Protein AF-A0A3N1XN15-F1 (afdb_monomer_lite)

Organism: NCBI:txid1329262

Sequence (908 aa):
MTEWIITCNTGAYDVEGAFEKLNKIDWKQSTNVEVGDIIYIYVGAPVGKIRFKCLATKVELEEHEIDDTEFVIDDTQYGNYGRYMEITLQEKFNNIKLGYNHLRKNGLKTVQGPSKVTSELSAYLFSVIETGGTTFDGYYKKGKVPKTRREAITILQRAYNRPVTARELTDLMYELGKHQANVFSELQFMESQGLAKKTGSSAPFTYSIVSNIGNPQYFYVFQNKSFDEECTGEYLWAPKYAKDGTQNHHWTRMQEVKKGDVIFHGYKQHVAAVSIANTDSYTADRPGELSADAWTKEGWRVDTDYFVFPHAIAPKDYWDKLKLMQPDKYSPFDKNGSGNMGYLFPITKEMGIFLLDTTAGKTNPGVAIPTEQEDDEIISLLSGQPAEIINSLIKQFQKKLPEILPREQELEDLRVKFVNDFNMNKLMNMKKEEYVVGLGSKSSFCYRLETELKDLGNIHGATSAKFGLYYGKSGEDTEEKYRCTKKFGEDPDEALQEIKKQIVYLRMDGEKKDLDAIRKCEFAPLFRGKILAVYFPEDYLCIFSDEHLNYFMQKLDIQVSPDDDILTKQIKLVKWKKSRPEMKSWNNHIFSNFLYSSFGRPFEVEKSEKDAQDERDREYPRDYVVHIGITIGQWKELLQNSEIFKSEDIELLKRFYLADNHATSCYDLSIQDGVSPTSYISPVVSLAKRIADELGLDPVYGDGGKQVWWRIPFWGRYREDSRFEWKLRPKLAKAMAALFPELNNIVDTEAEEQEDNSLIKELKLANVGKVDNFEYSGEPKAKAAPVYTNGHKTYPRDRQTAINALAHAHYKCEVDAAHPTFIRKKSNKRYTEPHHLVPMAFSDEFEVSLDREENIVSLCSNCHNQIHYGKDAYVLIKKLYAERKEVLESVGIKITLEHLLSRYDIKA

pLDDT: mean 81.45, std 15.7, range [24.8, 98.31]

Structure (mmCIF, N/CA/C/O backbone):
data_AF-A0A3N1XN15-F1
#
_entry.id   AF-A0A3N1XN15-F1
#
loop_
_atom_site.group_PDB
_atom_site.id
_atom_site.type_symbol
_atom_site.label_atom_id
_atom_site.label_alt_id
_atom_site.label_comp_id
_atom_site.label_asym_id
_atom_site.label_entity_id
_atom_site.label_seq_id
_atom_site.pdbx_PDB_ins_code
_atom_site.Cartn_x
_atom_site.Cartn_y
_atom_site.Cartn_z
_atom_site.occupancy
_atom_site.B_iso_or_equiv
_atom_site.auth_seq_id
_atom_site.auth_comp_id
_atom_site.auth_asym_id
_atom_site.auth_atom_id
_atom_site.pdbx_PDB_model_num
ATOM 1 N N . MET A 1 1 ? 1.215 -6.336 -41.445 1.00 56.00 1 MET A N 1
ATOM 2 C CA . MET A 1 1 ? 2.378 -6.000 -40.601 1.00 56.00 1 MET A CA 1
ATOM 3 C C . MET A 1 1 ? 3.182 -7.256 -40.292 1.00 56.00 1 MET A C 1
ATOM 5 O O . MET A 1 1 ? 2.982 -7.927 -39.285 1.00 56.00 1 MET A O 1
ATOM 9 N N . THR A 1 2 ? 4.064 -7.589 -41.221 1.00 73.00 2 THR A N 1
ATOM 10 C CA . THR A 1 2 ? 5.260 -8.400 -41.021 1.00 73.00 2 THR A CA 1
ATOM 11 C C . THR A 1 2 ? 6.398 -7.483 -40.551 1.00 73.00 2 THR A C 1
ATOM 13 O O . THR A 1 2 ? 6.420 -6.291 -40.856 1.00 73.00 2 THR A O 1
ATOM 16 N N . GLU A 1 3 ? 7.362 -8.041 -39.824 1.00 86.81 3 GLU A N 1
ATOM 17 C CA . GLU A 1 3 ? 8.626 -7.374 -39.515 1.00 86.81 3 GLU A CA 1
ATOM 18 C C . GLU A 1 3 ? 9.768 -7.963 -40.367 1.00 86.81 3 GLU A C 1
ATOM 20 O O . GLU A 1 3 ? 9.844 -9.178 -40.590 1.00 86.81 3 GLU A O 1
ATOM 25 N N . TRP A 1 4 ? 10.684 -7.111 -40.825 1.00 93.00 4 TRP A N 1
ATOM 26 C CA . TRP A 1 4 ? 11.814 -7.474 -41.682 1.00 93.00 4 TRP A CA 1
ATOM 27 C C . TRP A 1 4 ? 13.115 -6.868 -41.162 1.00 93.00 4 TRP A C 1
ATOM 29 O O . TRP A 1 4 ? 13.126 -5.746 -40.670 1.00 93.00 4 TRP A O 1
ATOM 39 N N . ILE A 1 5 ? 14.232 -7.578 -41.324 1.00 94.25 5 ILE A N 1
ATOM 40 C CA . ILE A 1 5 ? 15.579 -7.012 -41.194 1.00 94.25 5 ILE A CA 1
ATOM 41 C C . ILE A 1 5 ? 16.198 -6.919 -42.584 1.00 94.25 5 ILE A C 1
ATOM 43 O O . ILE A 1 5 ? 16.313 -7.929 -43.276 1.00 94.25 5 ILE A O 1
ATOM 47 N N . ILE A 1 6 ? 16.636 -5.724 -42.968 1.00 93.38 6 ILE A N 1
ATOM 48 C CA . ILE A 1 6 ? 17.430 -5.452 -44.172 1.00 93.38 6 ILE A CA 1
ATOM 49 C C . ILE A 1 6 ? 18.842 -5.015 -43.772 1.00 93.38 6 ILE A C 1
ATOM 51 O O . ILE A 1 6 ? 19.076 -4.617 -42.632 1.00 93.38 6 ILE A O 1
ATOM 55 N N . THR A 1 7 ? 19.806 -5.122 -44.687 1.00 92.12 7 THR A N 1
ATOM 56 C CA . THR A 1 7 ? 21.213 -4.805 -44.401 1.00 92.12 7 THR A CA 1
ATOM 57 C C . THR A 1 7 ? 21.718 -3.645 -45.245 1.00 92.12 7 THR A C 1
ATOM 59 O O . THR A 1 7 ? 21.603 -3.677 -46.468 1.00 92.12 7 THR A O 1
ATOM 62 N N . CYS A 1 8 ? 22.328 -2.661 -44.583 1.00 91.50 8 CYS A N 1
ATOM 63 C CA . CYS A 1 8 ? 23.084 -1.587 -45.212 1.00 91.50 8 CYS A CA 1
ATOM 64 C C . CYS A 1 8 ? 24.581 -1.922 -45.228 1.00 91.50 8 CYS A C 1
ATOM 66 O O . CYS A 1 8 ? 25.187 -2.178 -44.182 1.00 91.50 8 CYS A O 1
ATOM 68 N N . ASN A 1 9 ? 25.186 -1.876 -46.414 1.00 88.38 9 ASN A N 1
ATOM 69 C CA . ASN A 1 9 ? 26.633 -1.927 -46.589 1.00 88.38 9 ASN A CA 1
ATOM 70 C C . ASN A 1 9 ? 27.204 -0.502 -46.486 1.00 88.38 9 ASN A C 1
ATOM 72 O O . ASN A 1 9 ? 26.991 0.313 -47.379 1.00 88.38 9 ASN A O 1
ATOM 76 N N . THR A 1 10 ? 27.951 -0.220 -45.419 1.00 87.12 10 THR A N 1
ATOM 77 C CA . THR A 1 10 ? 28.587 1.084 -45.146 1.00 87.12 10 THR A CA 1
ATOM 78 C C . THR A 1 10 ? 29.685 1.468 -46.137 1.00 87.12 10 THR A C 1
ATOM 80 O O . THR A 1 10 ? 30.125 2.609 -46.128 1.00 87.12 10 THR A O 1
ATOM 83 N N . GLY A 1 11 ? 30.148 0.537 -46.979 1.00 83.75 11 GLY A N 1
ATOM 84 C CA . GLY A 1 11 ? 31.025 0.850 -48.110 1.00 83.75 11 GLY A CA 1
ATOM 85 C C . GLY A 1 11 ? 30.280 1.278 -49.378 1.00 83.75 11 GLY A C 1
ATOM 86 O O . GLY A 1 11 ? 30.935 1.668 -50.333 1.00 83.75 11 GLY A O 1
ATOM 87 N N . ALA A 1 12 ? 28.944 1.181 -49.400 1.00 84.38 12 ALA A N 1
ATOM 88 C CA . ALA A 1 12 ? 28.123 1.457 -50.580 1.00 84.38 12 ALA A CA 1
ATOM 89 C C . ALA A 1 12 ? 27.080 2.566 -50.368 1.00 84.38 12 ALA A C 1
ATOM 91 O O . ALA A 1 12 ? 26.759 3.270 -51.320 1.00 84.38 12 ALA A O 1
ATOM 92 N N . TYR A 1 13 ? 26.576 2.755 -49.144 1.00 89.44 13 TYR A N 1
ATOM 93 C CA . TYR A 1 13 ? 25.582 3.787 -48.837 1.00 89.44 13 TYR A CA 1
ATOM 94 C C . TYR A 1 13 ? 25.718 4.299 -47.393 1.00 89.44 13 TYR A C 1
ATOM 96 O O . TYR A 1 13 ? 25.797 3.497 -46.453 1.00 89.44 13 TYR A O 1
ATOM 104 N N . ASP A 1 14 ? 25.726 5.622 -47.210 1.00 91.31 14 ASP A N 1
ATOM 105 C CA . ASP A 1 14 ? 25.743 6.280 -45.898 1.00 91.31 14 ASP A CA 1
ATOM 106 C C . ASP A 1 14 ? 24.325 6.473 -45.343 1.00 91.31 14 ASP A C 1
ATOM 108 O O . ASP A 1 14 ? 23.735 7.552 -45.375 1.00 91.31 14 ASP A O 1
ATOM 112 N N . VAL A 1 15 ? 23.782 5.397 -44.776 1.00 93.12 15 VAL A N 1
ATOM 113 C CA . VAL A 1 15 ? 22.462 5.412 -44.130 1.00 93.12 15 VAL A CA 1
ATOM 114 C C . VAL A 1 15 ? 22.399 6.282 -42.864 1.00 93.12 15 VAL A C 1
ATOM 116 O O . VAL A 1 15 ? 21.309 6.675 -42.455 1.00 93.12 15 VAL A O 1
ATOM 119 N N . GLU A 1 16 ? 23.532 6.598 -42.224 1.00 92.12 16 GLU A N 1
ATOM 120 C CA . GLU A 1 16 ? 23.540 7.499 -41.063 1.00 92.12 16 GLU A CA 1
ATOM 121 C C . GLU A 1 16 ? 23.361 8.944 -41.529 1.00 92.12 16 GLU A C 1
ATOM 123 O O . GLU A 1 16 ? 22.420 9.599 -41.076 1.00 92.12 16 GLU A O 1
ATOM 128 N N . GLY A 1 17 ? 24.184 9.392 -42.486 1.00 90.81 17 GLY A N 1
ATOM 129 C CA . GLY A 1 17 ? 24.068 10.706 -43.118 1.00 90.81 17 GLY A CA 1
ATOM 130 C C . GLY A 1 17 ? 22.720 10.907 -43.813 1.00 90.81 17 GLY A C 1
ATOM 131 O O . GLY A 1 17 ? 22.089 11.954 -43.635 1.00 90.81 17 GLY A O 1
ATOM 132 N N . ALA A 1 18 ? 22.218 9.882 -44.514 1.00 92.38 18 ALA A N 1
ATOM 133 C CA . ALA A 1 18 ? 20.904 9.922 -45.151 1.00 92.38 18 ALA A CA 1
ATOM 134 C C . ALA A 1 18 ? 19.803 10.222 -44.127 1.00 92.38 18 ALA A C 1
ATOM 136 O O . ALA A 1 18 ? 19.058 11.185 -44.288 1.00 92.38 18 ALA A O 1
ATOM 137 N N . PHE A 1 19 ? 19.761 9.490 -43.007 1.00 94.81 19 PHE A N 1
ATOM 138 C CA . PHE A 1 19 ? 18.800 9.747 -41.929 1.00 94.81 19 PHE A CA 1
ATOM 139 C C . PHE A 1 19 ? 19.146 10.939 -41.019 1.00 94.81 19 PHE A C 1
ATOM 141 O O . PHE A 1 19 ? 18.442 11.178 -40.033 1.00 94.81 19 PHE A O 1
ATOM 148 N N . GLU A 1 20 ? 20.234 11.672 -41.257 1.00 91.06 20 GLU A N 1
ATOM 149 C CA . GLU A 1 20 ? 20.491 12.973 -40.620 1.00 91.06 20 GLU A CA 1
ATOM 150 C C . GLU A 1 20 ? 19.863 14.133 -41.401 1.00 91.06 20 GLU A C 1
ATOM 152 O O . GLU A 1 20 ? 19.453 15.112 -40.777 1.00 91.06 20 GLU A O 1
ATOM 157 N N . LYS A 1 21 ? 19.721 14.017 -42.731 1.00 90.50 21 LYS A N 1
ATOM 158 C CA . LYS A 1 21 ? 19.079 15.050 -43.569 1.00 90.50 21 LYS A CA 1
ATOM 159 C C . LYS A 1 21 ? 17.662 14.698 -44.028 1.00 90.50 21 LYS A C 1
ATOM 161 O O . LYS A 1 21 ? 16.839 15.596 -44.195 1.00 90.50 21 LYS A O 1
ATOM 166 N N . LEU A 1 22 ? 17.368 13.414 -44.226 1.00 90.44 22 LEU A N 1
ATOM 167 C CA . LEU A 1 22 ? 16.105 12.902 -44.755 1.00 90.44 22 LEU A CA 1
ATOM 168 C C . LEU A 1 22 ? 15.361 12.103 -43.676 1.00 90.44 22 LEU A C 1
ATOM 170 O O . LEU A 1 22 ? 15.940 11.272 -42.984 1.00 90.44 22 LEU A O 1
ATOM 174 N N . ASN A 1 23 ? 14.047 12.309 -43.540 1.00 86.88 23 ASN A N 1
ATOM 175 C CA . ASN A 1 23 ? 13.218 11.507 -42.622 1.00 86.88 23 ASN A CA 1
ATOM 176 C C . ASN A 1 23 ? 12.675 10.214 -43.269 1.00 86.88 23 ASN A C 1
ATOM 178 O O . ASN A 1 23 ? 12.084 9.367 -42.601 1.00 86.88 23 ASN A O 1
ATOM 182 N N . LYS A 1 24 ? 12.849 10.074 -44.584 1.00 93.75 24 LYS A N 1
ATOM 183 C CA . LYS A 1 24 ? 12.447 8.921 -45.389 1.00 93.75 24 LYS A CA 1
ATOM 184 C C . LYS A 1 24 ? 13.427 8.746 -46.547 1.00 93.75 24 LYS A C 1
ATOM 186 O O . LYS A 1 24 ? 13.966 9.742 -47.022 1.00 93.75 24 LYS A O 1
ATOM 191 N N . ILE A 1 25 ? 13.634 7.506 -46.972 1.00 94.19 25 ILE A N 1
ATOM 192 C CA . ILE A 1 25 ? 14.495 7.131 -48.103 1.00 94.19 25 ILE A CA 1
ATOM 193 C C . ILE A 1 25 ? 13.817 6.024 -48.910 1.00 94.19 25 ILE A C 1
ATOM 195 O O . ILE A 1 25 ? 12.997 5.279 -48.364 1.00 94.19 25 ILE A O 1
ATOM 199 N N . ASP A 1 26 ? 14.184 5.893 -50.180 1.00 92.00 26 ASP A N 1
ATOM 200 C CA . ASP A 1 26 ? 13.748 4.775 -51.014 1.00 92.00 26 ASP A CA 1
ATOM 201 C C . ASP A 1 26 ? 14.770 3.642 -50.939 1.00 92.00 26 ASP A C 1
ATOM 203 O O . ASP A 1 26 ? 15.970 3.833 -51.120 1.00 92.00 26 ASP A O 1
ATOM 207 N N . TRP A 1 27 ? 14.296 2.430 -50.659 1.00 91.12 27 TRP A N 1
ATOM 208 C CA . TRP A 1 27 ? 15.147 1.258 -50.484 1.00 91.12 27 TRP A CA 1
ATOM 209 C C . TRP A 1 27 ? 14.786 0.150 -51.470 1.00 91.12 27 TRP A C 1
ATOM 211 O O . TRP A 1 27 ? 13.617 -0.086 -51.767 1.00 91.12 27 TRP A O 1
ATOM 221 N N . LYS A 1 28 ? 15.786 -0.600 -51.947 1.00 88.31 28 LYS A N 1
ATOM 222 C CA . LYS A 1 28 ? 15.570 -1.715 -52.885 1.00 88.31 28 LYS A CA 1
ATOM 223 C C . LYS A 1 28 ? 14.677 -2.812 -52.294 1.00 88.31 28 LYS A C 1
ATOM 225 O O . LYS A 1 28 ? 15.025 -3.455 -51.296 1.00 88.31 28 LYS A O 1
ATOM 230 N N . GLN A 1 29 ? 13.544 -3.082 -52.937 1.00 89.31 29 GLN A N 1
ATOM 231 C CA . GLN A 1 29 ? 12.541 -4.011 -52.426 1.00 89.31 29 GLN A CA 1
ATOM 232 C C . GLN A 1 29 ? 12.735 -5.424 -52.998 1.00 89.31 29 GLN A C 1
ATOM 234 O O . GLN A 1 29 ? 12.023 -5.904 -53.881 1.00 89.31 29 GLN A O 1
ATOM 239 N N . SER A 1 30 ? 13.700 -6.139 -52.430 1.00 82.69 30 SER A N 1
ATOM 240 C CA . SER A 1 30 ? 14.075 -7.513 -52.811 1.00 82.69 30 SER A CA 1
ATOM 241 C C . SER A 1 30 ? 13.202 -8.615 -52.187 1.00 82.69 30 SER A C 1
ATOM 243 O O . SER A 1 30 ? 13.527 -9.798 -52.267 1.00 82.69 30 SER A O 1
ATOM 245 N N . THR A 1 31 ? 12.084 -8.254 -51.550 1.00 82.19 31 THR A N 1
ATOM 246 C CA . THR A 1 31 ? 11.163 -9.193 -50.895 1.00 82.19 31 THR A CA 1
ATOM 247 C C . THR A 1 31 ? 9.729 -8.653 -50.871 1.00 82.19 31 THR A C 1
ATOM 249 O O . THR A 1 31 ? 9.487 -7.518 -51.281 1.00 82.19 31 THR A O 1
ATOM 252 N N . ASN A 1 32 ? 8.772 -9.461 -50.419 1.00 86.06 32 ASN A N 1
ATOM 253 C CA . ASN A 1 32 ? 7.348 -9.115 -50.393 1.00 86.06 32 ASN A CA 1
ATOM 254 C C . ASN A 1 32 ? 7.022 -8.346 -49.102 1.00 86.06 32 ASN A C 1
ATOM 256 O O . ASN A 1 32 ? 6.377 -8.880 -48.201 1.00 86.06 32 ASN A O 1
ATOM 260 N N . VAL A 1 33 ? 7.558 -7.128 -49.003 1.00 88.00 33 VAL A N 1
ATOM 261 C CA . VAL A 1 33 ? 7.172 -6.132 -47.996 1.00 88.00 33 VAL A CA 1
ATOM 262 C C . VAL A 1 33 ? 5.821 -5.547 -48.396 1.00 88.00 33 VAL A C 1
ATOM 264 O O . VAL A 1 33 ? 5.615 -5.226 -49.563 1.00 88.00 33 VAL A O 1
ATOM 267 N N . GLU A 1 34 ? 4.916 -5.389 -47.436 1.00 87.81 34 GLU A N 1
ATOM 268 C CA . GLU A 1 34 ? 3.622 -4.724 -47.634 1.00 87.81 34 GLU A CA 1
ATOM 269 C C . GLU A 1 34 ? 3.618 -3.326 -46.990 1.00 87.81 34 GLU A C 1
ATOM 271 O O . GLU A 1 34 ? 4.385 -3.050 -46.064 1.00 87.81 34 GLU A O 1
ATOM 276 N N . VAL A 1 35 ? 2.736 -2.428 -47.447 1.00 84.62 35 VAL A N 1
ATOM 277 C CA . VAL A 1 35 ? 2.547 -1.123 -46.785 1.00 84.62 35 VAL A CA 1
ATOM 278 C C . VAL A 1 35 ? 2.128 -1.347 -45.330 1.00 84.62 35 VAL A C 1
ATOM 280 O O . VAL A 1 35 ? 1.192 -2.094 -45.042 1.00 84.62 35 VAL A O 1
ATOM 283 N N . GLY A 1 36 ? 2.821 -0.685 -44.406 1.00 69.88 36 GLY A N 1
ATOM 284 C CA . GLY A 1 36 ? 2.635 -0.856 -42.967 1.00 69.88 36 GLY A CA 1
ATOM 285 C C . GLY A 1 36 ? 3.491 -1.958 -42.331 1.00 69.88 36 GLY A C 1
ATOM 286 O O . GLY A 1 36 ? 3.348 -2.201 -41.134 1.00 69.88 36 GLY A O 1
ATOM 287 N N . ASP A 1 37 ? 4.375 -2.627 -43.074 1.00 84.94 37 ASP A N 1
ATOM 288 C CA . ASP A 1 37 ? 5.401 -3.501 -42.493 1.00 84.94 37 ASP A CA 1
ATOM 289 C C . ASP A 1 37 ? 6.513 -2.702 -41.789 1.00 84.94 37 ASP A C 1
ATOM 291 O O . ASP A 1 37 ? 6.851 -1.579 -42.174 1.00 84.94 37 ASP A O 1
ATOM 295 N N . ILE A 1 38 ? 7.110 -3.304 -40.755 1.00 89.94 38 ILE A N 1
ATOM 296 C CA . ILE A 1 38 ? 8.216 -2.708 -39.991 1.00 89.94 38 ILE A CA 1
ATOM 297 C C . ILE A 1 38 ? 9.549 -3.204 -40.542 1.00 89.94 38 ILE A C 1
ATOM 299 O O . ILE A 1 38 ? 9.772 -4.408 -40.683 1.00 89.94 38 ILE A O 1
ATOM 303 N N . ILE A 1 39 ? 10.454 -2.268 -40.807 1.00 94.56 39 ILE A N 1
ATOM 304 C CA . ILE A 1 39 ? 11.754 -2.511 -41.424 1.00 94.56 39 ILE A CA 1
ATOM 305 C C . ILE A 1 39 ? 12.863 -2.117 -40.444 1.00 94.56 39 ILE A C 1
ATOM 307 O O . ILE A 1 39 ? 13.014 -0.950 -40.090 1.00 94.56 39 ILE A O 1
ATOM 311 N N . TYR A 1 40 ? 13.667 -3.085 -40.015 1.00 95.00 40 TYR A N 1
ATOM 312 C CA . TYR A 1 40 ? 14.861 -2.871 -39.202 1.00 95.00 40 TYR A CA 1
ATOM 313 C C . TYR A 1 40 ? 16.109 -2.865 -40.086 1.00 95.00 40 TYR A C 1
ATOM 315 O O . TYR A 1 40 ? 16.339 -3.803 -40.849 1.00 95.00 40 TYR A O 1
ATOM 323 N N . ILE A 1 41 ? 16.959 -1.847 -39.955 1.00 95.69 41 ILE A N 1
ATOM 324 C CA . ILE A 1 41 ? 18.191 -1.740 -40.749 1.00 95.69 41 ILE A CA 1
ATOM 325 C C . ILE A 1 41 ? 19.389 -2.166 -39.904 1.00 95.69 41 ILE A C 1
ATOM 327 O O . ILE A 1 41 ? 19.788 -1.481 -38.956 1.00 95.69 41 ILE A O 1
ATOM 331 N N . TYR A 1 42 ? 19.974 -3.303 -40.276 1.00 95.69 42 TYR A N 1
ATOM 332 C CA . TYR A 1 42 ? 21.265 -3.780 -39.796 1.00 95.69 42 TYR A CA 1
ATOM 333 C C . TYR A 1 42 ? 22.394 -3.091 -40.571 1.00 95.69 42 TYR A C 1
ATOM 335 O O . TYR A 1 42 ? 22.487 -3.217 -41.791 1.00 95.69 42 TYR A O 1
ATOM 343 N N . VAL A 1 43 ? 23.262 -2.362 -39.874 1.00 94.12 43 VAL A N 1
ATOM 344 C CA . VAL A 1 43 ? 24.381 -1.636 -40.488 1.00 94.12 43 VAL A CA 1
ATOM 345 C C . VAL A 1 43 ? 25.643 -2.493 -40.399 1.00 94.12 43 VAL A C 1
ATOM 347 O O . VAL A 1 43 ? 25.978 -3.014 -39.331 1.00 94.12 43 VAL A O 1
ATOM 350 N N . GLY A 1 44 ? 26.316 -2.666 -41.540 1.00 86.56 44 GLY A N 1
ATOM 351 C CA . GLY A 1 44 ? 27.497 -3.514 -41.713 1.00 86.56 44 GLY A CA 1
ATOM 352 C C . GLY A 1 44 ? 28.720 -3.107 -40.881 1.00 86.56 44 GLY A C 1
ATOM 353 O O . GLY A 1 44 ? 28.679 -2.197 -40.055 1.00 86.56 44 GLY A O 1
ATOM 354 N N . ALA A 1 45 ? 29.833 -3.821 -41.062 1.00 81.38 45 ALA A N 1
ATOM 355 C CA . ALA A 1 45 ? 31.084 -3.506 -40.370 1.00 81.38 45 ALA A CA 1
ATOM 356 C C . ALA A 1 45 ? 31.624 -2.128 -40.818 1.00 81.38 45 ALA A C 1
ATOM 358 O O . ALA A 1 45 ? 31.658 -1.872 -42.019 1.00 81.38 45 ALA A O 1
ATOM 359 N N . PRO A 1 46 ? 32.073 -1.250 -39.898 1.00 83.12 46 PRO A N 1
ATOM 360 C CA . PRO A 1 46 ? 32.445 -1.537 -38.507 1.00 83.12 46 PRO A CA 1
ATOM 361 C C . PRO A 1 46 ? 31.304 -1.455 -37.473 1.00 83.12 46 PRO A C 1
ATOM 363 O O . PRO A 1 46 ? 31.536 -1.763 -36.308 1.00 83.12 46 PRO A O 1
ATOM 366 N N . VAL A 1 47 ? 30.088 -1.056 -37.859 1.00 88.50 47 VAL A N 1
ATOM 367 C CA . VAL A 1 47 ? 28.967 -0.808 -36.929 1.00 88.50 47 VAL A CA 1
ATOM 368 C C . VAL A 1 47 ? 28.376 -2.111 -36.373 1.00 88.50 47 VAL A C 1
ATOM 370 O O . VAL A 1 47 ? 28.222 -2.244 -35.158 1.00 88.50 47 VAL A O 1
ATOM 373 N N . GLY A 1 48 ? 28.081 -3.087 -37.239 1.00 89.94 48 GLY A N 1
ATOM 374 C CA . GLY A 1 48 ? 27.789 -4.482 -36.872 1.00 89.94 48 GLY A CA 1
ATOM 375 C C . GLY A 1 48 ? 26.511 -4.739 -36.051 1.00 89.94 48 GLY A C 1
ATOM 376 O O . GLY A 1 48 ? 26.448 -5.728 -35.309 1.00 89.94 48 GLY A O 1
ATOM 377 N N . LYS A 1 49 ? 25.512 -3.851 -36.133 1.00 94.81 49 LYS A N 1
ATOM 378 C CA . LYS A 1 49 ? 24.277 -3.878 -35.321 1.00 94.81 49 LYS A CA 1
ATOM 379 C C . LYS A 1 49 ? 23.088 -3.244 -36.045 1.00 94.81 49 LYS A C 1
ATOM 381 O O . LYS A 1 49 ? 23.277 -2.456 -36.971 1.00 94.81 49 LYS A O 1
ATOM 386 N N . ILE A 1 50 ? 21.865 -3.543 -35.595 1.00 95.44 50 ILE A N 1
ATOM 387 C CA . ILE A 1 50 ? 20.678 -2.767 -36.001 1.00 95.44 50 ILE A CA 1
ATOM 388 C C . ILE A 1 50 ? 20.788 -1.344 -35.444 1.00 95.44 50 ILE A C 1
ATOM 390 O O . ILE A 1 50 ? 21.126 -1.148 -34.274 1.00 95.44 50 ILE A O 1
ATOM 394 N N . ARG A 1 51 ? 20.525 -0.361 -36.311 1.00 94.62 51 ARG A N 1
ATOM 395 C CA . ARG A 1 51 ? 20.617 1.077 -36.013 1.00 94.62 51 ARG A CA 1
ATOM 396 C C . ARG A 1 51 ? 19.313 1.830 -36.225 1.00 94.62 51 ARG A C 1
ATOM 398 O O . ARG A 1 51 ? 19.118 2.833 -35.551 1.00 94.62 51 ARG A O 1
ATOM 405 N N . PHE A 1 52 ? 18.427 1.341 -37.092 1.00 94.81 52 PHE A N 1
ATOM 406 C CA . PHE A 1 52 ? 17.190 2.035 -37.453 1.00 94.81 52 PHE A CA 1
ATOM 407 C C . PHE A 1 52 ? 15.984 1.095 -37.425 1.00 94.81 52 PHE A C 1
ATOM 409 O O . PHE A 1 52 ? 16.107 -0.082 -37.776 1.00 94.81 52 PHE A O 1
ATOM 416 N N . LYS A 1 53 ? 14.831 1.642 -37.036 1.00 94.31 53 LYS A N 1
ATOM 417 C CA . LYS A 1 53 ? 13.484 1.077 -37.209 1.00 94.31 53 LYS A CA 1
ATOM 418 C C . LYS A 1 53 ? 12.709 2.045 -38.093 1.00 94.31 53 LYS A C 1
ATOM 420 O O . LYS A 1 53 ? 12.685 3.246 -37.819 1.00 94.31 53 LYS A O 1
ATOM 425 N N . CYS A 1 54 ? 12.104 1.520 -39.146 1.00 93.44 54 CYS A N 1
ATOM 426 C CA . CYS A 1 54 ? 11.394 2.265 -40.175 1.00 93.44 54 CYS A CA 1
ATOM 427 C C . CYS A 1 54 ? 10.031 1.613 -40.448 1.00 93.44 54 CYS A C 1
ATOM 429 O O . CYS A 1 54 ? 9.822 0.436 -40.146 1.00 93.44 54 CYS A O 1
ATOM 431 N N . LEU A 1 55 ? 9.118 2.371 -41.046 1.00 91.00 55 LEU A N 1
ATOM 432 C CA . LEU A 1 55 ? 7.822 1.901 -41.536 1.00 91.00 55 LEU A CA 1
ATOM 433 C C . LEU A 1 55 ? 7.833 1.927 -43.068 1.00 91.00 55 LEU A C 1
ATOM 435 O O . LEU A 1 55 ? 8.206 2.950 -43.643 1.00 91.00 55 LEU A O 1
ATOM 439 N N . ALA A 1 56 ? 7.413 0.843 -43.722 1.00 91.69 56 ALA A N 1
ATOM 440 C CA . ALA A 1 56 ? 7.189 0.831 -45.167 1.00 91.69 56 ALA A CA 1
ATOM 441 C C . ALA A 1 56 ? 5.923 1.640 -45.499 1.00 91.69 56 ALA A C 1
ATOM 443 O O . ALA A 1 56 ? 4.809 1.220 -45.178 1.00 91.69 56 ALA A O 1
ATOM 444 N N . THR A 1 57 ? 6.092 2.816 -46.105 1.00 88.75 57 THR A N 1
ATOM 445 C CA . THR A 1 57 ? 4.999 3.747 -46.440 1.00 88.75 57 THR A CA 1
ATOM 446 C C . THR A 1 57 ? 4.535 3.619 -47.889 1.00 88.75 57 THR A C 1
ATOM 448 O O . THR A 1 57 ? 3.359 3.853 -48.167 1.00 88.75 57 THR A O 1
ATOM 451 N N . LYS A 1 58 ? 5.408 3.150 -48.790 1.00 92.25 58 LYS A N 1
ATOM 452 C CA . LYS A 1 58 ? 5.072 2.705 -50.153 1.00 92.25 58 LYS A CA 1
ATOM 453 C C . LYS A 1 58 ? 5.864 1.449 -50.510 1.00 92.25 58 LYS A C 1
ATOM 455 O O . LYS A 1 58 ? 6.954 1.245 -49.986 1.00 92.25 58 LYS A O 1
ATOM 460 N N . VAL A 1 59 ? 5.332 0.636 -51.417 1.00 92.62 59 VAL A N 1
ATOM 461 C CA . VAL A 1 59 ? 5.943 -0.608 -51.921 1.00 92.62 59 VAL A CA 1
ATOM 462 C C . VAL A 1 59 ? 5.645 -0.753 -53.414 1.00 92.62 59 VAL A C 1
ATOM 464 O O . VAL A 1 59 ? 4.733 -0.099 -53.918 1.00 92.62 59 VAL A O 1
ATOM 467 N N . GLU A 1 60 ? 6.388 -1.620 -54.098 1.00 90.56 60 GLU A N 1
ATOM 468 C CA . GLU A 1 60 ? 6.301 -1.879 -55.543 1.00 90.56 60 GLU A CA 1
ATOM 469 C C . GLU A 1 60 ? 6.503 -0.616 -56.416 1.00 90.56 60 GLU A C 1
ATOM 471 O O . GLU A 1 60 ? 5.903 -0.494 -57.481 1.00 90.56 60 GLU A O 1
ATOM 476 N N . LEU A 1 61 ? 7.353 0.326 -55.983 1.00 88.88 61 LEU A N 1
ATOM 477 C CA . LEU A 1 61 ? 7.710 1.513 -56.771 1.00 88.88 61 LEU A CA 1
ATOM 478 C C . LEU A 1 61 ? 8.617 1.130 -57.950 1.00 88.88 61 LEU A C 1
ATOM 480 O O . LEU A 1 61 ? 9.601 0.415 -57.756 1.00 88.88 61 LEU A O 1
ATOM 484 N N . GLU A 1 62 ? 8.308 1.626 -59.150 1.00 84.62 62 GLU A N 1
ATOM 485 C CA . GLU A 1 62 ? 9.056 1.327 -60.385 1.00 84.62 62 GLU A CA 1
ATOM 486 C C . GLU A 1 62 ? 10.422 2.045 -60.441 1.00 84.62 62 GLU A C 1
ATOM 488 O O . GLU A 1 62 ? 11.395 1.489 -60.950 1.00 84.62 62 GLU A O 1
ATOM 493 N N . GLU A 1 63 ? 10.518 3.246 -59.862 1.00 82.25 63 GLU A N 1
ATOM 494 C CA . GLU A 1 63 ? 11.716 4.099 -59.829 1.00 82.25 63 GLU A CA 1
ATOM 495 C C . GLU A 1 63 ? 11.902 4.732 -58.431 1.00 82.25 63 GLU A C 1
ATOM 497 O O . GLU A 1 63 ? 11.007 4.658 -57.585 1.00 82.25 63 GLU A O 1
ATOM 502 N N . HIS A 1 64 ? 13.063 5.349 -58.178 1.00 80.62 64 HIS A N 1
ATOM 503 C CA . HIS A 1 64 ? 13.288 6.182 -56.987 1.00 80.62 64 HIS A CA 1
ATOM 504 C C . HIS A 1 64 ? 12.503 7.502 -57.104 1.00 80.62 64 HIS A C 1
ATOM 506 O O . HIS A 1 64 ? 12.631 8.216 -58.098 1.00 80.62 64 HIS A O 1
ATOM 512 N N . GLU A 1 65 ? 11.740 7.859 -56.071 1.00 85.62 65 GLU A N 1
ATOM 513 C CA . GLU A 1 65 ? 11.067 9.158 -55.939 1.00 85.62 65 GLU A CA 1
ATOM 514 C C . GLU A 1 65 ? 11.857 10.148 -55.058 1.00 85.62 65 GLU A C 1
ATOM 516 O O . GLU A 1 65 ? 11.641 11.361 -55.133 1.00 85.62 65 GLU A O 1
ATOM 521 N N . ILE A 1 66 ? 12.740 9.643 -54.191 1.00 86.88 66 ILE A N 1
ATOM 522 C CA . ILE A 1 66 ? 13.550 10.421 -53.247 1.00 86.88 66 ILE A CA 1
ATOM 523 C C . ILE A 1 66 ? 14.986 10.532 -53.769 1.00 86.88 66 ILE A C 1
ATOM 525 O O . ILE A 1 66 ? 15.656 9.523 -53.969 1.00 86.88 66 ILE A O 1
ATOM 529 N N . ASP A 1 67 ? 15.474 11.765 -53.934 1.00 85.12 67 ASP A N 1
ATOM 530 C CA . ASP A 1 67 ? 16.884 12.038 -54.230 1.00 85.12 67 ASP A CA 1
ATOM 531 C C . ASP A 1 67 ? 17.728 11.934 -52.951 1.00 85.12 67 ASP A C 1
ATOM 533 O O . ASP A 1 67 ? 17.717 12.819 -52.092 1.00 85.12 67 ASP A O 1
ATOM 537 N N . ASP A 1 68 ? 18.446 10.821 -52.832 1.00 86.19 68 ASP A N 1
ATOM 538 C CA . ASP A 1 68 ? 19.438 10.535 -51.798 1.00 86.19 68 ASP A CA 1
ATOM 539 C C . ASP A 1 68 ? 20.841 10.301 -52.395 1.00 86.19 68 ASP A C 1
ATOM 541 O O . ASP A 1 68 ? 21.726 9.737 -51.744 1.00 86.19 68 ASP A O 1
ATOM 545 N N . THR A 1 69 ? 21.067 10.773 -53.629 1.00 84.12 69 THR A N 1
ATOM 546 C CA . THR A 1 69 ? 22.276 10.490 -54.422 1.00 84.12 69 THR A CA 1
ATOM 547 C C . THR A 1 69 ? 23.579 10.924 -53.747 1.00 84.12 69 THR A C 1
ATOM 549 O O . THR A 1 69 ? 24.615 10.294 -53.953 1.00 84.12 69 THR A O 1
ATOM 552 N N . GLU A 1 70 ? 23.544 11.945 -52.883 1.00 88.69 70 GLU A N 1
ATOM 553 C CA . GLU A 1 70 ? 24.712 12.396 -52.112 1.00 88.69 70 GLU A CA 1
ATOM 554 C C . GLU A 1 70 ? 25.199 11.396 -51.042 1.00 88.69 70 GLU A C 1
ATOM 556 O O . GLU A 1 70 ? 26.316 11.539 -50.545 1.00 88.69 70 GLU A O 1
ATOM 561 N N . PHE A 1 71 ? 24.394 10.382 -50.698 1.00 89.81 71 PHE A N 1
ATOM 562 C CA . PHE A 1 71 ? 24.732 9.340 -49.719 1.00 89.81 71 PHE A CA 1
ATOM 563 C C . PHE A 1 71 ? 25.189 8.024 -50.364 1.00 89.81 71 PHE A C 1
ATOM 565 O O . PHE A 1 71 ? 25.604 7.099 -49.658 1.00 89.81 71 PHE A O 1
ATOM 572 N N . VAL A 1 72 ? 25.150 7.921 -51.696 1.00 85.75 72 VAL A N 1
ATOM 573 C CA . VAL A 1 72 ? 25.633 6.751 -52.439 1.00 85.75 72 VAL A CA 1
ATOM 574 C C . VAL A 1 72 ? 27.161 6.806 -52.535 1.00 85.75 72 VAL A C 1
ATOM 576 O O . VAL A 1 72 ? 27.732 7.679 -53.184 1.00 85.75 72 VAL A O 1
ATOM 579 N N . ILE A 1 73 ? 27.835 5.856 -51.884 1.00 85.19 73 ILE A N 1
ATOM 580 C CA . ILE A 1 73 ? 29.304 5.741 -51.865 1.00 85.19 73 ILE A CA 1
ATOM 581 C C . ILE A 1 73 ? 29.792 4.854 -53.021 1.00 85.19 73 ILE A C 1
ATOM 583 O O . ILE A 1 73 ? 30.807 5.150 -53.649 1.00 85.19 73 ILE A O 1
ATOM 587 N N . ASP A 1 74 ? 29.068 3.765 -53.300 1.00 80.25 74 ASP A N 1
ATOM 588 C CA . ASP A 1 74 ? 29.364 2.813 -54.374 1.00 80.25 74 ASP A CA 1
ATOM 589 C C . ASP A 1 74 ? 28.054 2.264 -54.967 1.00 80.25 74 ASP A C 1
ATOM 591 O O . ASP A 1 74 ? 27.375 1.412 -54.383 1.00 80.25 74 ASP A O 1
ATOM 595 N N . ASP A 1 75 ? 27.710 2.762 -56.156 1.00 70.00 75 ASP A N 1
ATOM 596 C CA . ASP A 1 75 ? 26.495 2.405 -56.897 1.00 70.00 75 ASP A CA 1
ATOM 597 C C . ASP A 1 75 ? 26.551 0.994 -57.528 1.00 70.00 75 ASP A C 1
ATOM 599 O O . ASP A 1 75 ? 25.536 0.453 -57.971 1.00 70.00 75 ASP A O 1
ATOM 603 N N . THR A 1 76 ? 27.703 0.304 -57.504 1.00 65.88 76 THR A N 1
ATOM 604 C CA . THR A 1 76 ? 27.817 -1.053 -58.082 1.00 65.88 76 THR A CA 1
ATOM 605 C C . THR A 1 76 ? 26.915 -2.099 -57.408 1.00 65.88 76 THR A C 1
ATOM 607 O O . THR A 1 76 ? 26.729 -3.190 -57.951 1.00 65.88 76 THR A O 1
ATOM 610 N N . GLN A 1 77 ? 26.321 -1.781 -56.248 1.00 55.12 77 GLN A N 1
ATOM 611 C CA . GLN A 1 77 ? 25.343 -2.620 -55.534 1.00 55.12 77 GLN A CA 1
ATOM 612 C C . GLN A 1 77 ? 23.906 -2.055 -55.507 1.00 55.12 77 GLN A C 1
ATOM 614 O O . GLN A 1 77 ? 23.037 -2.662 -54.860 1.00 55.12 77 GLN A O 1
ATOM 619 N N . TYR A 1 78 ? 23.654 -0.917 -56.166 1.00 54.41 78 TYR A N 1
ATOM 620 C CA . TYR A 1 78 ? 22.375 -0.189 -56.135 1.00 54.41 78 TYR A CA 1
ATOM 621 C C . TYR A 1 78 ? 21.807 0.181 -57.516 1.00 54.41 78 TYR A C 1
ATOM 623 O O . TYR A 1 78 ? 20.596 0.395 -57.608 1.00 54.41 78 TYR A O 1
ATOM 631 N N . GLY A 1 79 ? 22.615 0.117 -58.580 1.00 55.72 79 GLY A N 1
ATOM 632 C CA . GLY A 1 79 ? 22.182 0.347 -59.959 1.00 55.72 79 GLY A CA 1
ATOM 633 C C . GLY A 1 79 ? 20.889 -0.386 -60.353 1.00 55.72 79 GLY A C 1
ATOM 634 O O . GLY A 1 79 ? 20.824 -1.616 -60.326 1.00 55.72 79 GLY A O 1
ATOM 635 N N . ASN A 1 80 ? 19.883 0.416 -60.721 1.00 60.34 80 ASN A N 1
ATOM 636 C CA . ASN A 1 80 ? 18.540 0.084 -61.215 1.00 60.34 80 ASN A CA 1
ATOM 637 C C . ASN A 1 80 ? 17.999 -1.313 -60.832 1.00 60.34 80 ASN A C 1
ATOM 639 O O . ASN A 1 80 ? 17.975 -2.249 -61.633 1.00 60.34 80 ASN A O 1
ATOM 643 N N . TYR A 1 81 ? 17.525 -1.433 -59.589 1.00 64.38 81 TYR A N 1
ATOM 644 C CA . TYR A 1 81 ? 16.952 -2.663 -59.036 1.00 64.38 81 TYR A CA 1
ATOM 645 C C . TYR A 1 81 ? 15.530 -2.963 -59.555 1.00 64.38 81 TYR A C 1
ATOM 647 O O . TYR A 1 81 ? 14.996 -4.038 -59.283 1.00 64.38 81 TYR A O 1
ATOM 655 N N . GLY A 1 82 ? 14.901 -2.015 -60.264 1.00 72.38 82 GLY A N 1
ATOM 656 C CA . GLY A 1 82 ? 13.571 -2.141 -60.877 1.00 72.38 82 GLY A CA 1
ATOM 657 C C . GLY A 1 82 ? 12.391 -2.280 -59.909 1.00 72.38 82 GLY A C 1
ATOM 658 O O . GLY A 1 82 ? 11.257 -2.415 -60.362 1.00 72.38 82 GLY A O 1
ATOM 659 N N . ARG A 1 83 ? 12.638 -2.288 -58.591 1.00 87.38 83 ARG A N 1
ATOM 660 C CA . ARG A 1 83 ? 11.591 -2.241 -57.569 1.00 87.38 83 ARG A CA 1
ATOM 661 C C . ARG A 1 83 ? 12.079 -1.666 -56.243 1.00 87.38 83 ARG A C 1
ATOM 663 O O . ARG A 1 83 ? 13.023 -2.189 -55.637 1.00 87.38 83 ARG A O 1
ATOM 670 N N . TYR A 1 84 ? 11.361 -0.666 -55.749 1.00 90.38 84 TYR A N 1
ATOM 671 C CA . TYR A 1 84 ? 11.706 0.095 -54.552 1.00 90.38 84 TYR A CA 1
ATOM 672 C C . TYR A 1 84 ? 10.540 0.188 -53.558 1.00 90.38 84 TYR A C 1
ATOM 674 O O . TYR A 1 84 ? 9.379 -0.047 -53.894 1.00 90.38 84 TYR A O 1
ATOM 682 N N . MET A 1 85 ? 10.871 0.497 -52.306 1.00 93.94 85 MET A N 1
ATOM 683 C CA . MET A 1 85 ? 9.928 0.776 -51.225 1.00 93.94 85 MET A CA 1
ATOM 684 C C . MET A 1 85 ? 10.335 2.068 -50.518 1.00 93.94 85 MET A C 1
ATOM 686 O O . MET A 1 85 ? 11.500 2.230 -50.156 1.00 93.94 85 MET A O 1
ATOM 690 N N . GLU A 1 86 ? 9.375 2.956 -50.278 1.00 95.00 86 GLU A N 1
ATOM 691 C CA . GLU A 1 86 ? 9.592 4.144 -49.453 1.00 95.00 86 GLU A CA 1
ATOM 692 C C . GLU A 1 86 ? 9.571 3.704 -47.986 1.00 95.00 86 GLU A C 1
ATOM 694 O O . GLU A 1 86 ? 8.578 3.131 -47.517 1.00 95.00 86 GLU A O 1
ATOM 699 N N . ILE A 1 87 ? 10.656 3.961 -47.252 1.00 95.69 87 ILE A N 1
ATOM 700 C CA . ILE A 1 87 ? 10.743 3.681 -45.818 1.00 95.69 87 ILE A CA 1
ATOM 701 C C . ILE A 1 87 ? 10.923 4.973 -45.023 1.00 95.69 87 ILE A C 1
ATOM 703 O O . ILE A 1 87 ? 11.875 5.730 -45.209 1.00 95.69 87 ILE A O 1
ATOM 707 N N . THR A 1 88 ? 10.005 5.216 -44.089 1.00 93.56 88 THR A N 1
ATOM 708 C CA . THR A 1 88 ? 10.040 6.382 -43.196 1.00 93.56 88 THR A CA 1
ATOM 709 C C . THR A 1 88 ? 10.681 5.999 -41.868 1.00 93.56 88 THR A C 1
ATOM 711 O O . THR A 1 88 ? 10.287 5.006 -41.251 1.00 93.56 88 THR A O 1
ATOM 714 N N . LEU A 1 89 ? 11.660 6.778 -41.402 1.00 93.88 89 LEU A N 1
ATOM 715 C CA . LEU A 1 89 ? 12.310 6.564 -40.110 1.00 93.88 89 LEU A CA 1
ATOM 716 C C . LEU A 1 89 ? 11.292 6.668 -38.965 1.00 93.88 89 LEU A C 1
ATOM 718 O O . LEU A 1 89 ? 10.426 7.541 -38.956 1.00 93.88 89 LEU A O 1
ATOM 722 N N . GLN A 1 90 ? 11.400 5.766 -37.992 1.00 87.31 90 GLN A N 1
ATOM 723 C CA . GLN A 1 90 ? 10.657 5.823 -36.732 1.00 87.31 90 GLN A CA 1
ATOM 724 C C . GLN A 1 90 ? 11.608 6.025 -35.549 1.00 87.31 90 GLN A C 1
ATOM 726 O O . GLN A 1 90 ? 11.312 6.807 -34.652 1.00 87.31 90 GLN A O 1
ATOM 731 N N . GLU A 1 91 ? 12.753 5.331 -35.532 1.00 87.38 91 GLU A N 1
ATOM 732 C CA . GLU A 1 91 ? 13.623 5.294 -34.352 1.00 87.38 91 GLU A CA 1
ATOM 733 C C . GLU A 1 91 ? 15.093 5.002 -34.704 1.00 87.38 91 GLU A C 1
ATOM 735 O O . GLU A 1 91 ? 15.371 4.217 -35.617 1.00 87.38 91 GLU A O 1
ATOM 740 N N . LYS A 1 92 ? 16.035 5.609 -33.960 1.00 90.06 92 LYS A N 1
ATOM 741 C CA . LYS A 1 92 ? 17.490 5.366 -34.056 1.00 90.06 92 LYS A CA 1
ATOM 742 C C . LYS A 1 92 ? 18.013 4.699 -32.773 1.00 90.06 92 LYS A C 1
ATOM 744 O O . LYS A 1 92 ? 17.743 5.177 -31.675 1.00 90.06 92 LYS A O 1
ATOM 749 N N . PHE A 1 93 ? 18.834 3.654 -32.892 1.00 87.88 93 PHE A N 1
ATOM 750 C CA . PHE A 1 93 ? 19.325 2.851 -31.759 1.00 87.88 93 PHE A CA 1
ATOM 751 C C . PHE A 1 93 ? 20.840 2.879 -31.598 1.00 87.88 93 PHE A C 1
ATOM 753 O O . PHE A 1 93 ? 21.578 2.671 -32.558 1.00 87.88 93 PHE A O 1
ATOM 760 N N . ASN A 1 94 ? 21.339 2.979 -30.362 1.00 83.94 94 ASN A N 1
ATOM 761 C CA . ASN A 1 94 ? 22.754 2.740 -30.050 1.00 83.94 94 ASN A CA 1
ATOM 762 C C . ASN A 1 94 ? 22.952 1.678 -28.953 1.00 83.94 94 ASN A C 1
ATOM 764 O O . ASN A 1 94 ? 23.611 1.924 -27.947 1.00 83.94 94 ASN A O 1
ATOM 768 N N . ASN A 1 95 ? 22.380 0.484 -29.143 1.00 80.12 95 ASN A N 1
ATOM 769 C CA . ASN A 1 95 ? 22.445 -0.607 -28.165 1.00 80.12 95 ASN A CA 1
ATOM 770 C C . ASN A 1 95 ? 23.352 -1.759 -28.648 1.00 80.12 95 ASN A C 1
ATOM 772 O O . ASN A 1 95 ? 23.169 -2.291 -29.742 1.00 80.12 95 ASN A O 1
ATOM 776 N N . ILE A 1 96 ? 24.313 -2.186 -27.819 1.00 80.25 96 ILE A N 1
ATOM 777 C CA . ILE A 1 96 ? 25.211 -3.326 -28.104 1.00 80.25 96 ILE A CA 1
ATOM 778 C C . ILE A 1 96 ? 24.474 -4.675 -28.203 1.00 80.25 96 ILE A C 1
ATOM 780 O O . ILE A 1 96 ? 24.943 -5.598 -28.874 1.00 80.25 96 ILE A O 1
ATOM 784 N N . LYS A 1 97 ? 23.295 -4.787 -27.577 1.00 82.25 97 LYS A N 1
ATOM 785 C CA . LYS A 1 97 ? 22.432 -5.977 -27.636 1.00 82.25 97 LYS A CA 1
ATOM 786 C C . LYS A 1 97 ? 21.779 -6.164 -29.017 1.00 82.25 97 LYS A C 1
ATOM 788 O O . LYS A 1 97 ? 21.374 -7.268 -29.346 1.00 82.25 97 LYS A O 1
ATOM 793 N N . LEU A 1 98 ? 21.766 -5.135 -29.872 1.00 90.56 98 LEU A N 1
ATOM 794 C CA . LEU A 1 98 ? 21.342 -5.238 -31.278 1.00 90.56 98 LEU A CA 1
ATOM 795 C C . LEU A 1 98 ? 22.468 -5.694 -32.230 1.00 90.56 98 LEU A C 1
ATOM 797 O O . LEU A 1 98 ? 22.312 -5.633 -33.449 1.00 90.56 98 LEU A O 1
ATOM 801 N N . GLY A 1 99 ? 23.618 -6.125 -31.698 1.00 89.38 99 GLY A N 1
ATOM 802 C CA . GLY A 1 99 ? 24.736 -6.656 -32.483 1.00 89.38 99 GLY A CA 1
ATOM 803 C C . GLY A 1 99 ? 24.503 -8.072 -33.022 1.00 89.38 99 GLY A C 1
ATOM 804 O O . GLY A 1 99 ? 23.770 -8.867 -32.431 1.00 89.38 99 GLY A O 1
ATOM 805 N N . TYR A 1 100 ? 25.190 -8.417 -34.116 1.00 88.06 100 TYR A N 1
ATOM 806 C CA . TYR A 1 100 ? 25.028 -9.683 -34.856 1.00 88.06 100 TYR A CA 1
ATOM 807 C C . TYR A 1 100 ? 24.901 -10.949 -33.991 1.00 88.06 100 TYR A C 1
ATOM 809 O O . TYR A 1 100 ? 23.962 -11.725 -34.161 1.00 88.06 100 TYR A O 1
ATOM 817 N N . ASN A 1 101 ? 25.824 -11.157 -33.045 1.00 83.94 101 ASN A N 1
ATOM 818 C CA . ASN A 1 101 ? 25.859 -12.366 -32.211 1.00 83.94 101 ASN A CA 1
ATOM 819 C C . ASN A 1 101 ? 24.596 -12.528 -31.353 1.00 83.94 101 ASN A C 1
ATOM 821 O O . ASN A 1 101 ? 24.122 -13.646 -31.154 1.00 83.94 101 ASN A O 1
ATOM 825 N N . HIS A 1 102 ? 24.045 -11.416 -30.868 1.00 81.44 102 HIS A N 1
ATOM 826 C CA . HIS A 1 102 ? 22.831 -11.399 -30.065 1.00 81.44 102 HIS A CA 1
ATOM 827 C C . HIS A 1 102 ? 21.594 -11.679 -30.921 1.00 81.44 102 HIS A C 1
ATOM 829 O O . HIS A 1 102 ? 20.793 -12.541 -30.569 1.00 81.44 102 HIS A O 1
ATOM 835 N N . LEU A 1 103 ? 21.478 -11.037 -32.085 1.00 85.69 103 LEU A N 1
ATOM 836 C CA . LEU A 1 103 ? 20.378 -11.288 -33.019 1.00 85.69 103 LEU A CA 1
ATOM 837 C C . LEU A 1 103 ? 20.376 -12.747 -33.509 1.00 85.69 103 LEU A C 1
ATOM 839 O O . LEU A 1 103 ? 19.340 -13.408 -33.503 1.00 85.69 103 LEU A O 1
ATOM 843 N N . ARG A 1 104 ? 21.549 -13.286 -33.872 1.00 86.56 104 ARG A N 1
ATOM 844 C CA . ARG A 1 104 ? 21.705 -14.679 -34.327 1.00 86.56 104 ARG A CA 1
ATOM 845 C C . ARG A 1 104 ? 21.348 -15.698 -33.243 1.00 86.56 104 ARG A C 1
ATOM 847 O O . ARG A 1 104 ? 20.805 -16.751 -33.560 1.00 86.56 104 ARG A O 1
ATOM 854 N N . LYS A 1 105 ? 21.632 -15.392 -31.971 1.00 77.25 105 LYS A N 1
ATOM 855 C CA . LYS A 1 105 ? 21.254 -16.239 -30.827 1.00 77.25 105 LYS A CA 1
ATOM 856 C C . LYS A 1 105 ? 19.732 -16.328 -30.637 1.00 77.25 105 LYS A C 1
ATOM 858 O O . LYS A 1 105 ? 19.275 -17.331 -30.105 1.00 77.25 105 LYS A O 1
ATOM 863 N N . ASN A 1 106 ? 18.980 -15.320 -31.081 1.00 75.62 106 ASN A N 1
ATOM 864 C CA . ASN A 1 106 ? 17.531 -15.208 -30.903 1.00 75.62 106 ASN A CA 1
ATOM 865 C C . ASN A 1 106 ? 16.775 -15.264 -32.248 1.00 75.62 106 ASN A C 1
ATOM 867 O O . ASN A 1 106 ? 15.848 -14.497 -32.484 1.00 75.62 106 ASN A O 1
ATOM 871 N N . GLY A 1 107 ? 17.200 -16.137 -33.167 1.00 76.69 107 GLY A N 1
ATOM 872 C CA . GLY A 1 107 ? 16.423 -16.475 -34.368 1.00 76.69 107 GLY A CA 1
ATOM 873 C C . GLY A 1 107 ? 16.769 -15.735 -35.670 1.00 76.69 107 GLY A C 1
ATOM 874 O O . GLY A 1 107 ? 16.171 -16.048 -36.703 1.00 76.69 107 GLY A O 1
ATOM 875 N N . LEU A 1 108 ? 17.739 -14.807 -35.697 1.00 86.69 108 LEU A N 1
ATOM 876 C CA . LEU A 1 108 ? 18.180 -14.195 -36.963 1.00 86.69 108 LEU A CA 1
ATOM 877 C C . LEU A 1 108 ? 18.923 -15.202 -37.853 1.00 86.69 108 LEU A C 1
ATOM 879 O O . LEU A 1 108 ? 19.980 -15.720 -37.488 1.00 86.69 108 LEU A O 1
ATOM 883 N N . LYS A 1 109 ? 18.391 -15.425 -39.062 1.00 81.19 109 LYS A N 1
ATOM 884 C CA . LYS A 1 109 ? 18.933 -16.381 -40.039 1.00 81.19 109 LYS A CA 1
ATOM 885 C C . LYS A 1 109 ? 20.148 -15.851 -40.804 1.00 81.19 109 LYS A C 1
ATOM 887 O O . LYS A 1 109 ? 21.115 -16.587 -40.981 1.00 81.19 109 LYS A O 1
ATOM 892 N N . THR A 1 110 ? 20.097 -14.609 -41.288 1.00 82.19 110 THR A N 1
ATOM 893 C CA . THR A 1 110 ? 21.159 -14.005 -42.112 1.00 82.19 110 THR A CA 1
ATOM 894 C C . THR A 1 110 ? 21.143 -12.476 -42.039 1.00 82.19 110 THR A C 1
ATOM 896 O O . THR A 1 110 ? 20.103 -11.881 -41.777 1.00 82.19 110 THR A O 1
ATOM 899 N N . VAL A 1 111 ? 22.301 -11.861 -42.298 1.00 82.75 111 VAL A N 1
ATOM 900 C CA . VAL A 1 111 ? 22.493 -10.414 -42.536 1.00 82.75 111 VAL A CA 1
ATOM 901 C C . VAL A 1 111 ? 23.059 -10.137 -43.938 1.00 82.75 111 VAL A C 1
ATOM 903 O O . VAL A 1 111 ? 23.638 -9.090 -44.185 1.00 82.75 111 VAL A O 1
ATOM 906 N N . GLN A 1 112 ? 22.971 -11.094 -44.866 1.00 78.25 112 GLN A N 1
ATOM 907 C CA . GLN A 1 112 ? 23.450 -10.910 -46.248 1.00 78.25 112 GLN A CA 1
ATOM 908 C C . GLN A 1 112 ? 22.349 -10.442 -47.217 1.00 78.25 112 GLN A C 1
ATOM 910 O O . GLN A 1 112 ? 22.629 -10.140 -48.371 1.00 78.25 112 GLN A O 1
ATOM 915 N N . GLY A 1 113 ? 21.102 -10.368 -46.752 1.00 78.44 113 GLY A N 1
ATOM 916 C CA . GLY A 1 113 ? 19.932 -9.918 -47.506 1.00 78.44 113 GLY A CA 1
ATOM 917 C C . GLY A 1 113 ? 18.718 -9.790 -46.578 1.00 78.44 113 GLY A C 1
ATOM 918 O O . GLY A 1 113 ? 18.871 -10.011 -45.372 1.00 78.44 113 GLY A O 1
ATOM 919 N N . PRO A 1 114 ? 17.526 -9.443 -47.098 1.00 87.25 114 PRO A N 1
ATOM 920 C CA . PRO A 1 114 ? 16.324 -9.326 -46.281 1.00 87.25 114 PRO A CA 1
ATOM 921 C C . PRO A 1 114 ? 15.996 -10.631 -45.550 1.00 87.25 114 PRO A C 1
ATOM 923 O O . PRO A 1 114 ? 15.850 -11.688 -46.165 1.00 87.25 114 PRO A O 1
ATOM 926 N N . SER A 1 115 ? 15.833 -10.554 -44.233 1.00 88.88 115 SER A N 1
ATOM 927 C CA . SER A 1 115 ? 15.365 -11.657 -43.397 1.00 88.88 115 SER A CA 1
ATOM 928 C C . SER A 1 115 ? 14.018 -11.285 -42.794 1.00 88.88 115 SER A C 1
ATOM 930 O O . SER A 1 115 ? 13.933 -10.337 -42.013 1.00 88.88 115 SER A O 1
ATOM 932 N N . LYS A 1 116 ? 12.970 -12.063 -43.092 1.00 86.94 116 LYS A N 1
ATOM 933 C CA . LYS A 1 116 ? 11.707 -11.990 -42.343 1.00 86.94 116 LYS A CA 1
ATOM 934 C C . LYS A 1 116 ? 11.993 -12.300 -40.874 1.00 86.94 116 LYS A C 1
ATOM 936 O O . LYS A 1 116 ? 12.682 -13.280 -40.570 1.00 86.94 116 LYS A O 1
ATOM 941 N N . VAL A 1 117 ? 11.500 -11.455 -39.980 1.00 82.31 117 VAL A N 1
ATOM 942 C CA . VAL A 1 117 ? 11.647 -11.617 -38.533 1.00 82.31 117 VAL A CA 1
ATOM 943 C C . VAL A 1 117 ? 10.695 -12.726 -38.076 1.00 82.31 117 VAL A C 1
ATOM 945 O O . VAL A 1 117 ? 9.531 -12.778 -38.473 1.00 82.31 117 VAL A O 1
ATOM 948 N N . THR A 1 118 ? 11.208 -13.670 -37.288 1.00 75.25 118 THR A N 1
ATOM 949 C CA . THR A 1 118 ? 10.407 -14.726 -36.647 1.00 75.25 118 THR A CA 1
ATOM 950 C C . THR A 1 118 ? 9.782 -14.198 -35.358 1.00 75.25 118 THR A C 1
ATOM 952 O O . THR A 1 118 ? 10.298 -13.246 -34.786 1.00 75.25 118 THR A O 1
ATOM 955 N N . SER A 1 119 ? 8.731 -14.833 -34.829 1.00 53.28 119 SER A N 1
ATOM 956 C CA . SER A 1 119 ? 8.134 -14.422 -33.543 1.00 53.28 119 SER A CA 1
ATOM 957 C C . SER A 1 119 ? 9.142 -14.417 -32.381 1.00 53.28 119 SER A C 1
ATOM 959 O O . SER A 1 119 ? 9.066 -13.567 -31.502 1.00 53.28 119 SER A O 1
ATOM 961 N N . GLU A 1 120 ? 10.123 -15.326 -32.405 1.00 58.28 120 GLU A N 1
ATOM 962 C CA . GLU A 1 120 ? 11.258 -15.363 -31.468 1.00 58.28 120 GLU A CA 1
ATOM 963 C C . GLU A 1 120 ? 12.143 -14.111 -31.588 1.00 58.28 120 GLU A C 1
ATOM 965 O O . GLU A 1 120 ? 12.436 -13.450 -30.592 1.00 58.28 120 GLU A O 1
ATOM 970 N N . LEU A 1 121 ? 12.523 -13.744 -32.816 1.00 76.75 121 LEU A N 1
ATOM 971 C CA . LEU A 1 121 ? 13.361 -12.575 -33.066 1.00 76.75 121 LEU A CA 1
ATOM 972 C C . LEU A 1 121 ? 12.600 -11.263 -32.845 1.00 76.75 121 LEU A C 1
ATOM 974 O O . LEU A 1 121 ? 13.188 -10.305 -32.359 1.00 76.75 121 LEU A O 1
ATOM 978 N N . SER A 1 122 ? 11.301 -11.235 -33.142 1.00 69.44 122 SER A N 1
ATOM 979 C CA . SER A 1 122 ? 10.380 -10.129 -32.858 1.00 69.44 122 SER A CA 1
ATOM 980 C C . SER A 1 122 ? 10.333 -9.840 -31.358 1.00 69.44 122 SER A C 1
ATOM 982 O O . SER A 1 122 ? 10.646 -8.733 -30.925 1.00 69.44 122 SER A O 1
ATOM 984 N N . ALA A 1 123 ? 10.069 -10.872 -30.548 1.00 53.41 123 ALA A N 1
ATOM 985 C CA . ALA A 1 123 ? 10.104 -10.790 -29.091 1.00 53.41 123 ALA A CA 1
ATOM 986 C C . ALA A 1 123 ? 11.471 -10.322 -28.563 1.00 53.41 123 ALA A C 1
ATOM 988 O O . ALA A 1 123 ? 11.540 -9.499 -27.645 1.00 53.41 123 ALA A O 1
ATOM 989 N N . TYR A 1 124 ? 12.568 -10.794 -29.166 1.00 68.44 124 TYR A N 1
ATOM 990 C CA . TYR A 1 124 ? 13.907 -10.353 -28.793 1.00 68.44 124 TYR A CA 1
ATOM 991 C C . TYR A 1 124 ? 14.157 -8.875 -29.116 1.00 68.44 124 TYR A C 1
ATOM 993 O O . TYR A 1 124 ? 14.576 -8.125 -28.233 1.00 68.44 124 TYR A O 1
ATOM 1001 N N . LEU A 1 125 ? 13.870 -8.440 -30.347 1.00 72.44 125 LEU A N 1
ATOM 1002 C CA . LEU A 1 125 ? 13.993 -7.046 -30.779 1.00 72.44 125 LEU A CA 1
ATOM 1003 C C . LEU A 1 125 ? 13.152 -6.127 -29.892 1.00 72.44 125 LEU A C 1
ATOM 1005 O O . LEU A 1 125 ? 13.685 -5.149 -29.373 1.00 72.44 125 LEU A O 1
ATOM 1009 N N . PHE A 1 126 ? 11.895 -6.502 -29.638 1.00 63.88 126 PHE A N 1
ATOM 1010 C CA . PHE A 1 126 ? 10.995 -5.812 -28.718 1.00 63.88 126 PHE A CA 1
ATOM 1011 C C . PHE A 1 126 ? 11.634 -5.651 -27.330 1.00 63.88 126 PHE A C 1
ATOM 1013 O O . PHE A 1 126 ? 11.732 -4.535 -26.829 1.00 63.88 126 PHE A O 1
ATOM 1020 N N . SER A 1 127 ? 12.171 -6.725 -26.737 1.00 58.19 127 SER A N 1
ATOM 1021 C CA . SER A 1 127 ? 12.848 -6.638 -25.432 1.00 58.19 127 SER A CA 1
ATOM 1022 C C . SER A 1 127 ? 14.079 -5.720 -25.454 1.00 58.19 127 SER A C 1
ATOM 1024 O O . SER A 1 127 ? 14.316 -4.953 -24.528 1.00 58.19 127 SER A O 1
ATOM 1026 N N . VAL A 1 128 ? 14.884 -5.741 -26.517 1.00 64.75 128 VAL A N 1
ATOM 1027 C CA . VAL A 1 128 ? 16.117 -4.943 -26.564 1.00 64.75 128 VAL A CA 1
ATOM 1028 C C . VAL A 1 128 ? 15.843 -3.459 -26.797 1.00 64.75 128 VAL A C 1
ATOM 1030 O O . VAL A 1 128 ? 16.562 -2.616 -26.252 1.00 64.75 128 VAL A O 1
ATOM 1033 N N . ILE A 1 129 ? 14.836 -3.156 -27.612 1.00 69.56 129 ILE A N 1
ATOM 1034 C CA . ILE A 1 129 ? 14.459 -1.800 -28.010 1.00 69.56 129 ILE A CA 1
ATOM 1035 C C . ILE A 1 129 ? 13.623 -1.140 -26.916 1.00 69.56 129 ILE A C 1
ATOM 1037 O O . ILE A 1 129 ? 13.997 -0.090 -26.402 1.00 69.56 129 ILE A O 1
ATOM 1041 N N . GLU A 1 130 ? 12.532 -1.786 -26.514 1.00 55.41 130 GLU A N 1
ATOM 1042 C CA . GLU A 1 130 ? 11.481 -1.155 -25.717 1.00 55.41 130 GLU A CA 1
ATOM 1043 C C . GLU A 1 130 ? 11.813 -1.196 -24.208 1.00 55.41 130 GLU A C 1
ATOM 1045 O O . GLU A 1 130 ? 11.488 -0.253 -23.488 1.00 55.41 130 GLU A O 1
ATOM 1050 N N . THR A 1 131 ? 12.547 -2.218 -23.727 1.00 48.66 131 THR A N 1
ATOM 1051 C CA . THR A 1 131 ? 12.996 -2.333 -22.316 1.00 48.66 131 THR A CA 1
ATOM 1052 C C . THR A 1 131 ? 14.517 -2.178 -22.130 1.00 48.66 131 THR A C 1
ATOM 1054 O O . THR A 1 131 ? 15.067 -2.455 -21.066 1.00 48.66 131 THR A O 1
ATOM 1057 N N . GLY A 1 132 ? 15.265 -1.761 -23.161 1.00 49.44 132 GLY A N 1
ATOM 1058 C CA . GLY A 1 132 ? 16.738 -1.674 -23.098 1.00 49.44 132 GLY A CA 1
ATOM 1059 C C . GLY A 1 132 ? 17.439 -3.040 -22.962 1.00 49.44 132 GLY A C 1
ATOM 1060 O O . GLY A 1 132 ? 18.642 -3.136 -22.672 1.00 49.44 132 GLY A O 1
ATOM 1061 N N . GLY A 1 133 ? 16.697 -4.128 -23.168 1.00 44.81 133 GLY A N 1
ATOM 1062 C CA . GLY A 1 133 ? 17.141 -5.497 -22.970 1.00 44.81 133 GLY A CA 1
ATOM 1063 C C . GLY A 1 133 ? 17.294 -5.876 -21.501 1.00 44.81 133 GLY A C 1
ATOM 1064 O O . GLY A 1 133 ? 18.166 -6.694 -21.200 1.00 44.81 133 GLY A O 1
ATOM 1065 N N . THR A 1 134 ? 16.523 -5.281 -20.586 1.00 35.72 134 THR A N 1
ATOM 1066 C CA . THR A 1 134 ? 16.014 -6.067 -19.457 1.00 35.72 134 THR A CA 1
ATOM 1067 C C . THR A 1 134 ? 14.961 -7.001 -20.040 1.00 35.72 134 THR A C 1
ATOM 1069 O O . THR A 1 134 ? 13.795 -6.643 -20.212 1.00 35.72 134 THR A O 1
ATOM 1072 N N . THR A 1 135 ? 15.383 -8.193 -20.456 1.00 34.62 135 THR A N 1
ATOM 1073 C CA . THR A 1 135 ? 14.420 -9.216 -20.846 1.00 34.62 135 THR A CA 1
ATOM 1074 C C . THR A 1 135 ? 13.504 -9.472 -19.653 1.00 34.62 135 THR A C 1
ATOM 1076 O O . THR A 1 135 ? 13.961 -9.655 -18.525 1.00 34.62 135 THR A O 1
ATOM 1079 N N . PHE A 1 136 ? 12.193 -9.455 -19.899 1.00 37.25 136 PHE A N 1
ATOM 1080 C CA . PHE A 1 136 ? 11.189 -9.968 -18.970 1.00 37.25 136 PHE A CA 1
ATOM 1081 C C . PHE A 1 136 ? 11.378 -11.500 -18.883 1.00 37.25 136 PHE A C 1
ATOM 1083 O O . PHE A 1 136 ? 10.614 -12.278 -19.455 1.00 37.25 136 PHE A O 1
ATOM 1090 N N . ASP A 1 137 ? 12.442 -11.935 -18.197 1.00 32.66 137 ASP A N 1
ATOM 1091 C CA . ASP A 1 137 ? 12.953 -13.318 -18.187 1.00 32.66 137 ASP A CA 1
ATOM 1092 C C . ASP A 1 137 ? 11.957 -14.340 -17.601 1.00 32.66 137 ASP A C 1
ATOM 1094 O O . ASP A 1 137 ? 12.151 -15.547 -17.731 1.00 32.66 137 ASP A O 1
ATOM 1098 N N . GLY A 1 138 ? 10.853 -13.880 -17.001 1.00 39.31 138 GLY A N 1
ATOM 1099 C CA . GLY A 1 138 ? 9.763 -14.731 -16.516 1.00 39.31 138 GLY A CA 1
ATOM 1100 C C . GLY A 1 138 ? 8.816 -15.281 -17.595 1.00 39.31 138 GLY A C 1
ATOM 1101 O O . GLY A 1 138 ? 8.126 -16.259 -17.330 1.00 39.31 138 GLY A O 1
ATOM 1102 N N . TYR A 1 139 ? 8.772 -14.696 -18.800 1.00 40.19 139 TYR A N 1
ATOM 1103 C CA . TYR A 1 139 ? 7.738 -15.010 -19.808 1.00 40.19 139 TYR A CA 1
ATOM 1104 C C . TYR A 1 139 ? 8.111 -16.131 -20.783 1.00 40.19 139 TYR A C 1
ATOM 1106 O O . TYR A 1 139 ? 7.267 -16.604 -21.541 1.00 40.19 139 TYR A O 1
ATOM 1114 N N . TYR A 1 140 ? 9.370 -16.570 -20.771 1.00 44.03 140 TYR A N 1
ATOM 1115 C CA . TYR A 1 140 ? 9.929 -17.431 -21.811 1.00 44.03 140 TYR A CA 1
ATOM 1116 C C . TYR A 1 140 ? 10.471 -18.740 -21.238 1.00 44.03 140 TYR A C 1
ATOM 1118 O O . TYR A 1 140 ? 11.681 -18.942 -21.125 1.00 44.03 140 TYR A O 1
ATOM 1126 N N . LYS A 1 141 ? 9.572 -19.690 -20.945 1.00 39.16 141 LYS A N 1
ATOM 1127 C CA . LYS A 1 141 ? 9.977 -21.098 -20.849 1.00 39.16 141 LYS A CA 1
ATOM 1128 C C . LYS A 1 141 ? 10.115 -21.700 -22.249 1.00 39.16 141 LYS A C 1
ATOM 1130 O O . LYS A 1 141 ? 9.254 -21.578 -23.116 1.00 39.16 141 LYS A O 1
ATOM 1135 N N . LYS A 1 142 ? 11.259 -22.344 -22.458 1.00 33.94 142 LYS A N 1
ATOM 1136 C CA . LYS A 1 142 ? 11.743 -22.887 -23.730 1.00 33.94 142 LYS A CA 1
ATOM 1137 C C . LYS A 1 142 ? 10.783 -23.950 -24.296 1.00 33.94 142 LYS A C 1
ATOM 1139 O O . LYS A 1 142 ? 10.779 -25.069 -23.794 1.00 33.94 142 LYS A O 1
ATOM 1144 N N . GLY A 1 143 ? 10.028 -23.637 -25.356 1.00 43.28 143 GLY A N 1
ATOM 1145 C CA . GLY A 1 143 ? 9.257 -24.650 -26.102 1.00 43.28 143 GLY A CA 1
ATOM 1146 C C . GLY A 1 143 ? 7.950 -24.211 -26.778 1.00 43.28 143 GLY A C 1
ATOM 1147 O O . GLY A 1 143 ? 7.501 -24.919 -27.674 1.00 43.28 143 GLY A O 1
ATOM 1148 N N . LYS A 1 144 ? 7.355 -23.066 -26.412 1.00 43.09 144 LYS A N 1
ATOM 1149 C CA . LYS A 1 144 ? 6.166 -22.500 -27.087 1.00 43.09 144 LYS A CA 1
ATOM 1150 C C . LYS A 1 144 ? 6.454 -21.123 -27.697 1.00 43.09 144 LYS A C 1
ATOM 1152 O O . LYS A 1 144 ? 7.370 -20.423 -27.274 1.00 43.09 144 LYS A O 1
ATOM 1157 N N . VAL A 1 145 ? 5.668 -20.762 -28.711 1.00 45.66 145 VAL A N 1
ATOM 1158 C CA . VAL A 1 145 ? 5.701 -19.443 -29.363 1.00 45.66 145 VAL A CA 1
ATOM 1159 C C . VAL A 1 145 ? 4.934 -18.443 -28.482 1.00 45.66 145 VAL A C 1
ATOM 1161 O O . VAL A 1 145 ? 3.838 -18.788 -28.040 1.00 45.66 145 VAL A O 1
ATOM 1164 N N . PRO A 1 146 ? 5.458 -17.232 -28.209 1.00 51.22 146 PRO A N 1
ATOM 1165 C CA . PRO A 1 146 ? 4.716 -16.212 -27.466 1.00 51.22 146 PRO A CA 1
ATOM 1166 C C . PRO A 1 146 ? 3.449 -15.779 -28.219 1.00 51.22 146 PRO A C 1
ATOM 1168 O O . PRO A 1 146 ? 3.466 -15.673 -29.448 1.00 51.22 146 PRO A O 1
ATOM 1171 N N . LYS A 1 147 ? 2.370 -15.482 -27.479 1.00 64.88 147 LYS A N 1
ATOM 1172 C CA . LYS A 1 147 ? 1.143 -14.895 -28.043 1.00 64.88 147 LYS A CA 1
ATOM 1173 C C . LYS A 1 147 ? 1.464 -13.580 -28.760 1.00 64.88 147 LYS A C 1
ATOM 1175 O O . LYS A 1 147 ? 2.229 -12.751 -28.267 1.00 64.88 147 LYS A O 1
ATOM 1180 N N . THR A 1 148 ? 0.839 -13.368 -29.909 1.00 64.50 148 THR A N 1
ATOM 1181 C CA . THR A 1 148 ? 0.866 -12.092 -30.629 1.00 64.50 148 THR A CA 1
ATOM 1182 C C . THR A 1 148 ? 0.114 -11.003 -29.856 1.00 64.50 148 THR A C 1
ATOM 1184 O O . THR A 1 148 ? -0.770 -11.283 -29.042 1.00 64.50 148 THR A O 1
ATOM 1187 N N . ARG A 1 149 ? 0.405 -9.727 -30.160 1.00 72.25 149 ARG A N 1
ATOM 1188 C CA . ARG A 1 149 ? -0.309 -8.575 -29.574 1.00 72.25 149 ARG A CA 1
ATOM 1189 C C . ARG A 1 149 ? -1.830 -8.681 -29.769 1.00 72.25 149 ARG A C 1
ATOM 1191 O O . ARG A 1 149 ? -2.580 -8.349 -28.858 1.00 72.25 149 ARG A O 1
ATOM 1198 N N . ARG A 1 150 ? -2.275 -9.195 -30.921 1.00 72.94 150 ARG A N 1
ATOM 1199 C CA . ARG A 1 150 ? -3.692 -9.410 -31.256 1.00 72.94 150 ARG A CA 1
ATOM 1200 C C . ARG A 1 150 ? -4.366 -10.454 -30.373 1.00 72.94 150 ARG A C 1
ATOM 1202 O O . ARG A 1 150 ? -5.484 -10.228 -29.918 1.00 72.94 150 ARG A O 1
ATOM 1209 N N . GLU A 1 151 ? -3.706 -11.583 -30.127 1.00 77.25 151 GLU A N 1
ATOM 1210 C CA . GLU A 1 151 ? -4.229 -12.633 -29.244 1.00 77.25 151 GLU A CA 1
ATOM 1211 C C . GLU A 1 151 ? -4.351 -12.114 -27.806 1.00 77.25 151 GLU A C 1
ATOM 1213 O O . GLU A 1 151 ? -5.406 -12.268 -27.194 1.00 77.25 151 GLU A O 1
ATOM 1218 N N . ALA A 1 152 ? -3.336 -11.399 -27.308 1.00 81.62 152 ALA A N 1
ATOM 1219 C CA . ALA A 1 152 ? -3.381 -10.743 -26.000 1.00 81.62 152 ALA A CA 1
ATOM 1220 C C . ALA A 1 152 ? -4.530 -9.719 -25.888 1.00 81.62 152 ALA A C 1
ATOM 1222 O O . ALA A 1 152 ? -5.319 -9.785 -24.947 1.00 81.62 152 ALA A O 1
ATOM 1223 N N . ILE A 1 153 ? -4.682 -8.825 -26.875 1.00 84.19 153 ILE A N 1
ATOM 1224 C CA . ILE A 1 153 ? -5.799 -7.866 -26.934 1.00 84.19 153 ILE A CA 1
ATOM 1225 C C . ILE A 1 153 ? -7.149 -8.598 -26.930 1.00 84.19 153 ILE A C 1
ATOM 1227 O O . ILE A 1 153 ? -8.055 -8.201 -26.200 1.00 84.19 153 ILE A O 1
ATOM 1231 N N . THR A 1 154 ? -7.278 -9.694 -27.681 1.00 87.00 154 THR A N 1
ATOM 1232 C CA . THR A 1 154 ? -8.524 -10.475 -27.757 1.00 87.00 154 THR A CA 1
ATOM 1233 C C . THR A 1 154 ? -8.868 -11.133 -26.415 1.00 87.00 154 THR A C 1
ATOM 1235 O O . THR A 1 154 ? -10.019 -11.081 -25.984 1.00 87.00 154 THR A O 1
ATOM 1238 N N . ILE A 1 155 ? -7.878 -11.691 -25.709 1.00 89.12 155 ILE A N 1
ATOM 1239 C CA . ILE A 1 155 ? -8.058 -12.244 -24.355 1.00 89.12 155 ILE A CA 1
ATOM 1240 C C . ILE A 1 155 ? -8.520 -11.150 -23.381 1.00 89.12 155 ILE A C 1
ATOM 1242 O O . ILE A 1 155 ? -9.507 -11.335 -22.668 1.00 89.12 155 ILE A O 1
ATOM 1246 N N . LEU A 1 156 ? -7.859 -9.989 -23.377 1.00 90.88 156 LEU A N 1
ATOM 1247 C CA . LEU A 1 156 ? -8.158 -8.901 -22.441 1.00 90.88 156 LEU A CA 1
ATOM 1248 C C . LEU A 1 156 ? -9.508 -8.221 -22.712 1.00 90.88 156 LEU A C 1
ATOM 1250 O O . LEU A 1 156 ? -10.282 -8.004 -21.780 1.00 90.88 156 LEU A O 1
ATOM 1254 N N . GLN A 1 157 ? -9.843 -7.941 -23.976 1.00 90.25 157 GLN A N 1
ATOM 1255 C CA . GLN A 1 157 ? -11.160 -7.407 -24.346 1.00 90.25 157 GLN A CA 1
ATOM 1256 C C . GLN A 1 157 ? -12.293 -8.374 -23.958 1.00 90.25 157 GLN A C 1
ATOM 1258 O O . GLN A 1 157 ? -13.360 -7.934 -23.522 1.00 90.25 157 GLN A O 1
ATOM 1263 N N . ARG A 1 158 ? -12.065 -9.693 -24.068 1.00 89.38 158 ARG A N 1
ATOM 1264 C CA . ARG A 1 158 ? -13.020 -10.710 -23.608 1.00 89.38 158 ARG A CA 1
ATOM 1265 C C . ARG A 1 158 ? -13.128 -10.739 -22.082 1.00 89.38 158 ARG A C 1
ATOM 1267 O O . ARG A 1 158 ? -14.245 -10.803 -21.579 1.00 89.38 158 ARG A O 1
ATOM 1274 N N . ALA A 1 159 ? -12.008 -10.652 -21.362 1.00 91.69 159 ALA A N 1
ATOM 1275 C CA . ALA A 1 159 ? -11.978 -10.658 -19.898 1.00 91.69 159 ALA A CA 1
ATOM 1276 C C . ALA A 1 159 ? -12.741 -9.468 -19.286 1.00 91.69 159 ALA A C 1
ATOM 1278 O O . ALA A 1 159 ? -13.522 -9.648 -18.350 1.00 91.69 159 ALA A O 1
ATOM 1279 N N . TYR A 1 160 ? -12.588 -8.271 -19.862 1.00 90.44 160 TYR A N 1
ATOM 1280 C CA . TYR A 1 160 ? -13.356 -7.086 -19.464 1.00 90.44 160 TYR A CA 1
ATOM 1281 C C . TYR A 1 160 ? -14.860 -7.212 -19.729 1.00 90.44 160 TYR A C 1
ATOM 1283 O O . TYR A 1 160 ? -15.666 -6.694 -18.956 1.00 90.44 160 TYR A O 1
ATOM 1291 N N . ASN A 1 161 ? -15.245 -7.875 -20.825 1.00 87.50 161 ASN A N 1
ATOM 1292 C CA . ASN A 1 161 ? -16.637 -8.032 -21.255 1.00 87.50 161 ASN A CA 1
ATOM 1293 C C . ASN A 1 161 ? -17.436 -6.703 -21.229 1.00 87.50 161 ASN A C 1
ATOM 1295 O O . ASN A 1 161 ? -18.559 -6.625 -20.712 1.00 87.50 161 ASN A O 1
ATOM 1299 N N . ARG A 1 162 ? -16.794 -5.649 -21.750 1.00 87.50 162 ARG A N 1
ATOM 1300 C CA . ARG A 1 162 ? -17.312 -4.299 -22.032 1.00 87.50 162 ARG A CA 1
ATOM 1301 C C . ARG A 1 162 ? -16.441 -3.643 -23.121 1.00 87.50 162 ARG A C 1
ATOM 1303 O O . ARG A 1 162 ? -15.347 -4.149 -23.381 1.00 87.50 162 ARG A O 1
ATOM 1310 N N . PRO A 1 163 ? -16.863 -2.533 -23.753 1.00 86.12 163 PRO A N 1
ATOM 1311 C CA . PRO A 1 163 ? -15.959 -1.711 -24.552 1.00 86.12 163 PRO A CA 1
ATOM 1312 C C . PRO A 1 163 ? -14.779 -1.203 -23.708 1.00 86.12 163 PRO A C 1
ATOM 1314 O O . PRO A 1 163 ? -14.953 -0.819 -22.548 1.00 86.12 163 PRO A O 1
ATOM 1317 N N . VAL A 1 164 ? -13.583 -1.198 -24.298 1.00 85.81 164 VAL A N 1
ATOM 1318 C CA . VAL A 1 164 ? -12.342 -0.726 -23.658 1.00 85.81 164 VAL A CA 1
ATOM 1319 C C . VAL A 1 164 ? -11.558 0.193 -24.584 1.00 85.81 164 VAL A C 1
ATOM 1321 O O . VAL A 1 164 ? -11.586 0.058 -25.808 1.00 85.81 164 VAL A O 1
ATOM 1324 N N . THR A 1 165 ? -10.845 1.143 -24.004 1.00 86.00 165 THR A N 1
ATOM 1325 C CA . THR A 1 165 ? -9.929 2.042 -24.699 1.00 86.00 165 THR A CA 1
ATOM 1326 C C . THR A 1 165 ? -8.599 1.352 -25.007 1.00 86.00 165 THR A C 1
ATOM 1328 O O . THR A 1 165 ? -8.181 0.399 -24.348 1.00 86.00 165 THR A O 1
ATOM 1331 N N . ALA A 1 166 ? -7.857 1.900 -25.974 1.00 80.38 166 ALA A N 1
ATOM 1332 C CA . ALA A 1 166 ? -6.470 1.494 -26.210 1.00 80.38 166 ALA A CA 1
ATOM 1333 C C . ALA A 1 166 ? -5.568 1.721 -24.978 1.00 80.38 166 ALA A C 1
ATOM 1335 O O . ALA A 1 166 ? -4.540 1.060 -24.853 1.00 80.38 166 ALA A O 1
ATOM 1336 N N . ARG A 1 167 ? -5.935 2.644 -24.074 1.00 78.31 167 ARG A N 1
ATOM 1337 C CA . ARG A 1 167 ? -5.171 2.946 -22.859 1.00 78.31 167 ARG A CA 1
ATOM 1338 C C . ARG A 1 167 ? -5.318 1.848 -21.807 1.00 78.31 167 ARG A C 1
ATOM 1340 O O . ARG A 1 167 ? -4.301 1.337 -21.375 1.00 78.31 167 ARG A O 1
ATOM 1347 N N . GLU A 1 168 ? -6.537 1.416 -21.490 1.00 82.50 168 GLU A N 1
ATOM 1348 C CA . GLU A 1 168 ? -6.773 0.317 -20.531 1.00 82.50 168 GLU A CA 1
ATOM 1349 C C . GLU A 1 168 ? -6.048 -0.975 -20.947 1.00 82.50 168 GLU A C 1
ATOM 1351 O O . GLU A 1 168 ? -5.436 -1.653 -20.126 1.00 82.50 168 GLU A O 1
ATOM 1356 N N . LEU A 1 169 ? -6.032 -1.276 -22.251 1.00 83.38 169 LEU A N 1
ATOM 1357 C CA . LEU A 1 169 ? -5.246 -2.386 -22.797 1.00 83.38 169 LEU A CA 1
ATOM 1358 C C . LEU A 1 169 ? -3.729 -2.131 -22.729 1.00 83.38 169 LEU A C 1
ATOM 1360 O O . LEU A 1 169 ? -2.974 -3.058 -22.464 1.00 83.38 169 LEU A O 1
ATOM 1364 N N . THR A 1 170 ? -3.269 -0.892 -22.941 1.00 74.94 170 THR A N 1
ATOM 1365 C CA . THR A 1 170 ? -1.844 -0.528 -22.797 1.00 74.94 170 THR A CA 1
ATOM 1366 C C . THR A 1 170 ? -1.376 -0.710 -21.356 1.00 74.94 170 THR A C 1
ATOM 1368 O O . THR A 1 170 ? -0.341 -1.333 -21.148 1.00 74.94 170 THR A O 1
ATOM 1371 N N . ASP A 1 171 ? -2.149 -0.223 -20.385 1.00 74.31 171 ASP A N 1
ATOM 1372 C CA . ASP A 1 171 ? -1.803 -0.224 -18.961 1.00 74.31 171 ASP A CA 1
ATOM 1373 C C . ASP A 1 171 ? -1.789 -1.662 -18.378 1.00 74.31 171 ASP A C 1
ATOM 1375 O O . ASP A 1 171 ? -1.029 -1.955 -17.459 1.00 74.31 171 ASP A O 1
ATOM 1379 N N . LEU A 1 172 ? -2.552 -2.603 -18.960 1.00 75.06 172 LEU A N 1
ATOM 1380 C CA . LEU A 1 172 ? -2.451 -4.044 -18.664 1.00 75.06 172 LEU A CA 1
ATOM 1381 C C . LEU A 1 172 ? -1.274 -4.757 -19.343 1.00 75.06 172 LEU A C 1
ATOM 1383 O O . LEU A 1 172 ? -0.803 -5.779 -18.841 1.00 75.06 172 LEU A O 1
ATOM 1387 N N . MET A 1 173 ? -0.852 -4.295 -20.521 1.00 73.06 173 MET A N 1
ATOM 1388 C CA . MET A 1 173 ? 0.155 -4.973 -21.346 1.00 73.06 173 MET A CA 1
ATOM 1389 C C . MET A 1 173 ? 1.578 -4.445 -21.118 1.00 73.06 173 MET A C 1
ATOM 1391 O O . MET A 1 173 ? 2.534 -5.156 -21.432 1.00 73.06 173 MET A O 1
ATOM 1395 N N . TYR A 1 174 ? 1.732 -3.228 -20.586 1.00 62.84 174 TYR A N 1
ATOM 1396 C CA . TYR A 1 174 ? 3.000 -2.497 -20.520 1.00 62.84 174 TYR A CA 1
ATOM 1397 C C . TYR A 1 174 ? 3.108 -1.608 -19.270 1.00 62.84 174 TYR A C 1
ATOM 1399 O O . TYR A 1 174 ? 2.109 -1.168 -18.713 1.00 62.84 174 TYR A O 1
ATOM 1407 N N . GLU A 1 175 ? 4.338 -1.274 -18.870 1.00 47.94 175 GLU A N 1
ATOM 1408 C CA . GLU A 1 175 ? 4.583 -0.192 -17.906 1.00 47.94 175 GLU A CA 1
ATOM 1409 C C . GLU A 1 175 ? 4.299 1.187 -18.541 1.00 47.94 175 GLU A C 1
ATOM 1411 O O . GLU A 1 175 ? 4.483 1.395 -19.747 1.00 47.94 175 GLU A O 1
ATOM 1416 N N . LEU A 1 176 ? 3.839 2.143 -17.725 1.00 37.16 176 LEU A N 1
ATOM 1417 C CA . LEU A 1 176 ? 3.403 3.471 -18.170 1.00 37.16 176 LEU A CA 1
ATOM 1418 C C . LEU A 1 176 ? 4.492 4.235 -18.950 1.00 37.16 176 LEU A C 1
ATOM 1420 O O . LEU A 1 176 ? 5.594 4.458 -18.453 1.00 37.16 176 LEU A O 1
ATOM 1424 N N . GLY A 1 177 ? 4.122 4.766 -20.123 1.00 43.78 177 GLY A N 1
ATOM 1425 C CA . GLY A 1 177 ? 4.758 5.971 -20.678 1.00 43.78 177 GLY A CA 1
ATOM 1426 C C . GLY A 1 177 ? 5.344 5.920 -22.093 1.00 43.78 177 GLY A C 1
ATOM 1427 O O . GLY A 1 177 ? 5.755 6.977 -22.567 1.00 43.78 177 GLY A O 1
ATOM 1428 N N . LYS A 1 178 ? 5.403 4.770 -22.792 1.00 42.75 178 LYS A N 1
ATOM 1429 C CA . LYS A 1 178 ? 6.074 4.706 -24.120 1.00 42.75 178 LYS A CA 1
ATOM 1430 C C . LYS A 1 178 ? 5.364 3.978 -25.273 1.00 42.75 178 LYS A C 1
ATOM 1432 O O . LYS A 1 178 ? 5.746 4.203 -26.417 1.00 42.75 178 LYS A O 1
ATOM 1437 N N . HIS A 1 179 ? 4.333 3.157 -25.039 1.00 53.47 179 HIS A N 1
ATOM 1438 C CA . HIS A 1 179 ? 3.888 2.178 -26.057 1.00 53.47 179 HIS A CA 1
ATOM 1439 C C . HIS A 1 179 ? 2.417 2.285 -26.519 1.00 53.47 179 HIS A C 1
ATOM 1441 O O . HIS A 1 179 ? 1.960 1.437 -27.284 1.00 53.47 179 HIS A O 1
ATOM 1447 N N . GLN A 1 180 ? 1.672 3.330 -26.134 1.00 55.53 180 GLN A N 1
ATOM 1448 C CA . GLN A 1 180 ? 0.239 3.477 -26.467 1.00 55.53 180 GLN A CA 1
ATOM 1449 C C . GLN A 1 180 ? -0.052 3.436 -27.985 1.00 55.53 180 GLN A C 1
ATOM 1451 O O . GLN A 1 180 ? -1.054 2.860 -28.418 1.00 55.53 180 GLN A O 1
ATOM 1456 N N . ALA A 1 181 ? 0.847 3.986 -28.811 1.00 56.34 181 ALA A N 1
ATOM 1457 C CA . ALA A 1 181 ? 0.728 3.965 -30.272 1.00 56.34 181 ALA A CA 1
ATOM 1458 C C . ALA A 1 181 ? 0.714 2.538 -30.862 1.00 56.34 181 ALA A C 1
ATOM 1460 O O . ALA A 1 181 ? 0.050 2.297 -31.868 1.00 56.34 181 ALA A O 1
ATOM 1461 N N . ASN A 1 182 ? 1.387 1.581 -30.210 1.00 60.28 182 ASN A N 1
ATOM 1462 C CA . ASN A 1 182 ? 1.510 0.190 -30.661 1.00 60.28 182 ASN A CA 1
ATOM 1463 C C . ASN A 1 182 ? 0.239 -0.643 -30.413 1.00 60.28 182 ASN A C 1
ATOM 1465 O O . ASN A 1 182 ? -0.018 -1.608 -31.136 1.00 60.28 182 ASN A O 1
ATOM 1469 N N . VAL A 1 183 ? -0.543 -0.295 -29.386 1.00 71.12 183 VAL A N 1
ATOM 1470 C CA . VAL A 1 183 ? -1.865 -0.892 -29.122 1.00 71.12 183 VAL A CA 1
ATOM 1471 C C . VAL A 1 183 ? -2.916 -0.242 -30.017 1.00 71.12 183 VAL A C 1
ATOM 1473 O O . VAL A 1 183 ? -3.757 -0.931 -30.589 1.00 71.12 183 VAL A O 1
ATOM 1476 N N . PHE A 1 184 ? -2.835 1.080 -30.194 1.00 69.62 184 PHE A N 1
ATOM 1477 C CA . PHE A 1 184 ? -3.744 1.829 -31.057 1.00 69.62 184 PHE A CA 1
ATOM 1478 C C . PHE A 1 184 ? -3.677 1.369 -32.524 1.00 69.62 184 PHE A C 1
ATOM 1480 O O . PHE A 1 184 ? -4.722 1.129 -33.126 1.00 69.62 184 PHE A O 1
ATOM 1487 N N . SER A 1 185 ? -2.475 1.174 -33.079 1.00 67.00 185 SER A N 1
ATOM 1488 C CA . SER A 1 185 ? -2.301 0.697 -34.458 1.00 67.00 185 SER A CA 1
ATOM 1489 C C . SER A 1 185 ? -2.821 -0.729 -34.675 1.00 67.00 185 SER A C 1
ATOM 1491 O O . SER A 1 185 ? -3.464 -0.993 -35.691 1.00 67.00 185 SER A O 1
ATOM 1493 N N . GLU A 1 186 ? -2.630 -1.638 -33.712 1.00 77.31 186 GLU A N 1
ATOM 1494 C CA . GLU A 1 186 ? -3.181 -2.998 -33.790 1.00 77.31 186 GLU A CA 1
ATOM 1495 C C . GLU A 1 186 ? -4.717 -2.990 -33.710 1.00 77.31 186 GLU A C 1
ATOM 1497 O O . GLU A 1 186 ? -5.367 -3.709 -34.463 1.00 77.31 186 GLU A O 1
ATOM 1502 N N . LEU A 1 187 ? -5.319 -2.133 -32.875 1.00 81.00 187 LEU A N 1
ATOM 1503 C CA . LEU A 1 187 ? -6.780 -1.990 -32.789 1.00 81.00 187 LEU A CA 1
ATOM 1504 C C . LEU A 1 187 ? -7.393 -1.412 -34.073 1.00 81.00 187 LEU A C 1
ATOM 1506 O O . LEU A 1 187 ? -8.417 -1.916 -34.529 1.00 81.00 187 LEU A O 1
ATOM 1510 N N . GLN A 1 188 ? -6.751 -0.419 -34.699 1.00 78.38 188 GLN A N 1
ATOM 1511 C CA . GLN A 1 188 ? -7.154 0.079 -36.023 1.00 78.38 188 GLN A CA 1
ATOM 1512 C C . GLN A 1 188 ? -7.015 -1.001 -37.104 1.00 78.38 188 GLN A C 1
ATOM 1514 O O . GLN A 1 188 ? -7.866 -1.118 -37.987 1.00 78.38 188 GLN A O 1
ATOM 1519 N N . PHE A 1 189 ? -5.971 -1.832 -37.030 1.00 73.94 189 PHE A N 1
ATOM 1520 C CA . PHE A 1 189 ? -5.839 -2.971 -37.930 1.00 73.94 189 PHE A CA 1
ATOM 1521 C C . PHE A 1 189 ? -6.968 -3.991 -37.698 1.00 73.94 189 PHE A C 1
ATOM 1523 O O . PHE A 1 189 ? -7.624 -4.393 -38.657 1.00 73.94 189 PHE A O 1
ATOM 1530 N N . MET A 1 190 ? -7.267 -4.360 -36.448 1.00 82.50 190 MET A N 1
ATOM 1531 C CA . MET A 1 190 ? -8.377 -5.259 -36.093 1.00 82.50 190 MET A CA 1
ATOM 1532 C C . MET A 1 190 ? -9.746 -4.711 -36.525 1.00 82.50 190 MET A C 1
ATOM 1534 O O . MET A 1 190 ? -10.594 -5.490 -36.958 1.00 82.50 190 MET A O 1
ATOM 1538 N N . GLU A 1 191 ? -9.952 -3.393 -36.460 1.00 83.88 191 GLU A N 1
ATOM 1539 C CA . GLU A 1 191 ? -11.119 -2.701 -37.023 1.00 83.88 191 GLU A CA 1
ATOM 1540 C C . GLU A 1 191 ? -11.187 -2.877 -38.549 1.00 83.88 191 GLU A C 1
ATOM 1542 O O . GLU A 1 191 ? -12.214 -3.317 -39.065 1.00 83.88 191 GLU A O 1
ATOM 1547 N N . SER A 1 192 ? -10.080 -2.656 -39.274 1.00 77.44 192 SER A N 1
ATOM 1548 C CA . SER A 1 192 ? -10.029 -2.847 -40.738 1.00 77.44 192 SER A CA 1
ATOM 1549 C C . SER A 1 192 ? -10.345 -4.282 -41.190 1.00 77.44 192 SER A C 1
ATOM 1551 O O . SER A 1 192 ? -10.823 -4.488 -42.302 1.00 77.44 192 SER A O 1
ATOM 1553 N N . GLN A 1 193 ? -10.089 -5.273 -40.328 1.00 77.50 193 GLN A N 1
ATOM 1554 C CA . GLN A 1 193 ? -10.364 -6.692 -40.575 1.00 77.50 193 GLN A CA 1
ATOM 1555 C C . GLN A 1 193 ? -11.744 -7.148 -40.061 1.00 77.50 193 GLN A C 1
ATOM 1557 O O . GLN A 1 193 ? -12.062 -8.333 -40.145 1.00 77.50 193 GLN A O 1
ATOM 1562 N N . GLY A 1 194 ? -12.558 -6.251 -39.490 1.00 80.81 194 GLY A N 1
ATOM 1563 C CA . GLY A 1 194 ? -13.865 -6.590 -38.911 1.00 80.81 194 GLY A CA 1
ATOM 1564 C C . GLY A 1 194 ? -13.803 -7.454 -37.642 1.00 80.81 194 GLY A C 1
ATOM 1565 O O . GLY A 1 194 ? -14.801 -8.068 -37.274 1.00 80.81 194 GLY A O 1
ATOM 1566 N N . LEU A 1 195 ? -12.646 -7.517 -36.973 1.00 77.94 195 LEU A N 1
ATOM 1567 C CA . LEU A 1 195 ? -12.436 -8.282 -35.735 1.00 77.94 195 LEU A CA 1
ATOM 1568 C C . LEU A 1 195 ? -12.796 -7.469 -34.483 1.00 77.94 195 LEU A C 1
ATOM 1570 O O . LEU A 1 195 ? -13.301 -8.021 -33.502 1.00 77.94 195 LEU A O 1
ATOM 1574 N N . ALA A 1 196 ? -12.573 -6.154 -34.537 1.00 86.12 196 ALA A N 1
ATOM 1575 C CA . ALA A 1 196 ? -12.962 -5.205 -33.502 1.00 86.12 196 ALA A CA 1
ATOM 1576 C C . ALA A 1 196 ? -13.975 -4.190 -34.047 1.00 86.12 196 ALA A C 1
ATOM 1578 O O . ALA A 1 196 ? -13.851 -3.719 -35.175 1.00 86.12 196 ALA A O 1
ATOM 1579 N N . LYS A 1 197 ? -14.959 -3.811 -33.229 1.00 89.44 197 LYS A N 1
ATOM 1580 C CA . LYS A 1 197 ? -15.865 -2.692 -33.500 1.00 89.44 197 LYS A CA 1
ATOM 1581 C C . LYS A 1 197 ? -15.460 -1.502 -32.642 1.00 89.44 197 LYS A C 1
ATOM 1583 O O . LYS A 1 197 ? -15.487 -1.592 -31.413 1.00 89.44 197 LYS A O 1
ATOM 1588 N N . LYS A 1 198 ? -15.125 -0.397 -33.304 1.00 89.44 198 LYS A N 1
ATOM 1589 C CA . LYS A 1 198 ? -14.863 0.902 -32.688 1.00 89.44 198 LYS A CA 1
ATOM 1590 C C . LYS A 1 198 ? -16.167 1.644 -32.384 1.00 89.44 198 LYS A C 1
ATOM 1592 O O . LYS A 1 198 ? -17.129 1.569 -33.152 1.00 89.44 198 LYS A O 1
ATOM 1597 N N . THR A 1 199 ? -16.183 2.383 -31.282 1.00 84.44 199 THR A N 1
ATOM 1598 C CA . THR A 1 199 ? -17.300 3.218 -30.823 1.00 84.44 199 THR A CA 1
ATOM 1599 C C . THR A 1 199 ? -16.804 4.585 -30.341 1.00 84.44 199 THR A C 1
ATOM 1601 O O . THR A 1 199 ? -15.681 4.716 -29.850 1.00 84.44 199 THR A O 1
ATOM 1604 N N . GLY A 1 200 ? -17.645 5.611 -30.518 1.00 77.12 200 GLY A N 1
ATOM 1605 C CA . GLY A 1 200 ? -17.317 7.024 -30.282 1.00 77.12 200 GLY A CA 1
ATOM 1606 C C . GLY A 1 200 ? -16.930 7.785 -31.561 1.00 77.12 200 GLY A C 1
ATOM 1607 O O . GLY A 1 200 ? -16.267 7.246 -32.447 1.00 77.12 200 GLY A O 1
ATOM 1608 N N . SER A 1 201 ? -17.359 9.046 -31.665 1.00 60.53 201 SER A N 1
ATOM 1609 C CA . SER A 1 201 ? -17.088 9.945 -32.805 1.00 60.53 201 SER A CA 1
ATOM 1610 C C . SER A 1 201 ? -15.862 10.847 -32.604 1.00 60.53 201 SER A C 1
ATOM 1612 O O . SER A 1 201 ? -15.309 11.358 -33.576 1.00 60.53 201 SER A O 1
ATOM 1614 N N . SER A 1 202 ? -15.396 11.001 -31.365 1.00 61.72 202 SER A N 1
ATOM 1615 C CA . SER A 1 202 ? -14.199 11.748 -30.971 1.00 61.72 202 SER A CA 1
ATOM 1616 C C . SER A 1 202 ? -13.391 10.955 -29.936 1.00 61.72 202 SER A C 1
ATOM 1618 O O . SER A 1 202 ? -13.911 10.049 -29.289 1.00 61.72 202 SER A O 1
ATOM 1620 N N . ALA A 1 203 ? -12.095 11.253 -29.813 1.00 57.56 203 ALA A N 1
ATOM 1621 C CA . ALA A 1 203 ? -11.217 10.555 -28.876 1.00 57.56 203 ALA A CA 1
ATOM 1622 C C . ALA A 1 203 ? -11.509 10.949 -27.405 1.00 57.56 203 ALA A C 1
ATOM 1624 O O . ALA A 1 203 ? -11.806 12.119 -27.158 1.00 57.56 203 ALA A O 1
ATOM 1625 N N . PRO A 1 204 ? -11.348 10.031 -26.427 1.00 62.56 204 PRO A N 1
ATOM 1626 C CA . PRO A 1 204 ? -10.875 8.652 -26.577 1.00 62.56 204 PRO A CA 1
ATOM 1627 C C . PRO A 1 204 ? -11.946 7.708 -27.147 1.00 62.56 204 PRO A C 1
ATOM 1629 O O . PRO A 1 204 ? -13.086 7.694 -26.703 1.00 62.56 204 PRO A O 1
ATOM 1632 N N . PHE A 1 205 ? -11.547 6.880 -28.113 1.00 80.06 205 PHE A N 1
ATOM 1633 C CA . PHE A 1 205 ? -12.408 5.851 -28.698 1.00 80.06 205 PHE A CA 1
ATOM 1634 C C . PHE A 1 205 ? -12.354 4.552 -27.885 1.00 80.06 205 PHE A C 1
ATOM 1636 O O . PHE A 1 205 ? -11.295 4.195 -27.354 1.00 80.06 205 PHE A O 1
ATOM 1643 N N . THR A 1 206 ? -13.458 3.806 -27.874 1.00 88.00 206 THR A N 1
ATOM 1644 C CA . THR A 1 206 ? -13.539 2.456 -27.296 1.00 88.00 206 THR A CA 1
ATOM 1645 C C . THR A 1 206 ? -13.633 1.390 -28.387 1.00 88.00 206 THR A C 1
ATOM 1647 O O . THR A 1 206 ? -14.060 1.662 -29.509 1.00 88.00 206 THR A O 1
ATOM 1650 N N . TYR A 1 207 ? -13.215 0.167 -28.063 1.00 87.81 207 TYR A N 1
ATOM 1651 C CA . TYR A 1 207 ? -13.205 -0.990 -28.954 1.00 87.81 207 TYR A CA 1
ATOM 1652 C C . TYR A 1 207 ? -13.823 -2.208 -28.260 1.00 87.81 207 TYR A C 1
ATOM 1654 O O . TYR A 1 207 ? -13.598 -2.447 -27.071 1.00 87.81 207 TYR A O 1
ATOM 1662 N N . SER A 1 208 ? -14.561 -3.012 -29.022 1.00 87.12 208 SER A N 1
ATOM 1663 C CA . SER A 1 208 ? -15.218 -4.249 -28.575 1.00 87.12 208 SER A CA 1
ATOM 1664 C C . SER A 1 208 ? -14.980 -5.394 -29.567 1.00 87.12 208 SER A C 1
ATOM 1666 O O . SER A 1 208 ? -14.769 -5.143 -30.753 1.00 87.12 208 SER A O 1
ATOM 1668 N N . ILE A 1 209 ? -15.006 -6.648 -29.103 1.00 82.94 209 ILE A N 1
ATOM 1669 C CA . ILE A 1 209 ? -14.885 -7.835 -29.971 1.00 82.94 209 ILE A CA 1
ATOM 1670 C C . ILE A 1 209 ? -16.200 -8.059 -30.725 1.00 82.94 209 ILE A C 1
ATOM 1672 O O . ILE A 1 209 ? -17.272 -8.055 -30.119 1.00 82.94 209 ILE A O 1
ATOM 1676 N N . VAL A 1 210 ? -16.121 -8.316 -32.034 1.00 77.00 210 VAL A N 1
ATOM 1677 C CA . VAL A 1 210 ? -17.307 -8.523 -32.889 1.00 77.00 210 VAL A CA 1
ATOM 1678 C C . VAL A 1 210 ? -17.993 -9.877 -32.641 1.00 77.00 210 VAL A C 1
ATOM 1680 O O . VAL A 1 210 ? -19.216 -9.968 -32.709 1.00 77.00 210 VAL A O 1
ATOM 1683 N N . SER A 1 211 ? -17.235 -10.926 -32.307 1.00 65.62 211 SER A N 1
ATOM 1684 C CA . SER A 1 211 ? -17.731 -12.295 -32.091 1.00 65.62 211 SER A CA 1
ATOM 1685 C C . SER A 1 211 ? -17.555 -12.775 -30.640 1.00 65.62 211 SER A C 1
ATOM 1687 O O . SER A 1 211 ? -16.716 -13.630 -30.352 1.00 65.62 211 SER A O 1
ATOM 1689 N N . ASN A 1 212 ? -18.344 -12.230 -29.711 1.00 61.09 212 ASN A N 1
ATOM 1690 C CA . ASN A 1 212 ? -18.354 -12.668 -28.310 1.00 61.09 212 ASN A CA 1
ATOM 1691 C C . ASN A 1 212 ? -19.228 -13.927 -28.113 1.00 61.09 212 ASN A C 1
ATOM 1693 O O . ASN A 1 212 ? -20.412 -13.926 -28.447 1.00 61.09 212 ASN A O 1
ATOM 1697 N N . ILE A 1 213 ? -18.667 -14.997 -27.534 1.00 58.38 213 ILE A N 1
ATOM 1698 C CA . ILE A 1 213 ? -19.395 -16.249 -27.245 1.00 58.38 213 ILE A CA 1
ATOM 1699 C C . ILE A 1 213 ? -20.207 -16.079 -25.952 1.00 58.38 213 ILE A C 1
ATOM 1701 O O . ILE A 1 213 ? -19.744 -16.417 -24.866 1.00 58.38 213 ILE A O 1
ATOM 1705 N N . GLY A 1 214 ? -21.406 -15.505 -26.060 1.00 65.81 214 GLY A N 1
ATOM 1706 C CA . GLY A 1 214 ? -22.321 -15.312 -24.927 1.00 65.81 214 GLY A CA 1
ATOM 1707 C C . GLY A 1 214 ? -21.751 -14.461 -23.782 1.00 65.81 214 GLY A C 1
ATOM 1708 O O . GLY A 1 214 ? -20.714 -13.801 -23.926 1.00 65.81 214 GLY A O 1
ATOM 1709 N N . ASN A 1 215 ? -22.439 -14.498 -22.637 1.00 81.25 215 ASN A N 1
ATOM 1710 C CA . ASN A 1 215 ? -22.006 -13.849 -21.399 1.00 81.25 215 ASN A CA 1
ATOM 1711 C C . ASN A 1 215 ? -21.130 -14.815 -20.579 1.00 81.25 215 ASN A C 1
ATOM 1713 O O . ASN A 1 215 ? -21.642 -15.863 -20.185 1.00 81.25 215 ASN A O 1
ATOM 1717 N N . PRO A 1 216 ? -19.851 -14.485 -20.316 1.00 89.12 216 PRO A N 1
ATOM 1718 C CA . PRO A 1 216 ? -18.960 -15.321 -19.522 1.00 89.12 216 PRO A CA 1
ATOM 1719 C C . PRO A 1 216 ? -19.356 -15.352 -18.045 1.00 89.12 216 PRO A C 1
ATOM 1721 O O . PRO A 1 216 ? -19.731 -14.325 -17.472 1.00 89.12 216 PRO A O 1
ATOM 1724 N N . GLN A 1 217 ? -19.172 -16.510 -17.418 1.00 94.81 217 GLN A N 1
ATOM 1725 C CA . GLN A 1 217 ? -18.967 -16.613 -15.978 1.00 94.81 217 GLN A CA 1
ATOM 1726 C C . GLN A 1 217 ? -17.514 -16.289 -15.617 1.00 94.81 217 GLN A C 1
ATOM 1728 O O . GLN A 1 217 ? -16.611 -16.357 -16.457 1.00 94.81 217 GLN A O 1
ATOM 1733 N N . TYR A 1 218 ? -17.301 -15.931 -14.352 1.00 96.88 218 TYR A N 1
ATOM 1734 C CA . TYR A 1 218 ? -16.001 -15.540 -13.822 1.00 96.88 218 TYR A CA 1
ATOM 1735 C C . TYR A 1 218 ? -15.565 -16.495 -12.709 1.00 96.88 218 TYR A C 1
ATOM 1737 O O . TYR A 1 218 ? -16.305 -16.754 -11.757 1.00 96.88 218 TYR A O 1
ATOM 1745 N N . PHE A 1 219 ? -14.336 -16.997 -12.807 1.00 97.88 219 PHE A N 1
ATOM 1746 C CA . PHE A 1 219 ? -13.760 -17.928 -11.839 1.00 97.88 219 PHE A CA 1
ATOM 1747 C C . PHE A 1 219 ? -12.390 -17.467 -11.339 1.00 97.88 219 PHE A C 1
ATOM 1749 O O . PHE A 1 219 ? -11.693 -16.691 -11.989 1.00 97.88 219 PHE A O 1
ATOM 1756 N N . TYR A 1 220 ? -11.983 -18.001 -10.191 1.00 97.56 220 TYR A N 1
ATOM 1757 C CA . TYR A 1 220 ? -10.652 -17.853 -9.617 1.00 97.56 220 TYR A CA 1
ATOM 1758 C C . TYR A 1 220 ? -10.086 -19.236 -9.273 1.00 97.56 220 TYR A C 1
ATOM 1760 O O . TYR A 1 220 ? -10.741 -20.022 -8.581 1.00 97.56 220 TYR A O 1
ATOM 1768 N N . VAL A 1 221 ? -8.878 -19.543 -9.750 1.00 96.81 221 VAL A N 1
ATOM 1769 C CA . VAL A 1 221 ? -8.218 -20.845 -9.571 1.00 96.81 221 VAL A CA 1
ATOM 1770 C C . VAL A 1 221 ? -6.903 -20.707 -8.802 1.00 96.81 221 VAL A C 1
ATOM 1772 O O . VAL A 1 221 ? -6.068 -19.872 -9.138 1.00 96.81 221 VAL A O 1
ATOM 1775 N N . PHE A 1 222 ? -6.684 -21.527 -7.771 1.00 93.56 222 PHE A N 1
ATOM 1776 C CA . PHE A 1 222 ? -5.427 -21.556 -7.012 1.00 93.56 222 PHE A CA 1
ATOM 1777 C C . PHE A 1 222 ? -4.478 -22.633 -7.555 1.00 93.56 222 PHE A C 1
ATOM 1779 O O . PHE A 1 222 ? -4.644 -23.822 -7.285 1.00 93.56 222 PHE A O 1
ATOM 1786 N N . GLN A 1 223 ? -3.429 -22.214 -8.266 1.00 87.31 223 GLN A N 1
ATOM 1787 C CA . GLN A 1 223 ? -2.488 -23.093 -8.978 1.00 87.31 223 GLN A CA 1
ATOM 1788 C C . GLN A 1 223 ? -1.085 -23.138 -8.340 1.00 87.31 223 GLN A C 1
ATOM 1790 O O . GLN A 1 223 ? -0.083 -23.376 -9.008 1.00 87.31 223 GLN A O 1
ATOM 1795 N N . ASN A 1 224 ? -0.981 -22.958 -7.018 1.00 79.88 224 ASN A N 1
ATOM 1796 C CA . ASN A 1 224 ? 0.294 -22.910 -6.273 1.00 79.88 224 ASN A CA 1
ATOM 1797 C C . ASN A 1 224 ? 1.246 -24.115 -6.467 1.00 79.88 224 ASN A C 1
ATOM 1799 O O . ASN A 1 224 ? 2.401 -24.027 -6.056 1.00 79.88 224 ASN A O 1
ATOM 1803 N N . LYS A 1 225 ? 0.779 -25.232 -7.041 1.00 80.31 225 LYS A N 1
ATOM 1804 C CA . LYS A 1 225 ? 1.558 -26.463 -7.277 1.00 80.31 225 LYS A CA 1
ATOM 1805 C C . LYS A 1 225 ? 1.766 -26.821 -8.753 1.00 80.31 225 LYS A C 1
ATOM 1807 O O . LYS A 1 225 ? 2.474 -27.786 -9.013 1.00 80.31 225 LYS A O 1
ATOM 1812 N N . SER A 1 226 ? 1.099 -26.124 -9.669 1.00 82.81 226 SER A N 1
ATOM 1813 C CA . SER A 1 226 ? 0.926 -26.582 -11.055 1.00 82.81 226 SER A CA 1
ATOM 1814 C C . SER A 1 226 ? 0.707 -25.454 -12.072 1.00 82.81 226 SER A C 1
ATOM 1816 O O . SER A 1 226 ? 0.454 -25.727 -13.241 1.00 82.81 226 SER A O 1
ATOM 1818 N N . PHE A 1 227 ? 0.803 -24.183 -11.654 1.00 85.25 227 PHE A N 1
ATOM 1819 C CA . PHE A 1 227 ? 0.655 -23.015 -12.532 1.00 85.25 227 PHE A CA 1
ATOM 1820 C C . PHE A 1 227 ? 1.613 -23.065 -13.720 1.00 85.25 227 PHE A C 1
ATOM 1822 O O . PHE A 1 227 ? 1.210 -22.780 -14.839 1.00 85.25 227 PHE A O 1
ATOM 1829 N N . ASP A 1 228 ? 2.870 -23.441 -13.485 1.00 79.19 228 ASP A N 1
ATOM 1830 C CA . ASP A 1 228 ? 3.897 -23.475 -14.520 1.00 79.19 228 ASP A CA 1
ATOM 1831 C C . ASP A 1 228 ? 3.549 -24.506 -15.615 1.00 79.19 228 ASP A C 1
ATOM 1833 O O . ASP A 1 228 ? 3.689 -24.209 -16.803 1.00 79.19 228 ASP A O 1
ATOM 1837 N N . GLU A 1 229 ? 3.071 -25.692 -15.233 1.00 85.06 229 GLU A N 1
ATOM 1838 C CA . GLU A 1 229 ? 2.644 -26.771 -16.128 1.00 85.06 229 GLU A CA 1
ATOM 1839 C C . GLU A 1 229 ? 1.323 -26.436 -16.835 1.00 85.06 229 GLU A C 1
ATOM 1841 O O . GLU A 1 229 ? 1.246 -26.533 -18.055 1.00 85.06 229 GLU A O 1
ATOM 1846 N N . GLU A 1 230 ? 0.306 -25.988 -16.095 1.00 88.06 230 GLU A N 1
ATOM 1847 C CA . GLU A 1 230 ? -1.032 -25.653 -16.608 1.00 88.06 230 GLU A CA 1
ATOM 1848 C C . GLU A 1 230 ? -1.007 -24.422 -17.539 1.00 88.06 230 GLU A C 1
ATOM 1850 O O . GLU A 1 230 ? -1.578 -24.456 -18.631 1.00 88.06 230 GLU A O 1
ATOM 1855 N N . CYS A 1 231 ? -0.250 -23.375 -17.188 1.00 85.25 231 CYS A N 1
ATOM 1856 C CA . CYS A 1 231 ? -0.036 -22.203 -18.045 1.00 85.25 231 CYS A CA 1
ATOM 1857 C C . CYS A 1 231 ? 0.791 -22.544 -19.294 1.00 85.25 231 CYS A C 1
ATOM 1859 O O . CYS A 1 231 ? 0.492 -22.045 -20.377 1.00 85.25 231 CYS A O 1
ATOM 1861 N N . THR A 1 232 ? 1.816 -23.401 -19.181 1.00 80.12 232 THR A N 1
ATOM 1862 C CA . THR A 1 232 ? 2.576 -23.860 -20.361 1.00 80.12 232 THR A CA 1
ATOM 1863 C C . THR A 1 232 ? 1.720 -24.772 -21.239 1.00 80.12 232 THR A C 1
ATOM 1865 O O . THR A 1 232 ? 1.805 -24.715 -22.465 1.00 80.12 232 THR A O 1
ATOM 1868 N N . GLY A 1 233 ? 0.881 -25.606 -20.630 1.00 83.25 233 GLY A N 1
ATOM 1869 C CA . GLY A 1 233 ? -0.022 -26.536 -21.294 1.00 83.25 233 GLY A CA 1
ATOM 1870 C C . GLY A 1 233 ? -1.241 -25.880 -21.942 1.00 83.25 233 GLY A C 1
ATOM 1871 O O . GLY A 1 233 ? -1.778 -26.454 -22.887 1.00 83.25 233 GLY A O 1
ATOM 1872 N N . GLU A 1 234 ? -1.614 -24.673 -21.502 1.00 90.31 234 GLU A N 1
ATOM 1873 C CA . GLU A 1 234 ? -2.848 -23.964 -21.880 1.00 90.31 234 GLU A CA 1
ATOM 1874 C C . GLU A 1 234 ? -4.112 -24.765 -21.514 1.00 90.31 234 GLU A C 1
ATOM 1876 O O . GLU A 1 234 ? -5.023 -24.955 -22.321 1.00 90.31 234 GLU A O 1
ATOM 1881 N N . TYR A 1 235 ? -4.154 -25.261 -20.273 1.00 94.12 235 TYR A N 1
ATOM 1882 C CA . TYR A 1 235 ? -5.305 -25.975 -19.721 1.00 94.12 235 TYR A CA 1
ATOM 1883 C C . TYR A 1 235 ? -5.442 -25.788 -18.203 1.00 94.12 235 TYR A C 1
ATOM 1885 O O . TYR A 1 235 ? -4.472 -25.501 -17.511 1.00 94.12 235 TYR A O 1
ATOM 1893 N N . LEU A 1 236 ? -6.634 -26.072 -17.677 1.00 95.56 236 LEU A N 1
ATOM 1894 C CA . LEU A 1 236 ? -6.885 -26.382 -16.266 1.00 95.56 236 LEU A CA 1
ATOM 1895 C C . LEU A 1 236 ? -7.190 -27.869 -16.098 1.00 95.56 236 LEU A C 1
ATOM 1897 O O . LEU A 1 236 ? -7.866 -28.460 -16.945 1.00 95.56 236 LEU A O 1
ATOM 1901 N N . TRP A 1 237 ? -6.732 -28.479 -15.002 1.00 93.81 237 TRP A N 1
ATOM 1902 C CA . TRP A 1 237 ? -7.012 -29.886 -14.700 1.00 93.81 237 TRP A CA 1
ATOM 1903 C C . TRP A 1 237 ? -7.225 -30.140 -13.203 1.00 93.81 237 TRP A C 1
ATOM 1905 O O . TRP A 1 237 ? -6.430 -29.716 -12.369 1.00 93.81 237 TRP A O 1
ATOM 1915 N N . ALA A 1 238 ? -8.262 -30.909 -12.860 1.00 90.94 238 ALA A N 1
ATOM 1916 C CA . ALA A 1 238 ? -8.516 -31.359 -11.490 1.00 90.94 238 ALA A CA 1
ATOM 1917 C C . ALA A 1 238 ? -8.995 -32.822 -11.445 1.00 90.94 238 ALA A C 1
ATOM 1919 O O . ALA A 1 238 ? -9.737 -33.244 -12.333 1.00 90.94 238 ALA A O 1
ATOM 1920 N N . PRO A 1 239 ? -8.650 -33.610 -10.409 1.00 88.75 239 PRO A N 1
ATOM 1921 C CA . PRO A 1 239 ? -9.096 -34.998 -10.306 1.00 88.75 239 PRO A CA 1
ATOM 1922 C C . PRO A 1 239 ? -10.602 -35.094 -10.032 1.00 88.75 239 PRO A C 1
ATOM 1924 O O . PRO A 1 239 ? -11.172 -34.264 -9.322 1.00 88.75 239 PRO A O 1
ATOM 1927 N N . LYS A 1 240 ? -11.255 -36.154 -10.528 1.00 86.56 240 LYS A N 1
ATOM 1928 C CA . LYS A 1 240 ? -12.674 -36.410 -10.211 1.00 86.56 240 LYS A CA 1
ATOM 1929 C C . LYS A 1 240 ? -12.894 -36.837 -8.757 1.00 86.56 240 LYS A C 1
ATOM 1931 O O . LYS A 1 240 ? -13.947 -36.548 -8.193 1.00 86.56 240 LYS A O 1
ATOM 1936 N N . TYR A 1 241 ? -11.909 -37.518 -8.170 1.00 80.81 241 TYR A N 1
ATOM 1937 C CA . TYR A 1 241 ? -11.968 -38.118 -6.838 1.00 80.81 241 TYR A CA 1
ATOM 1938 C C . TYR A 1 241 ? -10.640 -37.916 -6.098 1.00 80.81 241 TYR A C 1
ATOM 1940 O O . TYR A 1 241 ? -9.574 -37.850 -6.710 1.00 80.81 241 TYR A O 1
ATOM 1948 N N . ALA A 1 242 ? -10.686 -37.847 -4.771 1.00 75.94 242 ALA A N 1
ATOM 1949 C CA . ALA A 1 242 ? -9.498 -37.933 -3.932 1.00 75.94 242 ALA A CA 1
ATOM 1950 C C . ALA A 1 242 ? -8.983 -39.385 -3.866 1.00 75.94 242 ALA A C 1
ATOM 1952 O O . ALA A 1 242 ? -9.640 -40.325 -4.315 1.00 75.94 242 ALA A O 1
ATOM 1953 N N . LYS A 1 243 ? -7.794 -39.587 -3.280 1.00 72.31 243 LYS A N 1
ATOM 1954 C CA . LYS A 1 243 ? -7.183 -40.924 -3.129 1.00 72.31 243 LYS A CA 1
ATOM 1955 C C . LYS A 1 243 ? -8.010 -41.895 -2.271 1.00 72.31 243 LYS A C 1
ATOM 1957 O O . LYS A 1 243 ? -7.823 -43.099 -2.388 1.00 72.31 243 LYS A O 1
ATOM 1962 N N . ASP A 1 244 ? -8.898 -41.376 -1.426 1.00 76.25 244 ASP A N 1
ATOM 1963 C CA . ASP A 1 244 ? -9.843 -42.132 -0.594 1.00 76.25 244 ASP A CA 1
ATOM 1964 C C . ASP A 1 244 ? -11.206 -42.377 -1.279 1.00 76.25 244 ASP A C 1
ATOM 1966 O O . ASP A 1 244 ? -12.097 -42.980 -0.685 1.00 76.25 244 ASP A O 1
ATOM 1970 N N . GLY A 1 245 ? -11.379 -41.922 -2.526 1.00 69.75 245 GLY A N 1
ATOM 1971 C CA . GLY A 1 245 ? -12.624 -42.029 -3.289 1.00 69.75 245 GLY A CA 1
ATOM 1972 C C . GLY A 1 245 ? -13.641 -40.909 -3.037 1.00 69.75 245 GLY A C 1
ATOM 1973 O O . GLY A 1 245 ? -14.693 -40.906 -3.675 1.00 69.75 245 GLY A O 1
ATOM 1974 N N . THR A 1 246 ? -13.360 -39.940 -2.159 1.00 73.75 246 THR A N 1
ATOM 1975 C CA . THR A 1 246 ? -14.279 -38.816 -1.904 1.00 73.75 246 THR A CA 1
ATOM 1976 C C . THR A 1 246 ? -14.308 -37.812 -3.065 1.00 73.75 246 THR A C 1
ATOM 1978 O O . THR A 1 246 ? -13.313 -37.605 -3.763 1.00 73.75 246 THR A O 1
ATOM 1981 N N . GLN A 1 247 ? -15.459 -37.168 -3.294 1.00 73.00 247 GLN A N 1
ATOM 1982 C CA . GLN A 1 247 ? -15.587 -36.052 -4.239 1.00 73.00 247 GLN A CA 1
ATOM 1983 C C . GLN A 1 247 ? -15.524 -34.716 -3.497 1.00 73.00 247 GLN A C 1
ATOM 1985 O O . GLN A 1 247 ? -16.303 -34.484 -2.575 1.00 73.00 247 GLN A O 1
ATOM 1990 N N . ASN A 1 248 ? -14.644 -33.813 -3.940 1.00 76.12 248 ASN A N 1
ATOM 1991 C CA . ASN A 1 248 ? -14.541 -32.465 -3.383 1.00 76.12 248 ASN A CA 1
ATOM 1992 C C . ASN A 1 248 ? -15.248 -31.424 -4.257 1.00 76.12 248 ASN A C 1
ATOM 1994 O O . ASN A 1 248 ? -15.019 -31.329 -5.466 1.00 76.12 248 ASN A O 1
ATOM 1998 N N . HIS A 1 249 ? -16.043 -30.578 -3.601 1.00 71.56 249 HIS A N 1
ATOM 1999 C CA . HIS A 1 249 ? -16.908 -29.563 -4.211 1.00 71.56 249 HIS A CA 1
ATOM 2000 C C . HIS A 1 249 ? -16.178 -28.554 -5.128 1.00 71.56 249 HIS A C 1
ATOM 2002 O O . HIS A 1 249 ? -16.771 -28.012 -6.058 1.00 71.56 249 HIS A O 1
ATOM 2008 N N . HIS A 1 250 ? -14.888 -28.300 -4.888 1.00 76.38 250 HIS A N 1
ATOM 2009 C CA . HIS A 1 250 ? -14.055 -27.400 -5.701 1.00 76.38 250 HIS A CA 1
ATOM 2010 C C . HIS A 1 250 ? -13.407 -28.074 -6.926 1.00 76.38 250 HIS A C 1
ATOM 2012 O O . HIS A 1 250 ? -12.810 -27.383 -7.745 1.00 76.38 250 HIS A O 1
ATOM 2018 N N . TRP A 1 251 ? -13.475 -29.405 -7.052 1.00 81.00 251 TRP A N 1
ATOM 2019 C CA . TRP A 1 251 ? -13.069 -30.120 -8.271 1.00 81.00 251 TRP A CA 1
ATOM 2020 C C . TRP A 1 251 ? -14.271 -30.430 -9.156 1.00 81.00 251 TRP A C 1
ATOM 2022 O O . TRP A 1 251 ? -14.198 -30.256 -10.368 1.00 81.00 251 TRP A O 1
ATOM 2032 N N . THR A 1 252 ? -15.409 -30.809 -8.563 1.00 84.94 252 THR A N 1
ATOM 2033 C CA . THR A 1 252 ? -16.669 -30.982 -9.306 1.00 84.94 252 THR A CA 1
ATOM 2034 C C . THR A 1 252 ? -17.116 -29.689 -9.992 1.00 84.94 252 THR A C 1
ATOM 2036 O O . THR A 1 252 ? -17.728 -29.771 -11.054 1.00 84.94 252 THR A O 1
ATOM 2039 N N . ARG A 1 253 ? -16.736 -28.522 -9.441 1.00 91.12 253 ARG A N 1
ATOM 2040 C CA . ARG A 1 253 ? -16.913 -27.185 -10.037 1.00 91.12 253 ARG A CA 1
ATOM 2041 C C . ARG A 1 253 ? -16.306 -27.024 -11.429 1.00 91.12 253 ARG A C 1
ATOM 2043 O O . ARG A 1 253 ? -16.798 -26.203 -12.185 1.00 91.12 253 ARG A O 1
ATOM 2050 N N . MET A 1 254 ? -15.299 -27.812 -11.815 1.00 93.94 254 MET A N 1
ATOM 2051 C CA . MET A 1 254 ? -14.764 -27.754 -13.184 1.00 93.94 254 MET A CA 1
ATOM 2052 C C . MET A 1 254 ? -15.868 -27.914 -14.240 1.00 93.94 254 MET A C 1
ATOM 2054 O O . MET A 1 254 ? -15.854 -27.215 -15.243 1.00 93.94 254 MET A O 1
ATOM 2058 N N . GLN A 1 255 ? -16.885 -28.742 -13.969 1.00 93.81 255 GLN A N 1
ATOM 2059 C CA . GLN A 1 255 ? -18.043 -28.955 -14.851 1.00 93.81 255 GLN A CA 1
ATOM 2060 C C . GLN A 1 255 ? -18.924 -27.705 -15.057 1.00 93.81 255 GLN A C 1
ATOM 2062 O O . GLN A 1 255 ? -19.711 -27.670 -16.004 1.00 93.81 255 GLN A O 1
ATOM 2067 N N . GLU A 1 256 ? -18.819 -26.703 -14.177 1.00 93.94 256 GLU A N 1
ATOM 2068 C CA . GLU A 1 256 ? -19.517 -25.416 -14.295 1.00 93.94 256 GLU A CA 1
ATOM 2069 C C . GLU A 1 256 ? -18.873 -24.521 -15.371 1.00 93.94 256 GLU A C 1
ATOM 2071 O O . GLU A 1 256 ? -19.556 -23.648 -15.897 1.00 93.94 256 GLU A O 1
ATOM 2076 N N . VAL A 1 257 ? -17.603 -24.761 -15.732 1.00 96.12 257 VAL A N 1
ATOM 2077 C CA . VAL A 1 257 ? -16.848 -23.957 -16.707 1.00 96.12 257 VAL A CA 1
ATOM 2078 C C . VAL A 1 257 ? -17.266 -24.279 -18.144 1.00 96.12 257 VAL A C 1
ATOM 2080 O O . VAL A 1 257 ? -17.289 -25.443 -18.573 1.00 96.12 257 VAL A O 1
ATOM 2083 N N . LYS A 1 258 ? -17.562 -23.221 -18.900 1.00 95.31 258 LYS A N 1
ATOM 2084 C CA . LYS A 1 258 ? -18.042 -23.236 -20.282 1.00 95.31 258 LYS A CA 1
ATOM 2085 C C . LYS A 1 258 ? -17.120 -22.486 -21.225 1.00 95.31 258 LYS A C 1
ATOM 2087 O O . LYS A 1 258 ? -16.395 -21.572 -20.835 1.00 95.31 258 LYS A O 1
ATOM 2092 N N . LYS A 1 259 ? -17.175 -22.858 -22.507 1.00 94.25 259 LYS A N 1
ATOM 2093 C CA . LYS A 1 259 ? -16.426 -22.154 -23.549 1.00 94.25 259 LYS A CA 1
ATOM 2094 C C . LYS A 1 259 ? -16.784 -20.662 -23.554 1.00 94.25 259 LYS A C 1
ATOM 2096 O O . LYS A 1 259 ? -17.929 -20.288 -23.793 1.00 94.25 259 LYS A O 1
ATOM 2101 N N . GLY A 1 260 ? -15.767 -19.825 -23.391 1.00 91.56 260 GLY A N 1
ATOM 2102 C CA . GLY A 1 260 ? -15.852 -18.372 -23.361 1.00 91.56 260 GLY A CA 1
ATOM 2103 C C . GLY A 1 260 ? -15.788 -17.761 -21.961 1.00 91.56 260 GLY A C 1
ATOM 2104 O O . GLY A 1 260 ? -15.707 -16.533 -21.899 1.00 91.56 260 GLY A O 1
ATOM 2105 N N . ASP A 1 261 ? -15.818 -18.556 -20.887 1.00 96.69 261 ASP A N 1
ATOM 2106 C CA . ASP A 1 261 ? -15.695 -18.086 -19.498 1.00 96.69 261 ASP A CA 1
ATOM 2107 C C . ASP A 1 261 ? -14.306 -17.512 -19.187 1.00 96.69 261 ASP A C 1
ATOM 2109 O O . ASP A 1 261 ? -13.314 -17.860 -19.833 1.00 96.69 261 ASP A O 1
ATOM 2113 N N . VAL A 1 262 ? -14.247 -16.631 -18.185 1.00 97.50 262 VAL A N 1
ATOM 2114 C CA . VAL A 1 262 ? -13.047 -15.887 -17.775 1.00 97.50 262 VAL A CA 1
ATOM 2115 C C . VAL A 1 262 ? -12.515 -16.457 -16.463 1.00 97.50 262 VAL A C 1
ATOM 2117 O O . VAL A 1 262 ? -13.258 -16.593 -15.490 1.00 97.50 262 VAL A O 1
ATOM 2120 N N . ILE A 1 263 ? -11.221 -16.771 -16.407 1.00 98.31 263 ILE A N 1
ATOM 2121 C CA . ILE A 1 263 ? -10.614 -17.429 -15.246 1.00 98.31 263 ILE A CA 1
ATOM 2122 C C . ILE A 1 263 ? -9.377 -16.662 -14.785 1.00 98.31 263 ILE A C 1
ATOM 2124 O O . ILE A 1 263 ? -8.456 -16.436 -15.561 1.00 98.31 263 ILE A O 1
ATOM 2128 N N . PHE A 1 264 ? -9.344 -16.266 -13.515 1.00 97.88 264 PHE A N 1
ATOM 2129 C CA . PHE A 1 264 ? -8.212 -15.596 -12.875 1.00 97.88 264 PHE A CA 1
ATOM 2130 C C . PHE A 1 264 ? -7.334 -16.605 -12.137 1.00 97.88 264 PHE A C 1
ATOM 2132 O O . PHE A 1 264 ? -7.829 -17.453 -11.394 1.00 97.88 264 PHE A O 1
ATOM 2139 N N . HIS A 1 265 ? -6.021 -16.503 -12.316 1.00 96.44 265 HIS A N 1
ATOM 2140 C CA . HIS A 1 265 ? -5.067 -17.508 -11.855 1.00 96.44 265 HIS A CA 1
ATOM 2141 C C . HIS A 1 265 ? -4.275 -17.006 -10.649 1.00 96.44 265 HIS A C 1
ATOM 2143 O O . HIS A 1 265 ? -3.382 -16.165 -10.769 1.00 96.44 265 HIS A O 1
ATOM 2149 N N . GLY A 1 266 ? -4.600 -17.551 -9.479 1.00 91.69 266 GLY A N 1
ATOM 2150 C CA . GLY A 1 266 ? -3.888 -17.339 -8.229 1.00 91.69 266 GLY A CA 1
ATOM 2151 C C . GLY A 1 266 ? -2.643 -18.219 -8.125 1.00 91.69 266 GLY A C 1
ATOM 2152 O O . GLY A 1 266 ? -2.750 -19.440 -7.990 1.00 91.69 266 GLY A O 1
ATOM 2153 N N . TYR A 1 267 ? -1.462 -17.604 -8.113 1.00 86.19 267 TYR A N 1
ATOM 2154 C CA . TYR A 1 267 ? -0.170 -18.276 -7.972 1.00 86.19 267 TYR A CA 1
ATOM 2155 C C . TYR A 1 267 ? 0.749 -17.490 -7.030 1.00 86.19 267 TYR A C 1
ATOM 2157 O O . TYR A 1 267 ? 0.874 -16.273 -7.135 1.00 86.19 267 TYR A O 1
ATOM 2165 N N . LYS A 1 268 ? 1.372 -18.182 -6.066 1.00 79.00 268 LYS A N 1
ATOM 2166 C CA . LYS A 1 268 ? 2.243 -17.594 -5.026 1.00 79.00 268 LYS A CA 1
ATOM 2167 C C . LYS A 1 268 ? 1.601 -16.385 -4.325 1.00 79.00 268 LYS A C 1
ATOM 2169 O O . LYS A 1 268 ? 2.242 -15.361 -4.121 1.00 79.00 268 LYS A O 1
ATOM 2174 N N . GLN A 1 269 ? 0.325 -16.521 -3.952 1.00 78.75 269 GLN A N 1
ATOM 2175 C CA . GLN A 1 269 ? -0.512 -15.480 -3.323 1.00 78.75 269 GLN A CA 1
ATOM 2176 C C . GLN A 1 269 ? -0.832 -14.247 -4.195 1.00 78.75 269 GLN A C 1
ATOM 2178 O O . GLN A 1 269 ? -1.430 -13.302 -3.691 1.00 78.75 269 GLN A O 1
ATOM 2183 N N . HIS A 1 270 ? -0.501 -14.261 -5.488 1.00 86.50 270 HIS A N 1
ATOM 2184 C CA . HIS A 1 270 ? -0.789 -13.168 -6.416 1.00 86.50 270 HIS A CA 1
ATOM 2185 C C . HIS A 1 270 ? -1.732 -13.614 -7.538 1.00 86.50 270 HIS A C 1
ATOM 2187 O O . HIS A 1 270 ? -1.774 -14.792 -7.891 1.00 86.50 270 HIS A O 1
ATOM 2193 N N . VAL A 1 271 ? -2.457 -12.669 -8.134 1.00 89.06 271 VAL A N 1
ATOM 2194 C CA . VAL A 1 271 ? -3.156 -12.863 -9.408 1.00 89.06 271 VAL A CA 1
ATOM 2195 C C . VAL A 1 271 ? -2.122 -12.744 -10.522 1.00 89.06 271 VAL A C 1
ATOM 2197 O O . VAL A 1 271 ? -1.661 -11.648 -10.827 1.00 89.06 271 VAL A O 1
ATOM 2200 N N . ALA A 1 272 ? -1.698 -13.879 -11.073 1.00 83.56 272 ALA A N 1
ATOM 2201 C CA . ALA A 1 272 ? -0.577 -13.960 -12.009 1.00 83.56 272 ALA A CA 1
ATOM 2202 C C . ALA A 1 272 ? -1.008 -13.952 -13.482 1.00 83.56 272 ALA A C 1
ATOM 2204 O O . ALA A 1 272 ? -0.232 -13.552 -14.346 1.00 83.56 272 ALA A O 1
ATOM 2205 N N . ALA A 1 273 ? -2.230 -14.393 -13.783 1.00 91.00 273 ALA A N 1
ATOM 2206 C CA . ALA A 1 273 ? -2.758 -14.441 -15.143 1.00 91.00 273 ALA A CA 1
ATOM 2207 C C . ALA A 1 273 ? -4.289 -14.346 -15.166 1.00 91.00 273 ALA A C 1
ATOM 2209 O O . ALA A 1 273 ? -4.956 -14.568 -14.149 1.00 91.00 273 ALA A O 1
ATOM 2210 N N . VAL A 1 274 ? -4.831 -14.103 -16.356 1.00 95.75 274 VAL A N 1
ATOM 2211 C CA . VAL A 1 274 ? -6.226 -14.364 -16.729 1.00 95.75 274 VAL A CA 1
ATOM 2212 C C . VAL A 1 274 ? -6.243 -15.272 -17.960 1.00 95.75 274 VAL A C 1
ATOM 2214 O O . VAL A 1 274 ? -5.358 -15.168 -18.806 1.00 95.75 274 VAL A O 1
ATOM 2217 N N . SER A 1 275 ? -7.220 -16.164 -18.084 1.00 95.62 275 SER A N 1
ATOM 2218 C CA . SER A 1 275 ? -7.429 -16.956 -19.298 1.00 95.62 275 SER A CA 1
ATOM 2219 C C . SER A 1 275 ? -8.888 -16.989 -19.735 1.00 95.62 275 SER A C 1
ATOM 2221 O O . SER A 1 275 ? -9.795 -16.708 -18.945 1.00 95.62 275 SER A O 1
ATOM 2223 N N . ILE A 1 276 ? -9.100 -17.331 -21.008 1.00 95.06 276 ILE A N 1
ATOM 2224 C CA . ILE A 1 276 ? -10.422 -17.612 -21.577 1.00 95.06 276 ILE A CA 1
ATOM 2225 C C . ILE A 1 276 ? -10.550 -19.112 -21.838 1.00 95.06 276 ILE A C 1
ATOM 2227 O O . ILE A 1 276 ? -9.682 -19.706 -22.480 1.00 95.06 276 ILE A O 1
ATOM 2231 N N . ALA A 1 277 ? -11.645 -19.724 -21.388 1.00 95.88 277 ALA A N 1
ATOM 2232 C CA . ALA A 1 277 ? -11.945 -21.124 -21.671 1.00 95.88 277 ALA A CA 1
ATOM 2233 C C . ALA A 1 277 ? -12.264 -21.349 -23.162 1.00 95.88 277 ALA A C 1
ATOM 2235 O O . ALA A 1 277 ? -13.195 -20.763 -23.715 1.00 95.88 277 ALA A O 1
ATOM 2236 N N . ASN A 1 278 ? -11.526 -22.242 -23.818 1.00 92.75 278 ASN A N 1
ATOM 2237 C CA . ASN A 1 278 ? -11.708 -22.612 -25.224 1.00 92.75 278 ASN A CA 1
ATOM 2238 C C . ASN A 1 278 ? -12.626 -23.822 -25.429 1.00 92.75 278 ASN A C 1
ATOM 2240 O O . ASN A 1 278 ? -13.177 -24.003 -26.523 1.00 92.75 278 ASN A O 1
ATOM 2244 N N . THR A 1 279 ? -12.815 -24.623 -24.384 1.00 95.12 279 THR A N 1
ATOM 2245 C CA . THR A 1 279 ? -13.690 -25.798 -24.350 1.00 95.12 279 THR A CA 1
ATOM 2246 C C . THR A 1 279 ? -14.627 -25.736 -23.143 1.00 95.12 279 THR A C 1
ATOM 2248 O O . THR A 1 279 ? -14.322 -25.114 -22.129 1.00 95.12 279 THR A O 1
ATOM 2251 N N . ASP A 1 280 ? -15.789 -26.380 -23.256 1.00 95.38 280 ASP A N 1
ATOM 2252 C CA . ASP A 1 280 ? -16.549 -26.806 -22.077 1.00 95.38 280 ASP A CA 1
ATOM 2253 C C . ASP A 1 280 ? -15.728 -27.840 -21.303 1.00 95.38 280 ASP A C 1
ATOM 2255 O O . ASP A 1 280 ? -14.985 -28.612 -21.915 1.00 95.38 280 ASP A O 1
ATOM 2259 N N . SER A 1 281 ? -15.894 -27.919 -19.980 1.00 95.75 281 SER A N 1
ATOM 2260 C CA . SER A 1 281 ? -15.173 -28.939 -19.221 1.00 95.75 281 SER A CA 1
ATOM 2261 C C . SER A 1 281 ? -15.535 -30.364 -19.647 1.00 95.75 281 SER A C 1
ATOM 2263 O O . SER A 1 281 ? -16.707 -30.733 -19.759 1.00 95.75 281 SER A O 1
ATOM 2265 N N . TYR A 1 282 ? -14.503 -31.180 -19.856 1.00 95.75 282 TYR A N 1
ATOM 2266 C CA . TYR A 1 282 ? -14.606 -32.553 -20.333 1.00 95.75 282 TYR A CA 1
ATOM 2267 C C . TYR A 1 282 ? -13.746 -33.508 -19.495 1.00 95.75 282 TYR A C 1
ATOM 2269 O O . TYR A 1 282 ? -12.923 -33.100 -18.676 1.00 95.75 282 TYR A O 1
ATOM 2277 N N . THR A 1 283 ? -13.965 -34.813 -19.663 1.00 93.88 283 THR A N 1
ATOM 2278 C CA . THR A 1 283 ? -13.174 -35.844 -18.971 1.00 93.88 283 THR A CA 1
ATOM 2279 C C . THR A 1 283 ? -11.850 -36.074 -19.690 1.00 93.88 283 THR A C 1
ATOM 2281 O O . THR A 1 283 ? -11.852 -36.337 -20.891 1.00 93.88 283 THR A O 1
ATOM 2284 N N . ALA A 1 284 ? -10.738 -36.046 -18.955 1.00 92.12 284 ALA A N 1
ATOM 2285 C CA . ALA A 1 284 ? -9.416 -36.370 -19.485 1.00 92.12 284 ALA A CA 1
ATOM 2286 C C . ALA A 1 284 ? -8.548 -37.099 -18.448 1.00 92.12 284 ALA A C 1
ATOM 2288 O O . ALA A 1 284 ? -8.633 -36.831 -17.245 1.00 92.12 284 ALA A O 1
ATOM 2289 N N . ASP A 1 285 ? -7.671 -37.983 -18.929 1.00 89.19 285 ASP A N 1
ATOM 2290 C CA . ASP A 1 285 ? -6.553 -38.499 -18.133 1.00 89.19 285 ASP A CA 1
ATOM 2291 C C . ASP A 1 285 ? -5.653 -37.333 -17.674 1.00 89.19 285 ASP A C 1
ATOM 2293 O O . ASP A 1 285 ? -5.529 -36.317 -18.365 1.00 89.19 285 ASP A O 1
ATOM 2297 N N . ARG A 1 286 ? -5.003 -37.482 -16.514 1.00 88.00 286 ARG A N 1
ATOM 2298 C CA . ARG A 1 286 ? -4.026 -36.513 -16.008 1.00 88.00 286 ARG A CA 1
ATOM 2299 C C . ARG A 1 286 ? -2.872 -36.335 -17.014 1.00 88.00 286 ARG A C 1
ATOM 2301 O O . ARG A 1 286 ? -2.221 -37.333 -17.335 1.00 88.00 286 ARG A O 1
ATOM 2308 N N . PRO A 1 287 ? -2.570 -35.094 -17.442 1.00 85.81 287 PRO A N 1
ATOM 2309 C CA . PRO A 1 287 ? -1.361 -34.755 -18.194 1.00 85.81 287 PRO A CA 1
ATOM 2310 C C . PRO A 1 287 ? -0.083 -35.334 -17.562 1.00 85.81 287 PRO A C 1
ATOM 2312 O O . PRO A 1 287 ? 0.042 -35.396 -16.337 1.00 85.81 287 PRO A O 1
ATOM 2315 N N . GLY A 1 288 ? 0.851 -35.802 -18.394 1.00 78.12 288 GLY A N 1
ATOM 2316 C CA . GLY A 1 288 ? 2.030 -36.562 -17.952 1.00 78.12 288 GLY A CA 1
ATOM 2317 C C . GLY A 1 288 ? 3.082 -35.719 -17.225 1.00 78.12 288 GLY A C 1
ATOM 2318 O O . GLY A 1 288 ? 3.870 -36.248 -16.446 1.00 78.12 288 GLY A O 1
ATOM 2319 N N . GLU A 1 289 ? 3.061 -34.412 -17.464 1.00 79.62 289 GLU A N 1
ATOM 2320 C CA . GLU A 1 289 ? 3.848 -33.376 -16.805 1.00 79.62 289 GLU A CA 1
ATOM 2321 C C . GLU A 1 289 ? 3.394 -33.098 -15.360 1.00 79.62 289 GLU A C 1
ATOM 2323 O O . GLU A 1 289 ? 4.190 -32.631 -14.547 1.00 79.62 289 GLU A O 1
ATOM 2328 N N . LEU A 1 290 ? 2.147 -33.432 -15.000 1.00 77.38 290 LEU A N 1
ATOM 2329 C CA . LEU A 1 290 ? 1.635 -33.258 -13.640 1.00 77.38 290 LEU A CA 1
ATOM 2330 C C . LEU A 1 290 ? 2.009 -34.451 -12.750 1.00 77.38 290 LEU A C 1
ATOM 2332 O O . LEU A 1 290 ? 1.774 -35.611 -13.096 1.00 77.38 290 LEU A O 1
ATOM 2336 N N . SER A 1 291 ? 2.545 -34.148 -11.562 1.00 66.00 291 SER A N 1
ATOM 2337 C CA . SER A 1 291 ? 3.123 -35.127 -10.629 1.00 66.00 291 SER A CA 1
ATOM 2338 C C . SER A 1 291 ? 2.262 -36.380 -10.420 1.00 66.00 291 SER A C 1
ATOM 2340 O O . SER A 1 291 ? 1.078 -36.315 -10.055 1.00 66.00 291 SER A O 1
ATOM 2342 N N . ALA A 1 292 ? 2.908 -37.540 -10.590 1.00 57.84 292 ALA A N 1
ATOM 2343 C CA . ALA A 1 292 ? 2.302 -38.857 -10.437 1.00 57.84 292 ALA A CA 1
ATOM 2344 C C . ALA A 1 292 ? 1.659 -39.061 -9.055 1.00 57.84 292 ALA A C 1
ATOM 2346 O O . ALA A 1 292 ? 0.576 -39.646 -8.957 1.00 57.84 292 ALA A O 1
ATOM 2347 N N . ASP A 1 293 ? 2.290 -38.512 -8.017 1.00 56.41 293 ASP A N 1
ATOM 2348 C CA . ASP A 1 293 ? 1.983 -38.785 -6.616 1.00 56.41 293 ASP A CA 1
ATOM 2349 C C . ASP A 1 293 ? 0.840 -37.936 -6.049 1.00 56.41 293 ASP A C 1
ATOM 2351 O O . ASP A 1 293 ? 0.375 -38.201 -4.939 1.00 56.41 293 ASP A O 1
ATOM 2355 N N . ALA A 1 294 ? 0.354 -36.928 -6.778 1.00 52.56 294 ALA A N 1
ATOM 2356 C CA . ALA A 1 294 ? -0.669 -36.011 -6.272 1.00 52.56 294 ALA A CA 1
ATOM 2357 C C . ALA A 1 294 ? -2.106 -36.561 -6.381 1.00 52.56 294 ALA A C 1
ATOM 2359 O O . ALA A 1 294 ? -2.881 -36.447 -5.429 1.00 52.56 294 ALA A O 1
ATOM 2360 N N . TRP A 1 295 ? -2.469 -37.159 -7.522 1.00 60.31 295 TRP A N 1
ATOM 2361 C CA . TRP A 1 295 ? -3.869 -37.264 -7.966 1.00 60.31 295 TRP A CA 1
ATOM 2362 C C . TRP A 1 295 ? -4.222 -38.589 -8.664 1.00 60.31 295 TRP A C 1
ATOM 2364 O O . TRP A 1 295 ? -3.344 -39.330 -9.105 1.00 60.31 295 TRP A O 1
ATOM 2374 N N . THR A 1 296 ? -5.525 -38.887 -8.760 1.00 66.88 296 THR A N 1
ATOM 2375 C CA . THR A 1 296 ? -6.068 -40.027 -9.521 1.00 66.88 296 THR A CA 1
ATOM 2376 C C . THR A 1 296 ? -5.855 -39.851 -11.025 1.00 66.88 296 THR A C 1
ATOM 2378 O O . THR A 1 296 ? -5.707 -38.731 -11.504 1.00 66.88 296 THR A O 1
ATOM 2381 N N . LYS A 1 297 ? -5.871 -40.952 -11.791 1.00 76.62 297 LYS A N 1
ATOM 2382 C CA . LYS A 1 297 ? -5.629 -40.901 -13.243 1.00 76.62 297 LYS A CA 1
ATOM 2383 C C . LYS A 1 297 ? -6.691 -40.092 -14.002 1.00 76.62 297 LYS A C 1
ATOM 2385 O O . LYS A 1 297 ? -6.334 -39.338 -14.895 1.00 76.62 297 LYS A O 1
ATOM 2390 N N . GLU A 1 298 ? -7.965 -40.236 -13.644 1.00 86.69 298 GLU A N 1
ATOM 2391 C CA . GLU A 1 298 ? -9.087 -39.575 -14.322 1.00 86.69 298 GLU A CA 1
ATOM 2392 C C . GLU A 1 298 ? -9.441 -38.226 -13.667 1.00 86.69 298 GLU A C 1
ATOM 2394 O O . GLU A 1 298 ? -9.556 -38.124 -12.438 1.00 86.69 298 GLU A O 1
ATOM 2399 N N . GLY A 1 299 ? -9.648 -37.197 -14.494 1.00 90.56 299 GLY A N 1
ATOM 2400 C CA . GLY A 1 299 ? -9.979 -35.841 -14.064 1.00 90.56 299 GLY A CA 1
ATOM 2401 C C . GLY A 1 299 ? -10.924 -35.092 -15.002 1.00 90.56 299 GLY A C 1
ATOM 2402 O O . GLY A 1 299 ? -11.375 -35.605 -16.030 1.00 90.56 299 GLY A O 1
ATOM 2403 N N . TRP A 1 300 ? -11.215 -33.857 -14.611 1.00 93.31 300 TRP A N 1
ATOM 2404 C CA . TRP A 1 300 ? -11.853 -32.825 -15.416 1.00 93.31 300 TRP A CA 1
ATOM 2405 C C . TRP A 1 300 ? -10.782 -31.926 -16.025 1.00 93.31 300 TRP A C 1
ATOM 2407 O O . TRP A 1 300 ? -9.867 -31.503 -15.317 1.00 93.31 300 TRP A O 1
ATOM 2417 N N . ARG A 1 301 ? -10.921 -31.603 -17.310 1.00 95.00 301 ARG A N 1
ATOM 2418 C CA . ARG A 1 301 ? -10.053 -30.682 -18.047 1.00 95.00 301 ARG A CA 1
ATOM 2419 C C . ARG A 1 301 ? -10.872 -29.565 -18.687 1.00 95.00 301 ARG A C 1
ATOM 2421 O O . ARG A 1 301 ? -12.032 -29.778 -19.035 1.00 95.00 301 ARG A O 1
ATOM 2428 N N . VAL A 1 302 ? -10.257 -28.396 -18.826 1.00 97.19 302 VAL A N 1
ATOM 2429 C CA . VAL A 1 302 ? -10.695 -27.270 -19.664 1.00 97.19 302 VAL A CA 1
ATOM 2430 C C . VAL A 1 302 ? -9.452 -26.794 -20.411 1.00 97.19 302 VAL A C 1
ATOM 2432 O O . VAL A 1 302 ? -8.417 -26.632 -19.775 1.00 97.19 302 VAL A O 1
ATOM 2435 N N . ASP A 1 303 ? -9.518 -26.580 -21.722 1.00 95.81 303 ASP A N 1
ATOM 2436 C CA . ASP A 1 303 ? -8.426 -25.936 -22.468 1.00 95.81 303 ASP A CA 1
ATOM 2437 C C . ASP A 1 303 ? -8.632 -24.416 -22.441 1.00 95.81 303 ASP A C 1
ATOM 2439 O O . ASP A 1 303 ? -9.769 -23.949 -22.530 1.00 95.81 303 ASP A O 1
ATOM 2443 N N . THR A 1 304 ? -7.563 -23.633 -22.301 1.00 94.56 304 THR A N 1
ATOM 2444 C CA . THR A 1 304 ? -7.644 -22.208 -21.928 1.00 94.56 304 THR A CA 1
ATOM 2445 C C . THR A 1 304 ? -6.545 -21.363 -22.573 1.00 94.56 304 THR A C 1
ATOM 2447 O O . THR A 1 304 ? -5.367 -21.679 -22.419 1.00 94.56 304 THR A O 1
ATOM 2450 N N . ASP A 1 305 ? -6.894 -20.238 -23.200 1.00 88.62 305 ASP A N 1
ATOM 2451 C CA . ASP A 1 305 ? -5.914 -19.259 -23.694 1.00 88.62 305 ASP A CA 1
ATOM 2452 C C . ASP A 1 305 ? -5.461 -18.318 -22.571 1.00 88.62 305 ASP A C 1
ATOM 2454 O O . ASP A 1 305 ? -6.233 -17.473 -22.120 1.00 88.62 305 ASP A O 1
ATOM 2458 N N . TYR A 1 306 ? -4.209 -18.456 -22.128 1.00 89.00 306 TYR A N 1
ATOM 2459 C CA . TYR A 1 306 ? -3.617 -17.661 -21.046 1.00 89.00 306 TYR A CA 1
ATOM 2460 C C . TYR A 1 306 ? -3.079 -16.295 -21.513 1.00 89.00 306 TYR A C 1
ATOM 2462 O O . TYR 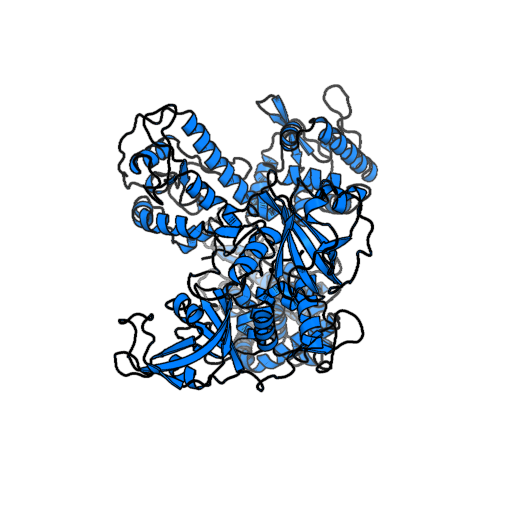A 1 306 ? -2.362 -16.194 -22.510 1.00 89.00 306 TYR A O 1
ATOM 2470 N N . PHE A 1 307 ? -3.316 -15.265 -20.699 1.00 87.44 307 PHE A N 1
ATOM 2471 C CA . PHE A 1 307 ? -2.575 -14.005 -20.667 1.00 87.44 307 PHE A CA 1
ATOM 2472 C C . PHE A 1 307 ? -1.973 -13.805 -19.267 1.00 87.44 307 PHE A C 1
ATOM 2474 O O . PHE A 1 307 ? -2.691 -13.625 -18.283 1.00 87.44 307 PHE A O 1
ATOM 2481 N N . VAL A 1 308 ? -0.643 -13.855 -19.172 1.00 80.81 308 VAL A N 1
ATOM 2482 C CA . VAL A 1 308 ? 0.103 -13.645 -17.920 1.00 80.81 308 VAL A CA 1
ATOM 2483 C C . VAL A 1 308 ? 0.329 -12.146 -17.716 1.00 80.81 308 VAL A C 1
ATOM 2485 O O . VAL A 1 308 ? 0.737 -11.450 -18.644 1.00 80.81 308 VAL A O 1
ATOM 2488 N N . PHE A 1 309 ? 0.048 -11.645 -16.514 1.00 77.12 309 PHE A N 1
ATOM 2489 C CA . PHE A 1 309 ? 0.078 -10.215 -16.215 1.00 77.12 309 PHE A CA 1
ATOM 2490 C C . PHE A 1 309 ? 1.503 -9.700 -15.963 1.00 77.12 309 PHE A C 1
ATOM 2492 O O . PHE A 1 309 ? 2.149 -10.191 -15.027 1.00 77.12 309 PHE A O 1
ATOM 2499 N N . PRO A 1 310 ? 1.973 -8.647 -16.674 1.00 62.34 310 PRO A N 1
ATOM 2500 C CA . PRO A 1 310 ? 3.262 -7.987 -16.419 1.00 62.34 310 PRO A CA 1
ATOM 2501 C C . PRO A 1 310 ? 3.487 -7.651 -14.944 1.00 62.34 310 PRO A C 1
ATOM 2503 O O . PRO A 1 310 ? 4.619 -7.672 -14.454 1.00 62.34 310 PRO A O 1
ATOM 2506 N N . HIS A 1 311 ? 2.403 -7.346 -14.231 1.00 67.06 311 HIS A N 1
ATOM 2507 C CA . HIS A 1 311 ? 2.378 -6.997 -12.821 1.00 67.06 311 HIS A CA 1
ATOM 2508 C C . HIS A 1 311 ? 1.351 -7.846 -12.073 1.00 67.06 311 HIS A C 1
ATOM 2510 O O . HIS A 1 311 ? 0.174 -7.516 -12.032 1.00 67.06 311 HIS A O 1
ATOM 2516 N N . ALA A 1 312 ? 1.796 -8.921 -11.431 1.00 74.75 312 ALA A N 1
ATOM 2517 C CA . ALA A 1 312 ? 0.922 -9.680 -10.547 1.00 74.75 312 ALA A CA 1
ATOM 2518 C C . ALA A 1 312 ? 0.596 -8.868 -9.275 1.00 74.75 312 ALA A C 1
ATOM 2520 O O . ALA A 1 312 ? 1.496 -8.291 -8.659 1.00 74.75 312 ALA A O 1
ATOM 2521 N N . ILE A 1 313 ? -0.675 -8.845 -8.868 1.00 80.38 313 ILE A N 1
ATOM 2522 C CA . ILE A 1 313 ? -1.152 -8.152 -7.656 1.00 80.38 313 ILE A CA 1
ATOM 2523 C C . ILE A 1 313 ? -1.495 -9.151 -6.552 1.00 80.38 313 ILE A C 1
ATOM 2525 O O . ILE A 1 313 ? -2.032 -10.219 -6.838 1.00 80.38 313 ILE A O 1
ATOM 2529 N N . ALA A 1 314 ? -1.224 -8.823 -5.288 1.00 82.44 314 ALA A N 1
ATOM 2530 C CA . ALA A 1 314 ? -1.666 -9.637 -4.158 1.00 82.44 314 ALA A CA 1
ATOM 2531 C C . ALA A 1 314 ? -3.108 -9.249 -3.768 1.00 82.44 314 ALA A C 1
ATOM 2533 O O . ALA A 1 314 ? -3.329 -8.108 -3.362 1.00 82.44 314 ALA A O 1
ATOM 2534 N N . PRO A 1 315 ? -4.105 -10.159 -3.819 1.00 83.19 315 PRO A N 1
ATOM 2535 C CA . PRO A 1 315 ? -5.477 -9.865 -3.385 1.00 83.19 315 PRO A CA 1
ATOM 2536 C C . PRO A 1 315 ? -5.563 -9.293 -1.960 1.00 83.19 315 PRO A C 1
ATOM 2538 O O . PRO A 1 315 ? -6.403 -8.440 -1.679 1.00 83.19 315 PRO A O 1
ATOM 2541 N N . LYS A 1 316 ? -4.651 -9.712 -1.073 1.00 79.44 316 LYS A N 1
ATOM 2542 C CA . LYS A 1 316 ? -4.557 -9.266 0.326 1.00 79.44 316 LYS A CA 1
ATOM 2543 C C . LYS A 1 316 ? -4.317 -7.750 0.462 1.00 79.44 316 LYS A C 1
ATOM 2545 O O . LYS A 1 316 ? -4.895 -7.142 1.356 1.00 79.44 316 LYS A O 1
ATOM 2550 N N . ASP A 1 317 ? -3.565 -7.118 -0.448 1.00 80.00 317 ASP A N 1
ATOM 2551 C CA . ASP A 1 317 ? -3.345 -5.656 -0.440 1.00 80.00 317 ASP A CA 1
ATOM 2552 C C . ASP A 1 317 ? -4.607 -4.852 -0.800 1.00 80.00 317 ASP A C 1
ATOM 2554 O O . ASP A 1 317 ? -4.720 -3.674 -0.470 1.00 80.00 317 ASP A O 1
ATOM 2558 N N . TYR A 1 318 ? -5.582 -5.495 -1.446 1.00 82.56 318 TYR A N 1
ATOM 2559 C CA . TYR A 1 318 ? -6.848 -4.891 -1.866 1.00 82.56 318 TYR A CA 1
ATOM 2560 C C . TYR A 1 318 ? -8.042 -5.459 -1.094 1.00 82.56 318 TYR A C 1
ATOM 2562 O O . TYR A 1 318 ? -9.194 -5.313 -1.518 1.00 82.56 318 TYR A O 1
ATOM 2570 N N . TRP A 1 319 ? -7.776 -6.106 0.047 1.00 81.38 319 TRP A N 1
ATOM 2571 C CA . TRP A 1 319 ? -8.766 -6.898 0.765 1.00 81.38 319 TRP A CA 1
ATOM 2572 C C . TRP A 1 319 ? -10.008 -6.102 1.167 1.00 81.38 319 TRP A C 1
ATOM 2574 O O . TRP A 1 319 ? -11.127 -6.590 1.018 1.00 81.38 319 TRP A O 1
ATOM 2584 N N . ASP A 1 320 ? -9.841 -4.844 1.580 1.00 70.88 320 ASP A N 1
ATOM 2585 C CA . ASP A 1 320 ? -10.960 -3.979 1.962 1.00 70.88 320 ASP A CA 1
ATOM 2586 C C . ASP A 1 320 ? -11.975 -3.727 0.840 1.00 70.88 320 ASP A C 1
ATOM 2588 O O . ASP A 1 320 ? -13.146 -3.478 1.132 1.00 70.88 320 ASP A O 1
ATOM 2592 N N . LYS A 1 321 ? -11.550 -3.842 -0.424 1.00 77.00 321 LYS A N 1
ATOM 2593 C CA . LYS A 1 321 ? -12.416 -3.757 -1.607 1.00 77.00 321 LYS A CA 1
ATOM 2594 C C . LYS A 1 321 ? -12.912 -5.143 -2.021 1.00 77.00 321 LYS A C 1
ATOM 2596 O O . LYS A 1 321 ? -14.115 -5.343 -2.168 1.00 77.00 321 LYS A O 1
ATOM 2601 N N . LEU A 1 322 ? -12.008 -6.121 -2.135 1.00 78.94 322 LEU A N 1
ATOM 2602 C CA . LEU A 1 322 ? -12.341 -7.481 -2.578 1.00 78.94 322 LEU A CA 1
ATOM 2603 C C . LEU A 1 322 ? -13.353 -8.183 -1.664 1.00 78.94 322 LEU A C 1
ATOM 2605 O O . LEU A 1 322 ? -14.247 -8.862 -2.168 1.00 78.94 322 LEU A O 1
ATOM 2609 N N . LYS A 1 323 ? -13.289 -7.962 -0.344 1.00 81.44 323 LYS A N 1
ATOM 2610 C CA . LYS A 1 323 ? -14.239 -8.534 0.626 1.00 81.44 323 LYS A CA 1
ATOM 2611 C C . LYS A 1 323 ? -15.696 -8.111 0.399 1.00 81.44 323 LYS A C 1
ATOM 2613 O O . LYS A 1 323 ? -16.592 -8.789 0.888 1.00 81.44 323 LYS A O 1
ATOM 2618 N N . LEU A 1 324 ? -15.918 -6.998 -0.310 1.00 78.75 324 LEU A N 1
ATOM 2619 C CA . 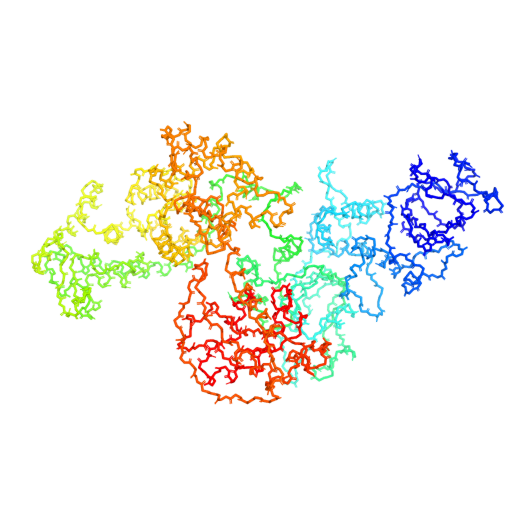LEU A 1 324 ? -17.237 -6.461 -0.664 1.00 78.75 324 LEU A CA 1
ATOM 2620 C C . LEU A 1 324 ? -17.707 -6.896 -2.062 1.00 78.75 324 LEU A C 1
ATOM 2622 O O . LEU A 1 324 ? -18.868 -6.685 -2.395 1.00 78.75 324 LEU A O 1
ATOM 2626 N N . MET A 1 325 ? -16.808 -7.449 -2.884 1.00 82.81 325 MET A N 1
ATOM 2627 C CA . MET A 1 325 ? -17.071 -7.816 -4.282 1.00 82.81 325 MET A CA 1
ATOM 2628 C C . MET A 1 325 ? -17.117 -9.332 -4.498 1.00 82.81 325 MET A C 1
ATOM 2630 O O . MET A 1 325 ? -17.732 -9.790 -5.453 1.00 82.81 325 MET A O 1
ATOM 2634 N N . GLN A 1 326 ? -16.469 -10.124 -3.646 1.00 85.25 326 GLN A N 1
ATOM 2635 C CA . GLN A 1 326 ? -16.515 -11.587 -3.705 1.00 85.25 326 GLN A CA 1
ATOM 2636 C C . GLN A 1 326 ? -17.926 -12.147 -3.405 1.00 85.25 326 GLN A C 1
ATOM 2638 O O . GLN A 1 326 ? -18.686 -11.514 -2.675 1.00 85.25 326 GLN A O 1
ATOM 2643 N N . PRO A 1 327 ? -18.292 -13.339 -3.918 1.00 77.25 327 PRO A N 1
ATOM 2644 C CA . PRO A 1 327 ? -19.628 -13.903 -3.714 1.00 77.25 327 PRO A CA 1
ATOM 2645 C C . PRO A 1 327 ? -19.862 -14.360 -2.266 1.00 77.25 327 PRO A C 1
ATOM 2647 O O . PRO A 1 327 ? -18.948 -14.876 -1.622 1.00 77.25 327 PRO A O 1
ATOM 2650 N N . ASP A 1 328 ? -21.109 -14.273 -1.786 1.00 70.06 328 ASP A N 1
ATOM 2651 C CA . ASP A 1 328 ? -21.515 -14.633 -0.408 1.00 70.06 328 ASP A CA 1
ATOM 2652 C C . ASP A 1 328 ? -21.261 -16.102 -0.029 1.00 70.06 328 ASP A C 1
ATOM 2654 O O . ASP A 1 328 ? -21.203 -16.465 1.148 1.00 70.06 328 ASP A O 1
ATOM 2658 N N . LYS A 1 329 ? -21.168 -16.985 -1.030 1.00 75.88 329 LYS A N 1
ATOM 2659 C CA . LYS A 1 329 ? -20.923 -18.420 -0.862 1.00 75.88 329 LYS A CA 1
ATOM 2660 C C . LYS A 1 329 ? -19.847 -18.877 -1.828 1.00 75.88 329 LYS A C 1
ATOM 2662 O O . LYS A 1 329 ? -19.828 -18.467 -2.983 1.00 75.88 329 LYS A O 1
ATOM 2667 N N . TYR A 1 330 ? -19.004 -19.791 -1.349 1.00 81.88 330 TYR A N 1
ATOM 2668 C CA . TYR A 1 330 ? -17.890 -20.356 -2.114 1.00 81.88 330 TYR A CA 1
ATOM 2669 C C . TYR A 1 330 ? -16.921 -19.283 -2.639 1.00 81.88 330 TYR A C 1
ATOM 2671 O O . TYR A 1 330 ? -16.377 -19.411 -3.729 1.00 81.88 330 TYR A O 1
ATOM 2679 N N . SER A 1 331 ? -16.701 -18.231 -1.850 1.00 86.81 331 SER A N 1
ATOM 2680 C CA . SER A 1 331 ? -15.728 -17.172 -2.118 1.00 86.81 331 SER A CA 1
ATOM 2681 C C . SER A 1 331 ? -14.301 -17.746 -2.177 1.00 86.81 331 SER A C 1
ATOM 2683 O O . SER A 1 331 ? -13.982 -18.647 -1.394 1.00 86.81 331 SER A O 1
ATOM 2685 N N . PRO A 1 332 ? -13.404 -17.223 -3.032 1.00 89.44 332 PRO A N 1
ATOM 2686 C CA . PRO A 1 332 ? -12.004 -17.656 -3.064 1.00 89.44 332 PRO A CA 1
ATOM 2687 C C . PRO A 1 332 ? -11.212 -17.267 -1.807 1.00 89.44 332 PRO A C 1
ATOM 2689 O O . PRO A 1 332 ? -10.192 -17.894 -1.536 1.00 89.44 332 PRO A O 1
ATOM 2692 N N . PHE A 1 333 ? -11.663 -16.278 -1.026 1.00 91.00 333 PHE A N 1
ATOM 2693 C CA . PHE A 1 333 ? -10.964 -15.791 0.168 1.00 91.00 333 PHE A CA 1
ATOM 2694 C C . PHE A 1 333 ? -11.842 -15.852 1.428 1.00 91.00 333 PHE A C 1
ATOM 2696 O O . PHE A 1 333 ? -13.067 -15.730 1.367 1.00 91.00 333 PHE A O 1
ATOM 2703 N N . ASP A 1 334 ? -11.211 -16.069 2.581 1.00 85.06 334 ASP A N 1
ATOM 2704 C CA . ASP A 1 334 ? -11.835 -16.035 3.904 1.00 85.06 334 ASP A CA 1
ATOM 2705 C C . ASP A 1 334 ? -12.030 -14.591 4.396 1.00 85.06 334 ASP A C 1
ATOM 2707 O O . ASP A 1 334 ? -11.558 -13.642 3.782 1.00 85.06 334 ASP A O 1
ATOM 2711 N N . LYS A 1 335 ? -12.685 -14.399 5.546 1.00 74.94 335 LYS A N 1
ATOM 2712 C CA . LYS A 1 335 ? -12.925 -13.070 6.150 1.00 74.94 335 LYS A CA 1
ATOM 2713 C C . LYS A 1 335 ? -11.659 -12.222 6.411 1.00 74.94 335 LYS A C 1
ATOM 2715 O O . LYS A 1 335 ? -11.779 -11.011 6.592 1.00 74.94 335 LYS A O 1
ATOM 2720 N N . ASN A 1 336 ? -10.476 -12.837 6.443 1.00 70.94 336 ASN A N 1
ATOM 2721 C CA . ASN A 1 336 ? -9.188 -12.195 6.707 1.00 70.94 336 ASN A CA 1
ATOM 2722 C C . ASN A 1 336 ? -8.377 -11.940 5.417 1.00 70.94 336 ASN A C 1
ATOM 2724 O O . ASN A 1 336 ? -7.251 -11.455 5.500 1.00 70.94 336 ASN A O 1
ATOM 2728 N N . GLY A 1 337 ? -8.909 -12.294 4.242 1.00 71.31 337 GLY A N 1
ATOM 2729 C CA . GLY A 1 337 ? -8.213 -12.192 2.956 1.00 71.31 337 GLY A CA 1
ATOM 2730 C C . GLY A 1 337 ? -7.264 -13.354 2.656 1.00 71.31 337 GLY A C 1
ATOM 2731 O O . GLY A 1 337 ? -6.489 -13.282 1.703 1.00 71.31 337 GLY A O 1
ATOM 2732 N N . SER A 1 338 ? -7.316 -14.432 3.443 1.00 81.12 338 SER A N 1
ATOM 2733 C CA . SER A 1 338 ? -6.567 -15.666 3.180 1.00 81.12 338 SER A CA 1
ATOM 2734 C C . SER A 1 338 ? -7.283 -16.501 2.122 1.00 81.12 338 SER A C 1
ATOM 2736 O O . SER A 1 338 ? -8.508 -16.560 2.110 1.00 81.12 338 SER A O 1
ATOM 2738 N N . GLY A 1 339 ? -6.552 -17.188 1.242 1.00 83.69 339 GLY A N 1
ATOM 2739 C CA . GLY A 1 339 ? -7.168 -18.089 0.259 1.00 83.69 339 GLY A CA 1
ATOM 2740 C C . GLY A 1 339 ? -7.896 -19.261 0.927 1.00 83.69 339 GLY A C 1
ATOM 2741 O O . GLY A 1 339 ? -7.305 -19.977 1.737 1.00 83.69 339 GLY A O 1
ATOM 2742 N N . ASN A 1 340 ? -9.164 -19.480 0.573 1.00 83.94 340 ASN A N 1
ATOM 2743 C CA . ASN A 1 340 ? -9.925 -20.642 1.022 1.00 83.94 340 ASN A CA 1
ATOM 2744 C C . ASN A 1 340 ? -9.342 -21.935 0.434 1.00 83.94 340 ASN A C 1
ATOM 2746 O O . ASN A 1 340 ? -8.843 -21.975 -0.692 1.00 83.94 340 ASN A O 1
ATOM 2750 N N . MET A 1 341 ? -9.440 -23.029 1.190 1.00 79.81 341 MET A N 1
ATOM 2751 C CA . MET A 1 341 ? -8.936 -24.331 0.758 1.00 79.81 341 MET A CA 1
ATOM 2752 C C . MET A 1 341 ? -9.783 -24.900 -0.391 1.00 79.81 341 MET A C 1
ATOM 2754 O O . MET A 1 341 ? -10.908 -25.357 -0.191 1.00 79.81 341 MET A O 1
ATOM 2758 N N . GLY A 1 342 ? -9.221 -24.895 -1.597 1.00 82.19 342 GLY A N 1
ATOM 2759 C CA . GLY A 1 342 ? -9.818 -25.486 -2.790 1.00 82.19 342 GLY A CA 1
ATOM 2760 C C . GLY A 1 342 ? -9.014 -25.176 -4.049 1.00 82.19 342 GLY A C 1
ATOM 2761 O O . GLY A 1 342 ? -7.981 -24.514 -3.986 1.00 82.19 342 GLY A O 1
ATOM 2762 N N . TYR A 1 343 ? -9.482 -25.682 -5.190 1.00 90.19 343 TYR A N 1
ATOM 2763 C CA . TYR A 1 343 ? -8.856 -25.439 -6.494 1.00 90.19 343 TYR A CA 1
ATOM 2764 C C . TYR A 1 343 ? -9.568 -24.319 -7.260 1.00 90.19 343 TYR A C 1
ATOM 2766 O O . TYR A 1 343 ? -8.960 -23.276 -7.473 1.00 90.19 343 TYR A O 1
ATOM 2774 N N . LEU A 1 344 ? -10.848 -24.501 -7.612 1.00 94.19 344 LEU A N 1
ATOM 2775 C CA . LEU A 1 344 ? -11.632 -23.552 -8.410 1.00 94.19 344 LEU A CA 1
ATOM 2776 C C . LEU A 1 344 ? -12.813 -22.972 -7.613 1.00 94.19 344 LEU A C 1
ATOM 2778 O O . LEU A 1 344 ? -13.581 -23.714 -6.989 1.00 94.19 344 LEU A O 1
ATOM 2782 N N . PHE A 1 345 ? -12.977 -21.652 -7.684 1.00 95.38 345 PHE A N 1
ATOM 2783 C CA . PHE A 1 345 ? -14.012 -20.871 -7.002 1.00 95.38 345 PHE A CA 1
ATOM 2784 C C . PHE A 1 345 ? -14.712 -19.924 -7.993 1.00 95.38 345 PHE A C 1
ATOM 2786 O O . PHE A 1 345 ? -14.040 -19.396 -8.879 1.00 95.38 345 PHE A O 1
ATOM 2793 N N . PRO A 1 346 ? -16.029 -19.679 -7.875 1.00 94.06 346 PRO A N 1
ATOM 2794 C CA . PRO A 1 346 ? -16.681 -18.590 -8.598 1.00 94.06 346 PRO A CA 1
ATOM 2795 C C . PRO A 1 346 ? -16.230 -17.228 -8.047 1.00 94.06 346 PRO A C 1
ATOM 2797 O O . PRO A 1 346 ? -15.941 -17.094 -6.855 1.00 94.06 346 PRO A O 1
ATOM 2800 N N . ILE A 1 347 ? -16.229 -16.204 -8.898 1.00 94.75 347 ILE A N 1
ATOM 2801 C CA . ILE A 1 347 ? -16.146 -14.794 -8.495 1.00 94.75 347 ILE A CA 1
ATOM 2802 C C . ILE A 1 347 ? -17.201 -13.975 -9.243 1.00 94.75 347 ILE A C 1
ATOM 2804 O O . ILE A 1 347 ? -17.791 -14.436 -10.215 1.00 94.75 347 ILE A O 1
ATOM 2808 N N . THR A 1 348 ? -17.461 -12.757 -8.780 1.00 89.56 348 THR A N 1
ATOM 2809 C CA . THR A 1 348 ? -18.365 -11.829 -9.471 1.00 89.56 348 THR A CA 1
ATOM 2810 C C . THR A 1 348 ? -17.661 -11.152 -10.654 1.00 89.56 348 THR A C 1
ATOM 2812 O O . THR A 1 348 ? -16.425 -11.101 -10.710 1.00 89.56 348 THR A O 1
ATOM 2815 N N . LYS A 1 349 ? -18.435 -10.597 -11.599 1.00 88.06 349 LYS A N 1
ATOM 2816 C CA . LYS A 1 349 ? -17.885 -9.812 -12.720 1.00 88.06 349 LYS A CA 1
ATOM 2817 C C . LYS A 1 349 ? -17.158 -8.571 -12.195 1.00 88.06 349 LYS A C 1
ATOM 2819 O O . LYS A 1 349 ? -16.090 -8.224 -12.688 1.00 88.06 349 LYS A O 1
ATOM 2824 N N . GLU A 1 350 ? -17.711 -7.951 -11.160 1.00 85.06 350 GLU A N 1
ATOM 2825 C CA . GLU A 1 350 ? -17.198 -6.760 -10.484 1.00 85.06 350 GLU A CA 1
ATOM 2826 C C . GLU A 1 350 ? -15.825 -7.043 -9.865 1.00 85.06 350 GLU A C 1
ATOM 2828 O O . GLU A 1 350 ? -14.887 -6.272 -10.058 1.00 85.06 350 GLU A O 1
ATOM 2833 N N . MET A 1 351 ? -15.678 -8.193 -9.198 1.00 90.44 351 MET A N 1
ATOM 2834 C CA . MET A 1 351 ? -14.396 -8.657 -8.673 1.00 90.44 351 MET A CA 1
ATOM 2835 C C . MET A 1 351 ? -13.387 -8.924 -9.799 1.00 90.44 351 MET A C 1
ATOM 2837 O O . MET A 1 351 ? -12.237 -8.509 -9.687 1.00 90.44 351 MET A O 1
ATOM 2841 N N . GLY A 1 352 ? -13.802 -9.571 -10.894 1.00 90.31 352 GLY A N 1
ATOM 2842 C CA . GLY A 1 352 ? -12.937 -9.822 -12.054 1.00 90.31 352 GLY A CA 1
ATOM 2843 C C . GLY A 1 352 ? -12.430 -8.537 -12.723 1.00 90.31 352 GLY A C 1
ATOM 2844 O O . GLY A 1 352 ? -11.232 -8.397 -12.962 1.00 90.31 352 GLY A O 1
ATOM 2845 N N . ILE A 1 353 ? -13.316 -7.567 -12.968 1.00 89.06 353 ILE A N 1
ATOM 2846 C CA . ILE A 1 353 ? -12.949 -6.257 -13.531 1.00 89.06 353 ILE A CA 1
ATOM 2847 C C . ILE A 1 353 ? -12.029 -5.497 -12.574 1.00 89.06 353 ILE A C 1
ATOM 2849 O O . ILE A 1 353 ? -10.991 -4.999 -13.002 1.00 89.06 353 ILE A O 1
ATOM 2853 N N . PHE A 1 354 ? -12.340 -5.481 -11.275 1.00 89.19 354 PHE A N 1
ATOM 2854 C CA . PHE A 1 354 ? -11.478 -4.847 -10.282 1.00 89.19 354 PHE A CA 1
ATOM 2855 C C . PHE A 1 354 ? -10.062 -5.448 -10.273 1.00 89.19 354 PHE A C 1
ATOM 2857 O O . PHE A 1 354 ? -9.090 -4.703 -10.147 1.00 89.19 354 PHE A O 1
ATOM 2864 N N . LEU A 1 355 ? -9.915 -6.769 -10.438 1.00 91.19 355 LEU A N 1
ATOM 2865 C CA . LEU A 1 355 ? -8.601 -7.411 -10.545 1.00 91.19 355 LEU A CA 1
ATOM 2866 C C . LEU A 1 355 ? -7.839 -6.982 -11.812 1.00 91.19 355 LEU A C 1
ATOM 2868 O O . LEU A 1 355 ? -6.631 -6.764 -11.719 1.00 91.19 355 LEU A O 1
ATOM 2872 N N . LEU A 1 356 ? -8.512 -6.813 -12.958 1.00 90.50 356 LEU A N 1
ATOM 2873 C CA . LEU A 1 356 ? -7.901 -6.273 -14.184 1.00 90.50 356 LEU A CA 1
ATOM 2874 C C . LEU A 1 356 ? -7.432 -4.825 -13.979 1.00 90.50 356 LEU A C 1
ATOM 2876 O O . LEU A 1 356 ? -6.248 -4.536 -14.131 1.00 90.50 356 LEU A O 1
ATOM 2880 N N . ASP A 1 357 ? -8.325 -3.935 -13.549 1.00 84.88 357 ASP A N 1
ATOM 2881 C CA . ASP A 1 357 ? -8.018 -2.506 -13.388 1.00 84.88 357 ASP A CA 1
ATOM 2882 C C . ASP A 1 357 ? -6.929 -2.264 -12.329 1.00 84.88 357 ASP A C 1
ATOM 2884 O O . ASP A 1 357 ? -6.056 -1.412 -12.492 1.00 84.88 357 ASP A O 1
ATOM 2888 N N . THR A 1 358 ? -6.921 -3.062 -11.260 1.00 81.56 358 THR A N 1
ATOM 2889 C CA . THR A 1 358 ? -5.888 -3.000 -10.214 1.00 81.56 358 THR A CA 1
ATOM 2890 C C . THR A 1 358 ? -4.542 -3.549 -10.695 1.00 81.56 358 THR A C 1
ATOM 2892 O O . THR A 1 358 ? -3.492 -3.061 -10.279 1.00 81.56 358 THR A O 1
ATOM 2895 N N . THR A 1 359 ? -4.558 -4.536 -11.593 1.00 78.12 359 THR A N 1
ATOM 2896 C CA . THR A 1 359 ? -3.348 -5.042 -12.258 1.00 78.12 359 THR A CA 1
ATOM 2897 C C . THR A 1 359 ? -2.758 -4.002 -13.214 1.00 78.12 359 THR A C 1
ATOM 2899 O O . THR A 1 359 ? -1.537 -3.877 -13.298 1.00 78.12 359 THR A O 1
ATOM 2902 N N . ALA A 1 360 ? -3.611 -3.209 -13.869 1.00 75.06 360 ALA A N 1
ATOM 2903 C CA . ALA A 1 360 ? -3.209 -2.109 -14.744 1.00 75.06 360 ALA A CA 1
ATOM 2904 C C . ALA A 1 360 ? -2.670 -0.880 -13.978 1.00 75.06 360 ALA A C 1
ATOM 2906 O O . ALA A 1 360 ? -1.722 -0.229 -14.413 1.00 75.06 360 ALA A O 1
ATOM 2907 N N . GLY A 1 361 ? -3.277 -0.536 -12.835 1.00 65.94 361 GLY A N 1
ATOM 2908 C CA . GLY A 1 361 ? -3.069 0.749 -12.160 1.00 65.94 361 GLY A CA 1
ATOM 2909 C C . GLY A 1 361 ? -2.494 0.653 -10.746 1.00 65.94 361 GLY A C 1
ATOM 2910 O O . GLY A 1 361 ? -3.240 0.698 -9.766 1.00 65.94 361 GLY A O 1
ATOM 2911 N N . LYS A 1 362 ? -1.160 0.641 -10.611 1.00 47.69 362 LYS A N 1
ATOM 2912 C CA . LYS A 1 362 ? -0.475 0.773 -9.308 1.00 47.69 362 LYS A CA 1
ATOM 2913 C C . LYS A 1 362 ? -0.696 2.163 -8.679 1.00 47.69 362 LYS A C 1
ATOM 2915 O O . LYS A 1 362 ? 0.111 3.065 -8.865 1.00 47.69 362 LYS A O 1
ATOM 2920 N N . THR A 1 363 ? -1.785 2.277 -7.910 1.00 30.97 363 THR A N 1
ATOM 2921 C CA . THR A 1 363 ? -2.061 3.229 -6.807 1.00 30.97 363 THR A CA 1
ATOM 2922 C C . THR A 1 363 ? -1.816 4.737 -7.047 1.00 30.97 363 THR A C 1
ATOM 2924 O O . THR A 1 363 ? -0.670 5.159 -7.081 1.00 30.97 363 THR A O 1
ATOM 2927 N N . ASN A 1 364 ? -2.761 5.686 -6.964 1.00 29.80 364 ASN A N 1
ATOM 2928 C CA . ASN A 1 364 ? -4.210 5.831 -7.240 1.00 29.80 364 ASN A CA 1
ATOM 2929 C C . ASN A 1 364 ? -4.599 7.165 -6.550 1.00 29.80 364 ASN A C 1
ATOM 2931 O O . ASN A 1 364 ? -4.590 7.191 -5.315 1.00 29.80 364 ASN A O 1
ATOM 2935 N N . PRO A 1 365 ? -4.948 8.252 -7.271 1.00 29.70 365 PRO A N 1
ATOM 2936 C CA . PRO A 1 365 ? -6.257 8.329 -7.942 1.00 29.70 365 PRO A CA 1
ATOM 2937 C C . PRO A 1 365 ? -6.243 9.078 -9.299 1.00 29.70 365 PRO A C 1
ATOM 2939 O O . PRO A 1 365 ? -5.201 9.538 -9.753 1.00 29.70 365 PRO A O 1
ATOM 2942 N N . GLY A 1 366 ? -7.424 9.251 -9.916 1.00 24.80 366 GLY A N 1
ATOM 2943 C CA . GLY A 1 366 ? -7.635 10.125 -11.085 1.00 24.80 366 GLY A CA 1
ATOM 2944 C C . GLY A 1 366 ? -8.456 9.478 -12.203 1.00 24.80 366 GLY A C 1
ATOM 2945 O O . GLY A 1 366 ? -7.941 9.263 -13.296 1.00 24.80 366 GLY A O 1
ATOM 2946 N N . VAL A 1 367 ? -9.720 9.130 -11.935 1.00 26.70 367 VAL A N 1
ATOM 2947 C CA . VAL A 1 367 ? -10.586 8.457 -12.921 1.00 26.70 367 VAL A CA 1
ATOM 2948 C C . VAL A 1 367 ? -11.203 9.473 -13.882 1.00 26.70 367 VAL A C 1
ATOM 2950 O O . VAL A 1 367 ? -11.871 10.410 -13.452 1.00 26.70 367 VAL A O 1
ATOM 2953 N N . ALA A 1 368 ? -11.039 9.233 -15.182 1.00 27.86 368 ALA A N 1
ATOM 2954 C CA . ALA A 1 368 ? -11.831 9.848 -16.240 1.00 27.86 368 ALA A CA 1
ATOM 2955 C C . ALA A 1 368 ? -12.215 8.766 -17.259 1.00 27.86 368 ALA A C 1
ATOM 2957 O O . ALA A 1 368 ? -11.334 8.150 -17.858 1.00 27.86 368 ALA A O 1
ATOM 2958 N N . ILE A 1 369 ? -13.517 8.538 -17.452 1.00 27.56 369 ILE A N 1
ATOM 2959 C CA . ILE A 1 369 ? -14.070 7.639 -18.477 1.00 27.56 369 ILE A CA 1
ATOM 2960 C C . ILE A 1 369 ? -15.324 8.304 -19.065 1.00 27.56 369 ILE A C 1
ATOM 2962 O O . ILE A 1 369 ? -16.188 8.716 -18.290 1.00 27.56 369 ILE A O 1
ATOM 2966 N N . PRO A 1 370 ? -15.451 8.411 -20.399 1.00 29.02 370 PRO A N 1
ATOM 2967 C CA . PRO A 1 370 ? -16.703 8.761 -21.057 1.00 29.02 370 PRO A CA 1
ATOM 2968 C C . PRO A 1 370 ? -17.450 7.528 -21.613 1.00 29.02 370 PRO A C 1
ATOM 2970 O O . PRO A 1 370 ? -16.851 6.722 -22.321 1.00 29.02 370 PRO A O 1
ATOM 2973 N N . THR A 1 371 ? -18.757 7.487 -21.310 1.00 29.59 371 THR A N 1
ATOM 2974 C CA . THR A 1 371 ? -19.904 7.095 -22.172 1.00 29.59 371 THR A CA 1
ATOM 2975 C C . THR A 1 371 ? -20.005 5.643 -22.718 1.00 29.59 371 THR A C 1
ATOM 2977 O O . THR A 1 371 ? -19.023 5.020 -23.104 1.00 29.59 371 THR A O 1
ATOM 2980 N N . GLU A 1 372 ? -21.187 5.010 -22.822 1.00 32.34 372 GLU A N 1
ATOM 2981 C CA . GLU A 1 372 ? -22.585 5.451 -22.602 1.00 32.34 372 GLU A CA 1
ATOM 2982 C C . GLU A 1 372 ? -23.543 4.229 -22.464 1.00 32.34 372 GLU A C 1
ATOM 2984 O O . GLU A 1 372 ? -23.264 3.181 -23.049 1.00 32.34 372 GLU A O 1
ATOM 2989 N N . GLN A 1 373 ? -24.713 4.421 -21.827 1.00 31.48 373 GLN A N 1
ATOM 2990 C CA . GLN A 1 373 ? -25.982 3.643 -21.896 1.00 31.48 373 GLN A CA 1
ATOM 2991 C C . GLN A 1 373 ? -26.376 2.621 -20.795 1.00 31.48 373 GLN A C 1
ATOM 2993 O O . GLN A 1 373 ? -27.376 1.927 -20.969 1.00 31.48 373 GLN A O 1
ATOM 2998 N N . GLU A 1 374 ? -25.750 2.610 -19.613 1.00 26.81 374 GLU A N 1
ATOM 2999 C CA . GLU A 1 374 ? -26.345 2.001 -18.385 1.00 26.81 374 GLU A CA 1
ATOM 3000 C C . GLU A 1 374 ? -26.487 3.036 -17.241 1.00 26.81 374 GLU A C 1
ATOM 3002 O O . GLU A 1 374 ? -26.470 2.721 -16.053 1.00 26.81 374 GLU A O 1
ATOM 3007 N N . ASP A 1 375 ? -26.595 4.313 -17.613 1.00 30.36 375 ASP A N 1
ATOM 3008 C CA . ASP A 1 375 ? -26.038 5.403 -16.810 1.00 30.36 375 ASP A CA 1
ATOM 3009 C C . ASP A 1 375 ? -26.950 6.043 -15.745 1.00 30.36 375 ASP A C 1
ATOM 3011 O O . ASP A 1 375 ? -26.421 6.674 -14.835 1.00 30.36 375 ASP A O 1
ATOM 3015 N N . ASP A 1 376 ? -28.280 5.900 -15.768 1.00 29.09 376 ASP A N 1
ATOM 3016 C CA . ASP A 1 376 ? -29.149 6.708 -14.880 1.00 29.09 376 ASP A CA 1
ATOM 3017 C C . ASP A 1 376 ? -28.985 6.402 -13.372 1.00 29.09 376 ASP A C 1
ATOM 3019 O O . ASP A 1 376 ? -29.141 7.296 -12.536 1.00 29.09 376 ASP A O 1
ATOM 3023 N N . GLU A 1 377 ? -28.619 5.170 -12.992 1.00 32.22 377 GLU A N 1
ATOM 3024 C CA . GLU A 1 377 ? -28.351 4.817 -11.583 1.00 32.22 377 GLU A CA 1
ATOM 3025 C C . GLU A 1 377 ? -26.896 5.106 -11.156 1.00 32.22 377 GLU A C 1
ATOM 3027 O O . GLU A 1 377 ? -26.624 5.300 -9.969 1.00 32.22 377 GLU A O 1
ATOM 3032 N N . ILE A 1 378 ? -25.965 5.194 -12.116 1.00 31.36 378 ILE A N 1
ATOM 3033 C CA . ILE A 1 378 ? -24.527 5.411 -11.879 1.00 31.36 378 ILE A CA 1
ATOM 3034 C C . ILE A 1 378 ? -24.145 6.899 -11.989 1.00 31.36 378 ILE A C 1
ATOM 3036 O O . ILE A 1 378 ? -23.312 7.368 -11.214 1.00 31.36 378 ILE A O 1
ATOM 3040 N N . ILE A 1 379 ? -24.810 7.696 -12.833 1.00 31.47 379 ILE A N 1
ATOM 3041 C CA . ILE A 1 379 ? -24.669 9.165 -12.870 1.00 31.47 379 ILE A CA 1
ATOM 3042 C C . ILE A 1 379 ? -25.036 9.778 -11.509 1.00 31.47 379 ILE A C 1
ATOM 3044 O O . ILE A 1 379 ? -24.308 10.641 -11.018 1.00 31.47 379 ILE A O 1
ATOM 3048 N N . SER A 1 380 ? -26.072 9.262 -10.834 1.00 33.56 380 SER A N 1
ATOM 3049 C CA . SER A 1 380 ? -26.436 9.648 -9.454 1.00 33.56 380 SER A CA 1
ATOM 3050 C C . SER A 1 380 ? -25.396 9.245 -8.386 1.00 33.56 380 SER A C 1
ATOM 3052 O O . SER A 1 380 ? -25.557 9.573 -7.209 1.00 33.56 380 SER A O 1
ATOM 3054 N N . LEU A 1 381 ? -24.360 8.493 -8.760 1.00 31.66 381 LEU A N 1
ATOM 3055 C CA . LEU A 1 381 ? -23.242 8.081 -7.904 1.00 31.66 381 LEU A CA 1
ATOM 3056 C C . LEU A 1 381 ? -21.919 8.762 -8.297 1.00 31.66 381 LEU A C 1
ATOM 3058 O O . LEU A 1 381 ? -20.994 8.787 -7.485 1.00 31.66 381 LEU A O 1
ATOM 3062 N N . LEU A 1 382 ? -21.838 9.340 -9.502 1.00 28.97 382 LEU A N 1
ATOM 3063 C CA . LEU A 1 382 ? -20.637 9.962 -10.074 1.00 28.97 382 LEU A CA 1
ATOM 3064 C C . LEU A 1 382 ? -20.733 11.489 -10.263 1.00 28.97 382 LEU A C 1
ATOM 3066 O O . LEU A 1 382 ? -19.762 12.100 -10.700 1.00 28.97 382 LEU A O 1
ATOM 3070 N N . SER A 1 383 ? -21.843 12.132 -9.883 1.00 33.41 383 SER A N 1
ATOM 3071 C CA . SER A 1 383 ? -22.042 13.595 -9.987 1.00 33.41 383 SER A CA 1
ATOM 3072 C C . SER A 1 383 ? -21.045 14.457 -9.190 1.00 33.41 383 SER A C 1
ATOM 3074 O O . SER A 1 383 ? -20.995 15.675 -9.365 1.00 33.41 383 SER A O 1
ATOM 3076 N N . GLY A 1 384 ? -20.281 13.853 -8.274 1.00 38.25 384 GLY A N 1
ATOM 3077 C CA . GLY A 1 384 ? -19.309 14.544 -7.424 1.00 38.25 384 GLY A CA 1
ATOM 3078 C C . GLY A 1 384 ? -19.919 15.402 -6.308 1.00 38.25 384 GLY A C 1
ATOM 3079 O O . GLY A 1 384 ? -19.175 16.063 -5.587 1.00 38.25 384 GLY A O 1
ATOM 3080 N N . GLN A 1 385 ? -21.243 15.394 -6.118 1.00 41.97 385 GLN A N 1
ATOM 3081 C CA . GLN A 1 385 ? -21.891 16.131 -5.029 1.00 41.97 385 GLN A CA 1
ATOM 3082 C C . GLN A 1 385 ? -21.796 15.340 -3.706 1.00 41.97 385 GLN A C 1
ATOM 3084 O O . GLN A 1 385 ? -22.320 14.223 -3.633 1.00 41.97 385 GLN A O 1
ATOM 3089 N N . PRO A 1 386 ? -21.218 15.900 -2.617 1.00 50.44 386 PRO A N 1
ATOM 3090 C CA . PRO A 1 386 ? -21.122 15.212 -1.323 1.00 50.44 386 PRO A CA 1
ATOM 3091 C C . PRO A 1 386 ? -22.472 14.699 -0.803 1.00 50.44 386 PRO A C 1
ATOM 3093 O O . PRO A 1 386 ? -22.553 13.618 -0.220 1.00 50.44 386 PRO A O 1
ATOM 3096 N N . ALA A 1 387 ? -23.554 15.435 -1.077 1.00 58.00 387 ALA A N 1
ATOM 3097 C CA . ALA A 1 387 ? -24.912 15.056 -0.705 1.00 58.00 387 ALA A CA 1
ATOM 3098 C C . ALA A 1 387 ? -25.367 13.715 -1.314 1.00 58.00 387 ALA A C 1
ATOM 3100 O O . ALA A 1 387 ? -26.058 12.957 -0.636 1.00 58.00 387 ALA A O 1
ATOM 3101 N N . GLU A 1 388 ? -24.975 13.394 -2.550 1.00 55.19 388 GLU A N 1
ATOM 3102 C CA . GLU A 1 388 ? -25.391 12.162 -3.237 1.00 55.19 388 GLU A CA 1
ATOM 3103 C C . GLU A 1 388 ? -24.599 10.942 -2.753 1.00 55.19 388 GLU A C 1
ATOM 3105 O O . GLU A 1 388 ? -25.190 9.893 -2.485 1.00 55.19 388 GLU A O 1
ATOM 3110 N N . ILE A 1 389 ? -23.296 11.111 -2.495 1.00 57.16 389 ILE A N 1
ATOM 3111 C CA . ILE A 1 389 ? -22.463 10.100 -1.822 1.00 57.16 389 ILE A CA 1
ATOM 3112 C C . ILE A 1 389 ? -23.054 9.769 -0.446 1.00 57.16 389 ILE A C 1
ATOM 3114 O O . ILE A 1 389 ? -23.251 8.599 -0.116 1.00 57.16 389 ILE A O 1
ATOM 3118 N N . ILE A 1 390 ? -23.407 10.791 0.341 1.00 73.75 390 ILE A N 1
ATOM 3119 C CA . ILE A 1 390 ? -24.033 10.601 1.653 1.00 73.75 390 ILE A CA 1
ATOM 3120 C C . ILE A 1 390 ? -25.392 9.896 1.519 1.00 73.75 390 ILE A C 1
ATOM 3122 O O . ILE A 1 390 ? -25.656 8.953 2.261 1.00 73.75 390 ILE A O 1
ATOM 3126 N N . ASN A 1 391 ? -26.235 10.276 0.553 1.00 78.19 391 ASN A N 1
ATOM 3127 C CA . ASN A 1 391 ? -27.512 9.597 0.300 1.00 78.19 391 ASN A CA 1
ATOM 3128 C C . ASN A 1 391 ? -27.319 8.114 -0.076 1.00 78.19 391 ASN A C 1
ATOM 3130 O O . ASN A 1 391 ? -28.106 7.265 0.349 1.00 78.19 391 ASN A O 1
ATOM 3134 N N . SER A 1 392 ? -26.267 7.781 -0.831 1.00 69.62 392 SER A N 1
ATOM 3135 C CA . SER A 1 392 ? -25.904 6.395 -1.150 1.00 69.62 392 SER A CA 1
ATOM 3136 C C . SER A 1 392 ? -25.464 5.621 0.097 1.00 69.62 392 SER A C 1
ATOM 3138 O O . SER A 1 392 ? -26.002 4.546 0.365 1.00 69.62 392 SER A O 1
ATOM 3140 N N . LEU A 1 393 ? -24.580 6.192 0.926 1.00 75.62 393 LEU A N 1
ATOM 3141 C CA . LEU A 1 393 ? -24.161 5.595 2.202 1.00 75.62 393 LEU A CA 1
ATOM 3142 C C . LEU A 1 393 ? -25.355 5.356 3.141 1.00 75.62 393 LEU A C 1
ATOM 3144 O O . LEU A 1 393 ? -25.455 4.293 3.752 1.00 75.62 393 LEU A O 1
ATOM 3148 N N . ILE A 1 394 ? -26.307 6.294 3.203 1.00 84.44 394 ILE A N 1
ATOM 3149 C CA . ILE A 1 394 ? -27.554 6.139 3.966 1.00 84.44 394 ILE A CA 1
ATOM 3150 C C . ILE A 1 394 ? -28.368 4.955 3.433 1.00 84.44 394 ILE A C 1
ATOM 3152 O O . ILE A 1 394 ? -28.726 4.076 4.215 1.00 84.44 394 ILE A O 1
ATOM 3156 N N . LYS A 1 395 ? -28.618 4.877 2.117 1.00 82.12 395 LYS A N 1
ATOM 3157 C CA . LYS A 1 395 ? -29.341 3.749 1.495 1.00 82.12 395 LYS A CA 1
ATOM 3158 C C . LYS A 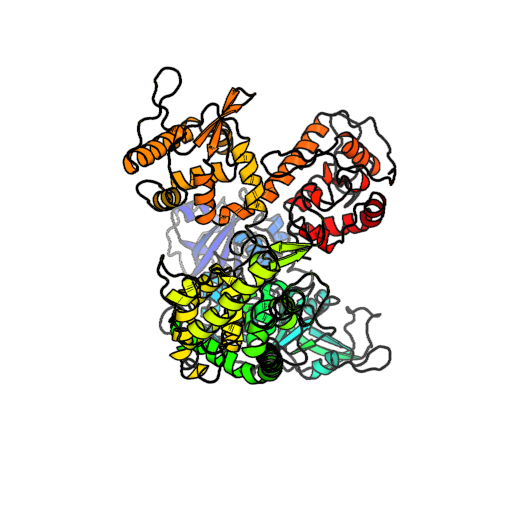1 395 ? -28.639 2.406 1.743 1.00 82.12 395 LYS A C 1
ATOM 3160 O O . LYS A 1 395 ? -29.304 1.404 2.000 1.00 82.12 395 LYS A O 1
ATOM 3165 N N . GLN A 1 396 ? -27.307 2.365 1.690 1.00 77.06 396 GLN A N 1
ATOM 3166 C CA . GLN A 1 396 ? -26.524 1.159 1.981 1.00 77.06 396 GLN A CA 1
ATOM 3167 C C . GLN A 1 396 ? -26.638 0.742 3.453 1.00 77.06 396 GLN A C 1
ATOM 3169 O O . GLN A 1 396 ? -26.853 -0.435 3.741 1.00 77.06 396 GLN A O 1
ATOM 3174 N N . PHE A 1 397 ? -26.555 1.689 4.390 1.00 85.06 397 PHE A N 1
ATOM 3175 C CA . PHE A 1 397 ? -26.729 1.406 5.814 1.00 85.06 397 PHE A CA 1
ATOM 3176 C C . PHE A 1 397 ? -28.174 0.996 6.145 1.00 85.06 397 PHE A C 1
ATOM 3178 O O . PHE A 1 397 ? -28.379 0.055 6.905 1.00 85.06 397 PHE A O 1
ATOM 3185 N N . GLN A 1 398 ? -29.184 1.600 5.505 1.00 86.94 398 GLN A N 1
ATOM 3186 C CA . GLN A 1 398 ? -30.586 1.171 5.616 1.00 86.94 398 GLN A CA 1
ATOM 3187 C C . GLN A 1 398 ? -30.793 -0.292 5.192 1.00 86.94 398 GLN A C 1
ATOM 3189 O O . GLN A 1 398 ? -31.561 -0.995 5.844 1.00 86.94 398 GLN A O 1
ATOM 3194 N N . LYS A 1 399 ? -30.092 -0.776 4.154 1.00 84.00 399 LYS A N 1
ATOM 3195 C CA . LYS A 1 399 ? -30.133 -2.197 3.751 1.00 84.00 399 LYS A CA 1
ATOM 3196 C C . LYS A 1 399 ? -29.541 -3.132 4.815 1.00 84.00 399 LYS A C 1
ATOM 3198 O O . LYS A 1 399 ? -30.052 -4.231 4.980 1.00 84.00 399 LYS A O 1
ATOM 3203 N N . LYS A 1 400 ? -28.514 -2.687 5.552 1.00 83.12 400 LYS A N 1
ATOM 3204 C CA . LYS A 1 400 ? -27.876 -3.436 6.658 1.00 83.12 400 LYS A CA 1
ATOM 3205 C C . LYS A 1 400 ? -28.608 -3.304 7.998 1.00 83.12 400 LYS A C 1
ATOM 3207 O O . LYS A 1 400 ? -28.376 -4.097 8.905 1.00 83.12 400 LYS A O 1
ATOM 3212 N N . LEU A 1 401 ? -29.501 -2.322 8.136 1.00 85.44 401 LEU A N 1
ATOM 3213 C CA . LEU A 1 401 ? -30.214 -2.033 9.381 1.00 85.44 401 LEU A CA 1
ATOM 3214 C C . LEU A 1 401 ? -30.925 -3.266 9.993 1.00 85.44 401 LEU A C 1
ATOM 3216 O O . LEU A 1 401 ? -30.781 -3.461 11.199 1.00 85.44 401 LEU A O 1
ATOM 3220 N N . PRO A 1 402 ? -31.608 -4.148 9.226 1.00 87.50 402 PRO A N 1
ATOM 3221 C CA . PRO A 1 402 ? -32.223 -5.363 9.773 1.00 87.50 402 PRO A CA 1
ATOM 3222 C C . PRO A 1 402 ? -31.240 -6.337 10.439 1.00 87.50 402 PRO A C 1
ATOM 3224 O O . PRO A 1 402 ? -31.632 -7.047 11.360 1.00 87.50 402 PRO A O 1
ATOM 3227 N N . GLU A 1 403 ? -29.980 -6.370 9.996 1.00 82.62 403 GLU A N 1
ATOM 3228 C CA . GLU A 1 403 ? -28.947 -7.275 10.521 1.00 82.62 403 GLU A CA 1
ATOM 3229 C C . GLU A 1 403 ? -28.376 -6.781 11.856 1.00 82.62 403 GLU A C 1
ATOM 3231 O O . GLU A 1 403 ? -28.057 -7.587 12.729 1.00 82.62 403 GLU A O 1
ATOM 3236 N N . ILE A 1 404 ? -28.268 -5.458 12.034 1.00 84.31 404 ILE A N 1
ATOM 3237 C CA . ILE A 1 404 ? -27.722 -4.850 13.258 1.00 84.31 404 ILE A CA 1
ATOM 3238 C C . ILE A 1 404 ? -28.783 -4.612 14.339 1.00 84.31 404 ILE A C 1
ATOM 3240 O O . ILE A 1 404 ? -28.453 -4.673 15.522 1.00 84.31 404 ILE A O 1
ATOM 3244 N N . LEU A 1 405 ? -30.054 -4.406 13.962 1.00 86.69 405 LEU A N 1
ATOM 3245 C CA . LEU A 1 405 ? -31.154 -4.099 14.888 1.00 86.69 405 LEU A CA 1
ATOM 3246 C C . LEU A 1 405 ? -31.247 -5.012 16.131 1.00 86.69 405 LEU A C 1
ATOM 3248 O O . LEU A 1 405 ? -31.497 -4.469 17.206 1.00 86.69 405 LEU A O 1
ATOM 3252 N N . PRO A 1 406 ? -31.013 -6.342 16.064 1.00 89.50 406 PRO A N 1
ATOM 3253 C CA . PRO A 1 406 ? -30.999 -7.187 17.260 1.00 89.50 406 PRO A CA 1
ATOM 3254 C C . PRO A 1 406 ? -29.949 -6.755 18.294 1.00 89.50 406 PRO A C 1
ATOM 3256 O O . PRO A 1 406 ? -30.261 -6.658 19.478 1.00 89.50 406 PRO A O 1
ATOM 3259 N N . ARG A 1 407 ? -28.724 -6.427 17.854 1.00 88.50 407 ARG A N 1
ATOM 3260 C CA . ARG A 1 407 ? -27.652 -5.949 18.743 1.00 88.50 407 ARG A CA 1
ATOM 3261 C C . ARG A 1 407 ? -27.939 -4.543 19.267 1.00 88.50 407 ARG A C 1
ATOM 3263 O O . ARG A 1 407 ? -27.639 -4.256 20.422 1.00 88.50 407 ARG A O 1
ATOM 3270 N N . GLU A 1 408 ? -28.538 -3.684 18.447 1.00 87.69 408 GLU A N 1
ATOM 3271 C CA . GLU A 1 408 ? -28.935 -2.341 18.885 1.00 87.69 408 GLU A CA 1
ATOM 3272 C C . GLU A 1 408 ? -30.036 -2.392 19.956 1.00 87.69 408 GLU A C 1
ATOM 3274 O O . GLU A 1 408 ? -29.997 -1.619 20.915 1.00 87.69 408 GLU A O 1
ATOM 3279 N N . GLN A 1 409 ? -30.964 -3.352 19.863 1.00 91.19 409 GLN A N 1
ATOM 3280 C CA . GLN A 1 409 ? -31.979 -3.577 20.894 1.00 91.19 409 GLN A CA 1
ATOM 3281 C C . GLN A 1 409 ? -31.364 -4.066 22.215 1.00 91.19 409 GLN A C 1
ATOM 3283 O O . GLN A 1 409 ? -31.733 -3.554 23.267 1.00 91.19 409 GLN A O 1
ATOM 3288 N N . GLU A 1 410 ? -30.381 -4.976 22.190 1.00 92.81 410 GLU A N 1
ATOM 3289 C CA . GLU A 1 410 ? -29.666 -5.403 23.410 1.00 92.81 410 GLU A CA 1
ATOM 3290 C C . GLU A 1 410 ? -29.004 -4.222 24.145 1.00 92.81 410 GLU A C 1
ATOM 3292 O O . GLU A 1 410 ? -29.011 -4.154 25.377 1.00 92.81 410 GLU A O 1
ATOM 3297 N N . LEU A 1 411 ? -28.415 -3.284 23.395 1.00 92.00 411 LEU A N 1
ATOM 3298 C CA . LEU A 1 411 ? -27.779 -2.095 23.962 1.00 92.00 411 LEU A CA 1
ATOM 3299 C C . LEU A 1 411 ? -28.812 -1.108 24.522 1.00 92.00 411 LEU A C 1
ATOM 3301 O O . LEU A 1 411 ? -28.597 -0.540 25.597 1.00 92.00 411 LEU A O 1
ATOM 3305 N N . GLU A 1 412 ? -29.945 -0.938 23.842 1.00 93.00 412 GLU A N 1
ATOM 3306 C CA . GLU A 1 412 ? -31.064 -0.130 24.327 1.00 93.00 412 GLU A CA 1
ATOM 3307 C C . GLU A 1 412 ? -31.691 -0.725 25.600 1.00 93.00 412 GLU A C 1
ATOM 3309 O O . GLU A 1 412 ? -31.940 0.008 26.557 1.00 93.00 412 GLU A O 1
ATOM 3314 N N . ASP A 1 413 ? -31.845 -2.048 25.686 1.00 95.44 413 ASP A N 1
ATOM 3315 C CA . ASP A 1 413 ? -32.348 -2.737 26.880 1.00 95.44 413 ASP A CA 1
ATOM 3316 C C . ASP A 1 413 ? -31.417 -2.522 28.090 1.00 95.44 413 ASP A C 1
ATOM 3318 O O . ASP A 1 413 ? -31.878 -2.231 29.202 1.00 95.44 413 ASP A O 1
ATOM 3322 N N . LEU A 1 414 ? -30.093 -2.580 27.882 1.00 95.75 414 LEU A N 1
ATOM 3323 C CA . LEU A 1 414 ? -29.098 -2.238 28.909 1.00 95.75 414 LEU A CA 1
ATOM 3324 C C . LEU A 1 414 ? -29.197 -0.764 29.339 1.00 95.75 414 LEU A C 1
ATOM 3326 O O . LEU A 1 414 ? -29.124 -0.466 30.536 1.00 95.75 414 LEU A O 1
ATOM 3330 N N . ARG A 1 415 ? -29.406 0.162 28.392 1.00 96.62 415 ARG A N 1
ATOM 3331 C CA . ARG A 1 415 ? -29.592 1.597 28.671 1.00 96.62 415 ARG A CA 1
ATOM 3332 C C . ARG A 1 415 ? -30.860 1.855 29.486 1.00 96.62 415 ARG A C 1
ATOM 3334 O O . ARG A 1 415 ? -30.805 2.560 30.493 1.00 96.62 415 ARG A O 1
ATOM 3341 N N . VAL A 1 416 ? -31.989 1.269 29.084 1.00 96.88 416 VAL A N 1
ATOM 3342 C CA . VAL A 1 416 ? -33.281 1.371 29.781 1.00 96.88 416 VAL A CA 1
ATOM 3343 C C . VAL A 1 416 ? -33.162 0.821 31.200 1.00 96.88 416 VAL A C 1
ATOM 3345 O O . VAL A 1 416 ? -33.574 1.484 32.153 1.00 96.88 416 VAL A O 1
ATOM 3348 N N . LYS A 1 417 ? -32.524 -0.343 31.368 1.00 97.50 417 LYS A N 1
ATOM 3349 C CA . LYS A 1 417 ? -32.228 -0.920 32.684 1.00 97.50 417 LYS A CA 1
ATOM 3350 C C . LYS A 1 417 ? -31.400 0.038 33.549 1.00 97.50 417 LYS A C 1
ATOM 3352 O O . LYS A 1 417 ? -31.788 0.306 34.682 1.00 97.50 417 LYS A O 1
ATOM 3357 N N . PHE A 1 418 ? -30.314 0.610 33.022 1.00 98.06 418 PHE A N 1
ATOM 3358 C CA . PHE A 1 418 ? -29.498 1.591 33.747 1.00 98.06 418 PHE A CA 1
ATOM 3359 C C . PHE A 1 418 ? -30.306 2.825 34.184 1.00 98.06 418 PHE A C 1
ATOM 3361 O O . PHE A 1 418 ? -30.210 3.238 35.337 1.00 98.06 418 PHE A O 1
ATOM 3368 N N . VAL A 1 419 ? -31.130 3.397 33.299 1.00 97.31 419 VAL A N 1
ATOM 3369 C CA . VAL A 1 419 ? -31.955 4.583 33.601 1.00 97.31 419 VAL A CA 1
ATOM 3370 C C . VAL A 1 419 ? -33.049 4.286 34.637 1.00 97.31 419 VAL A C 1
ATOM 3372 O O . VAL A 1 419 ? -33.371 5.157 35.449 1.00 97.31 419 VAL A O 1
ATOM 3375 N N . ASN A 1 420 ? -33.593 3.066 34.644 1.00 96.94 420 ASN A N 1
ATOM 3376 C CA . ASN A 1 420 ? -34.555 2.611 35.650 1.00 96.94 420 ASN A CA 1
ATOM 3377 C C . ASN A 1 420 ? -33.892 2.390 37.016 1.00 96.94 420 ASN A C 1
ATOM 3379 O O . ASN A 1 420 ? -34.399 2.880 38.029 1.00 96.94 420 ASN A O 1
ATOM 3383 N N . ASP A 1 421 ? -32.744 1.708 37.040 1.00 96.38 421 ASP A N 1
ATOM 3384 C CA . ASP A 1 421 ? -31.965 1.459 38.256 1.00 96.38 421 ASP A CA 1
ATOM 3385 C C . ASP A 1 421 ? -31.491 2.783 38.885 1.00 96.38 421 ASP A C 1
ATOM 3387 O O . ASP A 1 421 ? -31.627 2.984 40.091 1.00 96.38 421 ASP A O 1
ATOM 3391 N N . PHE A 1 422 ? -31.020 3.726 38.060 1.00 97.12 422 PHE A N 1
ATOM 3392 C CA . PHE A 1 422 ? -30.591 5.073 38.452 1.00 97.12 422 PHE A CA 1
ATOM 3393 C C . PHE A 1 422 ? -31.643 6.149 38.126 1.00 97.12 422 PHE A C 1
ATOM 3395 O O . PHE A 1 422 ? -31.360 7.225 37.599 1.00 97.12 422 PHE A O 1
ATOM 3402 N N . ASN A 1 423 ? -32.897 5.884 38.488 1.00 93.38 423 ASN A N 1
ATOM 3403 C CA . ASN A 1 423 ? -33.951 6.899 38.455 1.00 93.38 423 ASN A CA 1
ATOM 3404 C C . ASN A 1 423 ? -33.660 8.073 39.425 1.00 93.38 423 ASN A C 1
ATOM 3406 O O . ASN A 1 423 ? -32.781 7.991 40.283 1.00 93.38 423 ASN A O 1
ATOM 3410 N N . MET A 1 424 ? -34.433 9.165 39.332 1.00 90.31 424 MET A N 1
ATOM 3411 C CA . MET A 1 424 ? -34.247 10.377 40.157 1.00 90.31 424 MET A CA 1
ATOM 3412 C C . MET A 1 424 ? -34.133 10.089 41.660 1.00 90.31 424 MET A C 1
ATOM 3414 O O . MET A 1 424 ? -33.273 10.655 42.333 1.00 90.31 424 MET A O 1
ATOM 3418 N N . ASN A 1 425 ? -34.964 9.185 42.190 1.00 89.06 425 ASN A N 1
ATOM 3419 C CA . ASN A 1 425 ? -34.932 8.830 43.605 1.00 89.06 425 ASN A CA 1
ATOM 3420 C C . ASN A 1 425 ? -33.628 8.110 43.978 1.00 89.06 425 ASN A C 1
ATOM 3422 O O . ASN A 1 425 ? -33.044 8.405 45.021 1.00 89.06 425 ASN A O 1
ATOM 3426 N N . LYS A 1 426 ? -33.127 7.210 43.120 1.00 95.69 426 LYS A N 1
ATOM 3427 C CA . LYS A 1 426 ? -31.828 6.565 43.344 1.00 95.69 426 LYS A CA 1
ATOM 3428 C C . LYS A 1 426 ? -30.675 7.563 43.235 1.00 95.69 426 LYS A C 1
ATOM 3430 O O . LYS A 1 426 ? -29.809 7.550 44.101 1.00 95.69 426 LYS A O 1
ATOM 3435 N N . LEU A 1 427 ? -30.687 8.457 42.246 1.00 94.31 427 LEU A N 1
ATOM 3436 C CA . LEU A 1 427 ? -29.640 9.471 42.060 1.00 94.31 427 LEU A CA 1
ATOM 3437 C C . LEU A 1 427 ? -29.499 10.411 43.263 1.00 94.31 427 LEU A C 1
ATOM 3439 O O . LEU A 1 427 ? -28.381 10.729 43.647 1.00 94.31 427 LEU A O 1
ATOM 3443 N N . MET A 1 428 ? -30.605 10.823 43.891 1.00 90.38 428 MET A N 1
ATOM 3444 C CA . MET A 1 428 ? -30.563 11.673 45.090 1.00 90.38 428 MET A CA 1
ATOM 3445 C C . MET A 1 428 ? -30.061 10.921 46.338 1.00 90.38 428 MET A C 1
ATOM 3447 O O . MET A 1 428 ? -29.372 11.506 47.178 1.00 90.38 428 MET A O 1
ATOM 3451 N N . ASN A 1 429 ? -30.365 9.623 46.450 1.00 92.25 429 ASN A N 1
ATOM 3452 C CA . ASN A 1 429 ? -30.162 8.834 47.672 1.00 92.25 429 ASN A CA 1
ATOM 3453 C C . ASN A 1 429 ? -29.013 7.810 47.614 1.00 92.25 429 ASN A C 1
ATOM 3455 O O . ASN A 1 429 ? -28.756 7.144 48.616 1.00 92.25 429 ASN A O 1
ATOM 3459 N N . MET A 1 430 ? -28.326 7.655 46.477 1.00 95.81 430 MET A N 1
ATOM 3460 C CA . MET A 1 430 ? -27.216 6.704 46.348 1.00 95.81 430 MET A CA 1
ATOM 3461 C C . MET A 1 430 ? -26.054 7.041 47.289 1.00 95.81 430 MET A C 1
ATOM 3463 O O . MET A 1 430 ? -25.756 8.214 47.534 1.00 95.81 430 MET A O 1
ATOM 3467 N N . LYS A 1 431 ? -25.401 5.997 47.807 1.00 96.19 431 LYS A N 1
ATOM 3468 C CA . LYS A 1 431 ? -24.177 6.105 48.617 1.00 96.19 431 LYS A CA 1
ATOM 3469 C C . LYS A 1 431 ? -22.926 6.101 47.734 1.00 96.19 431 LYS A C 1
ATOM 3471 O O . LYS A 1 431 ? -22.993 5.709 46.569 1.00 96.19 431 LYS A O 1
ATOM 3476 N N . LYS A 1 432 ? -21.770 6.491 48.280 1.00 95.38 432 LYS A N 1
ATOM 3477 C CA . LYS A 1 432 ? -20.501 6.549 47.528 1.00 95.38 432 LYS A CA 1
ATOM 3478 C C . LYS A 1 432 ? -20.094 5.176 46.993 1.00 95.38 432 LYS A C 1
ATOM 3480 O O . LYS A 1 432 ? -19.674 5.082 45.845 1.00 95.38 432 LYS A O 1
ATOM 3485 N N . GLU A 1 433 ? -20.356 4.110 47.748 1.00 95.44 433 GLU A N 1
ATOM 3486 C CA . GLU A 1 433 ? -20.144 2.711 47.346 1.00 95.44 433 GLU A CA 1
ATOM 3487 C C . GLU A 1 433 ? -20.965 2.317 46.103 1.00 95.44 433 GLU A C 1
ATOM 3489 O O . GLU A 1 433 ? -20.567 1.456 45.320 1.00 95.44 433 GLU A O 1
ATOM 3494 N N . GLU A 1 434 ? -22.118 2.960 45.909 1.00 96.69 434 GLU A N 1
ATOM 3495 C CA . GLU A 1 434 ? -23.032 2.739 44.785 1.00 96.69 434 GLU A CA 1
ATOM 3496 C C . GLU A 1 434 ? -22.738 3.672 43.599 1.00 96.69 434 GLU A C 1
ATOM 3498 O O . GLU A 1 434 ? -23.295 3.490 42.516 1.00 96.69 434 GLU A O 1
ATOM 3503 N N . TYR A 1 435 ? -21.855 4.656 43.786 1.00 97.88 435 TYR A N 1
ATOM 3504 C CA . TYR A 1 435 ? -21.433 5.605 42.761 1.00 97.88 435 TYR A CA 1
ATOM 3505 C C . TYR A 1 435 ? -20.099 5.207 42.115 1.00 97.88 435 TYR A C 1
ATOM 3507 O O . TYR A 1 435 ? -20.016 5.102 40.891 1.00 97.88 435 TYR A O 1
ATOM 3515 N N . VAL A 1 436 ? -19.060 4.976 42.924 1.00 97.00 436 VAL A N 1
ATOM 3516 C CA . VAL A 1 436 ? -17.661 4.947 42.460 1.00 97.00 436 VAL A CA 1
ATOM 3517 C C . VAL A 1 436 ? -17.270 3.705 41.652 1.00 97.00 436 VAL A C 1
ATOM 3519 O O . VAL A 1 436 ? -17.807 2.611 41.827 1.00 97.00 436 VAL A O 1
ATOM 3522 N N . VAL A 1 437 ? -16.238 3.859 40.819 1.00 93.50 437 VAL A N 1
ATOM 3523 C CA . VAL A 1 437 ? -15.376 2.744 40.386 1.00 93.50 437 VAL A CA 1
ATOM 3524 C C . VAL A 1 437 ? -14.337 2.410 41.466 1.00 93.50 437 VAL A C 1
ATOM 3526 O O . VAL A 1 437 ? -14.047 3.241 42.326 1.00 93.50 437 VAL A O 1
ATOM 3529 N N . GLY A 1 438 ? -13.757 1.207 41.401 1.00 90.69 438 GLY A N 1
ATOM 3530 C CA . GLY A 1 438 ? -12.607 0.789 42.220 1.00 90.69 438 GLY A CA 1
ATOM 3531 C C . GLY A 1 438 ? -12.921 -0.186 43.359 1.00 90.69 438 GLY A C 1
ATOM 3532 O O . GLY A 1 438 ? -12.067 -0.983 43.715 1.00 90.69 438 GLY A O 1
ATOM 3533 N N . LEU A 1 439 ? -14.158 -0.226 43.863 1.00 90.81 439 LEU A N 1
ATOM 3534 C CA . LEU A 1 439 ? -14.576 -1.136 44.950 1.00 90.81 439 LEU A CA 1
ATOM 3535 C C . LEU A 1 439 ? -14.909 -2.574 44.489 1.00 90.81 439 LEU A C 1
ATOM 3537 O O . LEU A 1 439 ? -15.612 -3.304 45.182 1.00 90.81 439 LEU A O 1
ATOM 3541 N N . GLY A 1 440 ? -14.526 -2.969 43.271 1.00 85.12 440 GLY A N 1
ATOM 3542 C CA . GLY A 1 440 ? -14.890 -4.263 42.665 1.00 85.12 440 GLY A CA 1
ATOM 3543 C C . GLY A 1 440 ? -16.384 -4.457 42.334 1.00 85.12 440 GLY A C 1
ATOM 3544 O O . GLY A 1 440 ? -16.736 -5.408 41.634 1.00 85.12 440 GLY A O 1
ATOM 3545 N N . SER A 1 441 ? -17.266 -3.559 42.785 1.00 89.94 441 SER A N 1
ATOM 3546 C CA . SER A 1 441 ? -18.697 -3.593 42.476 1.00 89.94 441 SER A CA 1
ATOM 3547 C C . SER A 1 441 ? -18.955 -3.406 40.981 1.00 89.94 441 SER A C 1
ATOM 3549 O O . SER A 1 441 ? -18.591 -2.387 40.397 1.00 89.94 441 SER A O 1
ATOM 3551 N N . LYS A 1 442 ? -19.658 -4.371 40.378 1.00 91.88 442 LYS A N 1
ATOM 3552 C CA . LYS A 1 442 ? -20.139 -4.284 38.991 1.00 91.88 442 LYS A CA 1
ATOM 3553 C C . LYS A 1 442 ? -21.495 -3.579 38.857 1.00 91.88 442 LYS A C 1
ATOM 3555 O O . LYS A 1 442 ? -22.023 -3.481 37.754 1.00 91.88 442 LYS A O 1
ATOM 3560 N N . SER A 1 443 ? -22.081 -3.123 39.969 1.00 93.56 443 SER A N 1
ATOM 3561 C CA . SER A 1 443 ? -23.413 -2.509 40.004 1.00 93.56 443 SER A CA 1
ATOM 3562 C C . SER A 1 443 ? -23.406 -0.991 40.206 1.00 93.56 443 SER A C 1
ATOM 3564 O O . SER A 1 443 ? -24.470 -0.381 40.101 1.00 93.56 443 SER A O 1
ATOM 3566 N N . SER A 1 444 ? -22.247 -0.375 40.475 1.00 97.19 444 SER A N 1
ATOM 3567 C CA . SER A 1 444 ? -22.153 1.064 40.743 1.00 97.19 444 SER A CA 1
ATOM 3568 C C . SER A 1 444 ? -22.372 1.927 39.495 1.00 97.19 444 SER A C 1
ATOM 3570 O O . SER A 1 444 ? -22.172 1.482 38.360 1.00 97.19 444 SER A O 1
ATOM 3572 N N . PHE A 1 445 ? -22.783 3.180 39.712 1.00 98.06 445 PHE A N 1
ATOM 3573 C CA . PHE A 1 445 ? -23.122 4.141 38.660 1.00 98.06 445 PHE A CA 1
ATOM 3574 C C . PHE A 1 445 ? -21.990 4.307 37.641 1.00 98.06 445 PHE A C 1
ATOM 3576 O O . PHE A 1 445 ? -22.190 4.059 36.451 1.00 98.06 445 PHE A O 1
ATOM 3583 N N . CYS A 1 446 ? -20.788 4.672 38.098 1.00 97.38 446 CYS A N 1
ATOM 3584 C CA . CYS A 1 446 ? -19.656 4.922 37.212 1.00 97.38 446 CYS A CA 1
ATOM 3585 C C . CYS A 1 446 ? -19.167 3.639 36.527 1.00 97.38 446 CYS A C 1
ATOM 3587 O O . CYS A 1 446 ? -18.884 3.682 35.332 1.00 97.38 446 CYS A O 1
ATOM 3589 N N . TYR A 1 447 ? -19.144 2.491 37.225 1.00 96.94 447 TYR A N 1
ATOM 3590 C CA . TYR A 1 447 ? -18.747 1.219 36.609 1.00 96.94 447 TYR A CA 1
ATOM 3591 C C . TYR A 1 447 ? -19.688 0.829 35.470 1.00 96.94 447 TYR A C 1
ATOM 3593 O O . TYR A 1 447 ? -19.235 0.476 34.383 1.00 96.94 447 TYR A O 1
ATOM 3601 N N . ARG A 1 448 ? -21.004 0.904 35.689 1.00 97.50 448 ARG A N 1
ATOM 3602 C CA . ARG A 1 448 ? -21.981 0.538 34.659 1.00 97.50 448 ARG A CA 1
ATOM 3603 C C . ARG A 1 448 ? -21.971 1.527 33.497 1.00 97.50 448 ARG A C 1
ATOM 3605 O O . ARG A 1 448 ? -21.969 1.099 32.347 1.00 97.50 448 ARG A O 1
ATOM 3612 N N . LEU A 1 449 ? -21.868 2.827 33.775 1.00 96.19 449 LEU A N 1
ATOM 3613 C CA . LEU A 1 449 ? -21.786 3.849 32.731 1.00 96.19 449 LEU A CA 1
ATOM 3614 C C . LEU A 1 449 ? -20.531 3.689 31.847 1.00 96.19 449 LEU A C 1
ATOM 3616 O O . LEU A 1 449 ? -20.607 3.902 30.638 1.00 96.19 449 LEU A O 1
ATOM 3620 N N . GLU A 1 450 ? -19.392 3.308 32.432 1.00 94.94 450 GLU A N 1
ATOM 3621 C CA . GLU A 1 450 ? -18.122 3.106 31.721 1.00 94.94 450 GLU A CA 1
ATOM 3622 C C . GLU A 1 450 ? -18.001 1.728 31.050 1.00 94.94 450 GLU A C 1
ATOM 3624 O O . GLU A 1 450 ? -17.563 1.649 29.903 1.00 94.94 450 GLU A O 1
ATOM 3629 N N . THR A 1 451 ? -18.381 0.653 31.749 1.00 93.38 451 THR A N 1
ATOM 3630 C CA . THR A 1 451 ? -18.096 -0.742 31.362 1.00 93.38 451 THR A CA 1
ATOM 3631 C C . THR A 1 451 ? -19.317 -1.496 30.831 1.00 93.38 451 THR A C 1
ATOM 3633 O O . THR A 1 451 ? -19.211 -2.122 29.779 1.00 93.38 451 THR A O 1
ATOM 3636 N N . GLU A 1 452 ? -20.473 -1.447 31.513 1.00 94.56 452 GLU A N 1
ATOM 3637 C CA . GLU A 1 452 ? -21.707 -2.122 31.045 1.00 94.56 452 GLU A CA 1
ATOM 3638 C C . GLU A 1 452 ? -22.214 -1.455 29.757 1.00 94.56 452 GLU A C 1
ATOM 3640 O O . GLU A 1 452 ? -22.500 -2.129 28.772 1.00 94.56 452 GLU A O 1
ATOM 3645 N N . LEU A 1 453 ? -22.228 -0.120 29.729 1.00 95.25 453 LEU A N 1
ATOM 3646 C CA . LEU A 1 453 ? -22.682 0.683 28.593 1.00 95.25 453 LEU A CA 1
ATOM 3647 C C . LEU A 1 453 ? -21.538 1.117 27.657 1.00 95.25 453 LEU A C 1
ATOM 3649 O O . LEU A 1 453 ? -21.690 2.107 26.938 1.00 95.25 453 LEU A O 1
ATOM 3653 N N . LYS A 1 454 ? -20.385 0.431 27.656 1.00 92.69 454 LYS A N 1
ATOM 3654 C CA . LYS A 1 454 ? -19.186 0.840 26.888 1.00 92.69 454 LYS A CA 1
ATOM 3655 C C . LYS A 1 454 ? -19.443 1.006 25.378 1.00 92.69 454 LYS A C 1
ATOM 3657 O O . LYS A 1 454 ? -18.879 1.904 24.758 1.00 92.69 454 LYS A O 1
ATOM 3662 N N . ASP A 1 455 ? -20.322 0.174 24.811 1.00 87.62 455 ASP A N 1
ATOM 3663 C CA . ASP A 1 455 ? -20.645 0.154 23.377 1.00 87.62 455 ASP A CA 1
ATOM 3664 C C . ASP A 1 455 ? -21.589 1.315 22.985 1.00 87.62 455 ASP A C 1
ATOM 3666 O O . ASP A 1 455 ? -21.635 1.720 21.824 1.00 87.62 455 ASP A O 1
ATOM 3670 N N . LEU A 1 456 ? -22.262 1.945 23.961 1.00 89.56 456 LEU A N 1
ATOM 3671 C CA . LEU A 1 456 ? -23.041 3.185 23.801 1.00 89.56 456 LEU A CA 1
ATOM 3672 C C . LEU A 1 456 ? -22.148 4.443 23.898 1.00 89.56 456 LEU A C 1
ATOM 3674 O O . LEU A 1 456 ? -22.480 5.412 24.587 1.00 89.56 456 LEU A O 1
ATOM 3678 N N . GLY A 1 457 ? -20.969 4.401 23.276 1.00 87.25 457 GLY A N 1
ATOM 3679 C CA . GLY A 1 457 ? -19.921 5.426 23.361 1.00 87.25 457 GLY A CA 1
ATOM 3680 C C . GLY A 1 457 ? -18.942 5.179 24.516 1.00 87.25 457 GLY A C 1
ATOM 3681 O O . GLY A 1 457 ? -19.303 5.290 25.690 1.00 87.25 457 GLY A O 1
ATOM 3682 N N . ASN A 1 458 ? -17.692 4.860 24.185 1.00 87.94 458 ASN A N 1
ATOM 3683 C CA . ASN A 1 458 ? -16.665 4.485 25.156 1.00 87.94 458 ASN A CA 1
ATOM 3684 C C . ASN A 1 458 ? -16.068 5.718 25.873 1.00 87.94 458 ASN A C 1
ATOM 3686 O O . ASN A 1 458 ? -15.828 6.744 25.237 1.00 87.94 458 ASN A O 1
ATOM 3690 N N . ILE A 1 459 ? -15.807 5.605 27.182 1.00 91.00 459 ILE A N 1
ATOM 3691 C CA . ILE A 1 459 ? -15.159 6.640 28.018 1.00 91.00 459 ILE A CA 1
ATOM 3692 C C . ILE A 1 459 ? -13.918 6.138 28.790 1.00 91.00 459 ILE A C 1
ATOM 3694 O O . ILE A 1 459 ? -13.408 6.839 29.673 1.00 91.00 459 ILE A O 1
ATOM 3698 N N . HIS A 1 460 ? -13.414 4.944 28.458 1.00 84.81 460 HIS A N 1
ATOM 3699 C CA . HIS A 1 460 ? -12.096 4.470 28.897 1.00 84.81 460 HIS A CA 1
ATOM 3700 C C . HIS A 1 460 ? -10.965 5.351 28.321 1.00 84.81 460 HIS A C 1
ATOM 3702 O O . HIS A 1 460 ? -11.187 6.173 27.435 1.00 84.81 460 HIS A O 1
ATOM 3708 N N . GLY A 1 461 ? -9.744 5.204 28.843 1.00 76.31 461 GLY A N 1
ATOM 3709 C CA . GLY A 1 461 ? -8.566 5.990 28.434 1.00 76.31 461 GLY A CA 1
ATOM 3710 C C . GLY A 1 461 ? -8.412 7.332 29.164 1.00 76.31 461 GLY A C 1
ATOM 3711 O O . GLY A 1 461 ? -7.296 7.805 29.346 1.00 76.31 461 GLY A O 1
ATOM 3712 N N . ALA A 1 462 ? -9.501 7.911 29.678 1.00 81.88 462 ALA A N 1
ATOM 3713 C CA . ALA A 1 462 ? -9.449 9.025 30.629 1.00 81.88 462 ALA A CA 1
ATOM 3714 C C . ALA A 1 462 ? -9.330 8.520 32.083 1.00 81.88 462 ALA A C 1
ATOM 3716 O O . ALA A 1 462 ? -9.948 7.514 32.442 1.00 81.88 462 ALA A O 1
ATOM 3717 N N . THR A 1 463 ? -8.592 9.233 32.940 1.00 86.75 463 THR A N 1
ATOM 3718 C CA . THR A 1 463 ? -8.380 8.852 34.353 1.00 86.75 463 THR A CA 1
ATOM 3719 C C . THR A 1 463 ? -9.676 8.885 35.174 1.00 86.75 463 THR A C 1
ATOM 3721 O O . THR A 1 463 ? -10.587 9.664 34.889 1.00 86.75 463 THR A O 1
ATOM 3724 N N . SER A 1 464 ? -9.760 8.086 36.245 1.00 90.94 464 SER A N 1
ATOM 3725 C CA . SER A 1 464 ? -10.941 8.010 37.130 1.00 90.94 464 SER A CA 1
ATOM 3726 C C . SER A 1 464 ? -11.337 9.349 37.772 1.00 90.94 464 SER A C 1
ATOM 3728 O O . SER A 1 464 ? -12.492 9.532 38.150 1.00 90.94 464 SER A O 1
ATOM 3730 N N . ALA A 1 465 ? -10.425 10.328 37.813 1.00 91.06 465 ALA A N 1
ATOM 3731 C CA . ALA A 1 465 ? -10.712 11.705 38.218 1.00 91.06 465 ALA A CA 1
ATOM 3732 C C . ALA A 1 465 ? -11.838 12.368 37.392 1.00 91.06 465 ALA A C 1
ATOM 3734 O O . ALA A 1 465 ? -12.516 13.263 37.898 1.00 91.06 465 ALA A O 1
ATOM 3735 N N . LYS A 1 466 ? -12.111 11.896 36.163 1.00 93.44 466 LYS A N 1
ATOM 3736 C CA . LYS A 1 466 ? -13.256 12.326 35.332 1.00 93.44 466 LYS A CA 1
ATOM 3737 C C . LYS A 1 466 ? -14.616 12.213 36.037 1.00 93.44 466 LYS A C 1
ATOM 3739 O O . LYS A 1 466 ? -15.522 12.976 35.715 1.00 93.44 466 LYS A O 1
ATOM 3744 N N . PHE A 1 467 ? -14.738 11.289 36.995 1.00 95.62 467 PHE A N 1
ATOM 3745 C CA . PHE A 1 467 ? -15.950 11.027 37.773 1.00 95.62 467 PHE A CA 1
ATOM 3746 C C . PHE A 1 467 ? -16.123 11.952 38.990 1.00 95.62 467 PHE A C 1
ATOM 3748 O O . PHE A 1 467 ? -17.133 11.859 39.686 1.00 95.62 467 PHE A O 1
ATOM 3755 N N . GLY A 1 468 ? -15.149 12.817 39.294 1.00 94.94 468 GLY A N 1
ATOM 3756 C CA . GLY A 1 468 ? -15.155 13.689 40.475 1.00 94.94 468 GLY A CA 1
ATOM 3757 C C . GLY A 1 468 ? -14.818 12.971 41.787 1.00 94.94 468 GLY A C 1
ATOM 3758 O O . GLY A 1 468 ? -13.970 13.451 42.530 1.00 94.94 468 GLY A O 1
ATOM 3759 N N . LEU A 1 469 ? -15.419 11.804 42.026 1.00 96.75 469 LEU A N 1
ATOM 3760 C CA . LEU A 1 469 ? -15.176 10.918 43.166 1.00 96.75 469 LEU A CA 1
ATOM 3761 C C . LEU A 1 469 ? -14.955 9.483 42.664 1.00 96.75 469 LEU A C 1
ATOM 3763 O O . LEU A 1 469 ? -15.740 8.969 41.866 1.00 96.75 469 LEU A O 1
ATOM 3767 N N . TYR A 1 470 ? -13.896 8.829 43.137 1.00 96.44 470 TYR A N 1
ATOM 3768 C CA . TYR A 1 470 ? -13.580 7.428 42.835 1.00 96.44 470 TYR A CA 1
ATOM 3769 C C . TYR A 1 470 ? -12.868 6.754 44.018 1.00 96.44 470 TYR A C 1
ATOM 3771 O O . TYR A 1 470 ? -12.427 7.436 44.940 1.00 96.44 470 TYR A O 1
ATOM 3779 N N . TYR A 1 471 ? -12.753 5.424 44.005 1.00 95.94 471 TYR A N 1
ATOM 3780 C CA . TYR A 1 471 ? -11.929 4.673 44.956 1.00 95.94 471 TYR A CA 1
ATOM 3781 C C . TYR A 1 471 ? -10.681 4.126 44.248 1.00 95.94 471 TYR A C 1
ATOM 3783 O O . TYR A 1 471 ? -10.782 3.626 43.126 1.00 95.94 471 TYR A O 1
ATOM 3791 N N . GLY A 1 472 ? -9.503 4.237 44.866 1.00 93.62 472 GLY A N 1
ATOM 3792 C CA . GLY A 1 472 ? -8.253 3.693 44.322 1.00 93.62 472 GLY A CA 1
ATOM 3793 C C . GLY A 1 472 ? -7.010 4.515 44.670 1.00 93.62 472 GLY A C 1
ATOM 3794 O O . GLY A 1 472 ? -6.988 5.234 45.667 1.00 93.62 472 GLY A O 1
ATOM 3795 N N . LYS A 1 473 ? -5.974 4.401 43.831 1.00 88.88 473 LYS A N 1
ATOM 3796 C CA . LYS A 1 473 ? -4.634 5.012 43.981 1.00 88.88 473 LYS A CA 1
ATOM 3797 C C . LYS A 1 473 ? -4.494 6.258 43.099 1.00 88.88 473 LYS A C 1
ATOM 3799 O O . LYS A 1 473 ? -5.235 6.389 42.125 1.00 88.88 473 LYS A O 1
ATOM 3804 N N . SER A 1 474 ? -3.569 7.169 43.413 1.00 82.88 474 SER A N 1
ATOM 3805 C CA . SER A 1 474 ? -3.343 8.378 42.602 1.00 82.88 474 SER A CA 1
ATOM 3806 C C . SER A 1 474 ? -1.937 8.954 42.769 1.00 82.88 474 SER A C 1
ATOM 3808 O O . SER A 1 474 ? -1.597 9.467 43.833 1.00 82.88 474 SER A O 1
ATOM 3810 N N . GLY A 1 475 ? -1.163 8.980 41.681 1.00 79.50 475 GLY A N 1
ATOM 3811 C CA . GLY A 1 475 ? 0.209 9.497 41.689 1.00 79.50 475 GLY A CA 1
ATOM 3812 C C . GLY A 1 475 ? 1.107 8.686 42.628 1.00 79.50 475 GLY A C 1
ATOM 3813 O O . GLY A 1 475 ? 1.034 7.460 42.638 1.00 79.50 475 GLY A O 1
ATOM 3814 N N . GLU A 1 476 ? 1.918 9.373 43.431 1.00 76.50 476 GLU A N 1
ATOM 3815 C CA . GLU A 1 476 ? 2.796 8.762 44.444 1.00 76.50 476 GLU A CA 1
ATOM 3816 C C . GLU A 1 476 ? 2.019 8.170 45.638 1.00 76.50 476 GLU A C 1
ATOM 3818 O O . GLU A 1 476 ? 2.518 7.291 46.343 1.00 76.50 476 GLU A O 1
ATOM 3823 N N . ASP A 1 477 ? 0.774 8.605 45.856 1.00 81.62 477 ASP A N 1
ATOM 3824 C CA . ASP A 1 477 ? -0.101 8.078 46.901 1.00 81.62 477 ASP A CA 1
ATOM 3825 C C . ASP A 1 477 ? -0.749 6.761 46.429 1.00 81.62 477 ASP A C 1
ATOM 3827 O O . ASP A 1 477 ? -1.772 6.724 45.732 1.00 81.62 477 ASP A O 1
ATOM 3831 N N . THR A 1 478 ? -0.103 5.662 46.821 1.00 87.12 478 THR A N 1
ATOM 3832 C CA . THR A 1 478 ? -0.459 4.280 46.465 1.00 87.12 478 THR A CA 1
ATOM 3833 C C . THR A 1 478 ? -1.497 3.636 47.391 1.00 87.12 478 THR A C 1
ATOM 3835 O O . THR A 1 478 ? -1.830 2.463 47.207 1.00 87.12 478 THR A O 1
ATOM 3838 N N . GLU A 1 479 ? -2.049 4.377 48.356 1.00 91.44 479 GLU A N 1
ATOM 3839 C CA . GLU A 1 479 ? -3.106 3.890 49.247 1.00 91.44 479 GLU A CA 1
ATOM 3840 C C . GLU A 1 479 ? -4.441 3.740 48.495 1.00 91.44 479 GLU A C 1
ATOM 3842 O O . GLU A 1 479 ? -4.807 4.588 47.676 1.00 91.44 479 GLU A O 1
ATOM 3847 N N . GLU A 1 480 ? -5.206 2.680 48.770 1.00 91.12 480 GLU A N 1
ATOM 3848 C CA . GLU A 1 480 ? -6.559 2.523 48.223 1.00 91.12 480 GLU A CA 1
ATOM 3849 C C . GLU A 1 480 ? -7.584 3.188 49.142 1.00 91.12 480 GLU A C 1
ATOM 3851 O O . GLU A 1 480 ? -7.962 2.667 50.192 1.00 91.12 480 GLU A O 1
ATOM 3856 N N . LYS A 1 481 ? -8.035 4.373 48.730 1.00 95.00 481 LYS A N 1
ATOM 3857 C CA . LYS A 1 481 ? -9.018 5.178 49.460 1.00 95.00 481 LYS A CA 1
ATOM 3858 C C . LYS A 1 481 ? -9.942 5.920 48.504 1.00 95.00 481 LYS A C 1
ATOM 3860 O O . LYS A 1 481 ? -9.721 5.946 47.292 1.00 95.00 481 LYS A O 1
ATOM 3865 N N . TYR A 1 482 ? -10.989 6.522 49.059 1.00 96.19 482 TYR A N 1
ATOM 3866 C CA . TYR A 1 482 ? -11.808 7.483 48.329 1.00 96.19 482 TYR A CA 1
ATOM 3867 C C . TYR A 1 482 ? -10.972 8.714 47.966 1.00 96.19 482 TYR A C 1
ATOM 3869 O O . TYR A 1 482 ? -10.211 9.217 48.791 1.00 96.19 482 TYR A O 1
ATOM 3877 N N . ARG A 1 483 ? -11.107 9.186 46.726 1.00 94.06 483 ARG A N 1
ATOM 3878 C CA . ARG A 1 483 ? -10.381 10.340 46.193 1.00 94.06 483 ARG A CA 1
ATOM 3879 C C . ARG A 1 483 ? -11.339 11.288 45.491 1.00 94.06 483 ARG A C 1
ATOM 3881 O O . ARG A 1 483 ? -12.026 10.895 44.545 1.00 94.06 483 ARG A O 1
ATOM 3888 N N . CYS A 1 484 ? -11.335 12.533 45.947 1.00 93.75 484 CYS A N 1
ATOM 3889 C CA . CYS A 1 484 ? -12.119 13.634 45.403 1.00 93.75 484 CYS A CA 1
ATOM 3890 C C . CYS A 1 484 ? -11.235 14.509 44.507 1.00 93.75 484 CYS A C 1
ATOM 3892 O O . CYS A 1 484 ? -10.054 14.721 44.794 1.00 93.75 484 CYS A O 1
ATOM 3894 N N . THR A 1 485 ? -11.783 15.042 43.417 1.00 91.38 485 THR A N 1
ATOM 3895 C CA . THR A 1 485 ? -11.131 16.139 42.694 1.00 91.38 485 THR A CA 1
ATOM 3896 C C . THR A 1 485 ? -11.439 17.463 43.383 1.00 91.38 485 THR A C 1
ATOM 3898 O O . THR A 1 485 ? -12.555 17.672 43.848 1.00 91.38 485 THR A O 1
ATOM 3901 N N . LYS A 1 486 ? -10.479 18.399 43.376 1.00 87.44 486 LYS A N 1
ATOM 3902 C CA . LYS A 1 486 ? -10.589 19.713 44.048 1.00 87.44 486 LYS A CA 1
ATOM 3903 C C . LYS A 1 486 ? -11.889 20.482 43.751 1.00 87.44 486 LYS A C 1
ATOM 3905 O O . LYS A 1 486 ? -12.334 21.256 44.587 1.00 87.44 486 LYS A O 1
ATOM 3910 N N . LYS A 1 487 ? -12.501 20.259 42.579 1.00 89.19 487 LYS A N 1
ATOM 3911 C CA . LYS A 1 487 ? -13.797 20.834 42.174 1.00 89.19 487 LYS A CA 1
ATOM 3912 C C . LYS A 1 487 ? -14.966 20.452 43.091 1.00 89.19 487 LYS A C 1
ATOM 3914 O O . LYS A 1 487 ? -15.917 21.215 43.192 1.00 89.19 487 LYS A O 1
ATOM 3919 N N . PHE A 1 488 ? -14.906 19.278 43.717 1.00 91.56 488 PHE A N 1
ATOM 3920 C CA . PHE A 1 488 ? -15.971 18.716 44.551 1.00 91.56 488 PHE A CA 1
ATOM 3921 C C . PHE A 1 488 ? -15.601 18.663 46.042 1.00 91.56 488 PHE A C 1
ATOM 3923 O O . PHE A 1 488 ? -16.316 18.044 46.818 1.00 91.56 488 PHE A O 1
ATOM 3930 N N . GLY A 1 489 ? -14.512 19.322 46.451 1.00 88.56 489 GLY A N 1
ATOM 3931 C CA . GLY A 1 489 ? -14.015 19.299 47.828 1.00 88.56 489 GLY A CA 1
ATOM 3932 C C . GLY A 1 489 ? -13.061 18.137 48.116 1.00 88.56 489 GLY A C 1
ATOM 3933 O O . GLY A 1 489 ? -12.576 17.467 47.202 1.00 88.56 489 GLY A O 1
ATOM 3934 N N . GLU A 1 490 ? -12.757 17.937 49.399 1.00 89.75 490 GLU A N 1
ATOM 3935 C CA . GLU A 1 490 ? -11.806 16.920 49.876 1.00 89.75 490 GLU A CA 1
ATOM 3936 C C . GLU A 1 490 ? -12.493 15.771 50.633 1.00 89.75 490 GLU A C 1
ATOM 3938 O O . GLU A 1 490 ? -12.002 14.643 50.590 1.00 89.75 490 GLU A O 1
ATOM 3943 N N . ASP A 1 491 ? -13.653 16.014 51.255 1.00 95.44 491 ASP A N 1
ATOM 3944 C CA . ASP A 1 491 ? -14.436 14.970 51.920 1.00 95.44 491 ASP A CA 1
ATOM 3945 C C . ASP A 1 491 ? -15.248 14.120 50.908 1.00 95.44 491 ASP A C 1
ATOM 3947 O O . ASP A 1 491 ? -15.944 14.680 50.055 1.00 95.44 491 ASP A O 1
ATOM 3951 N N . PRO A 1 492 ? -15.197 12.772 50.972 1.00 95.12 492 PRO A N 1
ATOM 3952 C CA . PRO A 1 492 ? -15.925 11.895 50.051 1.00 95.12 492 PRO A CA 1
ATOM 3953 C C . PRO A 1 492 ? -17.454 11.964 50.116 1.00 95.12 492 PRO A C 1
ATOM 3955 O O . PRO A 1 492 ? -18.107 11.700 49.104 1.00 95.12 492 PRO A O 1
ATOM 3958 N N . ASP A 1 493 ? -18.041 12.254 51.277 1.00 94.19 493 ASP A N 1
ATOM 3959 C CA . ASP A 1 493 ? -19.493 12.321 51.434 1.00 94.19 493 ASP A CA 1
ATOM 3960 C C . ASP A 1 493 ? -20.027 13.686 50.983 1.00 94.19 493 ASP A C 1
ATOM 3962 O O . ASP A 1 493 ? -21.020 13.725 50.254 1.00 94.19 493 ASP A O 1
ATOM 3966 N N . GLU A 1 494 ? -19.343 14.788 51.310 1.00 94.38 494 GLU A N 1
ATOM 3967 C CA . GLU A 1 494 ? -19.639 16.125 50.768 1.00 94.38 494 GLU A CA 1
ATOM 3968 C C . GLU A 1 494 ? -19.495 16.157 49.239 1.00 94.38 494 GLU A C 1
ATOM 3970 O O . GLU A 1 494 ? -20.418 16.591 48.538 1.00 94.38 494 GLU A O 1
ATOM 3975 N N . ALA A 1 495 ? -18.395 15.604 48.710 1.00 95.69 495 ALA A N 1
ATOM 3976 C CA . ALA A 1 495 ? -18.172 15.486 47.272 1.00 95.69 495 ALA A CA 1
ATOM 3977 C C . ALA A 1 495 ? -19.295 14.699 46.589 1.00 95.69 495 ALA A C 1
ATOM 3979 O O . ALA A 1 495 ? -19.783 15.109 45.535 1.00 95.69 495 ALA A O 1
ATOM 3980 N N . LEU A 1 496 ? -19.768 13.606 47.200 1.00 96.81 496 LEU A N 1
ATOM 3981 C CA . LEU A 1 496 ? -20.914 12.864 46.681 1.00 96.81 496 LEU A CA 1
ATOM 3982 C C . LEU A 1 496 ? -22.200 13.706 46.683 1.00 96.81 496 LEU A C 1
ATOM 3984 O O . LEU A 1 496 ? -22.971 13.599 45.730 1.00 96.81 496 LEU A O 1
ATOM 3988 N N . GLN A 1 497 ? -22.471 14.528 47.705 1.00 94.50 497 GLN A N 1
ATOM 3989 C CA . GLN A 1 497 ? -23.674 15.377 47.702 1.00 94.50 497 GLN A CA 1
ATOM 3990 C C . GLN A 1 497 ? -23.664 16.358 46.522 1.00 94.50 497 GLN A C 1
ATOM 3992 O O . GLN A 1 497 ? -24.664 16.444 45.803 1.00 94.50 497 GLN A O 1
ATOM 3997 N N . GLU A 1 498 ? -22.541 17.039 46.268 1.00 95.06 498 GLU A N 1
ATOM 3998 C CA . GLU A 1 498 ? -22.440 17.954 45.125 1.00 95.06 498 GLU A CA 1
ATOM 3999 C C . GLU A 1 498 ? -22.477 17.198 43.790 1.00 95.06 498 GLU A C 1
ATOM 4001 O O . GLU A 1 498 ? -23.199 17.600 42.883 1.00 95.06 498 GLU A O 1
ATOM 4006 N N . ILE A 1 499 ? -21.800 16.053 43.673 1.00 96.62 499 ILE A N 1
ATOM 4007 C CA . ILE A 1 499 ? -21.844 15.199 42.474 1.00 96.62 499 ILE A CA 1
ATOM 4008 C C . ILE A 1 499 ? -23.278 14.748 42.161 1.00 96.62 499 ILE A C 1
ATOM 4010 O O . ILE A 1 499 ? -23.723 14.874 41.020 1.00 96.62 499 ILE A O 1
ATOM 4014 N N . LYS A 1 500 ? -24.045 14.278 43.153 1.00 95.94 500 LYS A N 1
ATOM 4015 C CA . LYS A 1 500 ? -25.458 13.900 42.965 1.00 95.94 500 LYS A CA 1
ATOM 4016 C C . LYS A 1 500 ? -26.294 15.086 42.484 1.00 95.94 500 LYS A C 1
ATOM 4018 O O . LYS A 1 500 ? -27.081 14.934 41.551 1.00 95.94 500 LYS A O 1
ATOM 4023 N N . LYS A 1 501 ? -26.091 16.267 43.076 1.00 93.44 501 LYS A N 1
ATOM 4024 C CA . LYS A 1 501 ? -26.735 17.525 42.669 1.00 93.44 501 LYS A CA 1
ATOM 4025 C C . LYS A 1 501 ? -26.375 17.907 41.228 1.00 93.44 501 LYS A C 1
ATOM 4027 O O . LYS A 1 501 ? -27.278 18.222 40.459 1.00 93.44 501 LYS A O 1
ATOM 4032 N N . GLN A 1 502 ? -25.109 17.790 40.823 1.00 95.62 502 GLN A N 1
ATOM 4033 C CA . GLN A 1 502 ? -24.680 18.013 39.438 1.00 95.62 502 GLN A CA 1
ATOM 4034 C C . GLN A 1 502 ? -25.315 17.015 38.461 1.00 95.62 502 GLN A C 1
ATOM 4036 O O . GLN A 1 502 ? -25.744 17.431 37.393 1.00 95.62 502 GLN A O 1
ATOM 4041 N N . ILE A 1 503 ? -25.430 15.723 38.801 1.00 96.81 503 ILE A N 1
ATOM 4042 C CA . ILE A 1 503 ? -26.097 14.728 37.934 1.00 96.81 503 ILE A CA 1
ATOM 4043 C C . ILE A 1 503 ? -27.595 15.040 37.804 1.00 96.81 503 ILE A C 1
ATOM 4045 O O . ILE A 1 503 ? -28.148 14.965 36.708 1.00 96.81 503 ILE A O 1
ATOM 4049 N N . VAL A 1 504 ? -28.250 15.415 38.908 1.00 93.88 504 VAL A N 1
ATOM 4050 C CA . VAL A 1 504 ? -29.666 15.808 38.931 1.00 93.88 504 VAL A CA 1
ATOM 4051 C C . VAL A 1 504 ? -29.910 17.061 38.088 1.00 93.88 504 VAL A C 1
ATOM 4053 O O . VAL A 1 504 ? -30.800 17.044 37.238 1.00 93.88 504 VAL A O 1
ATOM 4056 N N . TYR A 1 505 ? -29.107 18.115 38.253 1.00 94.44 505 TYR A N 1
ATOM 4057 C CA . TYR A 1 505 ? -29.223 19.331 37.444 1.00 94.44 505 TYR A CA 1
ATOM 4058 C C . TYR A 1 505 ? -28.877 19.077 35.978 1.00 94.44 505 TYR A C 1
ATOM 4060 O O . TYR A 1 505 ? -29.693 19.389 35.122 1.00 94.44 505 TYR A O 1
ATOM 4068 N N . LEU A 1 506 ? -27.778 18.379 35.674 1.00 96.62 506 LEU A N 1
ATOM 4069 C CA . LEU A 1 506 ? -27.431 17.989 34.304 1.00 96.62 506 LEU A CA 1
ATOM 4070 C C . LEU A 1 506 ? -28.563 17.208 33.619 1.00 96.62 506 LEU A C 1
ATOM 4072 O O . LEU A 1 506 ? -28.787 17.373 32.421 1.00 96.62 506 LEU A O 1
ATOM 4076 N N . ARG A 1 507 ? -29.306 16.383 34.368 1.00 95.69 507 ARG A N 1
ATOM 4077 C CA . ARG A 1 507 ? -30.498 15.705 33.855 1.00 95.69 507 ARG A CA 1
ATOM 4078 C C . ARG A 1 507 ? -31.652 16.683 33.604 1.00 95.69 507 ARG A C 1
ATOM 4080 O O . ARG A 1 507 ? -32.224 16.654 32.520 1.00 95.69 507 ARG A O 1
ATOM 4087 N N . MET A 1 508 ? -31.978 17.559 34.554 1.00 92.19 508 MET A N 1
ATOM 4088 C CA . MET A 1 508 ? -33.040 18.568 34.395 1.00 92.19 508 MET A CA 1
ATOM 4089 C C . MET A 1 508 ? -32.750 19.559 33.256 1.00 92.19 508 MET A C 1
ATOM 4091 O O . MET A 1 508 ? -33.653 19.944 32.516 1.00 92.19 508 MET A O 1
ATOM 4095 N N . ASP A 1 509 ? -31.496 19.964 33.098 1.00 95.50 509 ASP A N 1
ATOM 4096 C CA . ASP A 1 509 ? -31.048 20.902 32.070 1.00 95.50 509 ASP A CA 1
ATOM 4097 C C . ASP A 1 509 ? -30.926 20.200 30.711 1.00 95.50 509 ASP A C 1
ATOM 4099 O O . ASP A 1 509 ? -31.271 20.780 29.683 1.00 95.50 509 ASP A O 1
ATOM 4103 N N . GLY A 1 510 ? -30.561 18.912 30.714 1.00 93.88 510 GLY A N 1
ATOM 4104 C CA . GLY A 1 510 ? -30.633 18.015 29.562 1.00 93.88 510 GLY A CA 1
ATOM 4105 C C . GLY A 1 510 ? -32.049 17.871 28.996 1.00 93.88 510 GLY A C 1
ATOM 4106 O O . GLY A 1 510 ? -32.231 17.984 27.782 1.00 93.88 510 GLY A O 1
ATOM 4107 N N . GLU A 1 511 ? -33.043 17.694 29.872 1.00 93.62 511 GLU A N 1
ATOM 4108 C CA . GLU A 1 511 ? -34.474 17.606 29.540 1.00 93.62 511 GLU A CA 1
ATOM 4109 C C . GLU A 1 511 ? -35.019 18.930 28.975 1.00 93.62 511 GLU A C 1
ATOM 4111 O O . GLU A 1 511 ? -35.705 18.937 27.951 1.00 93.62 511 GLU A O 1
ATOM 4116 N N . LYS A 1 512 ? -34.648 20.064 29.587 1.00 93.56 512 LYS A N 1
ATOM 4117 C CA . LYS A 1 512 ? -34.978 21.418 29.099 1.00 93.56 512 LYS A CA 1
ATOM 4118 C C . LYS A 1 512 ? -34.199 21.835 27.848 1.00 93.56 512 LYS A C 1
ATOM 4120 O O . LYS A 1 512 ? -34.609 22.778 27.175 1.00 93.56 512 LYS A O 1
ATOM 4125 N N . LYS A 1 513 ? -33.083 21.159 27.553 1.00 93.81 513 LYS A N 1
ATOM 4126 C CA . LYS A 1 513 ? -32.108 21.496 26.497 1.00 93.81 513 LYS A CA 1
ATOM 4127 C C . LYS A 1 513 ? -31.441 22.860 26.725 1.00 93.81 513 LYS A C 1
ATOM 4129 O O . LYS A 1 513 ? -31.118 23.571 25.775 1.00 93.81 513 LYS A O 1
ATOM 4134 N N . ASP A 1 514 ? -31.218 23.206 27.995 1.00 94.88 514 ASP A N 1
ATOM 4135 C CA . ASP A 1 514 ? -30.516 24.424 28.412 1.00 94.88 514 ASP A CA 1
ATOM 4136 C C . ASP A 1 514 ? -29.001 24.232 28.247 1.00 94.88 514 ASP A C 1
ATOM 4138 O O . ASP A 1 514 ? -28.299 23.713 29.118 1.00 94.88 514 ASP A O 1
ATOM 4142 N N . LEU A 1 515 ? -28.497 24.618 27.075 1.00 93.38 515 LEU A N 1
ATOM 4143 C CA . LEU A 1 515 ? -27.104 24.389 26.689 1.00 93.38 515 LEU A CA 1
ATOM 4144 C C . LEU A 1 515 ? -26.112 25.149 27.574 1.00 93.38 515 LEU A C 1
ATOM 4146 O O . LEU A 1 515 ? -25.003 24.666 27.801 1.00 93.38 515 LEU A O 1
ATOM 4150 N N . ASP A 1 516 ? -26.501 26.310 28.096 1.00 93.44 516 ASP A N 1
ATOM 4151 C CA . ASP A 1 516 ? -25.616 27.151 28.898 1.00 93.44 516 ASP A CA 1
ATOM 4152 C C . ASP A 1 516 ? -25.581 26.701 30.359 1.00 93.44 516 ASP A C 1
ATOM 4154 O O . ASP A 1 516 ? -24.534 26.807 31.000 1.00 93.44 516 ASP A O 1
ATOM 4158 N N . ALA A 1 517 ? -26.671 26.132 30.880 1.00 94.00 517 ALA A N 1
ATOM 4159 C CA . ALA A 1 517 ? -26.650 25.390 32.137 1.00 94.00 517 ALA A CA 1
ATOM 4160 C C . ALA A 1 517 ? -25.815 24.100 32.014 1.00 94.00 517 ALA A C 1
ATOM 4162 O O . ALA A 1 517 ? -24.917 23.873 32.828 1.00 94.00 517 ALA A O 1
ATOM 4163 N N . ILE A 1 518 ? -25.994 23.322 30.936 1.00 95.81 518 ILE A N 1
ATOM 4164 C CA . ILE A 1 518 ? -25.176 22.125 30.659 1.00 95.81 518 ILE A CA 1
ATOM 4165 C C . ILE A 1 518 ? -23.681 22.477 30.599 1.00 95.81 518 ILE A C 1
ATOM 4167 O O . ILE A 1 518 ? -22.861 21.774 31.192 1.00 95.81 518 ILE A O 1
ATOM 4171 N N . ARG A 1 519 ? -23.297 23.574 29.931 1.00 93.00 519 ARG A N 1
ATOM 4172 C CA . ARG A 1 519 ? -21.894 24.032 29.860 1.00 93.00 519 ARG A CA 1
ATOM 4173 C C . ARG A 1 519 ? -21.281 24.335 31.224 1.00 93.00 519 ARG A C 1
ATOM 4175 O O . ARG A 1 519 ? -20.100 24.041 31.405 1.00 93.00 519 ARG A O 1
ATOM 4182 N N . LYS A 1 520 ? -22.073 24.871 32.159 1.00 93.38 520 LYS A N 1
ATOM 4183 C CA . LYS A 1 520 ? -21.665 25.209 33.536 1.00 93.38 520 LYS A CA 1
ATOM 4184 C C . LYS A 1 520 ? -21.552 23.994 34.461 1.00 93.38 520 LYS A C 1
ATOM 4186 O O . LYS A 1 520 ? -21.010 24.131 35.551 1.00 93.38 520 LYS A O 1
ATOM 4191 N N . CYS A 1 521 ? -22.038 22.817 34.059 1.00 93.44 521 CYS A N 1
ATOM 4192 C CA . CYS A 1 521 ? -21.868 21.600 34.849 1.00 93.44 521 CYS A CA 1
ATOM 4193 C C . CYS A 1 521 ? -20.378 21.239 34.982 1.00 93.44 521 CYS A C 1
ATOM 4195 O O . CYS A 1 521 ? -19.670 21.126 33.976 1.00 93.44 521 CYS A O 1
ATOM 4197 N N . GLU A 1 522 ? -19.929 21.021 36.222 1.00 92.75 522 GLU A N 1
ATOM 4198 C CA . GLU A 1 522 ? -18.510 20.911 36.605 1.00 92.75 522 GLU A CA 1
ATOM 4199 C C . GLU A 1 522 ? -17.795 19.639 36.108 1.00 92.75 522 GLU A C 1
ATOM 4201 O O . GLU A 1 522 ? -16.557 19.568 36.128 1.00 92.75 522 GLU A O 1
ATOM 4206 N N . PHE A 1 523 ? -18.552 18.635 35.653 1.00 93.88 523 PHE A N 1
ATOM 4207 C CA . PHE A 1 523 ? -18.021 17.365 35.155 1.00 93.88 523 PHE A CA 1
ATOM 4208 C C . PHE A 1 523 ? -17.152 17.514 33.900 1.00 93.88 523 PHE A C 1
ATOM 4210 O O . PHE A 1 523 ? -17.369 18.375 33.048 1.00 93.88 523 PHE A O 1
ATOM 4217 N N . ALA A 1 524 ? -16.196 16.591 33.746 1.00 89.94 524 ALA A N 1
ATOM 4218 C CA . ALA A 1 524 ? -15.387 16.486 32.536 1.00 89.94 524 ALA A CA 1
ATOM 4219 C C . ALA A 1 524 ? -16.285 16.313 31.286 1.00 89.94 524 ALA A C 1
ATOM 4221 O O . ALA A 1 524 ? -17.240 15.528 31.349 1.00 89.94 524 ALA A O 1
ATOM 4222 N N . PRO A 1 525 ? -15.982 16.963 30.139 1.00 88.69 525 PRO A N 1
ATOM 4223 C CA . PRO A 1 525 ? -16.868 16.985 28.969 1.00 88.69 525 PRO A CA 1
ATOM 4224 C C . PRO A 1 525 ? -17.342 15.606 28.495 1.00 88.69 525 PRO A C 1
ATOM 4226 O O . PRO A 1 525 ? -18.518 15.439 28.179 1.00 88.69 525 PRO A O 1
ATOM 4229 N N . LEU A 1 526 ? -16.459 14.603 28.519 1.00 91.06 526 LEU A N 1
ATOM 4230 C CA . LEU A 1 526 ? -16.776 13.227 28.124 1.00 91.06 526 LEU A CA 1
ATOM 4231 C C . LEU A 1 526 ? -17.722 12.501 29.097 1.00 91.06 526 LEU A C 1
ATOM 4233 O O . LEU A 1 526 ? -18.611 11.777 28.659 1.00 91.06 526 LEU A O 1
ATOM 4237 N N . PHE A 1 527 ? -17.591 12.729 30.408 1.00 95.06 527 PHE A N 1
ATOM 4238 C CA . PHE A 1 527 ? -18.482 12.144 31.415 1.00 95.06 527 PHE A CA 1
ATOM 4239 C C . PHE A 1 527 ? -19.854 12.829 31.380 1.00 95.06 527 PHE A C 1
ATOM 4241 O O . PHE A 1 527 ? -20.884 12.158 31.337 1.00 95.06 527 PHE A O 1
ATOM 4248 N N . ARG A 1 528 ? -19.861 14.164 31.264 1.00 94.38 528 ARG A N 1
ATOM 4249 C CA . ARG A 1 528 ? -21.063 14.980 31.048 1.00 94.38 528 ARG A CA 1
ATOM 4250 C C . ARG A 1 528 ? -21.841 14.536 29.803 1.00 94.38 528 ARG A C 1
ATOM 4252 O O . ARG A 1 528 ? -23.036 14.264 29.890 1.00 94.38 528 ARG A O 1
ATOM 4259 N N . GLY A 1 529 ? -21.156 14.412 28.664 1.00 93.44 529 GLY A N 1
ATOM 4260 C CA . GLY A 1 529 ? -21.745 13.952 27.404 1.00 93.44 529 GLY A CA 1
ATOM 4261 C C . GLY A 1 529 ? -22.291 12.526 27.493 1.00 93.44 529 GLY A C 1
ATOM 4262 O O . GLY A 1 529 ? -23.394 12.264 27.015 1.00 93.44 529 GLY A O 1
ATOM 4263 N N . LYS A 1 530 ? -21.572 11.616 28.165 1.00 95.44 530 LYS A N 1
ATOM 4264 C CA . LYS A 1 530 ? -22.013 10.231 28.374 1.00 95.44 530 LYS A CA 1
ATOM 4265 C C . LYS A 1 530 ? -23.289 10.136 29.213 1.00 95.44 530 LYS A C 1
ATOM 4267 O O . LYS A 1 530 ? -24.183 9.380 28.842 1.00 95.44 530 LYS A O 1
ATOM 4272 N N . ILE A 1 531 ? -23.399 10.903 30.302 1.00 96.56 531 ILE A N 1
ATOM 4273 C CA . ILE A 1 531 ? -24.626 10.959 31.116 1.00 96.56 531 ILE A CA 1
ATOM 4274 C C . ILE A 1 531 ? -25.801 11.446 30.258 1.00 96.56 531 ILE A C 1
ATOM 4276 O O . ILE A 1 531 ? -26.835 10.779 30.207 1.00 96.56 531 ILE A O 1
ATOM 4280 N N . LEU A 1 532 ? -25.634 12.562 29.540 1.00 96.00 532 LEU A N 1
ATOM 4281 C CA . LEU A 1 532 ? -26.683 13.122 28.682 1.00 96.00 532 LEU A CA 1
ATOM 4282 C C . LEU A 1 532 ? -27.146 12.136 27.600 1.00 96.00 532 LEU A C 1
ATOM 4284 O O . LEU A 1 532 ? -28.345 11.916 27.459 1.00 96.00 532 LEU A O 1
ATOM 4288 N N . ALA A 1 533 ? -26.218 11.488 26.890 1.00 95.12 533 ALA A N 1
ATOM 4289 C CA . ALA A 1 533 ? -26.543 10.507 25.853 1.00 95.12 533 ALA A CA 1
ATOM 4290 C C . ALA A 1 533 ? -27.261 9.255 26.400 1.00 95.12 533 ALA A C 1
ATOM 4292 O O . ALA A 1 533 ? -28.086 8.670 25.704 1.00 95.12 533 ALA A O 1
ATOM 4293 N N . VAL A 1 534 ? -26.994 8.851 27.649 1.00 95.88 534 VAL A N 1
ATOM 4294 C CA . VAL A 1 534 ? -27.657 7.693 28.277 1.00 95.88 534 VAL A CA 1
ATOM 4295 C C . VAL A 1 534 ? -29.074 8.022 28.761 1.00 95.88 534 VAL A C 1
ATOM 4297 O O . VAL A 1 534 ? -29.974 7.204 28.566 1.00 95.88 534 VAL A O 1
ATOM 4300 N N . TYR A 1 535 ? -29.310 9.202 29.349 1.00 95.88 535 TYR A N 1
ATOM 4301 C CA . TYR A 1 535 ? -30.660 9.606 29.781 1.00 95.88 535 TYR A CA 1
ATOM 4302 C C . TYR A 1 535 ? -31.540 10.124 28.633 1.00 95.88 535 TYR A C 1
ATOM 4304 O O . TYR A 1 535 ? -32.754 9.934 28.678 1.00 95.88 535 TYR A O 1
ATOM 4312 N N . PHE A 1 536 ? -30.945 10.732 27.602 1.00 94.69 536 PHE A N 1
ATOM 4313 C CA . PHE A 1 536 ? -31.644 11.403 26.500 1.00 94.69 536 PHE A CA 1
ATOM 4314 C C . PHE A 1 536 ? -31.075 10.977 25.125 1.00 94.69 536 PHE A C 1
ATOM 4316 O O . PHE A 1 536 ? -30.508 11.803 24.396 1.00 94.69 536 PHE A O 1
ATOM 4323 N N . PRO A 1 537 ? -31.231 9.694 24.738 1.00 91.50 537 PRO A N 1
ATOM 4324 C CA . PRO A 1 537 ? -30.592 9.099 23.553 1.00 91.50 537 PRO A CA 1
ATOM 4325 C C . PRO A 1 537 ? -31.064 9.672 22.207 1.00 91.50 537 PRO A C 1
ATOM 4327 O O . PRO A 1 537 ? -30.434 9.414 21.187 1.00 91.50 537 PRO A O 1
ATOM 4330 N N . GLU A 1 538 ? -32.143 10.461 22.178 1.00 89.94 538 GLU A N 1
ATOM 4331 C CA . GLU A 1 538 ? -32.615 11.147 20.964 1.00 89.94 538 GLU A CA 1
ATOM 4332 C C . GLU A 1 538 ? -32.113 12.585 20.819 1.00 89.94 538 GLU A C 1
ATOM 4334 O O . GLU A 1 538 ? -32.243 13.187 19.749 1.00 89.94 538 GLU A O 1
ATOM 4339 N N . ASP A 1 539 ? -31.520 13.164 21.862 1.00 91.19 539 ASP A N 1
ATOM 4340 C CA . ASP A 1 539 ? -31.115 14.572 21.870 1.00 91.19 539 ASP A CA 1
ATOM 4341 C C . ASP A 1 539 ? -29.602 14.784 21.959 1.00 91.19 539 ASP A C 1
ATOM 4343 O O . ASP A 1 539 ? -29.115 15.772 21.412 1.00 91.19 539 ASP A O 1
ATOM 4347 N N . TYR A 1 540 ? -28.854 13.837 22.533 1.00 93.19 540 TYR A N 1
ATOM 4348 C CA . TYR A 1 540 ? -27.393 13.915 22.650 1.00 93.19 540 TYR A CA 1
ATOM 4349 C C . TYR A 1 540 ? -26.721 12.702 21.994 1.00 93.19 540 TYR A C 1
ATOM 4351 O O . TYR A 1 540 ? -27.311 11.625 21.897 1.00 93.19 540 TYR A O 1
ATOM 4359 N N . LEU A 1 541 ? -25.503 12.896 21.482 1.00 92.81 541 LEU A N 1
ATOM 4360 C CA . LEU A 1 541 ? -24.801 11.936 20.623 1.00 92.81 541 LEU A CA 1
ATOM 4361 C C . LEU A 1 541 ? -23.750 11.134 21.410 1.00 92.81 541 LEU A C 1
ATOM 4363 O O . LEU A 1 541 ? -23.035 11.690 22.241 1.00 92.81 541 LEU A O 1
ATOM 4367 N N . CYS A 1 542 ? -23.590 9.846 21.099 1.00 88.25 542 CYS A N 1
ATOM 4368 C CA . CYS A 1 542 ? -22.642 8.931 21.756 1.00 88.25 542 CYS A CA 1
ATOM 4369 C C . CYS A 1 542 ? -21.173 9.102 21.298 1.00 88.25 542 CYS A C 1
ATOM 4371 O O . CYS A 1 542 ? -20.417 8.131 21.247 1.00 88.25 542 CYS A O 1
ATOM 4373 N N . ILE A 1 543 ? -20.760 10.323 20.939 1.00 92.12 543 ILE A N 1
ATOM 4374 C CA . ILE A 1 543 ? -19.423 10.649 20.415 1.00 92.12 543 ILE A CA 1
ATOM 4375 C C . ILE A 1 543 ? -18.868 11.838 21.200 1.00 92.12 543 ILE A C 1
ATOM 4377 O O . ILE A 1 543 ? -19.410 12.936 21.115 1.00 92.12 543 ILE A O 1
ATOM 4381 N N . PHE A 1 544 ? -17.806 11.612 21.979 1.00 89.50 544 PHE A N 1
ATOM 4382 C CA . PHE A 1 544 ? -17.301 12.578 22.971 1.00 89.50 544 PHE A CA 1
ATOM 4383 C C . PHE A 1 544 ? -15.901 13.139 22.667 1.00 89.50 544 PHE A C 1
ATOM 4385 O O . PHE A 1 544 ? -15.436 14.016 23.391 1.00 89.50 544 PHE A O 1
ATOM 4392 N N . SER A 1 545 ? -15.227 12.631 21.629 1.00 87.56 545 SER A N 1
ATOM 4393 C CA . SER A 1 545 ? -13.946 13.165 21.151 1.00 87.56 545 SER A CA 1
ATOM 4394 C C . SER A 1 545 ? -14.199 14.324 20.189 1.00 87.56 545 SER A C 1
ATOM 4396 O O . SER A 1 545 ? -14.935 14.159 19.216 1.00 87.56 545 SER A O 1
ATOM 4398 N N . ASP A 1 546 ? -13.586 15.482 20.449 1.00 86.44 546 ASP A N 1
ATOM 4399 C CA . ASP A 1 546 ? -13.691 16.652 19.570 1.00 86.44 546 ASP A CA 1
ATOM 4400 C C . ASP A 1 546 ? -13.131 16.359 18.171 1.00 86.44 546 ASP A C 1
ATOM 4402 O O . ASP A 1 546 ? -13.759 16.680 17.169 1.00 86.44 546 ASP A O 1
ATOM 4406 N N . GLU A 1 547 ? -12.007 15.644 18.108 1.00 85.50 547 GLU A N 1
ATOM 4407 C CA . GLU A 1 547 ? -11.361 15.184 16.877 1.00 85.50 547 GLU A CA 1
ATOM 4408 C C . GLU A 1 547 ? -12.306 14.335 16.014 1.00 85.50 547 GLU A C 1
ATOM 4410 O O . GLU A 1 547 ? -12.468 14.591 14.822 1.00 85.50 547 GLU A O 1
ATOM 4415 N N . HIS A 1 548 ? -13.008 13.376 16.629 1.00 87.88 548 HIS A N 1
ATOM 4416 C CA . HIS A 1 548 ? -13.986 12.542 15.926 1.00 87.88 548 HIS A CA 1
ATOM 4417 C C . HIS A 1 548 ? -15.194 13.367 15.456 1.00 87.88 548 HIS A C 1
ATOM 4419 O O . HIS A 1 548 ? -15.703 13.146 14.360 1.00 87.88 548 HIS A O 1
ATOM 4425 N N . LEU A 1 549 ? -15.661 14.326 16.263 1.00 92.12 549 LEU A N 1
ATOM 4426 C CA . LEU A 1 549 ? -16.765 15.209 15.880 1.00 92.12 549 LEU A CA 1
ATOM 4427 C C . LEU A 1 549 ? -16.377 16.099 14.691 1.00 92.12 549 LEU A C 1
ATOM 4429 O O . LEU A 1 549 ? -17.146 16.177 13.735 1.00 92.12 549 LEU A O 1
ATOM 4433 N N . ASN A 1 550 ? -15.178 16.691 14.703 1.00 87.00 550 ASN A N 1
ATOM 4434 C CA . ASN A 1 550 ? -14.633 17.466 13.583 1.00 87.00 550 ASN A CA 1
ATOM 4435 C C . ASN A 1 550 ? -14.536 16.603 12.316 1.00 87.00 550 ASN A C 1
ATOM 4437 O O . ASN A 1 550 ? -15.003 17.013 11.254 1.00 87.00 550 ASN A O 1
ATOM 4441 N N . TYR A 1 551 ? -14.003 15.384 12.447 1.00 84.88 551 TYR A N 1
ATOM 4442 C CA . TYR A 1 551 ? -13.896 14.414 11.358 1.00 84.88 551 TYR A CA 1
ATOM 4443 C C . TYR A 1 551 ? -15.261 14.106 10.720 1.00 84.88 551 TYR A C 1
ATOM 4445 O O . TYR A 1 551 ? -15.422 14.230 9.507 1.00 84.88 551 TYR A O 1
ATOM 4453 N N . PHE A 1 552 ? -16.283 13.773 11.517 1.00 91.00 552 PHE A N 1
ATOM 4454 C CA . PHE A 1 552 ? -17.617 13.482 10.978 1.00 91.00 552 PHE A CA 1
ATOM 4455 C C . PHE A 1 552 ? -18.335 14.717 10.429 1.00 91.00 552 PHE A C 1
ATOM 4457 O O . PHE A 1 552 ? -19.040 14.604 9.429 1.00 91.00 552 PHE A O 1
ATOM 4464 N N . MET A 1 553 ? -18.144 15.895 11.028 1.00 89.38 553 MET A N 1
ATOM 4465 C CA . MET A 1 553 ? -18.688 17.142 10.483 1.00 89.38 553 MET A CA 1
ATOM 4466 C C . MET A 1 553 ? -18.076 17.469 9.118 1.00 89.38 553 MET A C 1
ATOM 4468 O O . MET A 1 553 ? -18.824 17.791 8.200 1.00 89.38 553 MET A O 1
ATOM 4472 N N . GLN A 1 554 ? -16.765 17.276 8.940 1.00 82.94 554 GLN A N 1
ATOM 4473 C CA . GLN A 1 554 ? -16.103 17.409 7.639 1.00 82.94 554 GLN A CA 1
ATOM 4474 C C . GLN A 1 554 ? -16.655 16.405 6.611 1.00 82.94 554 GLN A C 1
ATOM 4476 O O . GLN A 1 554 ? -16.963 16.784 5.484 1.00 82.94 554 GLN A O 1
ATOM 4481 N N . LYS A 1 555 ? -16.829 15.130 6.990 1.00 81.69 555 LYS A N 1
ATOM 4482 C CA . LYS A 1 555 ? -17.370 14.084 6.096 1.00 81.69 555 LYS A CA 1
ATOM 4483 C C . LYS A 1 555 ? -18.832 14.301 5.692 1.00 81.69 555 LYS A C 1
ATOM 4485 O O . LYS A 1 555 ? -19.245 13.792 4.655 1.00 81.69 555 LYS A O 1
ATOM 4490 N N . LEU A 1 556 ? -19.600 15.040 6.493 1.00 86.06 556 LEU A N 1
ATOM 4491 C CA . LEU A 1 556 ? -21.003 15.374 6.234 1.00 86.06 556 LEU A CA 1
ATOM 4492 C C . LEU A 1 556 ? -21.222 16.791 5.672 1.00 86.06 556 LEU A C 1
ATOM 4494 O O . LEU A 1 556 ? -22.376 17.207 5.545 1.00 86.06 556 LEU A O 1
ATOM 4498 N N . ASP A 1 557 ? -20.141 17.512 5.356 1.00 82.62 557 ASP A N 1
ATOM 4499 C CA . ASP A 1 557 ? -20.143 18.915 4.909 1.00 82.62 557 ASP A CA 1
ATOM 4500 C C . ASP A 1 557 ? -20.922 19.858 5.856 1.00 82.62 557 ASP A C 1
ATOM 4502 O O . ASP A 1 557 ? -21.706 20.725 5.465 1.00 82.62 557 ASP A O 1
ATOM 4506 N N . ILE A 1 558 ? -20.740 19.652 7.164 1.00 88.69 558 ILE A N 1
ATOM 4507 C CA . ILE A 1 558 ? -21.347 20.467 8.219 1.00 88.69 558 ILE A CA 1
ATOM 4508 C C . ILE A 1 558 ? -20.346 21.535 8.653 1.00 88.69 558 ILE A C 1
ATOM 4510 O O . ILE A 1 558 ? -19.307 21.229 9.234 1.00 88.69 558 ILE A O 1
ATOM 4514 N N . GLN A 1 559 ? -20.707 22.799 8.445 1.00 84.38 559 GLN A N 1
ATOM 4515 C CA . GLN A 1 559 ? -19.865 23.948 8.778 1.00 84.38 559 GLN A CA 1
ATOM 4516 C C . GLN A 1 559 ? -19.514 24.011 10.279 1.00 84.38 559 GLN A C 1
ATOM 4518 O O . GLN A 1 559 ? -20.391 24.148 11.149 1.00 84.38 559 GLN A O 1
ATOM 4523 N N . VAL A 1 560 ? -18.210 23.936 10.565 1.00 83.62 560 VAL A N 1
ATOM 4524 C CA . VAL A 1 560 ? -17.606 24.061 11.900 1.00 83.62 560 VAL A CA 1
ATOM 4525 C C . VAL A 1 560 ? -17.133 25.505 12.098 1.00 83.62 560 VAL A C 1
ATOM 4527 O O . VAL A 1 560 ? -16.420 26.041 11.256 1.00 83.62 560 VAL A O 1
ATOM 4530 N N . SER A 1 561 ? -17.517 26.130 13.209 1.00 82.12 561 SER A N 1
ATOM 4531 C CA . SER A 1 561 ? -16.946 27.405 13.665 1.00 82.12 561 SER A CA 1
ATOM 4532 C C . SER A 1 561 ? -15.734 27.137 14.566 1.00 82.12 561 SER A C 1
ATOM 4534 O O . SER A 1 561 ? -15.792 26.177 15.339 1.00 82.12 561 SER A O 1
ATOM 4536 N N . PRO A 1 562 ? -14.684 27.982 14.568 1.00 74.12 562 PRO A N 1
ATOM 4537 C CA . PRO A 1 562 ? -13.605 27.905 15.559 1.00 74.12 562 PRO A CA 1
ATOM 4538 C C . PRO A 1 562 ? -14.098 27.911 17.018 1.00 74.12 562 PRO A C 1
ATOM 4540 O O . PRO A 1 562 ? -13.478 27.282 17.870 1.00 74.12 562 PRO A O 1
ATOM 4543 N N . ASP A 1 563 ? -15.236 28.562 17.284 1.00 81.12 563 ASP A N 1
ATOM 4544 C CA . ASP A 1 563 ? -15.863 28.650 18.613 1.00 81.12 563 ASP A CA 1
ATOM 4545 C C . ASP A 1 563 ? -16.799 27.468 18.954 1.00 81.12 563 ASP A C 1
ATOM 4547 O O . ASP A 1 563 ? -17.396 27.443 20.034 1.00 81.12 563 ASP A O 1
ATOM 4551 N N . ASP A 1 564 ? -16.991 26.495 18.052 1.00 85.69 564 ASP A N 1
ATOM 4552 C CA . ASP A 1 564 ? -17.858 25.346 18.333 1.00 85.69 564 ASP A CA 1
ATOM 4553 C C . ASP A 1 564 ? -17.237 24.453 19.424 1.00 85.69 564 ASP A C 1
ATOM 4555 O O . ASP A 1 564 ? -16.225 23.782 19.208 1.00 85.69 564 ASP A O 1
ATOM 4559 N N . ASP A 1 565 ? -17.899 24.353 20.578 1.00 88.31 565 ASP A N 1
ATOM 4560 C CA . ASP A 1 565 ? -17.574 23.343 21.587 1.00 88.31 565 ASP A CA 1
ATOM 4561 C C . ASP A 1 565 ? -18.126 21.949 21.221 1.00 88.31 565 ASP A C 1
ATOM 4563 O O . ASP A 1 565 ? -19.023 21.799 20.387 1.00 88.31 565 ASP A O 1
ATOM 4567 N N . ILE A 1 566 ? -17.620 20.907 21.896 1.00 90.38 566 ILE A N 1
ATOM 4568 C CA . ILE A 1 566 ? -18.055 19.502 21.743 1.00 90.38 566 ILE A CA 1
ATOM 4569 C C . ILE A 1 566 ? -19.590 19.377 21.742 1.00 90.38 566 ILE A C 1
ATOM 4571 O O . ILE A 1 566 ? -20.158 18.662 20.917 1.00 90.38 566 ILE A O 1
ATOM 4575 N N . LEU A 1 567 ? -20.276 20.097 22.639 1.00 91.62 567 LEU A N 1
ATOM 4576 C CA . LEU A 1 567 ? -21.737 20.078 22.749 1.00 91.62 567 LEU A CA 1
ATOM 4577 C C . LEU A 1 567 ? -22.412 20.680 21.505 1.00 91.62 567 LEU A C 1
ATOM 4579 O O . LEU A 1 567 ? -23.360 20.102 20.973 1.00 91.62 567 LEU A O 1
ATOM 4583 N N . THR A 1 568 ? -21.906 21.805 20.998 1.00 92.12 568 THR A N 1
ATOM 4584 C CA . THR A 1 568 ? -22.396 22.443 19.767 1.00 92.12 568 THR A CA 1
ATOM 4585 C C . THR A 1 568 ? -22.216 21.527 18.561 1.00 92.12 568 THR A C 1
ATOM 4587 O O . THR A 1 568 ? -23.153 21.368 17.777 1.00 92.12 568 THR A O 1
ATOM 4590 N N . LYS A 1 569 ? -21.063 20.858 18.445 1.00 94.12 569 LYS A N 1
ATOM 4591 C CA . LYS A 1 569 ? -20.772 19.894 17.369 1.00 94.12 569 LYS A CA 1
ATOM 4592 C C . LYS A 1 569 ? -21.723 18.696 17.395 1.00 94.12 569 LYS A C 1
ATOM 4594 O O . LYS A 1 569 ? -22.328 18.370 16.372 1.00 94.12 569 LYS A O 1
ATOM 4599 N N . GLN A 1 570 ? -21.952 18.104 18.572 1.00 94.31 570 GLN A N 1
ATOM 4600 C CA . GLN A 1 570 ? -22.963 17.054 18.756 1.00 94.31 570 GLN A CA 1
ATOM 4601 C C . GLN A 1 570 ? -24.36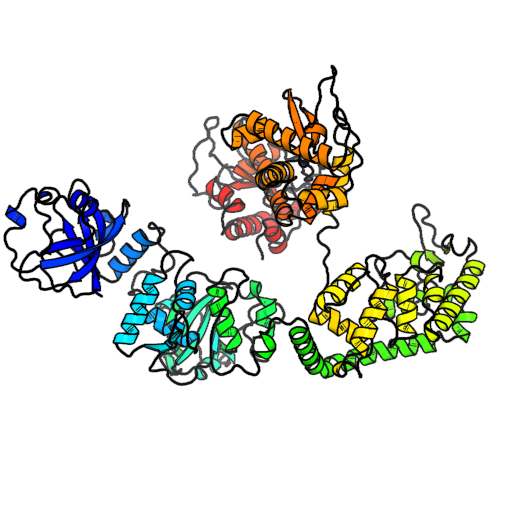0 17.521 18.316 1.00 94.31 570 GLN A C 1
ATOM 4603 O O . GLN A 1 570 ? -25.051 16.810 17.587 1.00 94.31 570 GLN A O 1
ATOM 4608 N N . ILE A 1 571 ? -24.774 18.729 18.710 1.00 92.75 571 ILE A N 1
ATOM 4609 C CA . ILE A 1 571 ? -26.093 19.281 18.367 1.00 92.75 571 ILE A CA 1
ATOM 4610 C C . ILE A 1 571 ? -26.211 19.577 16.869 1.00 92.75 571 ILE A C 1
ATOM 4612 O O . ILE A 1 571 ? -27.272 19.337 16.294 1.00 92.75 571 ILE A O 1
ATOM 4616 N N . LYS A 1 572 ? -25.149 20.062 16.212 1.00 94.88 572 LYS A N 1
ATOM 4617 C CA . LYS A 1 572 ? -25.113 20.244 14.752 1.00 94.88 572 LYS A CA 1
ATOM 4618 C C . LYS A 1 572 ? -25.302 18.907 14.025 1.00 94.88 572 LYS A C 1
ATOM 4620 O O . LYS A 1 572 ? -26.167 18.822 13.155 1.00 94.88 572 LYS A O 1
ATOM 4625 N N . LEU A 1 573 ? -24.600 17.851 14.445 1.00 94.94 573 LEU A N 1
ATOM 4626 C CA . LEU A 1 573 ? -24.766 16.490 13.914 1.00 94.94 573 LEU A CA 1
ATOM 4627 C C . LEU A 1 573 ? -26.182 15.929 14.150 1.00 94.94 573 LEU A C 1
ATOM 4629 O O . LEU A 1 573 ? -26.791 15.391 13.227 1.00 94.94 573 LEU A O 1
ATOM 4633 N N . VAL A 1 574 ? -26.758 16.102 15.345 1.00 93.62 574 VAL A N 1
ATOM 4634 C CA . VAL A 1 574 ? -28.133 15.654 15.649 1.00 93.62 574 VAL A CA 1
ATOM 4635 C C . VAL A 1 574 ? -29.186 16.461 14.874 1.00 93.62 574 VAL A C 1
ATOM 4637 O O . VAL A 1 574 ? -30.178 15.890 14.424 1.00 93.62 574 VAL A O 1
ATOM 4640 N N . LYS A 1 575 ? -28.984 17.769 14.657 1.00 93.50 575 LYS A N 1
ATOM 4641 C CA . LYS A 1 575 ? -29.846 18.591 13.785 1.00 93.50 575 LYS A CA 1
ATOM 4642 C C . LYS A 1 575 ? -29.775 18.130 12.329 1.00 93.50 575 LYS A C 1
ATOM 4644 O O . LYS A 1 575 ? -30.818 18.011 11.695 1.00 93.50 575 LYS A O 1
ATOM 4649 N N . TRP A 1 576 ? -28.575 17.826 11.833 1.00 93.94 576 TRP A N 1
ATOM 4650 C CA . TRP A 1 576 ? -28.357 17.286 10.490 1.00 93.94 576 TRP A CA 1
ATOM 4651 C C . TRP A 1 576 ? -29.015 15.907 10.313 1.00 93.94 576 TRP A C 1
ATOM 4653 O O . TRP A 1 576 ? -29.691 15.680 9.319 1.00 93.94 576 TRP A O 1
ATOM 4663 N N . LYS A 1 577 ? -28.933 15.015 11.312 1.00 94.12 577 LYS A N 1
ATOM 4664 C CA . LYS A 1 577 ? -29.693 13.748 11.339 1.00 94.12 577 LYS A CA 1
ATOM 4665 C C . LYS A 1 577 ? -31.204 14.014 11.278 1.00 94.12 577 LYS A C 1
ATOM 4667 O O . LYS A 1 577 ? -31.911 13.417 10.473 1.00 94.12 577 LYS A O 1
ATOM 4672 N N . LYS A 1 578 ? -31.712 14.927 12.116 1.00 91.12 578 LYS A N 1
ATOM 4673 C CA . LYS A 1 578 ? -33.151 15.237 12.227 1.00 91.12 578 LYS A CA 1
ATOM 4674 C C . LYS A 1 578 ? -33.742 15.935 10.991 1.00 91.12 578 LYS A C 1
ATOM 4676 O O . LYS A 1 578 ? -34.961 15.915 10.846 1.00 91.12 578 LYS A O 1
ATOM 4681 N N . SER A 1 579 ? -32.932 16.510 10.095 1.00 90.56 579 SER A N 1
ATOM 4682 C CA . SER A 1 579 ? -33.410 17.054 8.813 1.00 90.56 579 SER A CA 1
ATOM 4683 C C . SER A 1 579 ? -33.539 16.008 7.695 1.00 90.56 579 SER A C 1
ATOM 4685 O O . SER A 1 579 ? -34.069 16.335 6.634 1.00 90.56 579 SER A O 1
ATOM 4687 N N . ARG A 1 580 ? -33.103 14.757 7.917 1.00 89.06 580 ARG A N 1
ATOM 4688 C CA . ARG A 1 580 ? -33.155 13.654 6.943 1.00 89.06 580 ARG A CA 1
ATOM 4689 C C . ARG A 1 580 ? -34.352 12.723 7.202 1.00 89.06 580 ARG A C 1
ATOM 4691 O O . ARG A 1 580 ? -34.352 12.019 8.217 1.00 89.06 580 ARG A O 1
ATOM 4698 N N . PRO A 1 581 ? -35.368 12.662 6.314 1.00 86.06 581 PRO A N 1
ATOM 4699 C CA . PRO A 1 581 ? -36.494 11.731 6.449 1.00 86.06 581 PRO A CA 1
ATOM 4700 C C . PRO A 1 581 ? -36.068 10.261 6.595 1.00 86.06 581 PRO A C 1
ATOM 4702 O O . PRO A 1 581 ? -36.708 9.499 7.317 1.00 86.06 581 PRO A O 1
ATOM 4705 N N . GLU A 1 582 ? -34.962 9.886 5.953 1.00 86.62 582 GLU A N 1
ATOM 4706 C CA . GLU A 1 582 ? -34.374 8.544 5.917 1.00 86.62 582 GLU A CA 1
ATOM 4707 C C . GLU A 1 582 ? -33.907 8.041 7.291 1.00 86.62 582 GLU A C 1
ATOM 4709 O O . GLU A 1 582 ? -33.868 6.831 7.524 1.00 86.62 582 GLU A O 1
ATOM 4714 N N . MET A 1 583 ? -33.564 8.966 8.195 1.00 89.44 583 MET A N 1
ATOM 4715 C CA . MET A 1 583 ? -33.046 8.691 9.541 1.00 89.44 583 MET A CA 1
ATOM 4716 C C . MET A 1 583 ? -34.101 8.867 10.640 1.00 89.44 583 MET A C 1
ATOM 4718 O O . MET A 1 583 ? -33.778 8.789 11.825 1.00 89.44 583 MET A O 1
ATOM 4722 N N . LYS A 1 584 ? -35.371 9.110 10.283 1.00 84.00 584 LYS A N 1
ATOM 4723 C CA . LYS A 1 584 ? -36.442 9.423 11.248 1.00 84.00 584 LYS A CA 1
ATOM 4724 C C . LYS A 1 584 ? -36.690 8.313 12.282 1.00 84.00 584 LYS A C 1
ATOM 4726 O O . LYS A 1 584 ? -37.168 8.608 13.372 1.00 84.00 584 LYS A O 1
ATOM 4731 N N . SER A 1 585 ? -36.382 7.060 11.945 1.00 83.62 585 SER A N 1
ATOM 4732 C CA . SER A 1 585 ? -36.495 5.892 12.831 1.00 83.62 585 SER A CA 1
ATOM 4733 C C . SER A 1 585 ? -35.199 5.528 13.566 1.00 83.62 585 SER A C 1
ATOM 4735 O O . SER A 1 585 ? -35.197 4.586 14.353 1.00 83.62 585 SER A O 1
ATOM 4737 N N . TRP A 1 586 ? -34.087 6.220 13.304 1.00 89.62 586 TRP A N 1
ATOM 4738 C CA . TRP A 1 586 ? -32.797 5.910 13.920 1.00 89.62 586 TRP A CA 1
ATOM 4739 C C . TRP A 1 586 ? -32.677 6.656 15.247 1.00 89.62 586 TRP A C 1
ATOM 4741 O O . TRP A 1 586 ? -32.901 7.864 15.283 1.00 89.62 586 TRP A O 1
ATOM 4751 N N . ASN A 1 587 ? -32.240 5.986 16.313 1.00 88.12 587 ASN A N 1
ATOM 4752 C CA . ASN A 1 587 ? -31.780 6.666 17.528 1.00 88.12 587 ASN A CA 1
ATOM 4753 C C . ASN A 1 587 ? -30.374 7.280 17.305 1.00 88.12 587 ASN A C 1
ATOM 4755 O O . ASN A 1 587 ? -29.760 7.086 16.248 1.00 88.12 587 ASN A O 1
ATOM 4759 N N . ASN A 1 588 ? -29.837 8.072 18.245 1.00 91.50 588 ASN A N 1
ATOM 4760 C CA . ASN A 1 588 ? -28.505 8.676 18.038 1.00 91.50 588 ASN A CA 1
ATOM 4761 C C . ASN A 1 588 ? -27.349 7.663 18.104 1.00 91.50 588 ASN A C 1
ATOM 4763 O O . ASN A 1 588 ? -26.240 7.974 17.661 1.00 91.50 588 ASN A O 1
ATOM 4767 N N . HIS A 1 589 ? -27.579 6.461 18.631 1.00 87.88 589 HIS A N 1
ATOM 4768 C CA . HIS A 1 589 ? -26.567 5.410 18.689 1.00 87.88 589 HIS A CA 1
ATOM 4769 C C . HIS A 1 589 ? -26.455 4.655 17.353 1.00 87.88 589 HIS A C 1
ATOM 4771 O O . HIS A 1 589 ? -25.355 4.597 16.811 1.00 87.88 589 HIS A O 1
ATOM 4777 N N . ILE A 1 590 ? -27.576 4.285 16.723 1.00 90.62 590 ILE A N 1
ATOM 4778 C CA . ILE A 1 590 ? -27.654 3.833 15.320 1.00 90.62 590 ILE A CA 1
ATOM 4779 C C . ILE A 1 590 ? -27.024 4.878 14.389 1.00 90.62 590 ILE A C 1
ATOM 4781 O O . ILE A 1 590 ? -26.236 4.537 13.510 1.00 90.62 590 ILE A O 1
ATOM 4785 N N . PHE A 1 591 ? -27.304 6.170 14.605 1.00 93.75 591 PHE A N 1
ATOM 4786 C CA . PHE A 1 591 ? -26.653 7.238 13.840 1.00 93.75 591 PHE A CA 1
ATOM 4787 C C . PHE A 1 591 ? -25.135 7.304 14.095 1.00 93.75 591 PHE A C 1
ATOM 4789 O O . PHE A 1 591 ? -24.369 7.484 13.154 1.00 93.75 591 PHE A O 1
ATOM 4796 N N . SER A 1 592 ? -24.671 7.084 15.331 1.00 91.75 592 SER A N 1
ATOM 4797 C CA . SER A 1 592 ? -23.233 6.976 15.631 1.00 91.75 592 SER A CA 1
ATOM 4798 C C . SER A 1 592 ? -22.599 5.756 14.945 1.00 91.75 592 SER A C 1
ATOM 4800 O O . SER A 1 592 ? -21.493 5.866 14.422 1.00 91.75 592 SER A O 1
ATOM 4802 N N . ASN A 1 593 ? -23.297 4.616 14.896 1.00 88.94 593 ASN A N 1
ATOM 4803 C CA . ASN A 1 593 ? -22.872 3.419 14.169 1.00 88.94 593 ASN A CA 1
ATOM 4804 C C . ASN A 1 593 ? -22.767 3.708 12.661 1.00 88.94 593 ASN A C 1
ATOM 4806 O O . ASN A 1 593 ? -21.731 3.429 12.061 1.00 88.94 593 ASN A O 1
ATOM 4810 N N . PHE A 1 594 ? -23.755 4.382 12.063 1.00 91.94 594 PHE A N 1
ATOM 4811 C CA . PHE A 1 594 ? -23.676 4.880 10.684 1.00 91.94 594 PHE A CA 1
ATOM 4812 C C . PHE A 1 594 ? -22.425 5.739 10.443 1.00 91.94 594 PHE A C 1
ATOM 4814 O O . PHE A 1 594 ? -21.706 5.482 9.480 1.00 91.94 594 PHE A O 1
ATOM 4821 N N . LEU A 1 595 ? -22.117 6.702 11.323 1.00 90.44 595 LEU A N 1
ATOM 4822 C CA . LEU A 1 595 ? -20.925 7.550 11.185 1.00 90.44 595 LEU A CA 1
ATOM 4823 C C . LEU A 1 595 ? -19.626 6.722 11.180 1.00 90.44 595 LEU A C 1
ATOM 4825 O O . LEU A 1 595 ? -18.824 6.838 10.253 1.00 90.44 595 LEU A O 1
ATOM 4829 N N . TYR A 1 596 ? -19.430 5.845 12.170 1.00 81.81 596 TYR A N 1
ATOM 4830 C CA . TYR A 1 596 ? -18.212 5.030 12.263 1.00 81.81 596 TYR A CA 1
ATOM 4831 C C . TYR A 1 596 ? -18.104 3.959 11.171 1.00 81.81 596 TYR A C 1
ATOM 4833 O O . TYR A 1 596 ? -17.004 3.703 10.692 1.00 81.81 596 TYR A O 1
ATOM 4841 N N . SER A 1 597 ? -19.212 3.334 10.769 1.00 77.50 597 SER A N 1
ATOM 4842 C CA . SER A 1 597 ? -19.216 2.279 9.743 1.00 77.50 597 SER A CA 1
ATOM 4843 C C . SER A 1 597 ? -19.127 2.817 8.313 1.00 77.50 597 SER A C 1
ATOM 4845 O O . SER A 1 597 ? -18.613 2.116 7.444 1.00 77.50 597 SER A O 1
ATOM 4847 N N . SER A 1 598 ? -19.587 4.050 8.069 1.00 79.75 598 SER A N 1
ATOM 4848 C CA . SER A 1 598 ? -19.540 4.689 6.744 1.00 79.75 598 SER A CA 1
ATOM 4849 C C . SER A 1 598 ? -18.264 5.497 6.514 1.00 79.75 598 SER A C 1
ATOM 4851 O O . SER A 1 598 ? -17.808 5.589 5.378 1.00 79.75 598 SER A O 1
ATOM 4853 N N . PHE A 1 599 ? -17.690 6.093 7.568 1.00 75.62 599 PHE A N 1
ATOM 4854 C CA . PHE A 1 599 ? -16.530 6.983 7.439 1.00 75.62 599 PHE A CA 1
ATOM 4855 C C . PHE A 1 599 ? -15.264 6.477 8.146 1.00 75.62 599 PHE A C 1
ATOM 4857 O O . PHE A 1 599 ? -14.172 6.787 7.686 1.00 75.62 599 PHE A O 1
ATOM 4864 N N . GLY A 1 600 ? -15.369 5.681 9.215 1.00 71.00 600 GLY A N 1
ATOM 4865 C CA . GLY A 1 600 ? -14.216 5.174 9.972 1.00 71.00 600 GLY A CA 1
ATOM 4866 C C . GLY A 1 600 ? -13.845 6.024 11.195 1.00 71.00 600 GLY A C 1
ATOM 4867 O O . GLY A 1 600 ? -14.709 6.628 11.832 1.00 71.00 600 GLY A O 1
ATOM 4868 N N . ARG A 1 601 ? -12.557 6.026 11.562 1.00 68.44 601 ARG A N 1
ATOM 4869 C CA . ARG A 1 601 ? -11.983 6.782 12.693 1.00 68.44 601 ARG A CA 1
ATOM 4870 C C . ARG A 1 601 ? -10.740 7.559 12.244 1.00 68.44 601 ARG A C 1
ATOM 4872 O O . ARG A 1 601 ? -10.026 7.047 11.383 1.00 68.44 601 ARG A O 1
ATOM 4879 N N . PRO A 1 602 ? -10.431 8.719 12.848 1.00 52.16 602 PRO A N 1
ATOM 4880 C CA . PRO A 1 602 ? -9.061 9.227 12.851 1.00 52.16 602 PRO A CA 1
ATOM 4881 C C . PRO A 1 602 ? -8.155 8.281 13.673 1.00 52.16 602 PRO A C 1
ATOM 4883 O O . PRO A 1 602 ? -8.619 7.666 14.633 1.00 52.16 602 PRO A O 1
ATOM 4886 N N . PHE A 1 603 ? -6.890 8.134 13.270 1.00 49.97 603 PHE A N 1
ATOM 4887 C CA . PHE A 1 603 ? -5.850 7.318 13.926 1.00 49.97 603 PHE A CA 1
ATOM 4888 C C . PHE A 1 603 ? -4.622 8.221 14.140 1.00 49.97 603 PHE A C 1
ATOM 4890 O O . PHE A 1 603 ? -4.225 8.918 13.213 1.00 49.97 603 PHE A O 1
ATOM 4897 N N . GLU A 1 604 ? -4.036 8.369 15.333 1.00 35.19 604 GLU A N 1
ATOM 4898 C CA . GLU A 1 604 ? -3.401 7.353 16.208 1.00 35.19 604 GLU A CA 1
ATOM 4899 C C . GLU A 1 604 ? -2.162 6.646 15.612 1.00 35.19 604 GLU A C 1
ATOM 4901 O O . GLU A 1 604 ? -1.878 5.499 15.939 1.00 35.19 604 GLU A O 1
ATOM 4906 N N . VAL A 1 605 ? -1.377 7.374 14.805 1.00 34.53 605 VAL A N 1
ATOM 4907 C CA . VAL A 1 605 ? 0.064 7.094 14.585 1.00 34.53 605 VAL A CA 1
ATOM 4908 C C . VAL A 1 605 ? 0.939 8.137 15.304 1.00 34.53 605 VAL A C 1
ATOM 4910 O O . VAL A 1 605 ? 1.809 7.779 16.088 1.00 34.53 605 VAL A O 1
ATOM 4913 N N . GLU A 1 606 ? 0.625 9.433 15.170 1.00 35.91 606 GLU A N 1
ATOM 4914 C CA . GLU A 1 606 ? 1.490 10.563 15.581 1.00 35.91 606 GLU A CA 1
ATOM 4915 C C . GLU A 1 606 ? 1.831 10.720 17.088 1.00 35.91 606 GLU A C 1
ATOM 4917 O O . GLU A 1 606 ? 2.349 11.768 17.480 1.00 35.91 606 GLU A O 1
ATOM 4922 N N . LYS A 1 607 ? 1.462 9.799 17.987 1.00 31.55 607 LYS A N 1
ATOM 4923 C CA . LYS A 1 607 ? 1.444 10.086 19.438 1.00 31.55 607 LYS A CA 1
ATOM 4924 C C . LYS A 1 607 ? 2.683 9.631 20.217 1.00 31.55 607 LYS A C 1
ATOM 4926 O O . LYS A 1 607 ? 2.975 10.246 21.234 1.00 31.55 607 LYS A O 1
ATOM 4931 N N . SER A 1 608 ? 3.409 8.609 19.765 1.00 34.88 608 SER A N 1
ATOM 4932 C CA . SER A 1 608 ? 4.642 8.129 20.422 1.00 34.88 608 SER A CA 1
ATOM 4933 C C . SER A 1 608 ? 5.904 8.855 19.945 1.00 34.88 608 SER A C 1
ATOM 4935 O O . SER A 1 608 ? 6.783 9.150 20.748 1.00 34.88 608 SER A O 1
ATOM 4937 N N . GLU A 1 609 ? 5.978 9.194 18.658 1.00 36.66 609 GLU A N 1
ATOM 4938 C CA . GLU A 1 609 ? 7.122 9.890 18.040 1.00 36.66 609 GLU A CA 1
ATOM 4939 C C . GLU A 1 609 ? 7.280 11.333 18.563 1.00 36.66 609 GLU A C 1
ATOM 4941 O O . GLU A 1 609 ? 8.388 11.852 18.720 1.00 36.66 609 GLU A O 1
ATOM 4946 N N . LYS A 1 610 ? 6.150 11.974 18.891 1.00 39.19 610 LYS A N 1
ATOM 4947 C CA . LYS A 1 610 ? 6.046 13.391 19.286 1.00 39.19 610 LYS A CA 1
ATOM 4948 C C . LYS A 1 610 ? 6.755 13.729 20.600 1.00 39.19 610 LYS A C 1
ATOM 4950 O O . LYS A 1 610 ? 7.231 14.852 20.750 1.00 39.19 610 LYS A O 1
ATOM 4955 N N . ASP A 1 611 ? 6.823 12.779 21.533 1.00 46.25 611 ASP A N 1
ATOM 4956 C CA . ASP A 1 611 ? 7.369 13.011 22.876 1.00 46.25 611 ASP A CA 1
ATOM 4957 C C . ASP A 1 611 ? 8.908 12.909 22.918 1.00 46.25 611 ASP A C 1
ATOM 4959 O O . ASP A 1 611 ? 9.541 13.549 23.760 1.00 46.25 611 ASP A O 1
ATOM 4963 N N . ALA A 1 612 ? 9.527 12.163 21.990 1.00 52.34 612 ALA A N 1
ATOM 4964 C CA . ALA A 1 612 ? 10.979 11.957 21.943 1.00 52.34 612 ALA A CA 1
ATOM 4965 C C . ALA A 1 612 ? 11.730 13.118 21.266 1.00 52.34 612 ALA A C 1
ATOM 4967 O O . ALA A 1 612 ? 12.707 13.629 21.821 1.00 52.34 612 ALA A O 1
ATOM 4968 N N . GLN A 1 613 ? 11.257 13.598 20.107 1.00 69.00 613 GLN A N 1
ATOM 4969 C CA . GLN A 1 613 ? 11.865 14.758 19.434 1.00 69.00 613 GLN A CA 1
ATOM 4970 C C . GLN A 1 613 ? 11.804 16.020 20.317 1.00 69.00 613 GLN A C 1
ATOM 4972 O O . GLN A 1 613 ? 12.744 16.817 20.339 1.00 69.00 613 GLN A O 1
ATOM 4977 N N . ASP A 1 614 ? 10.749 16.148 21.127 1.00 65.06 614 ASP A N 1
ATOM 4978 C CA . ASP A 1 614 ? 10.569 17.253 22.069 1.00 65.06 614 ASP A CA 1
ATOM 4979 C C . ASP A 1 614 ? 11.589 17.276 23.218 1.00 65.06 614 ASP A C 1
ATOM 4981 O O . ASP A 1 614 ? 11.800 18.346 23.791 1.00 65.06 614 ASP A O 1
ATOM 4985 N N . GLU A 1 615 ? 12.234 16.154 23.564 1.00 69.62 615 GLU A N 1
ATOM 4986 C CA . GLU A 1 615 ? 13.339 16.130 24.540 1.00 69.62 615 GLU A CA 1
ATOM 4987 C C . GLU A 1 615 ? 14.649 16.617 23.914 1.00 69.62 615 GLU A C 1
ATOM 4989 O O . GLU A 1 615 ? 15.326 17.490 24.451 1.00 69.62 615 GLU A O 1
ATOM 4994 N N . ARG A 1 616 ? 14.965 16.168 22.701 1.00 72.56 616 ARG A N 1
ATOM 4995 C CA . ARG A 1 616 ? 16.166 16.617 21.976 1.00 72.56 616 ARG A CA 1
ATOM 4996 C C . ARG A 1 616 ? 16.160 18.109 21.684 1.00 72.56 616 ARG A C 1
ATOM 4998 O O . ARG A 1 616 ? 17.196 18.773 21.707 1.00 72.56 616 ARG A O 1
ATOM 5005 N N . ASP A 1 617 ? 14.973 18.636 21.400 1.00 79.88 617 ASP A N 1
ATOM 5006 C CA . ASP A 1 617 ? 14.729 20.060 21.220 1.00 79.88 617 ASP A CA 1
ATOM 5007 C C . ASP A 1 617 ? 14.937 20.849 22.529 1.00 79.88 617 ASP A C 1
ATOM 5009 O O . ASP A 1 617 ? 15.220 22.050 22.481 1.00 79.88 617 ASP A O 1
ATOM 5013 N N . ARG A 1 618 ? 14.839 20.201 23.703 1.00 78.25 618 ARG A N 1
ATOM 5014 C CA . ARG A 1 618 ? 15.227 20.782 25.000 1.00 78.25 618 ARG A CA 1
ATOM 5015 C C . ARG A 1 618 ? 16.737 20.714 25.231 1.00 78.25 618 ARG A C 1
ATOM 5017 O O . ARG A 1 618 ? 17.284 21.719 25.700 1.00 78.25 618 ARG A O 1
ATOM 5024 N N . GLU A 1 619 ? 17.368 19.586 24.895 1.00 80.06 619 GLU A N 1
ATOM 5025 C CA . GLU A 1 619 ? 18.793 19.285 25.124 1.00 80.06 619 GLU A CA 1
ATOM 5026 C C . GLU A 1 619 ? 19.767 19.978 24.153 1.00 80.06 619 GLU A C 1
ATOM 5028 O O . GLU A 1 619 ? 20.941 20.148 24.485 1.00 80.06 619 GLU A O 1
ATOM 5033 N N . TYR A 1 620 ? 19.316 20.407 22.968 1.00 82.06 620 TYR A N 1
ATOM 5034 C CA . TYR A 1 620 ? 20.196 21.038 21.979 1.00 82.06 620 TYR A CA 1
ATOM 5035 C C . TYR A 1 620 ? 20.916 22.294 22.535 1.00 82.06 620 TYR A C 1
ATOM 5037 O O . TYR A 1 620 ? 20.249 23.180 23.090 1.00 82.06 620 TYR A O 1
ATOM 5045 N N . PRO A 1 621 ? 22.252 22.427 22.358 1.00 78.81 621 PRO A N 1
ATOM 5046 C CA . PRO A 1 621 ? 23.028 23.551 22.882 1.00 78.81 621 PRO A CA 1
ATOM 5047 C C . PRO A 1 621 ? 22.482 24.921 22.469 1.00 78.81 621 PRO A C 1
ATOM 5049 O O . PRO A 1 621 ? 22.135 25.164 21.311 1.00 78.81 621 PRO A O 1
ATOM 5052 N N . ARG A 1 622 ? 22.404 25.846 23.432 1.00 72.12 622 ARG A N 1
ATOM 5053 C CA . ARG A 1 622 ? 21.722 27.141 23.253 1.00 72.12 622 ARG A CA 1
ATOM 5054 C C . ARG A 1 622 ? 22.638 28.291 22.832 1.00 72.12 622 ARG A C 1
ATOM 5056 O O . ARG A 1 622 ? 22.190 29.435 22.804 1.00 72.12 622 ARG A O 1
ATOM 5063 N N . ASP A 1 623 ? 23.874 27.982 22.453 1.00 72.38 623 ASP A N 1
ATOM 5064 C CA . ASP A 1 623 ? 24.966 28.938 22.217 1.00 72.38 623 ASP A CA 1
ATOM 5065 C C . ASP A 1 623 ? 24.606 30.035 21.202 1.00 72.38 623 ASP A C 1
ATOM 5067 O O . ASP A 1 623 ? 24.955 31.201 21.387 1.00 72.38 623 ASP A O 1
ATOM 5071 N N . TYR A 1 624 ? 23.840 29.689 20.159 1.00 79.88 624 TYR A N 1
ATOM 5072 C CA . TYR A 1 624 ? 23.356 30.642 19.152 1.00 79.88 624 TYR A CA 1
ATOM 5073 C C . TYR A 1 624 ? 21.829 30.626 18.978 1.00 79.88 624 TYR A C 1
ATOM 5075 O O . TYR A 1 624 ? 21.309 30.849 17.882 1.00 79.88 624 TYR A O 1
ATOM 5083 N N . VAL A 1 625 ? 21.096 30.392 20.070 1.00 79.00 625 VAL A N 1
ATOM 5084 C CA . VAL A 1 625 ? 19.625 30.422 20.104 1.00 79.00 625 VAL A CA 1
ATOM 5085 C C . VAL A 1 625 ? 19.109 31.825 20.438 1.00 79.00 625 VAL A C 1
ATOM 5087 O O . VAL A 1 625 ? 19.588 32.484 21.354 1.00 79.00 625 VAL A O 1
ATOM 5090 N N . VAL A 1 626 ? 18.081 32.279 19.714 1.00 76.25 626 VAL A N 1
ATOM 5091 C CA . VAL A 1 626 ? 17.384 33.558 19.966 1.00 76.25 626 VAL A CA 1
ATOM 5092 C C . VAL A 1 626 ? 15.884 33.309 20.129 1.00 76.25 626 VAL A C 1
ATOM 5094 O O . VAL A 1 626 ? 15.306 32.477 19.422 1.00 76.25 626 VAL A O 1
ATOM 5097 N N . HIS A 1 627 ? 15.226 34.022 21.043 1.00 76.56 627 HIS A N 1
ATOM 5098 C CA . HIS A 1 627 ? 13.772 33.967 21.186 1.00 76.56 627 HIS A CA 1
ATOM 5099 C C . HIS A 1 627 ? 13.102 34.988 20.255 1.00 76.56 627 HIS A C 1
ATOM 5101 O O . HIS A 1 627 ? 13.308 36.183 20.415 1.00 76.56 627 HIS A O 1
ATOM 5107 N N . ILE A 1 628 ? 12.291 34.514 19.303 1.00 77.62 628 ILE A N 1
ATOM 5108 C CA . ILE A 1 628 ? 11.661 35.345 18.252 1.00 77.62 628 ILE A CA 1
ATOM 5109 C C . ILE A 1 628 ? 10.121 35.333 18.282 1.00 77.62 628 ILE A C 1
ATOM 5111 O O . ILE A 1 628 ? 9.480 35.825 17.366 1.00 77.62 628 ILE A O 1
ATOM 5115 N N . GLY A 1 629 ? 9.499 34.727 19.300 1.00 77.44 629 GLY A N 1
ATOM 5116 C CA . GLY A 1 629 ? 8.042 34.780 19.520 1.00 77.44 629 GLY A CA 1
ATOM 5117 C C . GLY A 1 629 ? 7.152 33.919 18.606 1.00 77.44 629 GLY A C 1
ATOM 5118 O O . GLY A 1 629 ? 6.128 33.437 19.085 1.00 77.44 629 GLY A O 1
ATOM 5119 N N . ILE A 1 630 ? 7.553 33.652 17.356 1.00 82.06 630 ILE A N 1
ATOM 5120 C CA . ILE A 1 630 ? 6.720 32.994 16.324 1.00 82.06 630 ILE A CA 1
ATOM 5121 C C . ILE A 1 630 ? 6.064 31.688 16.824 1.00 82.06 630 ILE A C 1
ATOM 5123 O O . ILE A 1 630 ? 6.706 30.835 17.458 1.00 82.06 630 ILE A O 1
ATOM 5127 N N . THR A 1 631 ? 4.765 31.537 16.559 1.00 79.62 631 THR A N 1
ATOM 5128 C CA . THR A 1 631 ? 3.940 30.361 16.896 1.00 79.62 631 THR A CA 1
ATOM 5129 C C . THR A 1 631 ? 3.898 29.325 15.764 1.00 79.62 631 THR A C 1
ATOM 5131 O O . THR A 1 631 ? 4.305 29.602 14.642 1.00 79.62 631 THR A O 1
ATOM 5134 N N . ILE A 1 632 ? 3.399 28.112 16.041 1.00 69.69 632 ILE A N 1
ATOM 5135 C CA . ILE A 1 632 ? 3.238 27.069 15.005 1.00 69.69 632 ILE A CA 1
ATOM 5136 C C . ILE A 1 632 ? 2.206 27.501 13.945 1.00 69.69 632 ILE A C 1
ATOM 5138 O O . ILE A 1 632 ? 2.413 27.233 12.768 1.00 69.69 632 ILE A O 1
ATOM 5142 N N . GLY A 1 633 ? 1.132 28.201 14.340 1.00 70.94 633 GLY A N 1
ATOM 5143 C CA . GLY A 1 633 ? 0.124 28.729 13.408 1.00 70.94 633 GLY A CA 1
ATOM 5144 C C . GLY A 1 633 ? 0.719 29.735 12.423 1.00 70.94 633 GLY A C 1
ATOM 5145 O O . GLY A 1 633 ? 0.649 29.518 11.219 1.00 70.94 633 GLY A O 1
ATOM 5146 N N . GLN A 1 634 ? 1.432 30.742 12.936 1.00 81.25 634 GLN A N 1
ATOM 5147 C CA . GLN A 1 634 ? 2.136 31.725 12.102 1.00 81.25 634 GLN A CA 1
ATOM 5148 C C . GLN A 1 634 ? 3.173 31.071 11.179 1.00 81.25 634 GLN A C 1
ATOM 5150 O O . GLN A 1 634 ? 3.300 31.461 10.025 1.00 81.25 634 GLN A O 1
ATOM 5155 N N . TRP A 1 635 ? 3.896 30.042 11.639 1.00 92.00 635 TRP A N 1
ATOM 5156 C CA . TRP A 1 635 ? 4.798 29.301 10.752 1.00 92.00 635 TRP A CA 1
ATOM 5157 C C . TRP A 1 635 ? 4.063 28.591 9.609 1.00 92.00 635 TRP A C 1
ATOM 5159 O O . TRP A 1 635 ? 4.598 28.560 8.506 1.00 92.00 635 TRP A O 1
ATOM 5169 N N . LYS A 1 636 ? 2.854 28.059 9.833 1.00 85.12 636 LYS A N 1
ATOM 5170 C CA . LYS A 1 636 ? 2.040 27.473 8.755 1.00 85.12 636 LYS A CA 1
ATOM 5171 C C . LYS A 1 636 ? 1.585 28.529 7.749 1.00 85.12 636 LYS A C 1
ATOM 5173 O O . LYS A 1 636 ? 1.753 28.320 6.555 1.00 85.12 636 LYS A O 1
ATOM 5178 N N . GLU A 1 637 ? 1.080 29.664 8.230 1.00 90.25 637 GLU A N 1
ATOM 5179 C CA . GLU A 1 637 ? 0.650 30.791 7.388 1.00 90.25 637 GLU A CA 1
ATOM 5180 C C . GLU A 1 637 ? 1.797 31.295 6.495 1.00 90.25 637 GLU A C 1
ATOM 5182 O O . GLU A 1 637 ? 1.618 31.464 5.290 1.00 90.25 637 GLU A O 1
ATOM 5187 N N . LEU A 1 638 ? 3.004 31.443 7.057 1.00 92.56 638 LEU A N 1
ATOM 5188 C CA . LEU A 1 638 ? 4.200 31.831 6.305 1.00 92.56 638 LEU A CA 1
ATOM 5189 C C . LEU A 1 638 ? 4.621 30.768 5.278 1.00 92.56 638 LEU A C 1
ATOM 5191 O O . LEU A 1 638 ? 4.891 31.118 4.133 1.00 92.56 638 LEU A O 1
ATOM 5195 N N . LEU A 1 639 ? 4.647 29.482 5.657 1.00 90.62 639 LEU A N 1
ATOM 5196 C CA . LEU A 1 639 ? 4.994 28.365 4.760 1.00 90.62 639 LEU A CA 1
ATOM 5197 C C . LEU A 1 639 ? 4.035 28.225 3.565 1.00 90.62 639 LEU A C 1
ATOM 5199 O O . LEU A 1 639 ? 4.414 27.648 2.549 1.00 90.62 639 LEU A O 1
ATOM 5203 N N . GLN A 1 640 ? 2.806 28.731 3.685 1.00 89.75 640 GLN A N 1
ATOM 5204 C CA . GLN A 1 640 ? 1.796 28.726 2.623 1.00 89.75 640 GLN A CA 1
ATOM 5205 C C . GLN A 1 640 ? 1.798 30.010 1.770 1.00 89.75 640 GLN A C 1
ATOM 5207 O O . GLN A 1 640 ? 1.116 30.054 0.746 1.00 89.75 640 GLN A O 1
ATOM 5212 N N . ASN A 1 641 ? 2.558 31.044 2.150 1.00 92.44 641 ASN A N 1
ATOM 5213 C CA . ASN A 1 641 ? 2.663 32.297 1.403 1.00 92.44 641 ASN A CA 1
ATOM 5214 C C . ASN A 1 641 ? 3.845 32.253 0.415 1.00 92.44 641 ASN A C 1
ATOM 5216 O O . ASN A 1 641 ? 5.002 32.419 0.806 1.00 92.44 641 ASN A O 1
ATOM 5220 N N . SER A 1 642 ? 3.542 32.091 -0.878 1.00 89.75 642 SER A N 1
ATOM 5221 C CA . SER A 1 642 ? 4.528 31.937 -1.960 1.00 89.75 642 SER A CA 1
ATOM 5222 C C . SER A 1 642 ? 5.473 33.128 -2.167 1.00 89.75 642 SER A C 1
ATOM 5224 O O . SER A 1 642 ? 6.558 32.960 -2.724 1.00 89.75 642 SER A O 1
ATOM 5226 N N . GLU A 1 643 ? 5.103 34.330 -1.714 1.00 89.31 643 GLU A N 1
ATOM 5227 C CA . GLU A 1 643 ? 5.984 35.505 -1.778 1.00 89.31 643 GLU A CA 1
ATOM 5228 C C . GLU A 1 643 ? 7.113 35.414 -0.727 1.00 89.31 643 GLU A C 1
ATOM 5230 O O . GLU A 1 643 ? 8.264 35.813 -0.960 1.00 89.31 643 GLU A O 1
ATOM 5235 N N . ILE A 1 644 ? 6.809 34.812 0.428 1.00 91.19 644 ILE A N 1
ATOM 5236 C CA . ILE A 1 644 ? 7.715 34.681 1.577 1.00 91.19 644 ILE A CA 1
ATOM 5237 C C . ILE A 1 644 ? 8.507 33.372 1.510 1.00 91.19 644 ILE A C 1
ATOM 5239 O O . ILE A 1 644 ? 9.718 33.388 1.725 1.00 91.19 644 ILE A O 1
ATOM 5243 N N . PHE A 1 645 ? 7.848 32.267 1.165 1.00 94.56 645 PHE A N 1
ATOM 5244 C CA . PHE A 1 645 ? 8.432 30.940 0.987 1.00 94.56 645 PHE A CA 1
ATOM 5245 C C . PHE A 1 645 ? 8.251 30.484 -0.462 1.00 94.56 645 PHE A C 1
ATOM 5247 O O . PHE A 1 645 ? 7.163 30.093 -0.875 1.00 94.56 645 PHE A O 1
ATOM 5254 N N . LYS A 1 646 ? 9.332 30.520 -1.243 1.00 93.69 646 LYS A N 1
ATOM 5255 C CA . LYS A 1 646 ? 9.338 30.009 -2.618 1.00 93.69 646 LYS A CA 1
ATOM 5256 C C . LYS A 1 646 ? 9.544 28.498 -2.620 1.00 93.69 646 LYS A C 1
ATOM 5258 O O . LYS A 1 646 ? 9.997 27.918 -1.632 1.00 93.69 646 LYS A O 1
ATOM 5263 N N . SER A 1 647 ? 9.290 27.875 -3.767 1.00 84.62 647 SER A N 1
ATOM 5264 C CA . SER A 1 647 ? 9.573 26.460 -4.029 1.00 84.62 647 SER A CA 1
ATOM 5265 C C . SER A 1 647 ? 10.985 26.052 -3.598 1.00 84.62 647 SER A C 1
ATOM 5267 O O . SER A 1 647 ? 11.158 25.038 -2.927 1.00 84.62 647 SER A O 1
ATOM 5269 N N . GLU A 1 648 ? 11.991 26.871 -3.906 1.00 86.56 648 GLU A N 1
ATOM 5270 C CA . GLU A 1 648 ? 13.396 26.567 -3.609 1.00 86.56 648 GLU A CA 1
ATOM 5271 C C . GLU A 1 648 ? 13.714 26.687 -2.109 1.00 86.56 648 GLU A C 1
ATOM 5273 O O . GLU A 1 648 ? 14.562 25.957 -1.598 1.00 86.56 648 GLU A O 1
ATOM 5278 N N . ASP A 1 649 ? 13.021 27.580 -1.390 1.00 92.81 649 ASP A N 1
ATOM 5279 C CA . ASP A 1 649 ? 13.146 27.714 0.064 1.00 92.81 649 ASP A CA 1
ATOM 5280 C C . ASP A 1 649 ? 12.566 26.478 0.769 1.00 92.81 649 ASP A C 1
ATOM 5282 O O . ASP A 1 649 ? 13.180 25.945 1.694 1.00 92.81 649 ASP A O 1
ATOM 5286 N N . ILE A 1 650 ? 11.395 26.012 0.318 1.00 89.50 650 ILE A N 1
ATOM 5287 C CA . ILE A 1 650 ? 10.704 24.841 0.873 1.00 89.50 650 ILE A CA 1
ATOM 5288 C C . ILE A 1 650 ? 11.546 23.581 0.663 1.00 89.50 650 ILE A C 1
ATOM 5290 O O . ILE A 1 650 ? 11.812 22.869 1.629 1.00 89.50 650 ILE A O 1
ATOM 5294 N N . GLU A 1 651 ? 12.030 23.332 -0.557 1.00 86.12 651 GLU A N 1
ATOM 5295 C CA . GLU A 1 651 ? 12.884 22.172 -0.847 1.00 86.12 651 GLU A CA 1
ATOM 5296 C C . GLU A 1 651 ? 14.221 22.228 -0.083 1.00 86.12 651 GLU A C 1
ATOM 5298 O O . GLU A 1 651 ? 14.689 21.206 0.424 1.00 86.12 651 GLU A O 1
ATOM 5303 N N . LEU A 1 652 ? 14.804 23.417 0.118 1.00 89.06 652 LEU A N 1
ATOM 5304 C CA . LEU A 1 652 ? 15.969 23.566 0.995 1.00 89.06 652 LEU A CA 1
ATOM 5305 C C . LEU A 1 652 ? 15.636 23.226 2.456 1.00 89.06 652 LEU A C 1
ATOM 5307 O O . LEU A 1 652 ? 16.398 22.503 3.099 1.00 89.06 652 LEU A O 1
ATOM 5311 N N . LEU A 1 653 ? 14.505 23.698 2.993 1.00 91.50 653 LEU A N 1
ATOM 5312 C CA . LEU A 1 653 ? 14.107 23.354 4.360 1.00 91.50 653 LEU A CA 1
ATOM 5313 C C . LEU A 1 653 ? 13.780 21.865 4.516 1.00 91.50 653 LEU A C 1
ATOM 5315 O O . LEU A 1 653 ? 14.097 21.309 5.565 1.00 91.50 653 LEU A O 1
ATOM 5319 N N . LYS A 1 654 ? 13.207 21.194 3.506 1.00 86.00 654 LYS A N 1
ATOM 5320 C CA . LYS A 1 654 ? 12.984 19.735 3.536 1.00 86.00 654 LYS A CA 1
ATOM 5321 C C . LYS A 1 654 ? 14.292 18.971 3.750 1.00 86.00 654 LYS A C 1
ATOM 5323 O O . LYS A 1 654 ? 14.332 18.053 4.563 1.00 86.00 654 LYS A O 1
ATOM 5328 N N . ARG A 1 655 ? 15.391 19.404 3.121 1.00 84.31 655 ARG A N 1
ATOM 5329 C CA . ARG A 1 655 ? 16.729 18.819 3.347 1.00 84.31 655 ARG A CA 1
ATOM 5330 C C . ARG A 1 655 ? 17.260 19.042 4.760 1.00 84.31 655 ARG A C 1
ATOM 5332 O O . ARG A 1 655 ? 17.950 18.175 5.281 1.00 84.31 655 ARG A O 1
ATOM 5339 N N . PHE A 1 656 ? 16.939 20.173 5.392 1.00 88.06 656 PHE A N 1
ATOM 5340 C CA . PHE A 1 656 ? 17.223 20.353 6.818 1.00 88.06 656 PHE A CA 1
ATOM 5341 C C . PHE A 1 656 ? 16.307 19.496 7.696 1.00 88.06 656 PHE A C 1
ATOM 5343 O O . PHE A 1 656 ? 16.779 18.993 8.702 1.00 88.06 656 PHE A O 1
ATOM 5350 N N . TYR A 1 657 ? 15.036 19.304 7.328 1.00 86.69 657 TYR A N 1
ATOM 5351 C CA . TYR A 1 657 ? 14.074 18.494 8.084 1.00 86.69 657 TYR A CA 1
ATOM 5352 C C . TYR A 1 657 ? 14.460 17.012 8.117 1.00 86.69 657 TYR A C 1
ATOM 5354 O O . TYR A 1 657 ? 14.419 16.408 9.184 1.00 86.69 657 TYR A O 1
ATOM 5362 N N . LEU A 1 658 ? 14.868 16.451 6.976 1.00 77.19 658 LEU A N 1
ATOM 5363 C CA . LEU A 1 658 ? 15.303 15.054 6.853 1.00 77.19 658 LEU A CA 1
ATOM 5364 C C . LEU A 1 658 ? 16.678 14.784 7.491 1.00 77.19 658 LEU A C 1
ATOM 5366 O O . LEU A 1 658 ? 17.070 13.635 7.649 1.00 77.19 658 LEU A O 1
ATOM 5370 N N . ALA A 1 659 ? 17.423 15.825 7.866 1.00 72.75 659 ALA A N 1
ATOM 5371 C CA . ALA A 1 659 ? 18.684 15.668 8.578 1.00 72.75 659 ALA A CA 1
ATOM 5372 C C . ALA A 1 659 ? 18.469 15.349 10.073 1.00 72.75 659 ALA A C 1
ATOM 5374 O O . ALA A 1 659 ? 17.477 15.763 10.674 1.00 72.75 659 ALA A O 1
ATOM 5375 N N . ASP A 1 660 ? 19.458 14.696 10.690 1.00 71.25 660 ASP A N 1
ATOM 5376 C CA . ASP A 1 660 ? 19.623 14.536 12.145 1.00 71.25 660 ASP A CA 1
ATOM 5377 C C . ASP A 1 660 ? 19.124 15.749 12.939 1.00 71.25 660 ASP A C 1
ATOM 5379 O O . ASP A 1 660 ? 19.663 16.832 12.786 1.00 71.25 660 ASP A O 1
ATOM 5383 N N . ASN A 1 661 ? 18.166 15.592 13.860 1.00 79.69 661 ASN A N 1
ATOM 5384 C CA . ASN A 1 661 ? 17.679 16.703 14.705 1.00 79.69 661 ASN A CA 1
ATOM 5385 C C . ASN A 1 661 ? 17.041 17.849 13.930 1.00 79.69 661 ASN A C 1
ATOM 5387 O O . ASN A 1 661 ? 16.900 18.954 14.465 1.00 79.69 661 ASN A O 1
ATOM 5391 N N . HIS A 1 662 ? 16.686 17.603 12.676 1.00 89.50 662 HIS A N 1
ATOM 5392 C CA . HIS A 1 662 ? 16.408 18.632 11.697 1.00 89.50 662 HIS A CA 1
ATOM 5393 C C . HIS A 1 662 ? 17.604 19.601 11.530 1.00 89.50 662 HIS A C 1
ATOM 5395 O O . HIS A 1 662 ? 17.426 20.819 11.425 1.00 89.50 662 HIS A O 1
ATOM 5401 N N . ALA A 1 663 ? 18.833 19.077 11.619 1.00 88.12 663 ALA A N 1
ATOM 5402 C CA . ALA A 1 663 ? 20.085 19.806 11.782 1.00 88.12 663 ALA A CA 1
ATOM 5403 C C . ALA A 1 663 ? 21.244 19.266 10.925 1.00 88.12 663 ALA A C 1
ATOM 5405 O O . ALA A 1 663 ? 21.574 18.086 10.918 1.00 88.12 663 ALA A O 1
ATOM 5406 N N . THR A 1 664 ? 21.914 20.156 10.195 1.00 88.94 664 THR A N 1
ATOM 5407 C CA . THR A 1 664 ? 23.078 19.804 9.363 1.00 88.94 664 THR A CA 1
ATOM 5408 C C . THR A 1 664 ? 23.944 21.035 9.095 1.00 88.94 664 THR A C 1
ATOM 5410 O O . THR A 1 664 ? 23.603 22.141 9.512 1.00 88.94 664 THR A O 1
ATOM 5413 N N . SER A 1 665 ? 25.088 20.891 8.423 1.00 89.56 665 SER A N 1
ATOM 5414 C CA . SER A 1 665 ? 25.872 22.043 7.969 1.00 89.56 665 SER A CA 1
ATOM 5415 C C . SER A 1 665 ? 25.642 22.332 6.484 1.00 89.56 665 SER A C 1
ATOM 5417 O O . SER A 1 665 ? 25.543 21.426 5.657 1.00 89.56 665 SER A O 1
ATOM 5419 N N . CYS A 1 666 ? 25.661 23.616 6.110 1.00 84.19 666 CYS A N 1
ATOM 5420 C CA . CYS A 1 666 ? 25.648 24.031 4.699 1.00 84.19 666 CYS A CA 1
ATOM 5421 C C . CYS A 1 666 ? 26.844 23.473 3.899 1.00 84.19 666 CYS A C 1
ATOM 5423 O O . CYS A 1 666 ? 26.819 23.498 2.674 1.00 84.19 666 CYS A O 1
ATOM 5425 N N . TYR A 1 667 ? 27.899 23.003 4.574 1.00 82.81 667 TYR A N 1
ATOM 5426 C CA . TYR A 1 667 ? 29.047 22.349 3.947 1.00 82.81 667 TYR A CA 1
ATOM 5427 C C . TYR A 1 667 ? 28.747 20.885 3.602 1.00 82.81 667 TYR A C 1
ATOM 5429 O O . TYR A 1 667 ? 29.085 20.432 2.514 1.00 82.81 667 TYR A O 1
ATOM 5437 N N . ASP A 1 668 ? 28.058 20.161 4.485 1.00 81.50 668 ASP A N 1
ATOM 5438 C CA . ASP A 1 668 ? 27.713 18.753 4.264 1.00 81.50 668 ASP A CA 1
ATOM 5439 C C . ASP A 1 668 ? 26.698 18.619 3.106 1.00 81.50 668 ASP A C 1
ATOM 5441 O O . ASP A 1 668 ? 26.893 17.797 2.209 1.00 81.50 668 ASP A O 1
ATOM 5445 N N . LEU A 1 669 ? 25.717 19.532 3.024 1.00 78.12 669 LEU A N 1
ATOM 5446 C CA . LEU A 1 669 ? 24.820 19.679 1.860 1.00 78.12 669 LEU A CA 1
ATOM 5447 C C . LEU A 1 669 ? 25.567 20.045 0.559 1.00 78.12 669 LEU A C 1
ATOM 5449 O O . LEU A 1 669 ? 25.095 19.770 -0.541 1.00 78.12 669 LEU A O 1
ATOM 5453 N N . SER A 1 670 ? 26.731 20.695 0.650 1.00 76.94 670 SER A N 1
ATOM 5454 C CA . SER A 1 670 ? 27.504 21.147 -0.519 1.00 76.94 670 SER A CA 1
ATOM 5455 C C . SER A 1 670 ? 28.313 20.020 -1.155 1.00 76.94 670 SER A C 1
ATOM 5457 O O . SER A 1 670 ? 28.477 20.008 -2.374 1.00 76.94 670 SER A O 1
ATOM 5459 N N . ILE A 1 671 ? 28.747 19.043 -0.353 1.00 69.56 671 ILE A N 1
ATOM 5460 C CA . ILE A 1 671 ? 29.395 17.824 -0.848 1.00 69.56 671 ILE A CA 1
ATOM 5461 C C . ILE A 1 671 ? 28.410 16.982 -1.665 1.00 69.56 671 ILE A C 1
ATOM 5463 O O . ILE A 1 671 ? 28.780 16.515 -2.739 1.00 69.56 671 ILE A O 1
ATOM 5467 N N . GLN A 1 672 ? 27.180 16.800 -1.168 1.00 66.00 672 GLN A N 1
ATOM 5468 C CA . GLN A 1 672 ? 26.149 15.973 -1.813 1.00 66.00 672 GLN A CA 1
ATOM 5469 C C . GLN A 1 672 ? 25.849 16.437 -3.248 1.00 66.00 672 GLN A C 1
ATOM 5471 O O . GLN A 1 672 ? 25.792 15.623 -4.165 1.00 66.00 672 GLN A O 1
ATOM 5476 N N . ASP A 1 673 ? 25.730 17.751 -3.440 1.00 65.56 673 ASP A N 1
ATOM 5477 C CA . ASP A 1 673 ? 25.307 18.365 -4.705 1.00 65.56 673 ASP A CA 1
ATOM 5478 C C . ASP A 1 673 ? 26.492 18.783 -5.596 1.00 65.56 673 ASP A C 1
ATOM 5480 O O . ASP A 1 673 ? 26.299 19.250 -6.717 1.00 65.56 673 ASP A O 1
ATOM 5484 N N . GLY A 1 674 ? 27.730 18.669 -5.101 1.00 66.44 674 GLY A N 1
ATOM 5485 C CA . GLY A 1 674 ? 28.929 19.133 -5.805 1.00 66.44 674 GLY A CA 1
ATOM 5486 C C . GLY A 1 674 ? 29.042 20.661 -5.935 1.00 66.44 674 GLY A C 1
ATOM 5487 O O . GLY A 1 674 ? 29.669 21.150 -6.875 1.00 66.44 674 GLY A O 1
ATOM 5488 N N . VAL A 1 675 ? 28.447 21.426 -5.010 1.00 78.75 675 VAL A N 1
ATOM 5489 C CA . VAL A 1 675 ? 28.402 22.904 -5.037 1.00 78.75 675 VAL A CA 1
ATOM 5490 C C . VAL A 1 675 ? 29.176 23.552 -3.882 1.00 78.75 675 VAL A C 1
ATOM 5492 O O . VAL A 1 675 ? 29.687 22.888 -2.983 1.00 78.75 675 VAL A O 1
ATOM 5495 N N . SER A 1 676 ? 29.268 24.885 -3.888 1.00 82.81 676 SER A N 1
ATOM 5496 C CA . SER A 1 676 ? 29.840 25.668 -2.784 1.00 82.81 676 SER A CA 1
ATOM 5497 C C . SER A 1 676 ? 28.867 25.778 -1.595 1.00 82.81 676 SER A C 1
ATOM 5499 O O . SER A 1 676 ? 27.676 25.988 -1.826 1.00 82.81 676 SER A O 1
ATOM 5501 N N . PRO A 1 677 ? 29.329 25.759 -0.327 1.00 77.69 677 PRO A N 1
ATOM 5502 C CA . PRO A 1 677 ? 28.465 25.963 0.846 1.00 77.69 677 PRO A CA 1
ATOM 5503 C C . PRO A 1 677 ? 27.700 27.298 0.828 1.00 77.69 677 PRO A C 1
ATOM 5505 O O . PRO A 1 677 ? 26.601 27.409 1.373 1.00 77.69 677 PRO A O 1
ATOM 5508 N N . THR A 1 678 ? 28.261 28.319 0.169 1.00 81.62 678 THR A N 1
ATOM 5509 C CA . THR A 1 678 ? 27.625 29.635 -0.009 1.00 81.62 678 THR A CA 1
ATOM 5510 C C . THR A 1 678 ? 26.291 29.540 -0.757 1.00 81.62 678 THR A C 1
ATOM 5512 O O . THR A 1 678 ? 25.406 30.360 -0.508 1.00 81.62 678 THR A O 1
ATOM 5515 N N . SER A 1 679 ? 26.112 28.520 -1.608 1.00 83.00 679 SER A N 1
ATOM 5516 C CA . SER A 1 679 ? 24.874 28.272 -2.356 1.00 83.00 679 SER A CA 1
ATOM 5517 C C . SER A 1 679 ? 23.650 28.050 -1.462 1.00 83.00 679 SER A C 1
ATOM 5519 O O . SER A 1 679 ? 22.543 28.285 -1.926 1.00 83.00 679 SER A O 1
ATOM 5521 N N . TYR A 1 680 ? 23.828 27.669 -0.189 1.00 83.81 680 TYR A N 1
ATOM 5522 C CA . TYR A 1 680 ? 22.730 27.506 0.780 1.00 83.81 680 TYR A CA 1
ATOM 5523 C C . TYR A 1 680 ? 22.625 28.666 1.772 1.00 83.81 680 TYR A C 1
ATOM 5525 O O . TYR A 1 680 ? 21.525 29.082 2.135 1.00 83.81 680 TYR A O 1
ATOM 5533 N N . ILE A 1 681 ? 23.763 29.243 2.175 1.00 84.19 681 ILE A N 1
ATOM 5534 C CA . ILE A 1 681 ? 23.803 30.360 3.132 1.00 84.19 681 ILE A CA 1
ATOM 5535 C C . ILE A 1 681 ? 23.070 31.588 2.567 1.00 84.19 681 ILE A C 1
ATOM 5537 O O . ILE A 1 681 ? 22.323 32.249 3.291 1.00 84.19 681 ILE A O 1
ATOM 5541 N N . SER A 1 682 ? 23.252 31.891 1.277 1.00 86.44 682 SER A N 1
ATOM 5542 C CA . SER A 1 682 ? 22.607 33.045 0.640 1.00 86.44 682 SER A CA 1
ATOM 5543 C C . SER A 1 682 ? 21.071 32.926 0.567 1.00 86.44 682 SER A C 1
ATOM 5545 O O . SER A 1 682 ? 20.411 33.868 1.017 1.00 86.44 682 SER A O 1
ATOM 5547 N N . PRO A 1 683 ? 20.476 31.804 0.102 1.00 89.75 683 PRO A N 1
ATOM 5548 C CA . PRO A 1 683 ? 19.039 31.549 0.232 1.00 89.75 683 PRO A CA 1
ATOM 5549 C C . PRO A 1 683 ? 18.520 31.664 1.668 1.00 89.75 683 PRO A C 1
ATOM 5551 O O . PRO A 1 683 ? 17.593 32.433 1.907 1.00 89.75 683 PRO A O 1
ATOM 5554 N N . VAL A 1 684 ? 19.166 31.012 2.646 1.00 89.88 684 VAL A N 1
ATOM 5555 C CA . VAL A 1 684 ? 18.741 31.058 4.061 1.00 89.88 684 VAL A CA 1
ATOM 5556 C C . VAL A 1 684 ? 18.676 32.491 4.599 1.00 89.88 684 VAL A C 1
ATOM 5558 O O . VAL A 1 684 ? 17.717 32.857 5.279 1.00 89.88 684 VAL A O 1
ATOM 5561 N N . VAL A 1 685 ? 19.659 33.337 4.275 1.00 89.88 685 VAL A N 1
ATOM 5562 C CA . VAL A 1 685 ? 19.648 34.757 4.672 1.00 89.88 685 VAL A CA 1
ATOM 5563 C C . VAL A 1 685 ? 18.554 35.548 3.941 1.00 89.88 685 VAL A C 1
ATOM 5565 O O . VAL A 1 685 ? 17.965 36.450 4.536 1.00 89.88 685 VAL A O 1
ATOM 5568 N N . SER A 1 686 ? 18.253 35.226 2.680 1.00 92.44 686 SER A N 1
ATOM 5569 C CA . SER A 1 686 ? 17.193 35.894 1.909 1.00 92.44 686 SER A CA 1
ATOM 5570 C C . SER A 1 686 ? 15.783 35.500 2.364 1.00 92.44 686 SER A C 1
ATOM 5572 O O . SER A 1 686 ? 14.900 36.357 2.409 1.00 92.44 686 SER A O 1
ATOM 5574 N N . LEU A 1 687 ? 15.572 34.238 2.741 1.00 94.75 687 LEU A N 1
ATOM 5575 C CA . LEU A 1 687 ? 14.358 33.751 3.396 1.00 94.75 687 LEU A CA 1
ATOM 5576 C C . LEU A 1 687 ? 14.165 34.420 4.762 1.00 94.75 687 LEU A C 1
ATOM 5578 O O . LEU A 1 687 ? 13.117 34.999 5.034 1.00 94.75 687 LEU A O 1
ATOM 5582 N N . ALA A 1 688 ? 15.204 34.410 5.600 1.00 92.31 688 ALA A N 1
ATOM 5583 C CA . ALA A 1 688 ? 15.147 34.977 6.943 1.00 92.31 688 ALA A CA 1
ATOM 5584 C C . ALA A 1 688 ? 14.795 36.474 6.965 1.00 92.31 688 ALA A C 1
ATOM 5586 O O . ALA A 1 688 ? 14.082 36.913 7.864 1.00 92.31 688 ALA A O 1
ATOM 5587 N N . LYS A 1 689 ? 15.259 37.247 5.973 1.00 92.69 689 LYS A N 1
ATOM 5588 C CA . LYS A 1 689 ? 14.878 38.658 5.811 1.00 92.69 689 LYS A CA 1
ATOM 5589 C C . LYS A 1 689 ? 13.402 38.829 5.463 1.00 92.69 689 LYS A C 1
ATOM 5591 O O . LYS A 1 689 ? 12.730 39.573 6.156 1.00 92.69 689 LYS A O 1
ATOM 5596 N N . ARG A 1 690 ? 12.872 38.075 4.491 1.00 95.19 690 ARG A N 1
ATOM 5597 C CA . ARG A 1 690 ? 11.434 38.120 4.152 1.00 95.19 690 ARG A CA 1
ATOM 5598 C C . ARG A 1 690 ? 10.542 37.782 5.350 1.00 95.19 690 ARG A C 1
ATOM 5600 O O . ARG A 1 690 ? 9.540 38.451 5.564 1.00 95.19 690 ARG A O 1
ATOM 5607 N N . ILE A 1 691 ? 10.938 36.801 6.166 1.00 93.88 691 ILE A N 1
ATOM 5608 C CA . ILE A 1 691 ? 10.234 36.468 7.418 1.00 93.88 691 ILE A CA 1
ATOM 5609 C C . ILE A 1 691 ? 10.313 37.623 8.433 1.00 93.88 691 ILE A C 1
ATOM 5611 O O . ILE A 1 691 ? 9.333 37.887 9.125 1.00 93.88 691 ILE A O 1
ATOM 5615 N N . ALA A 1 692 ? 11.460 38.305 8.546 1.00 90.38 692 ALA A N 1
ATOM 5616 C CA . ALA A 1 692 ? 11.602 39.466 9.427 1.00 90.38 692 ALA A CA 1
ATOM 5617 C C . ALA A 1 692 ? 10.745 40.652 8.980 1.00 90.38 692 ALA A C 1
ATOM 5619 O O . ALA A 1 692 ? 10.100 41.269 9.824 1.00 90.38 692 ALA A O 1
ATOM 5620 N N . ASP A 1 693 ? 10.742 40.945 7.678 1.00 92.44 693 ASP A N 1
ATOM 5621 C CA . ASP A 1 693 ? 10.018 42.068 7.088 1.00 92.44 693 ASP A CA 1
ATOM 5622 C C . ASP A 1 693 ? 8.495 41.881 7.244 1.00 92.44 693 ASP A C 1
ATOM 5624 O O . ASP A 1 693 ? 7.816 42.809 7.679 1.00 92.44 693 ASP A O 1
ATOM 5628 N N . GLU A 1 694 ? 7.968 40.673 6.992 1.00 93.12 694 GLU A N 1
ATOM 5629 C CA . GLU A 1 694 ? 6.542 40.346 7.185 1.00 93.12 694 GLU A CA 1
ATOM 5630 C C . GLU A 1 694 ? 6.106 40.462 8.655 1.00 93.12 694 GLU A C 1
ATOM 5632 O O . GLU A 1 694 ? 5.053 41.014 8.970 1.00 93.12 694 GLU A O 1
ATOM 5637 N N . LEU A 1 695 ? 6.912 39.926 9.577 1.00 89.31 695 LEU A N 1
ATOM 5638 C CA . LEU A 1 695 ? 6.563 39.856 10.998 1.00 89.31 695 LEU A CA 1
ATOM 5639 C C . LEU A 1 695 ? 7.004 41.084 11.815 1.00 89.31 695 LEU A C 1
ATOM 5641 O O . LEU A 1 695 ? 6.781 41.111 13.027 1.00 89.31 695 LEU A O 1
ATOM 5645 N N . GLY A 1 696 ? 7.650 42.073 11.191 1.00 88.75 696 GLY A N 1
ATOM 5646 C CA . GLY A 1 696 ? 8.184 43.257 11.869 1.00 88.75 696 GLY A CA 1
ATOM 5647 C C . GLY A 1 696 ? 9.247 42.938 12.929 1.00 88.75 696 GLY A C 1
ATOM 5648 O O . GLY A 1 696 ? 9.244 43.543 14.000 1.00 88.75 696 GLY A O 1
ATOM 5649 N N . LEU A 1 697 ? 10.123 41.959 12.674 1.00 86.19 697 LEU A N 1
ATOM 5650 C CA . LEU A 1 697 ? 11.139 41.516 13.637 1.00 86.19 697 LEU A CA 1
ATOM 5651 C C . LEU A 1 697 ? 12.389 42.403 13.611 1.00 86.19 697 LEU A C 1
ATOM 5653 O O . LEU A 1 697 ? 12.960 42.668 12.552 1.00 86.19 697 LEU A O 1
ATOM 5657 N N . ASP A 1 698 ? 12.879 42.770 14.797 1.00 82.25 698 ASP A N 1
ATOM 5658 C CA . ASP A 1 698 ? 14.148 43.485 14.948 1.00 82.25 698 ASP A CA 1
ATOM 5659 C C . ASP A 1 698 ? 15.338 42.695 14.358 1.00 82.25 698 ASP A C 1
ATOM 5661 O O . ASP A 1 698 ? 15.391 41.461 14.474 1.00 82.25 698 ASP A O 1
ATOM 5665 N N . PRO A 1 699 ? 16.353 43.374 13.783 1.00 78.31 699 PRO A N 1
ATOM 5666 C CA . PRO A 1 699 ? 17.550 42.708 13.288 1.00 78.31 699 PRO A CA 1
ATOM 5667 C C . PRO A 1 699 ? 18.262 41.934 14.400 1.00 78.31 699 PRO A C 1
ATOM 5669 O O . PRO A 1 699 ? 18.633 42.488 15.435 1.00 78.31 699 PRO A O 1
ATOM 5672 N N . VAL A 1 700 ? 18.520 40.649 14.169 1.00 78.62 700 VAL A N 1
ATOM 5673 C CA . VAL A 1 700 ? 19.289 39.822 15.106 1.00 78.62 700 VAL A CA 1
ATOM 5674 C C . VAL A 1 700 ? 20.776 40.144 14.963 1.00 78.62 700 VAL A C 1
ATOM 5676 O O . VAL A 1 700 ? 21.299 40.124 13.850 1.00 78.62 700 VAL A O 1
ATOM 5679 N N . TYR A 1 701 ? 21.478 40.395 16.070 1.00 81.19 701 TYR A N 1
ATOM 5680 C CA . TYR A 1 701 ? 22.916 40.689 16.083 1.00 81.19 701 TYR A CA 1
ATOM 5681 C C . TYR A 1 701 ? 23.734 39.523 16.660 1.00 81.19 701 TYR A C 1
ATOM 5683 O O . TYR A 1 701 ? 23.271 38.791 17.535 1.00 81.19 701 TYR A O 1
ATOM 5691 N N . GLY A 1 702 ? 24.952 39.340 16.148 1.00 73.38 702 GLY A N 1
ATOM 5692 C CA . GLY A 1 702 ? 25.928 38.363 16.638 1.00 73.38 702 GLY A CA 1
ATOM 5693 C C . GLY A 1 702 ? 27.130 39.011 17.320 1.00 73.38 702 GLY A C 1
ATOM 5694 O O . GLY A 1 702 ? 27.240 40.237 17.399 1.00 73.38 702 GLY A O 1
ATOM 5695 N N . ASP A 1 703 ? 28.059 38.172 17.774 1.00 66.50 703 ASP A N 1
ATOM 5696 C CA . ASP A 1 703 ? 29.260 38.597 18.493 1.00 66.50 703 ASP A CA 1
ATOM 5697 C C . ASP A 1 703 ? 30.109 39.534 17.614 1.00 66.50 703 ASP A C 1
ATOM 5699 O O . ASP A 1 703 ? 30.541 39.178 16.515 1.00 66.50 703 ASP A O 1
ATOM 5703 N N . GLY A 1 704 ? 30.291 40.777 18.072 1.00 67.56 704 GLY A N 1
ATOM 5704 C CA . GLY A 1 704 ? 30.911 41.853 17.287 1.00 67.56 704 GLY A CA 1
ATOM 5705 C C . GLY A 1 704 ? 29.941 42.751 16.500 1.00 67.56 704 GLY A C 1
ATOM 5706 O O . GLY A 1 704 ? 30.389 43.507 15.641 1.00 67.56 704 GLY A O 1
ATOM 5707 N N . GLY A 1 705 ? 28.629 42.697 16.765 1.00 76.00 705 GLY A N 1
ATOM 5708 C CA . GLY A 1 705 ? 27.656 43.702 16.302 1.00 76.00 705 GLY A CA 1
ATOM 5709 C C . GLY A 1 705 ? 27.234 43.599 14.831 1.00 76.00 705 GLY A C 1
ATOM 5710 O O . GLY A 1 705 ? 26.591 44.506 14.307 1.00 76.00 705 GLY A O 1
ATOM 5711 N N . LYS A 1 706 ? 27.571 42.502 14.144 1.00 81.56 706 LYS A N 1
ATOM 5712 C CA . LYS A 1 706 ? 27.090 42.223 12.780 1.00 81.56 706 LYS A CA 1
ATOM 5713 C C . LYS A 1 706 ? 25.679 41.634 12.816 1.00 81.56 706 LYS A C 1
ATOM 5715 O O . LYS A 1 706 ? 25.349 40.902 13.745 1.00 81.56 706 LYS A O 1
ATOM 5720 N N . GLN A 1 707 ? 24.869 41.910 11.793 1.00 85.19 707 GLN A N 1
ATOM 5721 C CA . GLN A 1 707 ? 23.546 41.295 11.635 1.00 85.19 707 GLN A CA 1
ATOM 5722 C C . GLN A 1 707 ? 23.656 39.811 11.250 1.00 85.19 707 GLN A C 1
ATOM 5724 O O . GLN A 1 707 ? 24.458 39.438 10.394 1.00 85.19 707 GLN A O 1
ATOM 5729 N N . VAL A 1 708 ? 22.813 38.977 11.857 1.00 85.25 708 VAL A N 1
ATOM 5730 C CA . VAL A 1 708 ? 22.807 37.511 11.762 1.00 85.25 708 VAL A CA 1
ATOM 5731 C C . VAL A 1 708 ? 21.368 37.012 11.575 1.00 85.25 708 VAL A C 1
ATOM 5733 O O . VAL A 1 708 ? 20.799 36.311 12.409 1.00 85.25 708 VAL A O 1
ATOM 5736 N N . TRP A 1 709 ? 20.782 37.385 10.435 1.00 88.44 709 TRP A N 1
ATOM 5737 C CA . TRP A 1 709 ? 19.412 37.051 10.006 1.00 88.44 709 TRP A CA 1
ATOM 5738 C C . TRP A 1 709 ? 19.056 35.575 10.147 1.00 88.44 709 TRP A C 1
ATOM 5740 O O . TRP A 1 709 ? 17.943 35.207 10.505 1.00 88.44 709 TRP A O 1
ATOM 5750 N N . TRP A 1 710 ? 20.038 34.723 9.891 1.00 88.69 710 TRP A N 1
ATOM 5751 C CA . TRP A 1 710 ? 19.888 33.286 9.760 1.00 88.69 710 TRP A CA 1
ATOM 5752 C C . TRP A 1 710 ? 19.311 32.605 11.014 1.00 88.69 710 TRP A C 1
ATOM 5754 O O . TRP A 1 710 ? 18.636 31.580 10.907 1.00 88.69 710 TRP A O 1
ATOM 5764 N N . ARG A 1 711 ? 19.477 33.236 12.188 1.00 89.19 711 ARG A N 1
ATOM 5765 C CA . ARG A 1 711 ? 18.883 32.815 13.467 1.00 89.19 711 ARG A CA 1
ATOM 5766 C C . ARG A 1 711 ? 17.349 32.900 13.490 1.00 89.19 711 ARG A C 1
ATOM 5768 O O . ARG A 1 711 ? 16.750 32.522 14.492 1.00 89.19 711 ARG A O 1
ATOM 5775 N N . ILE A 1 712 ? 16.684 33.404 12.448 1.00 89.69 712 ILE A N 1
ATOM 5776 C CA . ILE A 1 712 ? 15.216 33.450 12.371 1.00 89.69 712 ILE A CA 1
ATOM 5777 C C . ILE A 1 712 ? 14.634 32.057 12.069 1.00 89.69 712 ILE A C 1
ATOM 5779 O O . ILE A 1 712 ? 13.930 31.550 12.937 1.00 89.69 712 ILE A O 1
ATOM 5783 N N . PRO A 1 713 ? 14.943 31.372 10.951 1.00 92.00 713 PRO A N 1
ATOM 5784 C CA . PRO A 1 713 ? 14.491 29.989 10.744 1.00 92.00 713 PRO A CA 1
ATOM 5785 C C . PRO A 1 713 ? 15.255 28.932 11.570 1.00 92.00 713 PRO A C 1
ATOM 5787 O O . PRO A 1 713 ? 14.682 27.885 11.879 1.00 92.00 713 PRO A O 1
ATOM 5790 N N . PHE A 1 714 ? 16.503 29.201 11.986 1.00 92.88 714 PHE A N 1
ATOM 5791 C CA . PHE A 1 714 ? 17.383 28.194 12.602 1.00 92.88 714 PHE A CA 1
ATOM 5792 C C . PHE A 1 714 ? 17.890 28.537 14.017 1.00 92.88 714 PHE A C 1
ATOM 5794 O O . PHE A 1 714 ? 17.984 29.695 14.427 1.00 92.88 714 PHE A O 1
ATOM 5801 N N . TRP A 1 715 ? 18.264 27.492 14.748 1.00 91.38 715 TRP A N 1
ATOM 5802 C CA . TRP A 1 715 ? 19.251 27.472 15.829 1.00 91.38 715 TRP A CA 1
ATOM 5803 C C . TRP A 1 715 ? 20.609 27.013 15.271 1.00 91.38 715 TRP A C 1
ATOM 5805 O O . TRP A 1 715 ? 20.688 26.553 14.134 1.00 91.38 715 TRP A O 1
ATOM 5815 N N . GLY A 1 716 ? 21.690 27.098 16.048 1.00 89.69 716 GLY A N 1
ATOM 5816 C CA . GLY A 1 716 ? 22.984 26.588 15.591 1.00 89.69 716 GLY A CA 1
ATOM 5817 C C . GLY A 1 716 ? 24.036 26.467 16.686 1.00 89.69 716 GLY A C 1
ATOM 5818 O O . GLY A 1 716 ? 23.867 27.017 17.773 1.00 89.69 716 GLY A O 1
ATOM 5819 N N . ARG A 1 717 ? 25.113 25.742 16.372 1.00 88.56 717 ARG A N 1
ATOM 5820 C CA . ARG A 1 717 ? 26.304 25.532 17.216 1.00 88.56 717 ARG A CA 1
ATOM 5821 C C . ARG A 1 717 ? 27.530 25.260 16.340 1.00 88.56 717 ARG A C 1
ATOM 5823 O O . ARG A 1 717 ? 27.389 24.899 15.172 1.00 88.56 717 ARG A O 1
ATOM 5830 N N . TYR A 1 718 ? 28.729 25.384 16.901 1.00 86.06 718 TYR A N 1
ATOM 5831 C CA . TYR A 1 718 ? 29.913 24.764 16.299 1.00 86.06 718 TYR A CA 1
ATOM 5832 C C . TYR A 1 718 ? 30.022 23.316 16.778 1.00 86.06 718 TYR A C 1
ATOM 5834 O O . TYR A 1 718 ? 29.859 23.044 17.967 1.00 86.06 718 TYR A O 1
ATOM 5842 N N . ARG A 1 719 ? 30.292 22.393 15.854 1.00 81.75 719 ARG A N 1
ATOM 5843 C CA . ARG A 1 719 ? 30.625 20.998 16.171 1.00 81.75 719 ARG A CA 1
ATOM 5844 C C . ARG A 1 719 ? 32.115 20.869 16.501 1.00 81.75 719 ARG A C 1
ATOM 5846 O O . ARG A 1 719 ? 32.906 21.773 16.227 1.00 81.75 719 ARG A O 1
ATOM 5853 N N . GLU A 1 720 ? 32.515 19.710 17.018 1.00 78.00 720 GLU A N 1
ATOM 5854 C CA . GLU A 1 720 ? 33.922 19.387 17.315 1.00 78.00 720 GLU A CA 1
ATOM 5855 C C . GLU A 1 720 ? 34.832 19.454 16.070 1.00 78.00 720 GLU A C 1
ATOM 5857 O O . GLU A 1 720 ? 35.999 19.827 16.172 1.00 78.00 720 GLU A O 1
ATOM 5862 N N . ASP A 1 721 ? 34.288 19.191 14.873 1.00 78.19 721 ASP A N 1
ATOM 5863 C CA . ASP A 1 721 ? 34.982 19.332 13.580 1.00 78.19 721 ASP A CA 1
ATOM 5864 C C . ASP A 1 721 ? 35.158 20.798 13.116 1.00 78.19 721 ASP A C 1
ATOM 5866 O O . ASP A 1 721 ? 35.600 21.051 11.994 1.00 78.19 721 ASP A O 1
ATOM 5870 N N . SER A 1 722 ? 34.813 21.768 13.973 1.00 83.19 722 SER A N 1
ATOM 5871 C CA . SER A 1 722 ? 34.797 23.214 13.704 1.00 83.19 722 SER A CA 1
ATOM 5872 C C . SER A 1 722 ? 33.844 23.664 12.584 1.00 83.19 722 SER A C 1
ATOM 5874 O O . SER A 1 722 ? 33.891 24.827 12.175 1.00 83.19 722 SER A O 1
ATOM 5876 N N . ARG A 1 723 ? 32.942 22.799 12.093 1.00 85.06 723 ARG A N 1
ATOM 5877 C CA . ARG A 1 723 ? 31.873 23.208 11.168 1.00 85.06 723 ARG A CA 1
ATOM 5878 C C . ARG A 1 723 ? 30.691 23.786 11.940 1.00 85.06 723 ARG A C 1
ATOM 5880 O O . ARG A 1 723 ? 30.395 23.384 13.066 1.00 85.06 723 ARG A O 1
ATOM 5887 N N . PHE A 1 724 ? 30.012 24.748 11.318 1.00 88.00 724 PHE A N 1
ATOM 5888 C CA . PHE A 1 724 ? 28.812 25.360 11.879 1.00 88.00 724 PHE A CA 1
ATOM 5889 C C . PHE A 1 724 ? 27.569 24.554 11.489 1.00 88.00 724 PHE A C 1
ATOM 5891 O O . PHE A 1 724 ? 27.256 24.420 10.303 1.00 88.00 724 PHE A O 1
ATOM 5898 N N . GLU A 1 725 ? 26.881 24.023 12.492 1.00 91.38 725 GLU A N 1
ATOM 5899 C CA . GLU A 1 725 ? 25.657 23.237 12.369 1.00 91.38 725 GLU A CA 1
ATOM 5900 C C . GLU A 1 725 ? 24.428 24.128 12.561 1.00 91.38 725 GLU A C 1
ATOM 5902 O O . GLU A 1 725 ? 24.407 25.033 13.401 1.00 91.38 725 GLU A O 1
ATOM 5907 N N . TRP A 1 726 ? 23.406 23.850 11.763 1.00 92.50 726 TRP A N 1
ATOM 5908 C CA . TRP A 1 726 ? 22.183 24.617 11.613 1.00 92.50 726 TRP A CA 1
ATOM 5909 C C . TRP A 1 726 ? 20.994 23.712 11.892 1.00 92.50 726 TRP A C 1
ATOM 5911 O O . TRP A 1 726 ? 20.756 22.798 11.111 1.00 92.50 726 TRP A O 1
ATOM 5921 N N . LYS A 1 727 ? 20.235 23.977 12.956 1.00 92.38 727 LYS A N 1
ATOM 5922 C CA . LYS A 1 727 ? 19.062 23.191 13.366 1.00 92.38 727 LYS A CA 1
ATOM 5923 C C . LYS A 1 727 ? 17.772 23.954 13.086 1.00 92.38 727 LYS A C 1
ATOM 5925 O O . LYS A 1 727 ? 17.642 25.095 13.527 1.00 92.38 727 LYS A O 1
ATOM 5930 N N . LEU A 1 728 ? 16.804 23.360 12.390 1.00 92.31 728 LEU A N 1
ATOM 5931 C CA . LEU A 1 728 ? 15.472 23.948 12.226 1.00 92.31 728 LEU A CA 1
ATOM 5932 C C . LEU A 1 728 ? 14.833 24.198 13.590 1.00 92.31 728 LEU A C 1
ATOM 5934 O O . LEU A 1 728 ? 14.930 23.389 14.513 1.00 92.31 728 LEU A O 1
ATOM 5938 N N . ARG A 1 729 ? 14.137 25.329 13.722 1.00 90.62 729 ARG A N 1
ATOM 5939 C CA . ARG A 1 729 ? 13.407 25.619 14.958 1.00 90.62 729 ARG A CA 1
ATOM 5940 C C . ARG A 1 729 ? 12.327 24.560 15.216 1.00 90.62 729 ARG A C 1
ATOM 5942 O O . ARG A 1 729 ? 11.531 24.313 14.312 1.00 90.62 729 ARG A O 1
ATOM 5949 N N . PRO A 1 730 ? 12.166 24.070 16.461 1.00 86.44 730 PRO A N 1
ATOM 5950 C CA . PRO A 1 730 ? 11.132 23.093 16.831 1.00 86.44 730 PRO A CA 1
ATOM 5951 C C . PRO A 1 730 ? 9.724 23.437 16.324 1.00 86.44 730 PRO A C 1
ATOM 5953 O O . PRO A 1 730 ? 9.022 22.615 15.744 1.00 86.44 730 PRO A O 1
ATOM 5956 N N . LYS A 1 731 ? 9.310 24.703 16.477 1.00 84.56 731 LYS A N 1
ATOM 5957 C CA . LYS A 1 731 ? 7.993 25.180 16.019 1.00 84.56 731 LYS A CA 1
ATOM 5958 C C . LYS A 1 731 ? 7.853 25.247 14.491 1.00 84.56 731 LYS A C 1
ATOM 5960 O O . LYS A 1 731 ? 6.730 25.163 14.009 1.00 84.56 731 LYS A O 1
ATOM 5965 N N . LEU A 1 732 ? 8.958 25.419 13.761 1.00 91.44 732 LEU A N 1
ATOM 5966 C CA . LEU A 1 732 ? 8.988 25.420 12.297 1.00 91.44 732 LEU A CA 1
ATOM 5967 C C . LEU A 1 732 ? 8.959 23.979 11.770 1.00 91.44 732 LEU A C 1
ATOM 5969 O O . LEU A 1 732 ? 8.116 23.674 10.937 1.00 91.44 732 LEU A O 1
ATOM 5973 N N . ALA A 1 733 ? 9.765 23.074 12.336 1.00 86.19 733 ALA A N 1
ATOM 5974 C CA . ALA A 1 733 ? 9.703 21.643 12.026 1.00 86.19 733 ALA A CA 1
ATOM 5975 C C . ALA A 1 733 ? 8.284 21.079 12.251 1.00 86.19 733 ALA A C 1
ATOM 5977 O O . ALA A 1 733 ? 7.700 20.495 11.343 1.00 86.19 733 ALA A O 1
ATOM 5978 N N . LYS A 1 734 ? 7.651 21.381 13.395 1.00 79.19 734 LYS A N 1
ATOM 5979 C CA . LYS A 1 734 ? 6.247 21.006 13.673 1.00 79.19 734 LYS A CA 1
ATOM 5980 C C . LYS A 1 734 ? 5.219 21.629 12.718 1.00 79.19 734 LYS A C 1
ATOM 5982 O O . LYS A 1 734 ? 4.144 21.060 12.533 1.00 79.19 734 LYS A O 1
ATOM 5987 N N . ALA A 1 735 ? 5.502 22.796 12.138 1.00 80.56 735 ALA A N 1
ATOM 5988 C CA . ALA A 1 735 ? 4.643 23.397 11.117 1.00 80.56 735 ALA A CA 1
ATOM 5989 C C . ALA A 1 735 ? 4.819 22.699 9.758 1.00 80.56 735 ALA A C 1
ATOM 5991 O O . ALA A 1 735 ? 3.817 22.407 9.109 1.00 80.56 735 ALA A O 1
ATOM 5992 N N . MET A 1 736 ? 6.061 22.373 9.383 1.00 84.31 736 MET A N 1
ATOM 5993 C CA . MET A 1 736 ? 6.396 21.627 8.166 1.00 84.31 736 MET A CA 1
ATOM 5994 C C . MET A 1 736 ? 5.817 20.211 8.177 1.00 84.31 736 MET A C 1
ATOM 5996 O O . MET A 1 736 ? 5.123 19.854 7.233 1.00 84.31 736 MET A O 1
ATOM 6000 N N . ALA A 1 737 ? 6.004 19.446 9.257 1.00 71.62 737 ALA A N 1
ATOM 6001 C CA . ALA A 1 737 ? 5.465 18.087 9.411 1.00 71.62 737 ALA A CA 1
ATOM 6002 C C . ALA A 1 737 ? 3.948 18.010 9.153 1.00 71.62 737 ALA A C 1
ATOM 6004 O O . ALA A 1 737 ? 3.436 17.043 8.601 1.00 71.62 737 ALA A O 1
ATOM 6005 N N . ALA A 1 738 ? 3.223 19.064 9.539 1.00 68.50 738 ALA A N 1
ATOM 6006 C CA . ALA A 1 738 ? 1.774 19.158 9.404 1.00 68.50 738 ALA A CA 1
ATOM 6007 C C . ALA A 1 738 ? 1.296 19.791 8.078 1.00 68.50 738 ALA A C 1
ATOM 6009 O O . ALA A 1 738 ? 0.090 19.982 7.912 1.00 68.50 738 ALA A O 1
ATOM 6010 N N . LEU A 1 739 ? 2.213 20.165 7.179 1.00 70.69 739 LEU A N 1
ATOM 6011 C CA . LEU A 1 739 ? 1.935 20.674 5.827 1.00 70.69 739 LEU A CA 1
ATOM 6012 C C . LEU A 1 739 ? 2.535 19.786 4.722 1.00 70.69 739 LEU A C 1
ATOM 6014 O O . LEU A 1 739 ? 2.025 19.803 3.605 1.00 70.69 739 LEU A O 1
ATOM 6018 N N . PHE A 1 740 ? 3.564 18.996 5.043 1.00 75.12 740 PHE A N 1
ATOM 6019 C CA . PHE A 1 740 ? 4.305 18.112 4.138 1.00 75.12 740 PHE A CA 1
ATOM 6020 C C . PHE A 1 740 ? 4.365 16.684 4.725 1.00 75.12 740 PHE A C 1
ATOM 6022 O O . PHE A 1 740 ? 5.393 16.288 5.286 1.00 75.12 740 PHE A O 1
ATOM 6029 N N . PRO A 1 741 ? 3.260 15.907 4.669 1.00 53.12 741 PRO A N 1
ATOM 6030 C CA . PRO A 1 741 ? 3.171 14.588 5.305 1.00 53.12 741 PRO A CA 1
ATOM 6031 C C . PRO A 1 741 ? 4.175 13.563 4.761 1.00 53.12 741 PRO A C 1
ATOM 6033 O O . PRO A 1 741 ? 4.464 12.574 5.431 1.00 53.12 741 PRO A O 1
ATOM 6036 N N . GLU A 1 742 ? 4.718 13.789 3.560 1.00 56.41 742 GLU A N 1
ATOM 6037 C CA . GLU A 1 742 ? 5.715 12.924 2.928 1.00 56.41 742 GLU A CA 1
ATOM 6038 C C . GLU A 1 742 ? 7.025 12.807 3.724 1.00 56.41 742 GLU A C 1
ATOM 6040 O O . GLU A 1 742 ? 7.753 11.830 3.561 1.00 56.41 742 GLU A O 1
ATOM 6045 N N . LEU A 1 743 ? 7.320 13.772 4.603 1.00 52.72 743 LEU A N 1
ATOM 6046 C CA . LEU A 1 743 ? 8.593 13.850 5.320 1.00 52.72 743 LEU A CA 1
ATOM 6047 C C . LEU A 1 743 ? 8.713 12.886 6.510 1.00 52.72 743 LEU A C 1
ATOM 6049 O O . LEU A 1 743 ? 9.823 12.663 6.984 1.00 52.72 743 LEU A O 1
ATOM 6053 N N . ASN A 1 744 ? 7.607 12.324 7.007 1.00 48.66 744 ASN A N 1
ATOM 6054 C CA . ASN A 1 744 ? 7.631 11.492 8.218 1.00 48.66 744 ASN A CA 1
ATOM 6055 C C . ASN A 1 744 ? 8.015 10.027 7.940 1.00 48.66 744 ASN A C 1
ATOM 6057 O O . ASN A 1 744 ? 8.580 9.377 8.808 1.00 48.66 744 ASN A O 1
ATOM 6061 N N . ASN A 1 745 ? 7.777 9.518 6.726 1.00 41.50 745 ASN A N 1
ATOM 6062 C CA . ASN A 1 745 ? 8.016 8.105 6.383 1.00 41.50 745 ASN A CA 1
ATOM 6063 C C . ASN A 1 745 ? 9.468 7.786 5.971 1.00 41.50 745 ASN A C 1
ATOM 6065 O O . ASN A 1 745 ? 9.772 6.635 5.683 1.00 41.50 745 ASN A O 1
ATOM 6069 N N . ILE A 1 746 ? 10.341 8.792 5.856 1.00 42.06 746 ILE A N 1
ATOM 6070 C CA . ILE A 1 746 ? 11.690 8.640 5.273 1.00 42.06 746 ILE A CA 1
ATOM 6071 C C . ILE A 1 746 ? 12.752 8.351 6.353 1.00 42.06 746 ILE A C 1
ATOM 6073 O O . ILE A 1 746 ? 13.806 7.798 6.060 1.00 42.06 746 ILE A O 1
ATOM 6077 N N . VAL A 1 747 ? 12.489 8.715 7.612 1.00 42.94 747 VAL A N 1
ATOM 6078 C CA . VAL A 1 747 ? 13.564 8.976 8.585 1.00 42.94 747 VAL A CA 1
ATOM 6079 C C . VAL A 1 747 ? 14.051 7.731 9.349 1.00 42.94 747 VAL A C 1
ATOM 6081 O O . VAL A 1 747 ? 15.237 7.638 9.660 1.00 42.94 747 VAL A O 1
ATOM 6084 N N . ASP A 1 748 ? 13.184 6.753 9.629 1.00 49.44 748 ASP A N 1
ATOM 6085 C CA . ASP A 1 748 ? 13.566 5.589 10.452 1.00 49.44 748 ASP A CA 1
ATOM 6086 C C . ASP A 1 748 ? 14.368 4.523 9.685 1.00 49.44 748 ASP A C 1
ATOM 6088 O O . ASP A 1 748 ? 15.272 3.908 10.254 1.00 49.44 748 ASP A O 1
ATOM 6092 N N . THR A 1 749 ? 14.109 4.337 8.385 1.00 50.69 749 THR A N 1
ATOM 6093 C CA . THR A 1 749 ? 14.860 3.386 7.545 1.00 50.69 749 THR A CA 1
ATOM 6094 C C . THR A 1 749 ? 16.306 3.851 7.319 1.00 50.69 749 THR A C 1
ATOM 6096 O O . THR A 1 749 ? 17.235 3.045 7.380 1.00 50.69 749 THR A O 1
ATOM 6099 N N . GLU A 1 750 ? 16.524 5.157 7.117 1.00 53.62 750 GLU A N 1
ATOM 6100 C CA . GLU A 1 750 ? 17.858 5.720 6.861 1.00 53.62 750 GLU A CA 1
ATOM 6101 C C . GLU A 1 750 ? 18.787 5.658 8.090 1.00 53.62 750 GLU A C 1
ATOM 6103 O O . GLU A 1 750 ? 20.004 5.529 7.937 1.00 53.62 750 GLU A O 1
ATOM 6108 N N . ALA A 1 751 ? 18.244 5.735 9.311 1.00 55.06 751 ALA A N 1
ATOM 6109 C CA . ALA A 1 751 ? 19.040 5.738 10.540 1.00 55.06 751 ALA A CA 1
ATOM 6110 C C . ALA A 1 751 ? 19.684 4.370 10.844 1.00 55.06 751 ALA A C 1
ATOM 6112 O O . ALA A 1 751 ? 20.858 4.305 11.216 1.00 55.06 751 ALA A O 1
ATOM 6113 N N . GLU A 1 752 ? 18.947 3.273 10.650 1.00 63.94 752 GLU A N 1
ATOM 6114 C CA . GLU A 1 752 ? 19.464 1.915 10.876 1.00 63.94 752 GLU A CA 1
ATOM 6115 C C . GLU A 1 752 ? 20.517 1.527 9.818 1.00 63.94 752 GLU A C 1
ATOM 6117 O O . GLU A 1 752 ? 21.570 0.973 10.150 1.00 63.94 752 GLU A O 1
ATOM 6122 N N . GLU A 1 753 ? 20.295 1.914 8.555 1.00 63.41 753 GLU A N 1
ATOM 6123 C CA . GLU A 1 753 ? 21.245 1.702 7.456 1.00 63.41 753 GLU A CA 1
ATOM 6124 C C . GLU A 1 753 ? 22.585 2.435 7.692 1.00 63.41 753 GLU A C 1
ATOM 6126 O O . GLU A 1 753 ? 23.664 1.914 7.378 1.00 63.41 753 GLU A O 1
ATOM 6131 N N . GLN A 1 754 ? 22.550 3.641 8.272 1.00 61.69 754 GLN A N 1
ATOM 6132 C CA . GLN A 1 754 ? 23.754 4.418 8.595 1.00 61.69 754 GLN A CA 1
ATOM 6133 C C . GLN A 1 754 ? 24.625 3.739 9.666 1.00 61.69 754 GLN A C 1
ATOM 6135 O O . GLN A 1 754 ? 25.856 3.721 9.539 1.00 61.69 754 GLN A O 1
ATOM 6140 N N . GLU A 1 755 ? 24.014 3.149 10.694 1.00 68.38 755 GLU A N 1
ATOM 6141 C CA . GLU A 1 755 ? 24.723 2.467 11.783 1.00 68.38 755 GLU A CA 1
ATOM 6142 C C . GLU A 1 755 ? 25.370 1.144 11.324 1.00 68.38 755 GLU A C 1
ATOM 6144 O O . GLU A 1 755 ? 26.542 0.887 11.626 1.00 68.38 755 GLU A O 1
ATOM 6149 N N . ASP A 1 756 ? 24.679 0.337 10.513 1.00 65.88 756 ASP A N 1
ATOM 6150 C CA . ASP A 1 756 ? 25.243 -0.903 9.951 1.00 65.88 756 ASP A CA 1
ATOM 6151 C C . ASP A 1 756 ? 26.419 -0.613 8.994 1.00 65.88 756 ASP A C 1
ATOM 6153 O O . ASP A 1 756 ? 27.476 -1.262 9.047 1.00 65.88 756 ASP A O 1
ATOM 6157 N N . ASN A 1 757 ? 26.310 0.448 8.187 1.00 65.69 757 ASN A N 1
ATOM 6158 C CA . ASN A 1 757 ? 27.422 0.955 7.379 1.00 65.69 757 ASN A CA 1
ATOM 6159 C C . ASN A 1 757 ? 28.612 1.434 8.236 1.00 65.69 757 ASN A C 1
ATOM 6161 O O . ASN A 1 757 ? 29.776 1.244 7.848 1.00 65.69 757 ASN A O 1
ATOM 6165 N N . SER A 1 758 ? 28.350 2.023 9.408 1.00 70.50 758 SER A N 1
ATOM 6166 C CA . SER A 1 758 ? 29.381 2.441 10.366 1.00 70.50 758 SER A CA 1
ATOM 6167 C C . SER A 1 758 ? 30.144 1.236 10.936 1.00 70.50 758 SER A C 1
ATOM 6169 O O . SER A 1 758 ? 31.378 1.187 10.855 1.00 70.50 758 SER A O 1
ATOM 6171 N N . LEU A 1 759 ? 29.433 0.193 11.380 1.00 75.00 759 LEU A N 1
ATOM 6172 C CA . LEU A 1 759 ? 30.027 -1.059 11.868 1.00 75.00 759 LEU A CA 1
ATOM 6173 C C . LEU A 1 759 ? 30.937 -1.717 10.810 1.00 75.00 759 LEU A C 1
ATOM 6175 O O . LEU A 1 759 ? 32.072 -2.122 11.096 1.00 75.00 759 LEU A O 1
ATOM 6179 N N . ILE A 1 760 ? 30.494 -1.760 9.550 1.00 77.88 760 ILE A N 1
ATOM 6180 C CA . ILE A 1 760 ? 31.292 -2.269 8.424 1.00 77.88 760 ILE A CA 1
ATOM 6181 C C . ILE A 1 760 ? 32.566 -1.434 8.206 1.00 77.88 760 ILE A C 1
ATOM 6183 O O . ILE A 1 760 ? 33.635 -1.983 7.903 1.00 77.88 760 ILE A O 1
ATOM 6187 N N . LYS A 1 761 ? 32.488 -0.107 8.357 1.00 75.81 761 LYS A N 1
ATOM 6188 C CA . LYS A 1 761 ? 33.631 0.810 8.229 1.00 75.81 761 LYS A CA 1
ATOM 6189 C C . LYS A 1 761 ? 34.672 0.572 9.326 1.00 75.81 761 LYS A C 1
ATOM 6191 O O . LYS A 1 761 ? 35.865 0.519 9.015 1.00 75.81 761 LYS A O 1
ATOM 6196 N N . GLU A 1 762 ? 34.253 0.336 10.566 1.00 77.06 762 GLU A N 1
ATOM 6197 C CA . GLU A 1 762 ? 35.169 -0.031 11.652 1.00 77.06 762 GLU A CA 1
ATOM 6198 C C . GLU A 1 762 ? 35.871 -1.374 11.410 1.00 77.06 762 GLU A C 1
ATOM 6200 O O . GLU A 1 762 ? 37.085 -1.502 11.603 1.00 77.06 762 GLU A O 1
ATOM 6205 N N . LEU A 1 763 ? 35.140 -2.377 10.919 1.00 75.19 763 LEU A N 1
ATOM 6206 C CA . LEU A 1 763 ? 35.691 -3.702 10.620 1.00 75.19 763 LEU A CA 1
ATOM 6207 C C . LEU A 1 763 ? 36.677 -3.696 9.440 1.00 75.19 763 LEU A C 1
ATOM 6209 O O . LEU A 1 763 ? 37.598 -4.514 9.402 1.00 75.19 763 LEU A O 1
ATOM 6213 N N . LYS A 1 764 ? 36.553 -2.747 8.501 1.00 71.44 764 LYS A N 1
ATOM 6214 C CA . LYS A 1 764 ? 37.560 -2.490 7.446 1.00 71.44 764 LYS A CA 1
ATOM 6215 C C . LYS A 1 764 ? 38.877 -1.925 8.019 1.00 71.44 764 LYS A C 1
ATOM 6217 O O . LYS A 1 764 ? 39.953 -2.090 7.422 1.00 71.44 764 LYS A O 1
ATOM 6222 N N . LEU A 1 765 ? 38.829 -1.272 9.182 1.00 65.62 765 LEU A N 1
ATOM 6223 C CA . LEU A 1 765 ? 40.005 -0.744 9.879 1.00 65.62 765 LEU A CA 1
ATOM 6224 C C . LEU A 1 765 ? 40.650 -1.788 10.805 1.00 65.62 765 LEU A C 1
ATOM 6226 O O . LEU A 1 765 ? 41.882 -1.892 10.800 1.00 65.62 765 LEU A O 1
ATOM 6230 N N . ALA A 1 766 ? 39.838 -2.581 11.511 1.00 63.94 766 ALA A N 1
ATOM 6231 C CA . ALA A 1 766 ? 40.253 -3.604 12.473 1.00 63.94 766 ALA A CA 1
ATOM 6232 C C . ALA A 1 766 ? 41.059 -4.779 11.871 1.00 63.94 766 ALA A C 1
ATOM 6234 O O . ALA A 1 766 ? 40.948 -5.124 10.693 1.00 63.94 766 ALA A O 1
ATOM 6235 N N . ASN A 1 767 ? 41.870 -5.437 12.710 1.00 66.12 767 ASN A N 1
ATOM 6236 C CA . ASN A 1 767 ? 42.647 -6.620 12.327 1.00 66.12 767 ASN A CA 1
ATOM 6237 C C . ASN A 1 767 ? 41.872 -7.915 12.633 1.00 66.12 767 ASN A C 1
ATOM 6239 O O . ASN A 1 767 ? 42.154 -8.618 13.600 1.00 66.12 767 ASN A O 1
ATOM 6243 N N . VAL A 1 768 ? 40.870 -8.193 11.797 1.00 68.25 768 VAL A N 1
ATOM 6244 C CA . VAL A 1 768 ? 39.876 -9.271 11.975 1.00 68.25 768 VAL A CA 1
ATOM 6245 C C . VAL A 1 768 ? 40.495 -10.686 11.969 1.00 68.25 768 VAL A C 1
ATOM 6247 O O . VAL A 1 768 ? 39.922 -11.621 12.511 1.00 68.25 768 VAL A O 1
ATOM 6250 N N . GLY A 1 769 ? 41.694 -10.872 11.407 1.00 60.59 769 GLY A N 1
ATOM 6251 C CA . GLY A 1 769 ? 42.300 -12.191 11.157 1.00 60.59 769 GLY A CA 1
ATOM 6252 C C . GLY A 1 769 ? 42.874 -12.953 12.362 1.00 60.59 769 GLY A C 1
ATOM 6253 O O . GLY A 1 769 ? 43.757 -13.775 12.146 1.00 60.59 769 GLY A O 1
ATOM 6254 N N . LYS A 1 770 ? 42.453 -12.662 13.602 1.00 67.06 770 LYS A N 1
ATOM 6255 C CA . LYS A 1 770 ? 42.916 -13.365 14.819 1.00 67.06 770 LYS A CA 1
ATOM 6256 C C . LYS A 1 770 ? 41.956 -14.436 15.345 1.00 67.06 770 LYS A C 1
ATOM 6258 O O . LYS A 1 770 ? 42.400 -15.299 16.095 1.00 67.06 770 LYS A O 1
ATOM 6263 N N . VAL A 1 771 ? 40.668 -14.355 15.008 1.00 76.25 771 VAL A N 1
ATOM 6264 C CA . VAL A 1 771 ? 39.645 -15.302 15.474 1.00 76.25 771 VAL A CA 1
ATOM 6265 C C . VAL A 1 771 ? 39.290 -16.222 14.312 1.00 76.25 771 VAL A C 1
ATOM 6267 O O . VAL A 1 771 ? 38.704 -15.787 13.318 1.00 76.25 771 VAL A O 1
ATOM 6270 N N . ASP A 1 772 ? 39.711 -17.480 14.422 1.00 73.50 772 ASP A N 1
ATOM 6271 C CA . ASP A 1 772 ? 39.592 -18.477 13.353 1.00 73.50 772 ASP A CA 1
ATOM 6272 C C . ASP A 1 772 ? 38.363 -19.376 13.494 1.00 73.50 772 ASP A C 1
ATOM 6274 O O . ASP A 1 772 ? 37.858 -19.867 12.485 1.00 73.50 772 ASP A O 1
ATOM 6278 N N . ASN A 1 773 ? 37.883 -19.560 14.724 1.00 78.81 773 ASN A N 1
ATOM 6279 C CA . ASN A 1 773 ? 36.667 -20.290 15.048 1.00 78.81 773 ASN A CA 1
ATOM 6280 C C . ASN A 1 773 ? 36.013 -19.657 16.285 1.00 78.81 773 ASN A C 1
ATOM 6282 O O . ASN A 1 773 ? 36.727 -19.198 17.180 1.00 78.81 773 ASN A O 1
ATOM 6286 N N . PHE A 1 774 ? 34.684 -19.633 16.331 1.00 90.69 774 PHE A N 1
ATOM 6287 C CA . PHE A 1 774 ? 33.899 -19.146 17.466 1.00 90.69 774 PHE A CA 1
ATOM 6288 C C . PHE A 1 774 ? 32.632 -19.993 17.596 1.00 90.69 774 PHE A C 1
ATOM 6290 O O . PHE A 1 774 ? 31.980 -20.284 16.594 1.00 90.69 774 PHE A O 1
ATOM 6297 N N . GLU A 1 775 ? 32.277 -20.372 18.818 1.00 91.44 775 GLU A N 1
ATOM 6298 C CA . GLU A 1 775 ? 31.047 -21.100 19.137 1.00 91.44 775 GLU A CA 1
ATOM 6299 C C . GLU A 1 775 ? 30.184 -20.232 20.054 1.00 91.44 775 GLU A C 1
ATOM 6301 O O . GLU A 1 775 ? 30.708 -19.510 20.903 1.00 91.44 775 GLU A O 1
ATOM 6306 N N . TYR A 1 776 ? 28.866 -20.271 19.854 1.00 92.06 776 TYR A N 1
ATOM 6307 C CA . TYR A 1 776 ? 27.920 -19.486 20.643 1.00 92.06 776 TYR A CA 1
ATOM 6308 C C . TYR A 1 776 ? 27.956 -19.890 22.116 1.00 92.06 776 TYR A C 1
ATOM 6310 O O . TYR A 1 776 ? 27.967 -21.078 22.437 1.00 92.06 776 TYR A O 1
ATOM 6318 N N . SER A 1 777 ? 27.914 -18.905 23.017 1.00 84.94 777 SER A N 1
ATOM 6319 C CA . SER A 1 777 ? 27.760 -19.182 24.448 1.00 84.94 777 SER A CA 1
ATOM 6320 C C . SER A 1 777 ? 26.332 -19.602 24.797 1.00 84.94 777 SER A C 1
ATOM 6322 O O . SER A 1 777 ? 26.136 -20.301 25.786 1.00 84.94 777 SER A O 1
ATOM 6324 N N . GLY A 1 778 ? 25.334 -19.176 24.009 1.00 85.19 778 GLY A N 1
ATOM 6325 C CA . GLY A 1 778 ? 23.919 -19.431 24.298 1.00 85.19 778 GLY A CA 1
ATOM 6326 C C . GLY A 1 778 ? 23.394 -18.685 25.530 1.00 85.19 778 GLY A C 1
ATOM 6327 O O . GLY A 1 778 ? 22.286 -18.961 25.980 1.00 85.19 778 GLY A O 1
ATOM 6328 N N . GLU A 1 779 ? 24.167 -17.743 26.080 1.00 85.88 779 GLU A N 1
ATOM 6329 C CA . GLU A 1 779 ? 23.782 -16.951 27.252 1.00 85.88 779 GLU A CA 1
ATOM 6330 C C . GLU A 1 779 ? 23.205 -15.578 26.845 1.00 85.88 779 GLU A C 1
ATOM 6332 O O . GLU A 1 779 ? 23.729 -14.937 25.925 1.00 85.88 779 GLU A O 1
ATOM 6337 N N . PRO A 1 780 ? 22.150 -15.073 27.512 1.00 90.25 780 PRO A N 1
ATOM 6338 C CA . PRO A 1 780 ? 21.672 -13.703 27.320 1.00 90.25 780 PRO A CA 1
ATOM 6339 C C . PRO A 1 780 ? 22.687 -12.631 27.763 1.00 90.25 780 PRO A C 1
ATOM 6341 O O . PRO A 1 780 ? 23.296 -12.736 28.826 1.00 90.25 780 PRO A O 1
ATOM 6344 N N . LYS A 1 781 ? 22.806 -11.537 26.998 1.00 91.00 781 LYS A N 1
ATOM 6345 C CA . LYS A 1 781 ? 23.590 -10.332 27.356 1.00 91.00 781 LYS A CA 1
ATOM 6346 C C . LYS A 1 781 ? 22.634 -9.246 27.840 1.00 91.00 781 LYS A C 1
ATOM 6348 O O . LYS A 1 781 ? 21.650 -8.943 27.161 1.00 91.00 781 LYS A O 1
ATOM 6353 N N . ALA A 1 782 ? 22.929 -8.638 28.988 1.00 89.19 782 ALA A N 1
ATOM 6354 C CA . ALA A 1 782 ? 22.168 -7.492 29.478 1.00 89.19 782 ALA A CA 1
ATOM 6355 C C . ALA A 1 782 ? 22.230 -6.332 28.469 1.00 89.19 782 ALA A C 1
ATOM 6357 O O . ALA A 1 782 ? 23.283 -6.043 27.897 1.00 89.19 782 ALA A O 1
ATOM 6358 N N . LYS A 1 783 ? 21.088 -5.682 28.242 1.00 8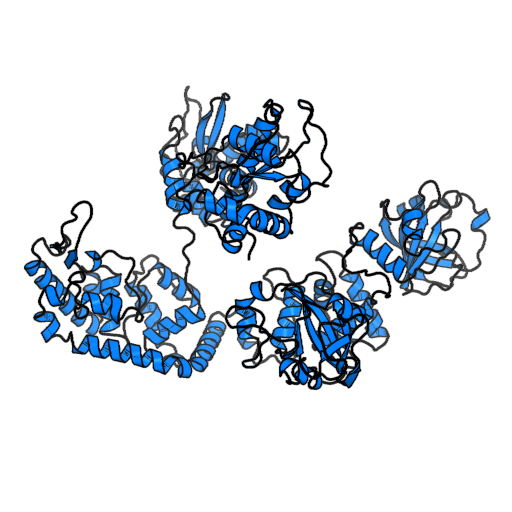4.44 783 LYS A N 1
ATOM 6359 C CA . LYS A 1 783 ? 20.948 -4.581 27.289 1.00 84.44 783 LYS A CA 1
ATOM 6360 C C . LYS A 1 783 ? 21.681 -3.331 27.791 1.00 84.44 783 LYS A C 1
ATOM 6362 O O . LYS A 1 783 ? 21.493 -2.907 28.930 1.00 84.44 783 LYS A O 1
ATOM 6367 N N . ALA A 1 784 ? 22.520 -2.742 26.940 1.00 79.94 784 ALA A N 1
ATOM 6368 C CA . ALA A 1 784 ? 23.149 -1.454 27.218 1.00 79.94 784 ALA A CA 1
ATOM 6369 C C . ALA A 1 784 ? 22.112 -0.316 27.173 1.00 79.94 784 ALA A C 1
ATOM 6371 O O . ALA A 1 784 ? 21.066 -0.437 26.530 1.00 79.94 784 ALA A O 1
ATOM 6372 N N . ALA A 1 785 ? 22.406 0.806 27.835 1.00 77.25 785 ALA A N 1
ATOM 6373 C CA . ALA A 1 785 ? 21.573 1.998 27.716 1.00 77.25 785 ALA A CA 1
ATOM 6374 C C . ALA A 1 785 ? 21.513 2.468 26.242 1.00 77.25 785 ALA A C 1
ATOM 6376 O O . ALA A 1 785 ? 22.539 2.409 25.558 1.00 77.25 785 ALA A O 1
ATOM 6377 N N . PRO A 1 786 ? 20.343 2.920 25.748 1.00 76.88 786 PRO A N 1
ATOM 6378 C CA . PRO A 1 786 ? 20.235 3.510 24.418 1.00 76.88 786 PRO A CA 1
ATOM 6379 C C . PRO A 1 786 ? 21.115 4.755 24.305 1.00 76.88 786 PRO A C 1
ATOM 6381 O O . PRO A 1 786 ? 21.263 5.514 25.265 1.00 76.88 786 PRO A O 1
ATOM 6384 N N . VAL A 1 787 ? 21.636 4.983 23.106 1.00 63.78 787 VAL A N 1
ATOM 6385 C CA . VAL A 1 787 ? 22.309 6.220 22.718 1.00 63.78 787 VAL A CA 1
ATOM 6386 C C . VAL A 1 787 ? 21.376 6.955 21.762 1.00 63.78 787 VAL A C 1
ATOM 6388 O O . VAL A 1 787 ? 20.789 6.352 20.871 1.00 63.78 787 VAL A O 1
ATOM 6391 N N . TYR A 1 788 ? 21.203 8.261 21.940 1.00 54.88 788 TYR A N 1
ATOM 6392 C CA . TYR A 1 788 ? 20.388 9.060 21.024 1.00 54.88 788 TYR A CA 1
ATOM 6393 C C . TYR A 1 788 ? 21.283 9.674 19.950 1.00 54.88 788 TYR A C 1
ATOM 6395 O O . TYR A 1 788 ? 21.614 10.859 19.996 1.00 54.88 788 TYR A O 1
ATOM 6403 N N . THR A 1 789 ? 21.681 8.848 18.980 1.00 42.72 789 THR A N 1
ATOM 6404 C CA . THR A 1 789 ? 22.281 9.325 17.731 1.00 42.72 789 THR A CA 1
ATOM 6405 C C . THR A 1 789 ? 21.159 9.804 16.835 1.00 42.72 789 THR A C 1
ATOM 6407 O O . THR A 1 789 ? 20.268 9.055 16.457 1.00 42.72 789 THR A O 1
ATOM 6410 N N . ASN A 1 790 ? 21.177 11.080 16.496 1.00 39.53 790 ASN A N 1
ATOM 6411 C CA . ASN A 1 790 ? 20.219 11.673 15.582 1.00 39.53 790 ASN A CA 1
ATOM 6412 C C . ASN A 1 790 ? 18.749 11.668 16.032 1.00 39.53 790 ASN A C 1
ATOM 6414 O O . ASN A 1 790 ? 17.880 12.113 15.284 1.00 39.53 790 ASN A O 1
ATOM 6418 N N . GLY A 1 791 ? 18.477 11.289 17.288 1.00 43.25 791 GLY A N 1
ATOM 6419 C CA . GLY A 1 791 ? 17.160 11.331 17.941 1.00 43.25 791 GLY A CA 1
ATOM 6420 C C . GLY A 1 791 ? 16.268 10.152 17.699 1.00 43.25 791 GLY A C 1
ATOM 6421 O O . GLY A 1 791 ? 15.440 9.817 18.542 1.00 43.25 791 GLY A O 1
ATOM 6422 N N . HIS A 1 792 ? 16.545 9.491 16.594 1.00 52.16 792 HIS A N 1
ATOM 6423 C CA . HIS A 1 792 ? 16.443 8.059 16.508 1.00 52.16 792 HIS A CA 1
ATOM 6424 C C . HIS A 1 792 ? 17.194 7.475 17.711 1.00 52.16 792 HIS A C 1
ATOM 6426 O O . HIS A 1 792 ? 18.273 7.919 18.124 1.00 52.16 792 HIS A O 1
ATOM 6432 N N . LYS A 1 793 ? 16.529 6.543 18.372 1.00 61.25 793 LYS A N 1
ATOM 6433 C CA . LYS A 1 793 ? 17.028 5.896 19.571 1.00 61.25 793 LYS A CA 1
ATOM 6434 C C . LYS A 1 793 ? 17.825 4.684 19.114 1.00 61.25 793 LYS A C 1
ATOM 6436 O O . LYS A 1 793 ? 17.239 3.690 18.700 1.00 61.25 793 LYS A O 1
ATOM 6441 N N . THR A 1 794 ? 19.148 4.774 19.148 1.00 71.00 794 THR A N 1
ATOM 6442 C CA . THR A 1 794 ? 20.030 3.699 18.689 1.00 71.00 794 THR A CA 1
ATOM 6443 C C . THR A 1 794 ? 20.594 2.912 19.868 1.00 71.00 794 THR A C 1
ATOM 6445 O O . THR A 1 794 ? 20.538 3.322 21.033 1.00 71.00 794 THR A O 1
ATOM 6448 N N . TYR A 1 795 ? 21.121 1.726 19.573 1.00 80.44 795 TYR A N 1
ATOM 6449 C CA . TYR A 1 795 ? 21.724 0.841 20.562 1.00 80.44 795 TYR A CA 1
ATOM 6450 C C . TYR A 1 795 ? 23.176 0.545 20.183 1.00 80.44 795 TYR A C 1
ATOM 6452 O O . TYR A 1 795 ? 23.447 0.249 19.016 1.00 80.44 795 TYR A O 1
ATOM 6460 N N . PRO A 1 796 ? 24.125 0.634 21.135 1.00 79.25 796 PRO A N 1
ATOM 6461 C CA . PRO A 1 796 ? 25.541 0.494 20.825 1.00 79.25 796 PRO A CA 1
ATOM 6462 C C . PRO A 1 796 ? 25.858 -0.937 20.370 1.00 79.25 796 PRO A C 1
ATOM 6464 O O . PRO A 1 796 ? 25.591 -1.904 21.085 1.00 79.25 796 PRO A O 1
ATOM 6467 N N . ARG A 1 797 ? 26.447 -1.048 19.175 1.00 86.12 797 ARG A N 1
ATOM 6468 C CA . ARG A 1 797 ? 26.910 -2.297 18.552 1.00 86.12 797 ARG A CA 1
ATOM 6469 C C . ARG A 1 797 ? 28.361 -2.575 18.975 1.00 86.12 797 ARG A C 1
ATOM 6471 O O . ARG A 1 797 ? 29.214 -1.701 18.820 1.00 86.12 797 ARG A O 1
ATOM 6478 N N . ASP A 1 798 ? 28.682 -3.767 19.481 1.00 87.00 798 ASP A N 1
ATOM 6479 C CA . ASP A 1 798 ? 30.068 -4.142 19.789 1.00 87.00 798 ASP A CA 1
ATOM 6480 C C . ASP A 1 798 ? 30.769 -4.785 18.581 1.00 87.00 798 ASP A C 1
ATOM 6482 O O . ASP A 1 798 ? 30.407 -5.849 18.071 1.00 87.00 798 ASP A O 1
ATOM 6486 N N . ARG A 1 799 ? 31.877 -4.169 18.165 1.00 87.69 799 ARG A N 1
ATOM 6487 C CA . ARG A 1 799 ? 32.712 -4.667 17.072 1.00 87.69 799 ARG A CA 1
ATOM 6488 C C . ARG A 1 799 ? 33.263 -6.076 17.330 1.00 87.69 799 ARG A C 1
ATOM 6490 O O . ARG A 1 799 ? 33.475 -6.805 16.361 1.00 87.69 799 ARG A O 1
ATOM 6497 N N . GLN A 1 800 ? 33.535 -6.475 18.577 1.00 88.62 800 GLN A N 1
ATOM 6498 C CA . GLN A 1 800 ? 34.039 -7.827 18.854 1.00 88.62 800 GLN A CA 1
ATOM 6499 C C . GLN A 1 800 ? 32.942 -8.886 18.677 1.00 88.62 800 GLN A C 1
ATOM 6501 O O . GLN A 1 800 ? 33.205 -9.903 18.038 1.00 88.62 800 GLN A O 1
ATOM 6506 N N . THR A 1 801 ? 31.717 -8.602 19.124 1.00 91.81 801 THR A N 1
ATOM 6507 C CA . THR A 1 801 ? 30.499 -9.389 18.857 1.00 91.81 801 THR A CA 1
ATOM 6508 C C . THR A 1 801 ? 30.338 -9.623 17.341 1.00 91.81 801 THR A C 1
ATOM 6510 O O . THR A 1 801 ? 30.213 -10.761 16.888 1.00 91.81 801 THR A O 1
ATOM 6513 N N . ALA A 1 802 ? 30.494 -8.585 16.510 1.00 91.62 802 ALA A N 1
ATOM 6514 C CA . ALA A 1 802 ? 30.474 -8.750 15.051 1.00 91.62 802 ALA A CA 1
ATOM 6515 C C . ALA A 1 802 ? 31.637 -9.614 14.502 1.00 91.62 802 ALA A C 1
ATOM 6517 O O . ALA A 1 802 ? 31.423 -10.448 13.622 1.00 91.62 802 ALA A O 1
ATOM 6518 N N . ILE A 1 803 ? 32.868 -9.467 15.015 1.00 90.38 803 ILE A N 1
ATOM 6519 C CA . ILE A 1 803 ? 34.018 -10.313 14.618 1.00 90.38 803 ILE A CA 1
ATOM 6520 C C . ILE A 1 803 ? 33.763 -11.789 14.954 1.00 90.38 803 ILE A C 1
ATOM 6522 O O . ILE A 1 803 ? 34.062 -12.658 14.134 1.00 90.38 803 ILE A O 1
ATOM 6526 N N . ASN A 1 804 ? 33.200 -12.065 16.130 1.00 93.19 804 ASN A N 1
ATOM 6527 C CA . ASN A 1 804 ? 32.878 -13.412 16.593 1.00 93.19 804 ASN A CA 1
ATOM 6528 C C . ASN A 1 804 ? 31.835 -14.081 15.679 1.00 93.19 804 ASN A C 1
ATOM 6530 O O . ASN A 1 804 ? 32.052 -15.205 15.226 1.00 93.19 804 ASN A O 1
ATOM 6534 N N . ALA A 1 805 ? 30.764 -13.368 15.312 1.00 93.44 805 ALA A N 1
ATOM 6535 C CA . ALA A 1 805 ? 29.749 -13.856 14.373 1.00 93.44 805 ALA A CA 1
ATOM 6536 C C . ALA A 1 805 ? 30.326 -14.178 12.978 1.00 93.44 805 ALA A C 1
ATOM 6538 O O . ALA A 1 805 ? 30.057 -15.241 12.415 1.00 93.44 805 ALA A O 1
ATOM 6539 N N . LEU A 1 806 ? 31.195 -13.312 12.437 1.00 93.62 806 LEU A N 1
ATOM 6540 C CA . LEU A 1 806 ? 31.884 -13.588 11.169 1.00 93.62 806 LEU A CA 1
ATOM 6541 C C . LEU A 1 806 ? 32.820 -14.808 11.261 1.00 93.62 806 LEU A C 1
ATOM 6543 O O . LEU A 1 806 ? 32.957 -15.548 10.284 1.00 93.62 806 LEU A O 1
ATOM 6547 N N . ALA A 1 807 ? 33.465 -15.027 12.412 1.00 92.50 807 ALA A N 1
ATOM 6548 C CA . ALA A 1 807 ? 34.324 -16.186 12.648 1.00 92.50 807 ALA A CA 1
ATOM 6549 C C . ALA A 1 807 ? 33.525 -17.495 12.783 1.00 92.50 807 ALA A C 1
ATOM 6551 O O . ALA A 1 807 ? 33.966 -18.516 12.250 1.00 92.50 807 ALA A O 1
ATOM 6552 N N . HIS A 1 808 ? 32.344 -17.453 13.413 1.00 93.94 808 HIS A N 1
ATOM 6553 C CA . HIS A 1 808 ? 31.402 -18.576 13.483 1.00 93.94 808 HIS A CA 1
ATOM 6554 C C . HIS A 1 808 ? 30.980 -19.042 12.082 1.00 93.94 808 HIS A C 1
ATOM 6556 O O . HIS A 1 808 ? 31.125 -20.211 11.738 1.00 93.94 808 HIS A O 1
ATOM 6562 N N . ALA A 1 809 ? 30.601 -18.105 11.208 1.00 93.75 809 ALA A N 1
ATOM 6563 C CA . ALA A 1 809 ? 30.298 -18.381 9.800 1.00 93.75 809 ALA A CA 1
ATOM 6564 C C . ALA A 1 809 ? 31.539 -18.721 8.935 1.00 93.75 809 ALA A C 1
ATOM 6566 O O . ALA A 1 809 ? 31.461 -18.764 7.702 1.00 93.75 809 ALA A O 1
ATOM 6567 N N . HIS A 1 810 ? 32.719 -18.904 9.543 1.00 92.69 810 HIS A N 1
ATOM 6568 C CA . HIS A 1 810 ? 34.015 -19.115 8.886 1.00 92.69 810 HIS A CA 1
ATOM 6569 C C . HIS A 1 810 ? 34.330 -18.095 7.769 1.00 92.69 810 HIS A C 1
ATOM 6571 O O . HIS A 1 810 ? 34.984 -18.423 6.771 1.00 92.69 810 HIS A O 1
ATOM 6577 N N . TYR A 1 811 ? 33.863 -16.852 7.924 1.00 92.06 811 TYR A N 1
ATOM 6578 C CA . TYR A 1 811 ? 33.942 -15.770 6.936 1.00 92.06 811 TYR A CA 1
ATOM 6579 C C . TYR A 1 811 ? 33.294 -16.103 5.577 1.00 92.06 811 TYR A C 1
ATOM 6581 O O . TYR A 1 811 ? 33.728 -15.608 4.534 1.00 92.06 811 TYR A O 1
ATOM 6589 N N . LYS A 1 812 ? 32.266 -16.956 5.566 1.00 95.06 812 LYS A N 1
ATOM 6590 C CA . LYS A 1 812 ? 31.430 -17.253 4.393 1.00 95.06 812 LYS A CA 1
ATOM 6591 C C . LYS A 1 812 ? 30.073 -16.563 4.518 1.00 95.06 812 LYS A C 1
ATOM 6593 O O . LYS A 1 812 ? 29.718 -16.073 5.587 1.00 95.06 812 LYS A O 1
ATOM 6598 N N . CYS A 1 813 ? 29.338 -16.485 3.413 1.00 96.25 813 CYS A N 1
ATOM 6599 C CA . CYS A 1 813 ? 27.964 -16.000 3.438 1.00 96.25 813 CYS A CA 1
ATOM 6600 C C . CYS A 1 813 ? 27.039 -17.117 3.944 1.00 96.25 813 CYS A C 1
ATOM 6602 O O . CYS A 1 813 ? 27.111 -18.234 3.440 1.00 96.25 813 CYS A O 1
ATOM 6604 N N . GLU A 1 814 ? 26.177 -16.824 4.917 1.00 95.75 814 GLU A N 1
ATOM 6605 C CA . GLU A 1 814 ? 25.231 -17.806 5.476 1.00 95.75 814 GLU A CA 1
ATOM 6606 C C . GLU A 1 814 ? 24.040 -18.070 4.533 1.00 95.75 814 GLU A C 1
ATOM 6608 O O . GLU A 1 814 ? 23.547 -19.194 4.440 1.00 95.75 814 GLU A O 1
ATOM 6613 N N . VAL A 1 815 ? 23.660 -17.088 3.701 1.00 95.19 815 VAL A N 1
ATOM 6614 C CA . VAL A 1 815 ? 22.670 -17.298 2.625 1.00 95.19 815 VAL A CA 1
ATOM 6615 C C . VAL A 1 815 ? 23.162 -18.334 1.607 1.00 95.19 815 VAL A C 1
ATOM 6617 O O . VAL A 1 815 ? 22.384 -19.210 1.236 1.00 95.19 815 VAL A O 1
ATOM 6620 N N . ASP A 1 816 ? 24.434 -18.298 1.201 1.00 93.94 816 ASP A N 1
ATOM 6621 C CA . ASP A 1 816 ? 25.081 -19.401 0.473 1.00 93.94 816 ASP A CA 1
ATOM 6622 C C . ASP A 1 816 ? 26.612 -19.340 0.621 1.00 93.94 816 ASP A C 1
ATOM 6624 O O . ASP A 1 816 ? 27.270 -18.369 0.232 1.00 93.94 816 ASP A O 1
ATOM 6628 N N . ALA A 1 817 ? 27.198 -20.423 1.131 1.00 92.19 817 ALA A N 1
ATOM 6629 C CA . ALA A 1 817 ? 28.638 -20.594 1.286 1.00 92.19 817 ALA A CA 1
ATOM 6630 C C . ALA A 1 817 ? 29.411 -20.601 -0.051 1.00 92.19 817 ALA A C 1
ATOM 6632 O O . ALA A 1 817 ? 30.629 -20.390 -0.045 1.00 92.19 817 ALA A O 1
ATOM 6633 N N . ALA A 1 818 ? 28.729 -20.850 -1.176 1.00 92.06 818 ALA A N 1
ATOM 6634 C CA . ALA A 1 818 ? 29.276 -20.795 -2.528 1.00 92.06 818 ALA A CA 1
ATOM 6635 C C . ALA A 1 818 ? 29.267 -19.383 -3.145 1.00 92.06 818 ALA A C 1
ATOM 6637 O O . ALA A 1 818 ? 29.901 -19.184 -4.186 1.00 92.06 818 ALA A O 1
ATOM 6638 N N . HIS A 1 819 ? 28.607 -18.391 -2.525 1.00 93.69 819 HIS A N 1
ATOM 6639 C CA . HIS A 1 819 ? 28.565 -17.034 -3.070 1.00 93.69 819 HIS A CA 1
ATOM 6640 C C . HIS A 1 819 ? 29.975 -16.435 -3.258 1.00 93.69 819 HIS A C 1
ATOM 6642 O O . HIS A 1 819 ? 30.843 -16.559 -2.379 1.00 93.69 819 HIS A O 1
ATOM 6648 N N . PRO A 1 820 ? 30.226 -15.753 -4.395 1.00 86.50 820 PRO A N 1
ATOM 6649 C CA . PRO A 1 820 ? 31.542 -15.226 -4.718 1.00 86.50 820 PRO A CA 1
ATOM 6650 C C . PRO A 1 820 ? 31.974 -14.166 -3.700 1.00 86.50 820 PRO A C 1
ATOM 6652 O O . PRO A 1 820 ? 31.302 -13.166 -3.464 1.00 86.50 820 PRO A O 1
ATOM 6655 N N . THR A 1 821 ? 33.140 -14.400 -3.105 1.00 89.06 821 THR A N 1
ATOM 6656 C CA . THR A 1 821 ? 33.779 -13.557 -2.088 1.00 89.06 821 THR A CA 1
ATOM 6657 C C . THR A 1 821 ? 35.284 -13.516 -2.346 1.00 89.06 821 THR A C 1
ATOM 6659 O O . THR A 1 821 ? 35.874 -14.507 -2.787 1.00 89.06 821 THR A O 1
ATOM 6662 N N . PHE A 1 822 ? 35.919 -12.379 -2.065 1.00 90.81 822 PHE A N 1
ATOM 6663 C CA . PHE A 1 822 ? 37.359 -12.159 -2.252 1.00 90.81 822 PHE A CA 1
ATOM 6664 C C . PHE A 1 822 ? 38.115 -12.185 -0.915 1.00 90.81 822 PHE A C 1
ATOM 6666 O O . PHE A 1 822 ? 37.511 -12.071 0.149 1.00 90.81 822 PHE A O 1
ATOM 6673 N N . ILE A 1 823 ? 39.441 -12.344 -0.951 1.00 89.19 823 ILE A N 1
ATOM 6674 C CA . ILE A 1 823 ? 40.289 -12.315 0.253 1.00 89.19 823 ILE A CA 1
ATOM 6675 C C . ILE A 1 823 ? 40.540 -10.863 0.688 1.00 89.19 823 ILE A C 1
ATOM 6677 O O . ILE A 1 823 ? 40.791 -9.989 -0.143 1.00 89.19 823 ILE A O 1
ATOM 6681 N N . ARG A 1 824 ? 40.466 -10.590 1.995 1.00 83.44 824 ARG A N 1
ATOM 6682 C CA . ARG A 1 824 ? 40.667 -9.249 2.565 1.00 83.44 824 ARG A CA 1
ATOM 6683 C C . ARG A 1 824 ? 42.116 -8.781 2.377 1.00 83.44 824 ARG A C 1
ATOM 6685 O O . ARG A 1 824 ? 43.060 -9.537 2.548 1.00 83.44 824 ARG A O 1
ATOM 6692 N N . LYS A 1 825 ? 42.331 -7.481 2.142 1.00 79.25 825 LYS A N 1
ATOM 6693 C CA . LYS A 1 825 ? 43.691 -6.917 1.975 1.00 79.25 825 LYS A CA 1
ATOM 6694 C C . LYS A 1 825 ? 44.581 -7.031 3.230 1.00 79.25 825 LYS A C 1
ATOM 6696 O O . LYS A 1 825 ? 45.800 -6.989 3.114 1.00 79.25 825 LYS A O 1
ATOM 6701 N N . LYS A 1 826 ? 43.978 -7.134 4.423 1.00 77.38 826 LYS A N 1
ATOM 6702 C CA . LYS A 1 826 ? 44.664 -7.161 5.732 1.00 77.38 826 LYS A CA 1
ATOM 6703 C C . LYS A 1 826 ? 44.626 -8.525 6.445 1.00 77.38 826 LYS A C 1
ATOM 6705 O O . LYS A 1 826 ? 45.168 -8.633 7.538 1.00 77.38 826 LYS A O 1
ATOM 6710 N N . SER A 1 827 ? 43.986 -9.551 5.880 1.00 79.88 827 SER A N 1
ATOM 6711 C CA . SER A 1 827 ? 43.946 -10.898 6.473 1.00 79.88 827 SER A CA 1
ATOM 6712 C C . SER A 1 827 ? 43.760 -11.971 5.401 1.00 79.88 827 SER A C 1
ATOM 6714 O O . SER A 1 827 ? 43.262 -11.697 4.318 1.00 79.88 827 SER A O 1
ATOM 6716 N N . ASN A 1 828 ? 44.102 -13.222 5.703 1.00 83.25 828 ASN A N 1
ATOM 6717 C CA . ASN A 1 828 ? 43.892 -14.358 4.793 1.00 83.25 828 ASN A CA 1
ATOM 6718 C C . ASN A 1 828 ? 42.421 -14.831 4.705 1.00 83.25 828 ASN A C 1
ATOM 6720 O O . ASN A 1 828 ? 42.149 -15.889 4.139 1.00 83.25 828 ASN A O 1
ATOM 6724 N N . LYS A 1 829 ? 41.474 -14.081 5.282 1.00 86.94 829 LYS A N 1
ATOM 6725 C CA . LYS A 1 829 ? 40.053 -14.445 5.358 1.00 86.94 829 LYS A CA 1
ATOM 6726 C C . LYS A 1 829 ? 39.265 -13.857 4.192 1.00 86.94 829 LYS A C 1
ATOM 6728 O O . LYS A 1 829 ? 39.643 -12.835 3.617 1.00 86.94 829 LYS A O 1
ATOM 6733 N N . ARG A 1 830 ? 38.140 -14.493 3.867 1.00 90.12 830 ARG A N 1
ATOM 6734 C CA . ARG A 1 830 ? 37.169 -13.982 2.892 1.00 90.12 830 ARG A CA 1
ATOM 6735 C C . ARG A 1 830 ? 36.487 -12.708 3.414 1.00 90.12 830 ARG A C 1
ATOM 6737 O O . ARG A 1 830 ? 36.445 -12.438 4.619 1.00 90.12 830 ARG A O 1
ATOM 6744 N N . TYR A 1 831 ? 36.020 -11.883 2.487 1.00 91.00 831 TYR A N 1
ATOM 6745 C CA . TYR A 1 831 ? 35.273 -10.669 2.775 1.00 91.00 831 TYR A CA 1
ATOM 6746 C C . TYR A 1 831 ? 33.770 -10.959 2.801 1.00 91.00 831 TYR A C 1
ATOM 6748 O O . TYR A 1 831 ? 33.202 -11.429 1.816 1.00 91.00 831 TYR A O 1
ATOM 6756 N N . THR A 1 832 ? 33.172 -10.644 3.944 1.00 92.06 832 THR A N 1
ATOM 6757 C CA . THR A 1 832 ? 31.743 -10.676 4.257 1.00 92.06 832 THR A CA 1
ATOM 6758 C C . THR A 1 832 ? 31.415 -9.502 5.182 1.00 92.06 832 THR A C 1
ATOM 6760 O O . THR A 1 832 ? 32.303 -8.940 5.838 1.00 92.06 832 THR A O 1
ATOM 6763 N N . GLU A 1 833 ? 30.153 -9.112 5.205 1.00 91.69 833 GLU A N 1
ATOM 6764 C CA . GLU A 1 833 ? 29.604 -7.993 5.963 1.00 91.69 833 GLU A CA 1
ATOM 6765 C C . GLU A 1 833 ? 28.684 -8.561 7.054 1.00 91.69 833 GLU A C 1
ATOM 6767 O O . GLU A 1 833 ? 27.889 -9.452 6.745 1.00 91.69 833 GLU A O 1
ATOM 6772 N N . PRO A 1 834 ? 28.834 -8.144 8.325 1.00 92.88 834 PRO A N 1
ATOM 6773 C CA . PRO A 1 834 ? 27.875 -8.482 9.363 1.00 92.88 834 PRO A CA 1
ATOM 6774 C C . PRO A 1 834 ? 26.604 -7.655 9.175 1.00 92.88 834 PRO A C 1
ATOM 6776 O O . PRO A 1 834 ? 26.673 -6.512 8.729 1.00 92.88 834 PRO A O 1
ATOM 6779 N N . HIS A 1 835 ? 25.478 -8.227 9.567 1.00 92.81 835 HIS A N 1
ATOM 6780 C CA . HIS A 1 835 ? 24.174 -7.578 9.553 1.00 92.81 835 HIS A CA 1
ATOM 6781 C C . HIS A 1 835 ? 23.342 -8.147 10.706 1.00 92.81 835 HIS A C 1
ATOM 6783 O O . HIS A 1 835 ? 23.328 -9.367 10.898 1.00 92.81 835 HIS A O 1
ATOM 6789 N N . HIS A 1 836 ? 22.679 -7.301 11.492 1.00 93.62 836 HIS A N 1
ATOM 6790 C CA . HIS A 1 836 ? 21.805 -7.755 12.578 1.00 93.62 836 HIS A CA 1
ATOM 6791 C C . HIS A 1 836 ? 20.491 -8.267 11.973 1.00 93.62 836 HIS A C 1
ATOM 6793 O O . HIS A 1 836 ? 19.799 -7.535 11.276 1.00 93.62 836 HIS A O 1
ATOM 6799 N N . LEU A 1 837 ? 20.171 -9.549 12.179 1.00 93.56 837 LEU A N 1
ATOM 6800 C CA . LEU A 1 837 ? 19.005 -10.209 11.575 1.00 93.56 837 LEU A CA 1
ATOM 6801 C C . LEU A 1 837 ? 17.682 -9.742 12.191 1.00 93.56 837 LEU A C 1
ATOM 6803 O O . LEU A 1 837 ? 16.683 -9.673 11.488 1.00 93.56 837 LEU A O 1
ATOM 6807 N N . VAL A 1 838 ? 17.674 -9.447 13.491 1.00 93.31 838 VAL A N 1
ATOM 6808 C CA . VAL A 1 838 ? 16.682 -8.590 14.147 1.00 93.31 838 VAL A CA 1
ATOM 6809 C C . VAL A 1 838 ? 17.305 -7.194 14.245 1.00 93.31 838 VAL A C 1
ATOM 6811 O O . VAL A 1 838 ? 18.313 -7.075 14.955 1.00 93.31 838 VAL A O 1
ATOM 6814 N N . PRO A 1 839 ? 16.758 -6.163 13.568 1.00 90.25 839 PRO A N 1
ATOM 6815 C CA . PRO A 1 839 ? 17.364 -4.833 13.550 1.00 90.25 839 PRO A CA 1
ATOM 6816 C C . PRO A 1 839 ? 17.457 -4.211 14.948 1.00 90.25 839 PRO A C 1
ATOM 6818 O O . PRO A 1 839 ? 16.547 -4.328 15.775 1.00 90.25 839 PRO A O 1
ATOM 6821 N N . MET A 1 840 ? 18.564 -3.521 15.201 1.00 87.00 840 MET A N 1
ATOM 6822 C CA . MET A 1 840 ? 18.920 -2.895 16.473 1.00 87.00 840 MET A CA 1
ATOM 6823 C C . MET A 1 840 ? 17.951 -1.785 16.883 1.00 87.00 840 MET A C 1
ATOM 6825 O O . MET A 1 840 ? 17.731 -1.606 18.087 1.00 87.00 840 MET A O 1
ATOM 6829 N N . ALA A 1 841 ? 17.327 -1.102 15.917 1.00 78.31 841 ALA A N 1
ATOM 6830 C CA . ALA A 1 841 ? 16.250 -0.132 16.143 1.00 78.31 841 ALA A CA 1
ATOM 6831 C C . ALA A 1 841 ? 15.108 -0.687 17.024 1.00 78.31 841 ALA A C 1
ATOM 6833 O O . ALA A 1 841 ? 14.510 0.047 17.808 1.00 78.31 841 ALA A O 1
ATOM 6834 N N . PHE A 1 842 ? 14.855 -2.001 16.982 1.00 80.81 842 PHE A N 1
ATOM 6835 C CA . PHE A 1 842 ? 13.778 -2.652 17.737 1.00 80.81 842 PHE A CA 1
ATOM 6836 C C . PHE A 1 842 ? 14.214 -3.227 19.086 1.00 80.81 842 PHE A C 1
ATOM 6838 O O . PHE A 1 842 ? 13.449 -3.956 19.717 1.00 80.81 842 PHE A O 1
ATOM 6845 N N . SER A 1 843 ? 15.412 -2.892 19.584 1.00 84.69 843 SER A N 1
ATOM 6846 C CA . SER A 1 843 ? 15.901 -3.438 20.861 1.00 84.69 843 SER A CA 1
ATOM 6847 C C . SER A 1 843 ? 14.996 -3.105 22.053 1.00 84.69 843 SER A C 1
ATOM 6849 O O . SER A 1 843 ? 15.088 -3.774 23.076 1.00 84.69 843 SER A O 1
ATOM 6851 N N . ASP A 1 844 ? 14.133 -2.084 21.980 1.00 82.38 844 ASP A N 1
ATOM 6852 C CA . ASP A 1 844 ? 13.108 -1.791 23.001 1.00 82.38 844 ASP A CA 1
ATOM 6853 C C . ASP A 1 844 ? 12.071 -2.885 23.217 1.00 82.38 844 ASP A C 1
ATOM 6855 O O . ASP A 1 844 ? 11.530 -2.983 24.314 1.00 82.38 844 ASP A O 1
ATOM 6859 N N . GLU A 1 845 ? 11.853 -3.746 22.231 1.00 84.44 845 GLU A N 1
ATOM 6860 C CA . GLU A 1 845 ? 10.912 -4.862 22.346 1.00 84.44 845 GLU A CA 1
ATOM 6861 C C . GLU A 1 845 ? 11.540 -6.090 23.033 1.00 84.44 845 GLU A C 1
ATOM 6863 O O . GLU A 1 845 ? 10.890 -7.123 23.197 1.00 84.44 845 GLU A O 1
ATOM 6868 N N . PHE A 1 846 ? 12.800 -5.969 23.476 1.00 87.31 846 PHE A N 1
ATOM 6869 C CA . PHE A 1 846 ? 13.582 -7.029 24.099 1.00 87.31 846 PHE A CA 1
ATOM 6870 C C . PHE A 1 846 ? 14.205 -6.578 25.431 1.00 87.31 846 PHE A C 1
ATOM 6872 O O . PHE A 1 846 ? 14.867 -5.544 25.535 1.00 87.31 846 PHE A O 1
ATOM 6879 N N . GLU A 1 847 ? 14.057 -7.427 26.450 1.00 87.81 847 GLU A N 1
ATOM 6880 C CA . GLU A 1 847 ? 14.705 -7.291 27.770 1.00 87.81 847 GLU A CA 1
ATOM 6881 C C . GLU A 1 847 ? 16.227 -7.559 27.718 1.00 87.81 847 GLU A C 1
ATOM 6883 O O . GLU A 1 847 ? 16.964 -7.309 28.673 1.00 87.81 847 GLU A O 1
ATOM 6888 N N . VAL A 1 848 ? 16.709 -8.097 26.595 1.00 91.44 848 VAL A N 1
ATOM 6889 C CA . VAL A 1 848 ? 18.096 -8.508 26.347 1.00 91.44 848 VAL A CA 1
ATOM 6890 C C . VAL A 1 848 ? 18.701 -7.689 25.207 1.00 91.44 848 VAL A C 1
ATOM 6892 O O . VAL A 1 848 ? 17.990 -7.102 24.394 1.00 91.44 848 VAL A O 1
ATOM 6895 N N . SER A 1 849 ? 20.029 -7.637 25.133 1.00 93.19 849 SER A N 1
ATOM 6896 C CA . SER A 1 849 ? 20.732 -6.983 24.027 1.00 93.19 849 SER A CA 1
ATOM 6897 C C . SER A 1 849 ? 20.464 -7.705 22.700 1.00 93.19 849 SER A C 1
ATOM 6899 O O . SER A 1 849 ? 20.753 -8.896 22.602 1.00 93.19 849 SER A O 1
ATOM 6901 N N . LEU A 1 850 ? 20.014 -6.987 21.663 1.00 94.12 850 LEU A N 1
ATOM 6902 C CA . LEU A 1 850 ? 20.007 -7.503 20.283 1.00 94.12 850 LEU A CA 1
ATOM 6903 C C . LEU A 1 850 ? 21.418 -7.599 19.682 1.00 94.12 850 LEU A C 1
ATOM 6905 O O . LEU A 1 850 ? 21.641 -8.365 18.745 1.00 94.12 850 LEU A O 1
ATOM 6909 N N . ASP A 1 851 ? 22.391 -6.874 20.237 1.00 94.19 851 ASP A N 1
ATOM 6910 C CA . ASP A 1 851 ? 23.796 -6.993 19.855 1.00 94.19 851 ASP A CA 1
ATOM 6911 C C . ASP A 1 851 ? 24.410 -8.275 20.444 1.00 94.19 851 ASP A C 1
ATOM 6913 O O . ASP A 1 851 ? 24.977 -8.273 21.545 1.00 94.19 851 ASP A O 1
ATOM 6917 N N . ARG A 1 852 ? 24.219 -9.383 19.720 1.00 94.25 852 ARG A N 1
ATOM 6918 C CA . ARG A 1 852 ? 24.645 -10.755 20.038 1.00 94.25 852 ARG A CA 1
ATOM 6919 C C . ARG A 1 852 ? 25.143 -11.460 18.786 1.00 94.25 852 ARG A C 1
ATOM 6921 O O . ARG A 1 852 ? 24.594 -11.271 17.702 1.00 94.25 852 ARG A O 1
ATOM 6928 N N . GLU A 1 853 ? 26.122 -12.341 18.943 1.00 95.69 853 GLU A N 1
ATOM 6929 C CA . GLU A 1 853 ? 26.652 -13.183 17.872 1.00 95.69 853 GLU A CA 1
ATOM 6930 C C . GLU A 1 853 ? 25.567 -14.044 17.208 1.00 95.69 853 GLU A C 1
ATOM 6932 O O . GLU A 1 853 ? 25.567 -14.248 15.994 1.00 95.69 853 GLU A O 1
ATOM 6937 N N . GLU A 1 854 ? 24.610 -14.507 18.009 1.00 95.31 854 GLU A N 1
ATOM 6938 C CA . GLU A 1 854 ? 23.457 -15.307 17.607 1.00 95.31 854 GLU A CA 1
ATOM 6939 C C . GLU A 1 854 ? 22.457 -14.507 16.741 1.00 95.31 854 GLU A C 1
ATOM 6941 O O . GLU A 1 854 ? 21.738 -15.106 15.937 1.00 95.31 854 GLU A O 1
ATOM 6946 N N . ASN A 1 855 ? 22.466 -13.167 16.825 1.00 96.19 855 ASN A N 1
ATOM 6947 C CA . ASN A 1 855 ? 21.645 -12.260 16.011 1.00 96.19 855 ASN A CA 1
ATOM 6948 C C . ASN A 1 855 ? 22.382 -11.673 14.791 1.00 96.19 855 ASN A C 1
ATOM 6950 O O . ASN A 1 855 ? 21.745 -11.237 13.837 1.00 96.19 855 ASN A O 1
ATOM 6954 N N . ILE A 1 856 ? 23.717 -11.671 14.777 1.00 95.50 856 ILE A N 1
ATOM 6955 C CA . ILE A 1 856 ? 24.493 -11.149 13.643 1.00 95.50 856 ILE A CA 1
ATOM 6956 C C . ILE A 1 856 ? 24.748 -12.256 12.614 1.00 95.50 856 ILE A C 1
ATOM 6958 O O . ILE A 1 856 ? 25.287 -13.316 12.943 1.00 95.50 856 ILE A O 1
ATOM 6962 N N . VAL A 1 857 ? 24.416 -11.988 11.351 1.00 96.00 857 VAL A N 1
ATOM 6963 C CA . VAL A 1 857 ? 24.655 -12.881 10.205 1.00 96.00 857 VAL A CA 1
ATOM 6964 C C . VAL A 1 857 ? 25.775 -12.360 9.301 1.00 96.00 857 VAL A C 1
ATOM 6966 O O . VAL A 1 857 ? 25.917 -11.161 9.083 1.00 96.00 857 VAL A O 1
ATOM 6969 N N . SER A 1 858 ? 26.583 -13.273 8.765 1.00 95.62 858 SER A N 1
ATOM 6970 C CA . SER A 1 858 ? 27.682 -13.021 7.830 1.00 95.62 858 SER A CA 1
ATOM 6971 C C . SER A 1 858 ? 27.184 -13.121 6.389 1.00 95.62 858 SER A C 1
ATOM 6973 O O . SER A 1 858 ? 26.797 -14.195 5.920 1.00 95.62 858 SER A O 1
ATOM 6975 N N . LEU A 1 859 ? 27.217 -12.014 5.648 1.00 95.94 859 LEU A N 1
ATOM 6976 C CA . LEU A 1 859 ? 26.664 -11.908 4.295 1.00 95.94 859 LEU A CA 1
ATOM 6977 C C . LEU A 1 859 ? 27.733 -11.525 3.263 1.00 95.94 859 LEU A C 1
ATOM 6979 O O . LEU A 1 859 ? 28.711 -10.852 3.575 1.00 95.94 859 LEU A O 1
ATOM 6983 N N . CYS A 1 860 ? 27.576 -11.937 2.002 1.00 94.31 860 CYS A N 1
ATOM 6984 C CA . CYS A 1 860 ? 28.302 -11.281 0.910 1.00 94.31 860 CYS A CA 1
ATOM 6985 C C . CYS A 1 860 ? 27.614 -9.942 0.590 1.00 94.31 860 CYS A C 1
ATOM 6987 O O . CYS A 1 860 ? 26.409 -9.814 0.810 1.00 94.31 860 CYS A O 1
ATOM 6989 N N . SER A 1 861 ? 28.335 -8.969 0.021 1.00 87.31 861 SER A N 1
ATOM 6990 C CA . SER A 1 861 ? 27.771 -7.634 -0.250 1.00 87.31 861 SER A CA 1
ATOM 6991 C C . SER A 1 861 ? 26.521 -7.664 -1.139 1.00 87.31 861 SER A C 1
ATOM 6993 O O . SER A 1 861 ? 25.666 -6.800 -1.008 1.00 87.31 861 SER A O 1
ATOM 6995 N N . ASN A 1 862 ? 26.360 -8.673 -2.009 1.00 89.69 862 ASN A N 1
ATOM 6996 C CA . ASN A 1 862 ? 25.121 -8.834 -2.775 1.00 89.69 862 ASN A CA 1
ATOM 6997 C C . ASN A 1 862 ? 23.934 -9.217 -1.880 1.00 89.69 862 ASN A C 1
ATOM 6999 O O . ASN A 1 862 ? 22.875 -8.624 -2.007 1.00 89.69 862 ASN A O 1
ATOM 7003 N N . CYS A 1 863 ? 24.099 -10.186 -0.973 1.00 91.44 863 CYS A N 1
ATOM 7004 C CA . CYS A 1 863 ? 23.031 -10.587 -0.054 1.00 91.44 863 CYS A CA 1
ATOM 7005 C C . CYS A 1 863 ? 22.717 -9.505 0.976 1.00 91.44 863 CYS A C 1
ATOM 7007 O O . CYS A 1 863 ? 21.555 -9.311 1.300 1.00 91.44 863 CYS A O 1
ATOM 7009 N N . HIS A 1 864 ? 23.732 -8.790 1.457 1.00 89.88 864 HIS A N 1
ATOM 7010 C CA . HIS A 1 864 ? 23.546 -7.671 2.373 1.00 89.88 864 HIS A CA 1
ATOM 7011 C C . HIS A 1 864 ? 22.744 -6.538 1.707 1.00 89.88 864 HIS A C 1
ATOM 7013 O O . HIS A 1 864 ? 21.672 -6.177 2.184 1.00 89.88 864 HIS A O 1
ATOM 7019 N N . ASN A 1 865 ? 23.164 -6.091 0.518 1.00 80.88 865 ASN A N 1
ATOM 7020 C CA . ASN A 1 865 ? 22.417 -5.106 -0.272 1.00 80.88 865 ASN A CA 1
ATOM 7021 C C . ASN A 1 865 ? 21.030 -5.612 -0.714 1.00 80.88 865 ASN A C 1
ATOM 7023 O O . ASN A 1 865 ? 20.117 -4.814 -0.891 1.00 80.88 865 ASN A O 1
ATOM 7027 N N . GLN A 1 866 ? 20.850 -6.923 -0.904 1.00 83.94 866 GLN A N 1
ATOM 7028 C CA . GLN A 1 866 ? 19.549 -7.514 -1.228 1.00 83.94 866 GLN A CA 1
ATOM 7029 C C . GLN A 1 866 ? 18.591 -7.534 -0.027 1.00 83.94 866 GLN A C 1
ATOM 7031 O O . GLN A 1 866 ? 17.389 -7.618 -0.253 1.00 83.94 866 GLN A O 1
ATOM 7036 N N . ILE A 1 867 ? 19.080 -7.443 1.214 1.00 83.69 867 ILE A N 1
ATOM 7037 C CA . ILE A 1 867 ? 18.212 -7.267 2.386 1.00 83.69 867 ILE A CA 1
ATOM 7038 C C . ILE A 1 867 ? 17.737 -5.811 2.500 1.00 83.69 867 ILE A C 1
ATOM 7040 O O . ILE A 1 867 ? 16.540 -5.603 2.658 1.00 83.69 867 ILE A O 1
ATOM 7044 N N . HIS A 1 868 ? 18.626 -4.823 2.340 1.00 77.06 868 HIS A N 1
ATOM 7045 C CA . HIS A 1 868 ? 18.254 -3.399 2.454 1.00 77.06 868 HIS A CA 1
ATOM 7046 C C . HIS A 1 868 ? 17.507 -2.848 1.229 1.00 77.06 868 HIS A C 1
ATOM 7048 O O . HIS A 1 868 ? 16.490 -2.178 1.366 1.00 77.06 868 HIS A O 1
ATOM 7054 N N . TYR A 1 869 ? 17.984 -3.140 0.015 1.00 69.25 869 TYR A N 1
ATOM 7055 C CA . TYR A 1 869 ? 17.478 -2.530 -1.229 1.00 69.25 869 TYR A CA 1
ATOM 7056 C C . TYR A 1 869 ? 16.810 -3.535 -2.182 1.00 69.25 869 TYR A C 1
ATOM 7058 O O . TYR A 1 869 ? 16.330 -3.173 -3.260 1.00 69.25 869 TYR A O 1
ATOM 7066 N N . GLY A 1 870 ? 16.840 -4.828 -1.850 1.00 58.88 870 GLY A N 1
ATOM 7067 C CA . GLY A 1 870 ? 16.337 -5.886 -2.716 1.00 58.88 870 GLY A CA 1
ATOM 7068 C C . GLY A 1 870 ? 14.849 -6.140 -2.513 1.00 58.88 870 GLY A C 1
ATOM 7069 O O . GLY A 1 870 ? 14.411 -6.515 -1.432 1.00 58.88 870 GLY A O 1
ATOM 7070 N N . LYS A 1 871 ? 14.073 -6.074 -3.599 1.00 62.09 871 LYS A N 1
ATOM 7071 C CA . LYS A 1 871 ? 12.636 -6.409 -3.602 1.00 62.09 871 LYS A CA 1
ATOM 7072 C C . LYS A 1 871 ? 12.319 -7.814 -3.044 1.00 62.09 871 LYS A C 1
ATOM 7074 O O . LYS A 1 871 ? 11.216 -8.048 -2.562 1.00 62.09 871 LYS A O 1
ATOM 7079 N N . ASP A 1 872 ? 13.291 -8.728 -3.090 1.00 78.06 872 ASP A N 1
ATOM 7080 C CA . ASP A 1 872 ? 13.188 -10.110 -2.604 1.00 78.06 872 ASP A CA 1
ATOM 7081 C C . ASP A 1 872 ? 13.877 -10.348 -1.238 1.00 78.06 872 ASP A C 1
ATOM 7083 O O . ASP A 1 872 ? 14.166 -11.498 -0.893 1.00 78.06 872 ASP A O 1
ATOM 7087 N N . ALA A 1 873 ? 14.139 -9.298 -0.444 1.00 79.81 873 ALA A N 1
ATOM 7088 C CA . ALA A 1 873 ? 14.747 -9.375 0.896 1.00 79.81 873 ALA A CA 1
ATOM 7089 C C . ALA A 1 873 ? 14.128 -10.469 1.794 1.00 79.81 873 ALA A C 1
ATOM 7091 O O . ALA A 1 873 ? 14.846 -11.192 2.493 1.00 79.81 873 ALA A O 1
ATOM 7092 N N . TYR A 1 874 ? 12.805 -10.668 1.687 1.00 84.38 874 TYR A N 1
ATOM 7093 C CA . TYR A 1 874 ? 12.031 -11.724 2.356 1.00 84.38 874 TYR A CA 1
ATOM 7094 C C . TYR A 1 874 ? 12.687 -13.105 2.254 1.00 84.38 874 TYR A C 1
ATOM 7096 O O . TYR A 1 874 ? 12.703 -13.859 3.224 1.00 84.38 874 TYR A O 1
ATOM 7104 N N . VAL A 1 875 ? 13.213 -13.461 1.076 1.00 89.31 875 VAL A N 1
ATOM 7105 C CA . VAL A 1 875 ? 13.770 -14.796 0.809 1.00 89.31 875 VAL A CA 1
ATOM 7106 C C . VAL A 1 875 ? 15.007 -15.042 1.670 1.00 89.31 875 VAL A C 1
ATOM 7108 O O . VAL A 1 875 ? 15.183 -16.138 2.206 1.00 89.31 875 VAL A O 1
ATOM 7111 N N . LEU A 1 876 ? 15.834 -14.010 1.839 1.00 92.88 876 LEU A N 1
ATOM 7112 C CA . LEU A 1 876 ? 17.061 -14.058 2.624 1.00 92.88 876 LEU A CA 1
ATOM 7113 C C . LEU A 1 876 ? 16.722 -14.051 4.116 1.00 92.88 876 LEU A C 1
ATOM 7115 O O . LEU A 1 876 ? 17.132 -14.965 4.828 1.00 92.88 876 LEU A O 1
ATOM 7119 N N . ILE A 1 877 ? 15.907 -13.092 4.571 1.00 90.69 877 ILE A N 1
ATOM 7120 C CA . ILE A 1 877 ? 15.504 -12.967 5.983 1.00 90.69 877 ILE A CA 1
ATOM 7121 C C . ILE A 1 877 ? 14.786 -14.234 6.463 1.00 90.69 877 ILE A C 1
ATOM 7123 O O . ILE A 1 877 ? 15.091 -14.738 7.540 1.00 90.69 877 ILE A O 1
ATOM 7127 N N . LYS A 1 878 ? 13.894 -14.823 5.654 1.00 93.00 878 LYS A N 1
ATOM 7128 C CA . LYS A 1 878 ? 13.207 -16.078 5.997 1.00 93.00 878 LYS A CA 1
ATOM 7129 C C . LYS A 1 878 ? 14.161 -17.255 6.159 1.00 93.00 878 LYS A C 1
ATOM 7131 O O . LYS A 1 878 ? 13.971 -18.051 7.078 1.00 93.00 878 LYS A O 1
ATOM 7136 N N . LYS A 1 879 ? 15.152 -17.386 5.270 1.00 94.62 879 LYS A N 1
ATOM 7137 C CA . LYS A 1 879 ? 16.176 -18.430 5.387 1.00 94.62 879 LYS A CA 1
ATOM 7138 C C . LYS A 1 879 ? 16.969 -18.236 6.682 1.00 94.62 879 LYS A C 1
ATOM 7140 O O . LYS A 1 879 ? 17.020 -19.144 7.504 1.00 94.62 879 LYS A O 1
ATOM 7145 N N . LEU A 1 880 ? 17.522 -17.040 6.868 1.00 95.56 880 LEU A N 1
ATOM 7146 C CA . LEU A 1 880 ? 18.369 -16.700 8.008 1.00 95.56 880 LEU A CA 1
ATOM 7147 C C . LEU A 1 880 ? 17.605 -16.840 9.334 1.00 95.56 880 LEU A C 1
ATOM 7149 O O . LEU A 1 880 ? 18.144 -17.377 10.294 1.00 95.56 880 LEU A O 1
ATOM 7153 N N . TYR A 1 881 ? 16.323 -16.464 9.379 1.00 94.50 881 TYR A N 1
ATOM 7154 C CA . TYR A 1 881 ? 15.454 -16.705 10.533 1.00 94.50 881 TYR A CA 1
ATOM 7155 C C . TYR A 1 881 ? 15.268 -18.195 10.822 1.00 94.50 881 TYR A C 1
ATOM 7157 O O . TYR A 1 881 ? 15.394 -18.607 11.970 1.00 94.50 881 TYR A O 1
ATOM 7165 N N . ALA A 1 882 ? 14.988 -19.017 9.806 1.00 92.50 882 ALA A N 1
ATOM 7166 C CA . ALA A 1 882 ? 14.831 -20.457 10.000 1.00 92.50 882 ALA A CA 1
ATOM 7167 C C . ALA A 1 882 ? 16.117 -21.115 10.538 1.00 92.50 882 ALA A C 1
ATOM 7169 O O . ALA A 1 882 ? 16.031 -22.050 11.328 1.00 92.50 882 ALA A O 1
ATOM 7170 N N . GLU A 1 883 ? 17.287 -20.601 10.151 1.00 93.50 883 GLU A N 1
ATOM 7171 C CA . GLU A 1 883 ? 18.599 -21.062 10.624 1.00 93.50 883 GLU A CA 1
ATOM 7172 C C . GLU A 1 883 ? 18.978 -20.500 12.008 1.00 93.50 883 GLU A C 1
ATOM 7174 O O . GLU A 1 883 ? 19.670 -21.174 12.768 1.00 93.50 883 GLU A O 1
ATOM 7179 N N . ARG A 1 884 ? 18.516 -19.293 12.370 1.00 93.19 884 ARG A N 1
ATOM 7180 C CA . ARG A 1 884 ? 18.873 -18.619 13.634 1.00 93.19 884 ARG A CA 1
ATOM 7181 C C . ARG A 1 884 ? 17.816 -18.694 14.740 1.00 93.19 884 ARG A C 1
ATOM 7183 O O . ARG A 1 884 ? 18.144 -18.381 15.879 1.00 93.19 884 ARG A O 1
ATOM 7190 N N . LYS A 1 885 ? 16.578 -19.124 14.470 1.00 93.88 885 LYS A N 1
ATOM 7191 C CA . LYS A 1 885 ? 15.466 -19.084 15.442 1.00 93.88 885 LYS A CA 1
ATOM 7192 C C . LYS A 1 885 ? 15.820 -19.694 16.807 1.00 93.88 885 LYS A C 1
ATOM 7194 O O . LYS A 1 885 ? 15.612 -19.050 17.829 1.00 93.88 885 LYS A O 1
ATOM 7199 N N . GLU A 1 886 ? 16.347 -20.917 16.834 1.00 93.75 886 GLU A N 1
ATOM 7200 C CA . GLU A 1 886 ? 16.616 -21.631 18.094 1.00 93.75 886 GLU A CA 1
ATOM 7201 C C . GLU A 1 886 ? 17.755 -20.985 18.905 1.00 93.75 886 GLU A C 1
ATOM 7203 O O . GLU A 1 886 ? 17.685 -20.934 20.133 1.00 93.75 886 GLU A O 1
ATOM 7208 N N . VAL A 1 887 ? 18.772 -20.428 18.233 1.00 94.00 887 VAL A N 1
ATOM 7209 C CA . VAL A 1 887 ? 19.880 -19.717 18.900 1.00 94.00 887 VAL A CA 1
ATOM 7210 C C . VAL A 1 887 ? 19.502 -18.296 19.326 1.00 94.00 887 VAL A C 1
ATOM 7212 O O . VAL A 1 887 ? 19.978 -17.825 20.352 1.00 94.00 887 VAL A O 1
ATOM 7215 N N . LEU A 1 888 ? 18.594 -17.627 18.609 1.00 94.94 888 LEU A N 1
ATOM 7216 C CA . LEU A 1 888 ? 17.978 -16.373 19.059 1.00 94.94 888 LEU A CA 1
ATOM 7217 C C . LEU A 1 888 ? 17.154 -16.598 20.337 1.00 94.94 888 LEU A C 1
ATOM 7219 O O . LEU A 1 888 ? 17.308 -15.864 21.315 1.00 94.94 888 LEU A O 1
ATOM 7223 N N . GLU A 1 889 ? 16.327 -17.650 20.363 1.00 93.81 889 GLU A N 1
ATOM 7224 C CA . GLU A 1 889 ? 15.512 -17.994 21.531 1.00 93.81 889 GLU A CA 1
ATOM 7225 C C . GLU A 1 889 ? 16.365 -18.344 22.766 1.00 93.81 889 GLU A C 1
ATOM 7227 O O . GLU A 1 889 ? 15.974 -17.971 23.877 1.00 93.81 889 GLU A O 1
ATOM 7232 N N . SER A 1 890 ? 17.531 -18.990 22.598 1.00 92.25 890 SER A N 1
ATOM 7233 C CA . SER A 1 890 ? 18.424 -19.343 23.718 1.00 92.25 890 SER A CA 1
ATOM 7234 C C . SER A 1 890 ? 19.040 -18.120 24.408 1.00 92.25 890 SER A C 1
ATOM 7236 O O . SER A 1 890 ? 19.073 -18.071 25.638 1.00 92.25 890 SER A O 1
ATOM 7238 N N . VAL A 1 891 ? 19.409 -17.078 23.651 1.00 94.19 891 VAL A N 1
ATOM 7239 C CA . VAL A 1 891 ? 19.903 -15.801 24.208 1.00 94.19 891 VAL A CA 1
ATOM 7240 C C . VAL A 1 891 ? 18.791 -14.826 24.620 1.00 94.19 891 VAL A C 1
ATOM 7242 O O . VAL A 1 891 ? 19.076 -13.696 25.016 1.00 94.19 891 VAL A O 1
ATOM 7245 N N . GLY A 1 892 ? 17.526 -15.255 24.569 1.00 90.56 892 GLY A N 1
ATOM 7246 C CA . GLY A 1 892 ? 16.361 -14.485 25.015 1.00 90.56 892 GLY A CA 1
ATOM 7247 C C . GLY A 1 892 ? 15.694 -13.610 23.946 1.00 90.56 892 GLY A C 1
ATOM 7248 O O . GLY A 1 892 ? 14.711 -12.937 24.255 1.00 90.56 892 GLY A O 1
ATOM 7249 N N . ILE A 1 893 ? 16.164 -13.640 22.697 1.00 94.06 893 ILE A N 1
ATOM 7250 C CA . ILE A 1 893 ? 15.601 -12.874 21.575 1.00 94.06 893 ILE A CA 1
ATOM 7251 C C . ILE A 1 893 ? 14.440 -13.674 20.965 1.00 94.06 893 ILE A C 1
ATOM 7253 O O . ILE A 1 893 ? 14.601 -14.468 20.040 1.00 94.06 893 ILE A O 1
ATOM 7257 N N . LYS A 1 894 ? 13.239 -13.498 21.524 1.00 93.31 894 LYS A N 1
ATOM 7258 C CA . LYS A 1 894 ? 12.032 -14.237 21.120 1.00 93.31 894 LYS A CA 1
ATOM 7259 C C . LYS A 1 894 ? 11.212 -13.443 20.111 1.00 93.31 894 LYS A C 1
ATOM 7261 O O . LYS A 1 894 ? 10.455 -12.557 20.490 1.00 93.31 894 LYS A O 1
ATOM 7266 N N . ILE A 1 895 ? 11.338 -13.791 18.835 1.00 89.56 895 ILE A N 1
ATOM 7267 C CA . ILE A 1 895 ? 10.670 -13.106 17.722 1.00 89.56 895 ILE A CA 1
ATOM 7268 C C . ILE A 1 895 ? 10.068 -14.122 16.739 1.00 89.56 895 ILE A C 1
ATOM 7270 O O . ILE A 1 895 ? 10.661 -15.171 16.471 1.00 89.56 895 ILE A O 1
ATOM 7274 N N . THR A 1 896 ? 8.873 -13.849 16.206 1.00 90.12 896 THR A N 1
ATOM 7275 C CA . THR A 1 896 ? 8.275 -14.671 15.135 1.00 90.12 896 THR A CA 1
ATOM 7276 C C . THR A 1 896 ? 8.779 -14.212 13.768 1.00 90.12 896 THR A C 1
ATOM 7278 O O . THR A 1 896 ? 9.175 -13.061 13.614 1.00 90.12 896 THR A O 1
ATOM 7281 N N . LEU A 1 897 ? 8.733 -15.080 12.751 1.00 85.38 897 LEU A N 1
ATOM 7282 C CA . LEU A 1 897 ? 9.102 -14.687 11.384 1.00 85.38 897 LEU A CA 1
ATOM 7283 C C . LEU A 1 897 ? 8.268 -13.495 10.887 1.00 85.38 897 LEU A C 1
ATOM 7285 O O . LEU A 1 897 ? 8.808 -12.580 10.284 1.00 85.38 897 LEU A O 1
ATOM 7289 N N . GLU A 1 898 ? 6.962 -13.499 11.151 1.00 80.25 898 GLU A N 1
ATOM 7290 C CA . GLU A 1 898 ? 6.040 -12.429 10.743 1.00 80.25 898 GLU A CA 1
ATOM 7291 C C . GLU A 1 898 ? 6.403 -11.099 11.413 1.00 80.25 898 GLU A C 1
ATOM 7293 O O . GLU A 1 898 ? 6.479 -10.070 10.746 1.00 80.25 898 GLU A O 1
ATOM 7298 N N . HIS A 1 899 ? 6.701 -11.145 12.715 1.00 79.00 899 HIS A N 1
ATOM 7299 C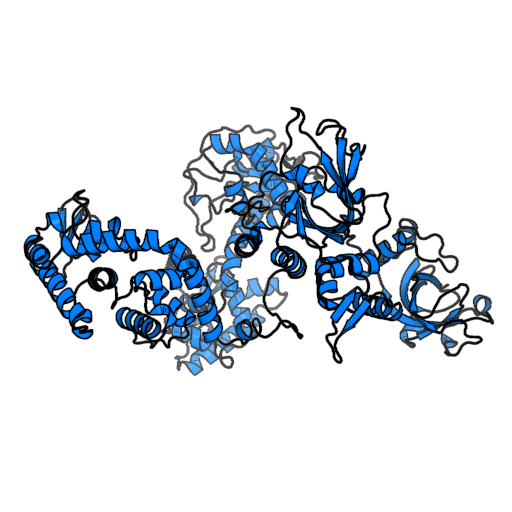 CA . HIS A 1 899 ? 7.141 -9.988 13.487 1.00 79.00 899 HIS A CA 1
ATOM 7300 C C . HIS A 1 899 ? 8.523 -9.501 13.029 1.00 79.00 899 HIS A C 1
ATOM 7302 O O . HIS A 1 899 ? 8.758 -8.301 13.025 1.00 79.00 899 HIS A O 1
ATOM 7308 N N . LEU A 1 900 ? 9.434 -10.397 12.631 1.00 83.62 900 LEU A N 1
ATOM 7309 C CA . LEU A 1 900 ? 10.748 -10.029 12.102 1.00 83.62 900 LEU A CA 1
ATOM 7310 C C . LEU A 1 900 ? 10.660 -9.383 10.716 1.00 83.62 900 LEU A C 1
ATOM 7312 O O . LEU A 1 900 ? 11.346 -8.405 10.447 1.00 83.62 900 LEU A O 1
ATOM 7316 N N . LEU A 1 901 ? 9.812 -9.906 9.833 1.00 78.81 901 LEU A N 1
ATOM 7317 C CA . LEU A 1 901 ? 9.635 -9.358 8.489 1.00 78.81 901 LEU A CA 1
ATOM 7318 C C . LEU A 1 901 ? 9.030 -7.951 8.523 1.00 78.81 901 LEU A C 1
ATOM 7320 O O . LEU A 1 901 ? 9.483 -7.083 7.776 1.00 78.81 901 LEU A O 1
ATOM 7324 N N . SER A 1 902 ? 8.114 -7.677 9.460 1.00 73.94 902 SER A N 1
ATOM 7325 C CA . SER A 1 902 ? 7.595 -6.320 9.663 1.00 73.94 902 SER A CA 1
ATOM 7326 C C . SER A 1 902 ? 8.649 -5.316 10.155 1.00 73.94 902 SER A C 1
ATOM 7328 O O . SER A 1 902 ? 8.331 -4.140 10.261 1.00 73.94 902 SER A O 1
ATOM 7330 N N . ARG A 1 903 ? 9.882 -5.748 10.468 1.00 75.31 903 ARG A N 1
ATOM 7331 C CA . ARG A 1 903 ? 11.022 -4.879 10.834 1.00 75.31 903 ARG A CA 1
ATOM 7332 C C . ARG A 1 903 ? 11.904 -4.469 9.661 1.00 75.31 903 ARG A C 1
ATOM 7334 O O . ARG A 1 903 ? 12.804 -3.662 9.844 1.00 75.31 903 ARG A O 1
ATOM 7341 N N . TYR A 1 904 ? 11.615 -4.997 8.476 1.00 72.12 904 TYR A N 1
ATOM 7342 C CA . TYR A 1 904 ? 12.224 -4.606 7.202 1.00 72.12 904 TYR A CA 1
ATOM 7343 C C . TYR A 1 904 ? 11.179 -3.996 6.246 1.00 72.12 904 TYR A C 1
ATOM 7345 O O . TYR A 1 904 ? 11.355 -4.031 5.032 1.00 72.12 904 TYR A O 1
ATOM 7353 N N . ASP A 1 905 ? 10.034 -3.545 6.778 1.00 63.81 905 ASP A N 1
ATOM 7354 C CA . ASP A 1 905 ? 8.834 -3.135 6.023 1.00 63.81 905 ASP A CA 1
ATOM 7355 C C . ASP A 1 905 ? 8.283 -4.204 5.055 1.00 63.81 905 ASP A C 1
ATOM 7357 O O . ASP A 1 905 ? 7.504 -3.938 4.132 1.00 63.81 905 ASP A O 1
ATOM 7361 N N . ILE A 1 906 ? 8.622 -5.472 5.308 1.00 66.12 906 ILE A N 1
ATOM 7362 C CA . ILE A 1 906 ? 8.165 -6.616 4.525 1.00 66.12 906 ILE A CA 1
ATOM 7363 C C . ILE A 1 906 ? 6.862 -7.137 5.128 1.00 66.12 906 ILE A C 1
ATOM 7365 O O . ILE A 1 906 ? 6.849 -7.830 6.147 1.00 66.12 906 ILE A O 1
ATOM 7369 N N . LYS A 1 907 ? 5.742 -6.843 4.463 1.00 49.69 907 LYS A N 1
ATOM 7370 C CA . LYS A 1 907 ? 4.435 -7.422 4.806 1.00 49.69 907 LYS A CA 1
ATOM 7371 C C . LYS A 1 907 ? 4.484 -8.957 4.743 1.00 49.69 907 LYS A C 1
ATOM 7373 O O . LYS A 1 907 ? 4.883 -9.523 3.725 1.00 49.69 907 LYS A O 1
ATOM 7378 N N . ALA A 1 908 ? 4.047 -9.606 5.823 1.00 42.47 908 ALA A N 1
ATOM 7379 C CA . ALA A 1 908 ? 4.033 -11.065 5.984 1.00 42.47 908 ALA A CA 1
ATOM 7380 C C . ALA A 1 908 ? 2.817 -11.768 5.336 1.00 42.47 908 ALA A C 1
ATOM 7382 O O . ALA A 1 908 ? 1.688 -11.205 5.341 1.00 42.47 908 ALA A O 1
#

InterPro domains:
  IPR003615 HNH nuclease [cd00085] (805-868)

Foldseek 3Di:
DFEKEFEDEQQFFDPVVCVVVDQKFKDQPPDPDDQQYKYWYQYDPPLQFTFFIWGFHAWFDQDTPDPPVVGTNHCPPPPRSRIITMIGTDDTDDAPCRGDVNLVVQDDDDHPGMDTADLSSVLSCCCCPVVVNPRPVVQDDPDDRDDDLLLLVVFVLLLLVDWDFLQLSDLFPDDDDPCSVVSVVVQVVCVVVVQWDWDDPDPPITIHGPDQPPDAFEKEFEQQPCCVPCLVQQKDKDACAAPVRHGDPQQVCLQVHAQSHKYFYQYPQWRFKIKGFHHRKDKDFDDPPPDPPGYDGIIIMTGIDIDTTPATGHQQVVVVPLVVFFDPPQGQADPNRHGDPHGMGTGHSVNSNCNSSCSSDDDDDDDDDDDDDPPPVPCLVVVPDLVSVVVVLLVVLVVCCVVCVVVVVVLVVLLVVLCVCCPLVCLQDPDLCQAAPDPPDCRHNVNCLAPVNCLLAHDPPDDSCLLQWYFAADDPGRDTGIAGDPVQPGDRRSSSNVSSVLLNQLLVCLVVVVVVSLVPRPGDQLVSLSSSCSNPQLQGASYRDPQLLVQLCVSNVNDDDPPQDSRNSRRSLSVVLVVDPSNPPPTRSSVVVSSCVSRNDDDDPPDPLVVLLVVVLVVPDCPQADDFPDALVNLLVQCPDCVLAPPVNLVLQLVCLLFQSSKDFLVVVCVVVVHDSVVNVVSLLVSLVSVCVVVVHDFDADDPGDGDSNSRQWDWDQDPVRTIMTHGNPSNSVSSCVVPVVSPVNHQLVVLVVVLVVLQVVVLVDLLAPQQAADFPLAFAAFDQWDCGSSLTFGDADSVQQSRLCNNVSVAAPLDNPPDFDARPNHRGTDWGKDFLQGRSVCVVFRTHSNHSLRIGTHHPVLVCCCQPNPVVLVSSVSSCVVSVVSCVSNRNHDDSQRSCVSNVHHD

Secondary structure (DSSP, 8-state):
--EEEEEE-TTTB-HHHHHHH-SEEEEE--S---TT-EEEEEETTTT-EEEEEEEEEEEEESS--S--GGGBS-GGGTTT-S-EEEEEEEEE---GGGBHHHHHHTT---SSS-EEPPHHHHHHHHHHHHSTT---TTS--TTSPPPPHHHHHHHHHHHHTS-EEHHHHHHHHS-TTS-HHHHHHHHHHHHHTTSEEEE-SSSSPEEEESS--SPPPEEEEE-TTTHHHHHHHTEEEEESS-TTSPPPHHHHGGGG--TT-EEEEEETTEEEEEEEE-S--EEEEPPTTS-TTTS-SEEEEEEEEEEEEEEEE-GGGGHHHHHHHS-SSS-SB-TTSPBPSSSEEEE-HHHHHHHHHHHH--S---------SS-HHHHHHHS--HHHHHHHHHHHHHHHHHHHHHHHHHHHHHHHHHHHHT-HHHHHH--HHHH-SSSS-SSSHHHIIIIITTTSS--TTS-GGGGSEEEEEETTEEEEEEEE-GGG-SSHHHHHHHHHHHHHHHHHHHHHT-HHHHHH--S-HHHHHHHHHHH-TTTS-S---HHHHHHHHHHTTPPPPTT--HHHHHHHHHHHHHT-GGGTT--HHHHHHHHHHHH-----STTSHHHHHHHHHHHS--TT-------HHHHHHHHT-TTTS-HHHHHHHHHHHSSGGGEE-TTHHHHHHTS-THHHHHHHHHHHHHHHHHHTPPPPB-TTS-B-GGGTTEEEEE-TTSPEEEEE-HHHHHHHHTT-GGGSSSHHHHHHHHHHHHHHHHHHHS--TT--------PPPBPPPPB-SSSS-B-PPPHHHHHHHHHHTTTS-SS-TTS---B-TTSSSBP-EEEESS-GGGGGG-SB-S-STTTEEEE-HHHHHHHHS-TTHHHHHHHHHHHHHHHHHHTT----HHHHHTTTT---

Radius of gyration: 36.64 Å; chains: 1; bounding box: 81×86×113 Å